Protein 1P3D (pdb70)

Foldseek 3Di:
DPDDPVFAEEEEEACLALLLQVQVQVVVVPHAYEYEHCDDDPSQVVSVVSHYHYYHDADCCRCPPGQEYEYEPLDDCVGNVNVNCVVVVRHYYYSLCCQVLVQAAEEEEAEDDCLLFLLLLCLCVLLVQFAWEAGSFAQPVVRGRTDHGPHRHYRYYADCQQLSSLSHQHQYEYLEDDDHCNCVPDPVVLVSVLSNLQSYDLAHEYEAPPHPSVCCVVSNNHHYAYEECDPPHQFHWPDWAAEQAKIWIWTQHNVRDIATAIANGFFRSSVSSLSSSVVVCVVVVRDRVSSRVCRNPRQTTPQDQAWPDWDQAPQAIETEGGHADQALVSLQRSLVRNCSNQPPAFEEEDAHEALVRLVVCVVSCLVSQLPGPAYEEWHNHSPHDHDPCSIPVNSQVSNVVVVSYRYYYDHPLVCVLVVCSVVDHHSYYYYQYHNPCSVVSSVVSSVVD/DPPFAEEEEEACLALLLQVQVQVVVVPHAYFYEHCDDDPSQVVSVVSHHHYYHDADCCRCPPGQAYEYEPLDDCVGHVNVNCVVVVRHYYYSLCCQVLVQAAEEEEAEDPCLLFLLLLCLCVLLVQFAWEAGSFAQPVVRHNTDHGPHRHYRYYADPQQLSLLSHQHQYEYLEDDDHCNCVPDPVVLVSVLSSLVSYDQAHEYEAPPHPSVVCVVSNNHHYAHEECDPPHQFHWADWAAEQAWIW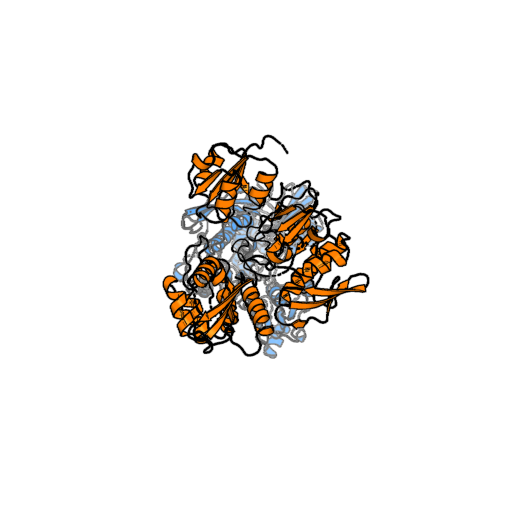IWTQHNVRDIATAIANGFFRSSVSSLSSSVNVCVVVPRDNVSSRVCRNPRQTTPQDQHWPAWDQFPQAIETEGGHADQALVSLQRSVVRCPSNQPPAFEEEDAHEALVRLVVCVVSNLVSQLPGQEYEEWHPHSSHDHDPCSIDVNSQVSNVVVVGYRYYYDHPLVCVLVVCSVPDHHSYYYYQYHNPCSVVSVVVSSVVD

Solvent-accessible surface area: 38392 Å² total

Sequence (895 aa):
IIPERRVQQIHFIGIGGAGSGIAEILLNEGYQISGSDIADGVVTQRLAQAGAKIYIGHAEEHIEGASVVVVSSAIKDDNPELVTSKQKRIPVIQRAQLAEIRFRHGIAVAGTHGKTTTTAISIYTQAKLDPTFVNGGLVKSAGKNAHLGASRYLIAEADESDASFLHLQPVSVVTNEPDHDTYEGDFEKKATYVKFLHNLPFYGLAVCADDPVLELVPKVGRQVITYGFSEQADYRIEDYEQTGFQGHYTVICPNNERINVLLNVPGKHNALNATAALAVAKEEGIANEAILEALADFQGAGRRFDQLGEFIRPNGKVRLVDDYGHHPTEVGVTIKAAREGWGDKRIVIFQPHRYSRTRDLFDDFVQVLSQVDALILDVYAAGEAPIVGADSKSLCRSIRNLGKVDPILVSDTSQLGDVLDQIIQDGDLILAQGAGSVSKISRGLAESWERRVQQIHFIGIGGAGSGIAEILLNEGYQISGSDIADGVVTQRLAQAGAKIYIGHAEEHIEGASVVVVSSAIKDDNPELVTSKQKRIPVIQRAQLAEIRFRHGIAVAGTHGKTTTTAISIYTQAKLDPTFVNGGLVKSAGKNAHLGASRYLIAEADESDASFLHLQPVSVVTNEPDHDTYEGDFEKKATYVKFLHNLPFYGLAVCADDPVLELVPKVGRQVITYGFSEQADYRIEDYEQTGFQGHYTVICPNNERINVLLNVPGKHNALNATAALAVAKEEGIANEAILEALADFQGAGRRFDQLGEFIRPNGKVRLVDDYGHHPTEVGVTIKAAREGWGDKRIVIFQPHRYSRTRDLFDDFVQVLSQVDALILDVYAAGEAPIVGADSKSLCRSIRNLGKVDPILVSDTSQLGDVLDQIIQDGDLILAQGAGSVSKISRGLAESW

CATH classification: 3.40.50.720 (+2 more: 3.40.1190.10, 3.90.190.20)

Nearest PDB structures (foldseek):
  1p3d-assembly1_A  TM=1.001E+00  e=5.667E-88  Haemophilus influenzae
  2f00-assembly1_A  TM=9.667E-01  e=1.133E-63  Escherichia coli
  6cau-assembly1_A  TM=9.542E-01  e=6.069E-37  Acinetobacter baumannii
  8egn-assembly1_B  TM=7.827E-01  e=3.770E-36  Pseudomonas aeruginosa PAO1
  8ewa-assembly1_A  TM=7.867E-01  e=3.526E-34  Pseudomonas aeruginosa

B-factor: mean 14.5, std 9.5, range [4.37, 68.98]

Secondary structure (DSSP, 8-state):
--------EEEEETTTS---HHHHHHHHHT-EEEEEES--SHHHHHHHHTT-EEEES--GGGGTT-SEEEE-TTS-TT-HHHHHHHHTT--EEETT-------SEEEEEESSS-HHHHH----TTTTT---EEEEEEEETTTTEEEE--SSSEEEEE---TTSGGGG----EEE-------TTTT-TT--HHHHHHHTTS-TT-EE--TT-S----HHHH-SEE--EESSTT-SEEEEEEEEETTEEEEEEE-TT--EEEEEESS-SHHHHHHHHHHHHHHHHTT--HHHHHHHHHT---BTTSSEEEEEEEETTEEEEEEEE---SHHHHHHHHHHHHHHH-SS-B--B--B-HHHHHHTHHHHHHHHTTSSS-----B-TTPPP-TT-SHHHHHHHHHHHTS------S-GGGHHHHHHHH--TTPEEEEE-SSTHHHHHHHHHHH-/-----EEEEETTTS---HHHHHHHHTT-EEEEEES--SHHHHHHHHTT-EEEES--GGGGTT-SEEEE-TTS-TT-HHHHHHHHTT--EEETT-------SEEEEEESSSSHHHHH----TTTTT---EEEEEEEETTTTEEEE--SSSEEEEE---TTSGGGG----EEE-------TTTT-TT--HHHHHHHTTS-TT-EE--TT-S----HHHH-SEE--EESSTT-SEEEEEEEEETTEEEEEEE-TT--EEEEEESS-SHHHHHHHHHHHHHHHHTT--HHHHHHHHHT---BTTSSEEEEEEEETTEEEEEEEE---SHHHHHHHHHHHHHHSTTS-B--B--B-HHHHHHTHHHHHHHHTTSSS-----B-TTPPP-TT-SHHHHHHHHHTTTS------SSGGGHHHHHHHH--TT-EEEEE-SSTHHHHHHHHHHH-

Structure (mmCIF, N/CA/C/O backbone):
data_1P3D
#
_entry.id   1P3D
#
_cell.length_a   74.920
_cell.length_b   87.328
_cell.length_c   86.113
_cell.angle_alpha   90.00
_cell.angle_beta   104.86
_cell.angle_gamma   90.00
#
_symmetry.space_group_name_H-M   'P 1 21 1'
#
loop_
_entity.id
_entity.type
_entity.pdbx_description
1 polymer 'UDP-N-acetylmuramate--alanine ligase'
2 non-polymer 'MANGANESE (II) ION'
3 non-polymer "URIDINE-5'-DIPHOSPHATE-N-ACETYLMURAMOYL-L-ALANINE"
4 non-polymer 'PHOSPHOAMINOPHOSPHONIC ACID-ADENYLATE ESTER'
5 water water
#
loop_
_atom_site.group_PDB
_atom_site.id
_atom_site.type_symbol
_atom_site.label_atom_id
_atom_site.label_alt_id
_atom_site.label_comp_id
_atom_site.label_asym_id
_atom_site.label_entity_id
_atom_site.label_seq_id
_atom_site.pdbx_PDB_ins_code
_atom_site.Cartn_x
_atom_site.Cartn_y
_atom_site.Cartn_z
_atom_site.occupancy
_atom_site.B_iso_or_equiv
_atom_site.auth_seq_id
_atom_site.auth_comp_id
_atom_site.auth_asym_id
_atom_site.auth_atom_id
_atom_site.pdbx_PDB_model_num
ATOM 1 N N . ILE A 1 11 ? 8.558 16.257 65.379 1.00 30.95 11 ILE A N 1
ATOM 2 C CA . ILE A 1 11 ? 8.967 15.028 64.632 1.00 30.96 11 ILE A CA 1
ATOM 3 C C . ILE A 1 11 ? 8.189 13.785 65.071 1.00 30.67 11 ILE A C 1
ATOM 4 O O . ILE A 1 11 ? 7.426 13.818 66.041 1.00 30.88 11 ILE A O 1
ATOM 9 N N . ILE A 1 12 ? 8.388 12.699 64.327 1.00 30.13 12 ILE A N 1
ATOM 10 C CA . ILE A 1 12 ? 7.925 11.366 64.708 1.00 29.43 12 ILE A CA 1
ATOM 11 C C . ILE A 1 12 ? 8.821 10.879 65.844 1.00 28.55 12 ILE A C 1
ATOM 12 O O . ILE A 1 12 ? 10.046 11.001 65.749 1.00 28.97 12 ILE A O 1
ATOM 17 N N . PRO A 1 13 ? 8.236 10.334 66.914 1.00 27.55 13 PRO A N 1
ATOM 18 C CA . PRO A 1 13 ? 9.033 9.799 68.026 1.00 26.32 13 PRO A CA 1
ATOM 19 C C . PRO A 1 13 ? 10.077 8.785 67.553 1.00 24.97 13 PRO A C 1
ATOM 20 O O . PRO A 1 13 ? 9.883 8.102 66.541 1.00 24.53 13 PRO A O 1
ATOM 24 N N . GLU A 1 14 ? 11.185 8.719 68.284 1.00 23.39 14 GLU A N 1
ATOM 25 C CA . GLU A 1 14 ? 12.233 7.740 68.035 1.00 21.89 14 GLU A CA 1
ATOM 26 C C . GLU A 1 14 ? 11.644 6.329 68.099 1.00 20.37 14 GLU A C 1
ATOM 27 O O . GLU A 1 14 ? 10.726 6.071 68.890 1.00 20.24 14 GLU A O 1
ATOM 41 N N . ARG A 1 16 ? 11.125 2.979 69.459 1.00 13.44 16 ARG A N 1
ATOM 42 C CA . ARG A 1 16 ? 11.177 2.691 70.891 1.00 12.47 16 ARG A CA 1
ATOM 43 C C . ARG A 1 16 ? 12.439 1.950 71.329 1.00 12.03 16 ARG A C 1
ATOM 44 O O . ARG A 1 16 ? 12.767 0.891 70.792 1.00 11.37 16 ARG A O 1
ATOM 57 N N . ARG A 1 17 ? 13.142 2.534 72.300 1.00 11.49 17 ARG A N 1
ATOM 58 C CA . ARG A 1 17 ? 14.349 1.946 72.897 1.00 11.85 17 ARG A CA 1
ATOM 59 C C . ARG A 1 17 ? 15.498 1.713 71.913 1.00 11.63 17 ARG A C 1
ATOM 60 O O . ARG A 1 17 ? 16.452 1.003 72.230 1.00 11.52 17 ARG A O 1
ATOM 68 N N . VAL A 1 18 ? 15.407 2.310 70.728 1.00 11.29 18 VAL A N 1
ATOM 69 C CA . VAL A 1 18 ? 16.470 2.175 69.740 1.00 11.36 18 VAL A CA 1
ATOM 70 C C . VAL A 1 18 ? 17.473 3.308 69.931 1.00 11.59 18 VAL A C 1
ATOM 71 O O . VAL A 1 18 ? 17.224 4.454 69.550 1.00 11.47 18 VAL A O 1
ATOM 75 N N . GLN A 1 19 ? 18.593 2.966 70.557 1.00 11.84 19 GLN A N 1
ATOM 76 C CA . GLN A 1 19 ? 19.647 3.925 70.862 1.00 12.23 19 GLN A CA 1
ATOM 77 C C . GLN A 1 19 ? 20.735 3.835 69.809 1.00 11.89 19 GLN A C 1
ATOM 78 O O . GLN A 1 19 ? 21.140 4.846 69.234 1.00 12.16 19 GLN A O 1
ATOM 84 N N . GLN A 1 20 ? 21.186 2.611 69.550 1.00 11.07 20 GLN A N 1
ATOM 85 C CA . GLN A 1 20 ? 22.273 2.363 68.617 1.00 10.16 20 GLN A CA 1
ATOM 86 C C . GLN A 1 20 ? 21.861 1.333 67.590 1.00 9.74 20 GLN A C 1
ATOM 87 O O . GLN A 1 20 ? 21.323 0.277 67.934 1.00 9.28 20 GLN A O 1
ATOM 93 N N . ILE A 1 21 ? 22.115 1.657 66.325 1.00 9.15 21 ILE A N 1
ATOM 94 C CA . ILE A 1 21 ? 21.820 0.756 65.224 1.00 8.85 21 ILE A CA 1
ATOM 95 C C . ILE A 1 21 ? 23.138 0.321 64.618 1.00 9.01 21 ILE A C 1
ATOM 96 O O . ILE A 1 21 ? 23.941 1.156 64.192 1.00 8.87 21 ILE A O 1
ATOM 101 N N . HIS A 1 22 ? 23.358 -0.990 64.609 1.00 8.71 22 HIS A N 1
ATOM 102 C CA . HIS A 1 22 ? 24.586 -1.555 64.081 1.00 8.86 22 HIS A CA 1
ATOM 103 C C . HIS A 1 22 ? 24.333 -2.197 62.733 1.00 8.96 22 HIS A C 1
ATOM 104 O O . HIS A 1 22 ? 23.374 -2.964 62.574 1.00 9.30 22 HIS A O 1
ATOM 111 N N . PHE A 1 23 ? 25.196 -1.874 61.772 1.00 8.38 23 PHE A N 1
ATOM 112 C CA . PHE A 1 23 ? 25.068 -2.361 60.404 1.00 8.50 23 PHE A CA 1
ATOM 113 C C . PHE A 1 23 ? 26.202 -3.326 60.087 1.00 8.40 23 PHE A C 1
ATOM 114 O O . PHE A 1 23 ? 27.372 -2.955 60.160 1.00 8.74 23 PHE A O 1
ATOM 122 N N . ILE A 1 24 ? 25.863 -4.568 59.755 1.00 8.28 24 ILE A N 1
ATOM 123 C CA . ILE A 1 24 ? 26.871 -5.505 59.255 1.00 7.77 24 ILE A CA 1
ATOM 124 C C . ILE A 1 24 ? 26.893 -5.427 57.729 1.00 8.17 24 ILE A C 1
ATOM 125 O O . ILE A 1 24 ? 25.971 -5.898 57.061 1.00 8.09 24 ILE A O 1
ATOM 130 N N . GLY A 1 25 ? 27.950 -4.815 57.193 1.00 8.30 25 GLY A N 1
ATOM 131 C CA . GLY A 1 25 ? 28.054 -4.532 55.772 1.00 8.62 25 GLY A CA 1
ATOM 132 C C . GLY A 1 25 ? 27.656 -3.102 55.458 1.00 8.70 25 GLY A C 1
ATOM 133 O O . GLY A 1 25 ? 27.027 -2.835 54.432 1.00 9.12 25 GLY A O 1
ATOM 134 N N . ILE A 1 26 ? 28.048 -2.182 56.337 1.00 8.64 26 ILE A N 1
ATOM 135 C CA . ILE A 1 26 ? 27.586 -0.793 56.299 1.00 8.53 26 ILE A CA 1
ATOM 136 C C . ILE A 1 26 ? 28.017 -0.005 55.054 1.00 8.58 26 ILE A C 1
ATOM 137 O O . ILE A 1 26 ? 27.382 0.984 54.702 1.00 9.02 26 ILE A O 1
ATOM 142 N N . GLY A 1 27 ? 29.079 -0.447 54.383 1.00 8.65 27 GLY A N 1
ATOM 143 C CA . GLY A 1 27 ? 29.523 0.206 53.164 1.00 8.72 27 GLY A CA 1
ATOM 144 C C . GLY A 1 27 ? 28.673 -0.111 51.944 1.00 8.73 27 GLY A C 1
ATOM 145 O O . GLY A 1 27 ? 28.898 0.448 50.871 1.00 8.92 27 GLY A O 1
ATOM 146 N N . GLY A 1 28 ? 27.708 -1.013 52.104 1.00 8.97 28 GLY A N 1
ATOM 147 C CA . GLY A 1 28 ? 26.818 -1.408 51.020 1.00 9.26 28 GLY A CA 1
ATOM 148 C C . GLY A 1 28 ? 26.054 -0.255 50.388 1.00 9.49 28 GLY A C 1
ATOM 149 O O . GLY A 1 28 ? 25.773 0.752 51.047 1.00 9.38 28 GLY A O 1
ATOM 150 N N . ALA A 1 29 ? 25.705 -0.415 49.112 1.00 9.39 29 ALA A N 1
ATOM 151 C CA . ALA A 1 29 ? 24.996 0.621 48.352 1.00 9.42 29 ALA A CA 1
ATOM 152 C C . ALA A 1 29 ? 23.648 1.001 48.961 1.00 9.79 29 ALA A C 1
ATOM 153 O O . ALA A 1 29 ? 23.263 2.173 48.942 1.00 10.18 29 ALA A O 1
ATOM 155 N N . GLY A 1 30 ? 22.936 0.012 49.501 1.00 9.55 30 GLY A N 1
ATOM 156 C CA . GLY A 1 30 ? 21.672 0.253 50.182 1.00 9.82 30 GLY A CA 1
ATOM 157 C C . GLY A 1 30 ? 21.850 0.497 51.667 1.00 9.85 30 GLY A C 1
ATOM 158 O O . GLY A 1 30 ? 21.180 1.351 52.254 1.00 10.09 30 GLY A O 1
ATOM 167 N N . SER A 1 32 ? 24.462 1.800 53.348 1.00 9.53 32 SER A N 1
ATOM 168 C CA . SER A 1 32 ? 25.043 3.103 53.672 1.00 9.71 32 SER A CA 1
ATOM 169 C C . SER A 1 32 ? 24.006 4.222 53.738 1.00 9.86 32 SER A C 1
ATOM 170 O O . SER A 1 32 ? 24.062 5.084 54.624 1.00 10.02 32 SER A O 1
ATOM 173 N N . GLY A 1 33 ? 23.063 4.201 52.800 1.00 9.81 33 GLY A N 1
ATOM 174 C CA . GLY A 1 33 ? 22.026 5.212 52.734 1.00 9.71 33 GLY A CA 1
ATOM 175 C C . GLY A 1 33 ? 21.083 5.128 53.913 1.00 9.66 33 GLY A C 1
ATOM 176 O O . GLY A 1 33 ? 20.702 6.148 54.483 1.00 9.99 33 GLY A O 1
ATOM 177 N N . ILE A 1 34 ? 20.717 3.903 54.279 1.00 9.43 34 ILE A N 1
ATOM 178 C CA . ILE A 1 34 ? 19.872 3.682 55.440 1.00 9.33 34 ILE A CA 1
ATOM 179 C C . ILE A 1 34 ? 20.593 4.222 56.679 1.00 9.11 34 ILE A C 1
ATOM 180 O O . ILE A 1 34 ? 20.008 4.962 57.472 1.00 9.13 34 ILE A O 1
ATOM 185 N N . ALA A 1 35 ? 21.868 3.871 56.812 1.00 9.03 35 ALA A N 1
ATOM 186 C CA . ALA A 1 35 ? 22.696 4.346 57.915 1.00 9.09 35 ALA A CA 1
ATOM 187 C C . ALA A 1 35 ? 22.763 5.865 57.974 1.00 9.48 35 ALA A C 1
ATOM 188 O O . ALA A 1 35 ? 22.652 6.446 59.057 1.00 9.53 35 ALA A O 1
ATOM 190 N N . GLU A 1 36 ? 22.926 6.504 56.814 1.00 9.78 36 GLU A N 1
ATOM 191 C CA . GLU A 1 36 ? 23.000 7.962 56.754 1.00 10.17 36 GLU A CA 1
ATOM 192 C C . GLU A 1 36 ? 21.688 8.653 57.135 1.00 9.37 36 GLU A C 1
ATOM 193 O O . GLU A 1 36 ? 21.720 9.664 57.830 1.00 9.55 36 GLU A O 1
ATOM 199 N N . ILE A 1 37 ? 20.555 8.124 56.673 1.00 9.00 37 ILE A N 1
ATOM 200 C CA . ILE A 1 37 ? 19.243 8.638 57.078 1.00 8.75 37 ILE A CA 1
ATOM 201 C C . ILE A 1 37 ? 19.122 8.614 58.602 1.00 8.30 37 ILE A C 1
ATOM 202 O O . ILE A 1 37 ? 18.794 9.626 59.226 1.00 7.90 37 ILE A O 1
ATOM 207 N N . LEU A 1 38 ? 19.401 7.454 59.190 1.00 8.28 38 LEU A N 1
ATOM 208 C CA . LEU A 1 38 ? 19.236 7.259 60.629 1.00 8.11 38 LEU A CA 1
ATOM 209 C C . LEU A 1 38 ? 20.245 8.069 61.437 1.00 7.75 38 LEU A C 1
ATOM 210 O O . LEU A 1 38 ? 19.913 8.589 62.500 1.00 7.37 38 LEU A O 1
ATOM 215 N N . LEU A 1 39 ? 21.466 8.195 60.923 1.00 7.52 39 LEU A N 1
ATOM 216 C CA . LEU A 1 39 ? 22.460 9.066 61.540 1.00 7.79 39 LEU A CA 1
ATOM 217 C C . LEU A 1 39 ? 21.918 10.492 61.622 1.00 7.84 39 LEU A C 1
ATOM 218 O O . LEU A 1 39 ? 22.027 11.157 62.653 1.00 7.82 39 LEU A O 1
ATOM 226 N N . ASN A 1 40 ? 21.317 10.947 60.531 1.00 8.03 40 ASN A N 1
ATOM 227 C CA . ASN A 1 40 ? 20.814 12.312 60.464 1.00 8.20 40 ASN A CA 1
ATOM 228 C C . ASN A 1 40 ? 19.477 12.529 61.181 1.00 8.14 40 ASN A C 1
ATOM 229 O O . ASN A 1 40 ? 19.060 13.666 61.395 1.00 7.94 40 ASN A O 1
ATOM 234 N N . GLU A 1 41 ? 18.824 11.436 61.565 1.00 8.07 41 GLU A N 1
ATOM 235 C CA . GLU A 1 41 ? 17.635 11.517 62.410 1.00 9.02 41 GLU A CA 1
ATOM 236 C C . GLU A 1 41 ? 18.010 11.546 63.890 1.00 9.11 41 GLU A C 1
ATOM 237 O O . GLU A 1 41 ? 17.166 11.818 64.748 1.00 9.61 41 GLU A O 1
ATOM 243 N N . GLY A 1 42 ? 19.278 11.274 64.185 1.00 9.32 42 GLY A N 1
ATOM 244 C CA . GLY A 1 42 ? 19.801 11.440 65.530 1.00 9.19 42 GLY A CA 1
ATOM 245 C C . GLY A 1 42 ? 20.189 10.154 66.234 1.00 9.21 42 GLY A C 1
ATOM 246 O O . GLY A 1 42 ? 20.575 10.193 67.401 1.00 9.23 42 GLY A O 1
ATOM 247 N N . TYR A 1 43 ? 20.086 9.021 65.539 1.00 9.14 43 TYR A N 1
ATOM 248 C CA . TYR A 1 43 ? 20.471 7.739 66.125 1.00 9.11 43 TYR A CA 1
ATOM 249 C C . TYR A 1 43 ? 21.982 7.578 66.165 1.00 9.40 43 TYR A C 1
ATOM 250 O O . TYR A 1 43 ? 22.689 8.092 65.296 1.00 9.45 43 TYR A O 1
ATOM 259 N N . GLN A 1 44 ? 22.469 6.862 67.176 1.00 9.21 44 GLN A N 1
ATOM 260 C CA . GLN A 1 44 ? 23.862 6.431 67.193 1.00 9.64 44 GLN A CA 1
ATOM 261 C C . GLN A 1 44 ? 24.006 5.310 66.181 1.00 9.20 44 GLN A C 1
ATOM 262 O O . GLN A 1 44 ? 23.210 4.367 66.165 1.00 9.24 44 GLN A O 1
ATOM 268 N N . ILE A 1 45 ? 25.009 5.435 65.320 1.00 8.94 45 ILE A N 1
ATOM 269 C CA . ILE A 1 45 ? 25.244 4.460 64.264 1.00 8.71 45 ILE A CA 1
ATOM 270 C C . ILE A 1 45 ? 26.598 3.795 64.455 1.00 8.70 45 ILE A C 1
ATOM 271 O O . ILE A 1 45 ? 27.609 4.465 64.666 1.00 9.03 45 ILE A O 1
ATOM 276 N N . SER A 1 46 ? 26.601 2.470 64.390 1.00 8.73 46 SER A N 1
ATOM 277 C CA . SER A 1 46 ? 27.837 1.711 64.311 1.00 8.66 46 SER A CA 1
ATOM 278 C C . SER A 1 46 ? 27.732 0.759 63.131 1.00 8.56 46 SER A C 1
ATOM 279 O O . SER A 1 46 ? 26.647 0.495 62.620 1.00 8.18 46 SER A O 1
ATOM 282 N N . GLY A 1 47 ? 28.865 0.245 62.685 1.00 8.59 47 GLY A N 1
ATOM 283 C CA . GLY A 1 47 ? 28.824 -0.690 61.591 1.00 8.89 47 GLY A CA 1
ATOM 284 C C . GLY A 1 47 ? 30.160 -1.315 61.322 1.00 8.96 47 GLY A C 1
ATOM 285 O O . GLY A 1 47 ? 31.198 -0.801 61.738 1.00 9.58 47 GLY A O 1
ATOM 286 N N . SER A 1 48 ? 30.120 -2.444 60.632 1.00 9.00 48 SER A N 1
ATOM 287 C CA . SER A 1 48 ? 31.331 -3.090 60.172 1.00 9.03 48 SER A CA 1
ATOM 288 C C . SER A 1 48 ? 31.259 -3.316 58.676 1.00 8.86 48 SER A C 1
ATOM 289 O O . SER A 1 48 ? 30.182 -3.415 58.091 1.00 8.76 48 SER A O 1
ATOM 292 N N . ASP A 1 49 ? 32.428 -3.382 58.060 1.00 9.04 49 ASP A N 1
ATOM 293 C CA . ASP A 1 49 ? 32.538 -3.734 56.661 1.00 9.01 49 ASP A CA 1
ATOM 294 C C . ASP A 1 49 ? 33.909 -4.325 56.436 1.00 9.15 49 ASP A C 1
ATOM 295 O O . ASP A 1 49 ? 34.870 -3.935 57.105 1.00 9.22 49 ASP A O 1
ATOM 300 N N . ILE A 1 50 ? 34.001 -5.274 55.511 1.00 9.24 50 ILE A N 1
ATOM 301 C CA . ILE A 1 50 ? 35.287 -5.903 55.210 1.00 9.65 50 ILE A CA 1
ATOM 302 C C . ILE A 1 50 ? 36.217 -4.971 54.436 1.00 9.80 50 ILE A C 1
ATOM 303 O O . ILE A 1 50 ? 37.425 -5.212 54.358 1.00 9.51 50 ILE A O 1
ATOM 308 N N . ALA A 1 51 ? 35.647 -3.907 53.878 1.00 9.85 51 ALA A N 1
ATOM 309 C CA . ALA A 1 51 ? 36.412 -2.950 53.087 1.00 10.34 51 ALA A CA 1
ATOM 310 C C . ALA A 1 51 ? 36.205 -1.520 53.574 1.00 10.44 51 ALA A C 1
ATOM 311 O O . ALA A 1 51 ? 35.088 -1.126 53.928 1.00 10.49 51 ALA A O 1
ATOM 313 N N . ASP A 1 52 ? 37.292 -0.751 53.588 1.00 10.55 52 ASP A N 1
ATOM 314 C CA . ASP A 1 52 ? 37.218 0.679 53.857 1.00 10.71 52 ASP A CA 1
ATOM 315 C C . ASP A 1 52 ? 37.317 1.447 52.547 1.00 10.95 52 ASP A C 1
ATOM 316 O O . ASP A 1 52 ? 38.250 1.243 51.776 1.00 11.15 52 ASP A O 1
ATOM 321 N N . GLY A 1 53 ? 36.344 2.317 52.291 1.00 11.25 53 GLY A N 1
ATOM 322 C CA . GLY A 1 53 ? 36.380 3.150 51.101 1.00 11.48 53 GLY A CA 1
ATOM 323 C C . GLY A 1 53 ? 35.712 4.490 51.318 1.00 11.51 53 GLY A C 1
ATOM 324 O O . GLY A 1 53 ? 35.498 4.907 52.457 1.00 11.53 53 GLY A O 1
ATOM 325 N N . VAL A 1 54 ? 35.372 5.152 50.216 1.00 11.64 54 VAL A N 1
ATOM 326 C CA . VAL A 1 54 ? 34.735 6.472 50.244 1.00 11.81 54 VAL A CA 1
ATOM 327 C C . VAL A 1 54 ? 33.439 6.466 51.080 1.00 11.74 54 VAL A C 1
ATOM 328 O O . VAL A 1 54 ? 33.168 7.406 51.830 1.00 11.61 54 VAL A O 1
ATOM 335 N N . VAL A 1 55 ? 32.673 5.383 50.974 1.00 11.80 55 VAL A N 1
ATOM 336 C CA . VAL A 1 55 ? 31.393 5.263 51.659 1.00 11.92 55 VAL A CA 1
ATOM 337 C C . VAL A 1 55 ? 31.568 5.163 53.183 1.00 11.75 55 VAL A C 1
ATOM 338 O O . VAL A 1 55 ? 30.958 5.929 53.928 1.00 11.83 55 VAL A O 1
ATOM 342 N N . THR A 1 56 ? 32.417 4.244 53.638 1.00 11.65 56 THR A N 1
ATOM 343 C CA . THR A 1 56 ? 32.654 4.078 55.074 1.00 11.53 56 THR A CA 1
ATOM 344 C C . THR A 1 56 ? 33.359 5.288 55.684 1.00 11.71 56 THR A C 1
ATOM 345 O O . THR A 1 56 ? 33.075 5.664 56.819 1.00 11.61 56 THR A O 1
ATOM 349 N N . GLN A 1 57 ? 34.268 5.894 54.923 1.00 11.92 57 GLN A N 1
ATOM 350 C CA . GLN A 1 57 ? 34.979 7.094 55.365 1.00 12.32 57 GLN A CA 1
ATOM 351 C C . GLN A 1 57 ? 34.024 8.277 55.553 1.00 12.71 57 GLN A C 1
ATOM 352 O O . GLN A 1 57 ? 34.129 9.018 56.532 1.00 12.73 57 GLN A O 1
ATOM 358 N N . ARG A 1 58 ? 33.092 8.435 54.614 1.00 13.19 58 ARG A N 1
ATOM 359 C CA . ARG A 1 58 ? 32.057 9.464 54.696 1.00 13.86 58 ARG A CA 1
ATOM 360 C C . ARG A 1 58 ? 31.172 9.271 55.931 1.00 13.82 58 ARG A C 1
ATOM 361 O O . ARG A 1 58 ? 30.865 10.232 56.640 1.00 13.72 58 ARG A O 1
ATOM 369 N N . LEU A 1 59 ? 30.774 8.027 56.188 1.00 13.85 59 LEU A N 1
ATOM 370 C CA . LEU A 1 59 ? 29.947 7.714 57.352 1.00 13.99 59 LEU A CA 1
ATOM 371 C C . LEU A 1 59 ? 30.699 7.972 58.659 1.00 13.87 59 LEU A C 1
ATOM 372 O O . LEU A 1 59 ? 30.146 8.555 59.591 1.00 13.65 59 LEU A O 1
ATOM 377 N N . ALA A 1 60 ? 31.963 7.557 58.707 1.00 13.74 60 ALA A N 1
ATOM 378 C CA . ALA A 1 60 ? 32.805 7.763 59.885 1.00 13.98 60 ALA A CA 1
ATOM 379 C C . ALA A 1 60 ? 33.007 9.248 60.194 1.00 14.12 60 ALA A C 1
ATOM 380 O O . ALA A 1 60 ? 32.940 9.657 61.355 1.00 13.98 60 ALA A O 1
ATOM 382 N N . GLN A 1 61 ? 33.236 10.045 59.148 1.00 14.38 61 GLN A N 1
ATOM 383 C CA . GLN A 1 61 ? 33.415 11.492 59.284 1.00 14.78 61 GLN A CA 1
ATOM 384 C C . GLN A 1 61 ? 32.153 12.178 59.807 1.00 14.67 61 GLN A C 1
ATOM 385 O O . GLN A 1 61 ? 32.232 13.202 60.490 1.00 14.81 61 GLN A O 1
ATOM 391 N N . ALA A 1 62 ? 30.999 11.600 59.481 1.00 14.63 62 ALA A N 1
ATOM 392 C CA . ALA A 1 62 ? 29.705 12.118 59.915 1.00 14.46 62 ALA A CA 1
ATOM 393 C C . ALA A 1 62 ? 29.326 11.665 61.330 1.00 14.41 62 ALA A C 1
ATOM 394 O O . ALA A 1 62 ? 28.314 12.110 61.878 1.00 14.31 62 ALA A O 1
ATOM 396 N N . GLY A 1 63 ? 30.133 10.783 61.918 1.00 14.26 63 GLY A N 1
ATOM 397 C CA . GLY A 1 63 ? 29.934 10.377 63.299 1.00 14.14 63 GLY A CA 1
ATOM 398 C C . GLY A 1 63 ? 29.539 8.927 63.528 1.00 13.89 63 GLY A C 1
ATOM 399 O O . GLY A 1 63 ? 29.346 8.516 64.675 1.00 14.01 63 GLY A O 1
ATOM 400 N N . ALA A 1 64 ? 29.422 8.147 62.458 1.00 13.59 64 ALA A N 1
ATOM 401 C CA . ALA A 1 64 ? 29.203 6.711 62.605 1.00 13.51 64 ALA A CA 1
ATOM 402 C C . ALA A 1 64 ? 30.474 6.044 63.113 1.00 13.62 64 ALA A C 1
ATOM 403 O O . ALA A 1 64 ? 31.583 6.417 62.717 1.00 13.24 64 ALA A O 1
ATOM 405 N N . LYS A 1 65 ? 30.310 5.075 64.008 1.00 13.61 65 LYS A N 1
ATOM 406 C CA . LYS A 1 65 ? 31.440 4.296 64.499 1.00 13.73 65 LYS A CA 1
ATOM 407 C C . LYS A 1 65 ? 31.657 3.098 63.579 1.00 13.38 65 LYS A C 1
ATOM 408 O O . LYS A 1 65 ? 30.880 2.140 63.590 1.00 13.38 65 LYS A O 1
ATOM 414 N N . ILE A 1 66 ? 32.711 3.172 62.773 1.00 12.87 66 ILE A N 1
ATOM 415 C CA . ILE A 1 66 ? 32.946 2.195 61.714 1.00 12.76 66 ILE A CA 1
ATOM 416 C C . ILE A 1 66 ? 34.132 1.290 62.024 1.00 12.47 66 ILE A C 1
ATOM 417 O O . ILE A 1 66 ? 35.232 1.768 62.327 1.00 12.01 66 ILE A O 1
ATOM 422 N N . TYR A 1 67 ? 33.899 -0.016 61.930 1.00 12.14 67 TYR A N 1
ATOM 423 C CA . TYR A 1 67 ? 34.951 -1.011 62.119 1.00 12.22 67 TYR A CA 1
ATOM 424 C C . TYR A 1 67 ? 35.216 -1.749 60.817 1.00 11.73 67 TYR A C 1
ATOM 425 O O . TYR A 1 67 ? 34.281 -2.135 60.121 1.00 11.74 67 TYR A O 1
ATOM 434 N N . ILE A 1 68 ? 36.490 -1.928 60.480 1.00 11.40 68 ILE A N 1
ATOM 435 C CA . ILE A 1 68 ? 36.863 -2.649 59.264 1.00 11.04 68 ILE A CA 1
ATOM 436 C C . ILE A 1 68 ? 37.279 -4.080 59.605 1.00 10.91 68 ILE A C 1
ATOM 437 O O . ILE A 1 68 ? 38.156 -4.303 60.437 1.00 10.83 68 ILE A O 1
ATOM 442 N N . GLY A 1 69 ? 36.629 -5.041 58.957 1.00 10.77 69 GLY A N 1
ATOM 443 C CA . GLY A 1 69 ? 36.733 -6.436 59.339 1.00 10.94 69 GLY A CA 1
ATOM 444 C C . GLY A 1 69 ? 35.653 -6.755 60.354 1.00 10.90 69 GLY A C 1
ATOM 445 O O . GLY A 1 69 ? 35.116 -5.852 61.001 1.00 11.18 69 GLY A O 1
ATOM 446 N N . HIS A 1 70 ? 35.333 -8.036 60.500 1.00 10.89 70 HIS A N 1
ATOM 447 C CA . HIS A 1 70 ? 34.269 -8.453 61.406 1.00 10.86 70 HIS A CA 1
ATOM 448 C C . HIS A 1 70 ? 34.795 -9.093 62.684 1.00 11.09 70 HIS A C 1
ATOM 449 O O . HIS A 1 70 ? 35.717 -9.910 62.650 1.00 10.81 70 HIS A O 1
ATOM 456 N N . ALA A 1 71 ? 34.196 -8.700 63.806 1.00 11.33 71 ALA A N 1
ATOM 457 C CA . ALA A 1 71 ? 34.528 -9.247 65.119 1.00 11.69 71 ALA A CA 1
ATOM 458 C C . ALA A 1 71 ? 33.331 -9.076 66.043 1.00 12.03 71 ALA A C 1
ATOM 459 O O . ALA A 1 71 ? 32.633 -8.064 65.978 1.00 11.78 71 ALA A O 1
ATOM 461 N N . GLU A 1 72 ? 33.103 -10.059 66.909 1.00 12.49 72 GLU A N 1
ATOM 462 C CA . GLU A 1 72 ? 31.913 -10.065 67.762 1.00 13.10 72 GLU A CA 1
ATOM 463 C C . GLU A 1 72 ? 31.816 -8.854 68.696 1.00 13.14 72 GLU A C 1
ATOM 464 O O . GLU A 1 72 ? 30.718 -8.432 69.045 1.00 13.13 72 GLU A O 1
ATOM 470 N N . GLU A 1 73 ? 32.962 -8.288 69.075 1.00 13.39 73 GLU A N 1
ATOM 471 C CA . GLU A 1 73 ? 32.994 -7.099 69.931 1.00 13.61 73 GLU A CA 1
ATOM 472 C C . GLU A 1 73 ? 32.382 -5.860 69.265 1.00 13.58 73 GLU A C 1
ATOM 473 O O . GLU A 1 73 ? 31.966 -4.929 69.955 1.00 13.52 73 GLU A O 1
ATOM 479 N N . HIS A 1 74 ? 32.329 -5.859 67.932 1.00 13.47 74 HIS A N 1
ATOM 480 C CA . HIS A 1 74 ? 31.830 -4.712 67.164 1.00 13.70 74 HIS A CA 1
ATOM 481 C C . HIS A 1 74 ? 30.349 -4.398 67.376 1.00 13.59 74 HIS A C 1
ATOM 482 O O . HIS A 1 74 ? 29.913 -3.285 67.086 1.00 13.79 74 HIS A O 1
ATOM 489 N N . ILE A 1 75 ? 29.583 -5.366 67.879 1.00 13.62 75 ILE A N 1
ATOM 490 C CA . ILE A 1 75 ? 28.150 -5.159 68.115 1.00 13.73 75 ILE A CA 1
ATOM 491 C C . ILE A 1 75 ? 27.833 -4.530 69.474 1.00 13.80 75 ILE A C 1
ATOM 492 O O . ILE A 1 75 ? 26.673 -4.236 69.758 1.00 13.91 75 ILE A O 1
ATOM 497 N N . GLU A 1 76 ? 28.858 -4.336 70.304 1.00 13.71 76 GLU A N 1
ATOM 498 C CA . GLU A 1 76 ? 28.699 -3.706 71.615 1.00 13.81 76 GLU A CA 1
ATOM 499 C C . GLU A 1 76 ? 27.828 -2.452 71.545 1.00 13.02 76 GLU A C 1
ATOM 500 O O . GLU A 1 76 ? 28.109 -1.530 70.771 1.00 13.01 76 GLU A O 1
ATOM 506 N N . GLY A 1 77 ? 26.780 -2.433 72.363 1.00 12.42 77 GLY A N 1
ATOM 507 C CA . GLY A 1 77 ? 25.900 -1.283 72.475 1.00 11.63 77 GLY A CA 1
ATOM 508 C C . GLY A 1 77 ? 24.691 -1.306 71.556 1.00 10.79 77 GLY A C 1
ATOM 509 O O . GLY A 1 77 ? 23.749 -0.541 71.770 1.00 10.81 77 GLY A O 1
ATOM 510 N N . ALA A 1 78 ? 24.705 -2.177 70.549 1.00 10.18 78 ALA A N 1
ATOM 511 C CA . ALA A 1 78 ? 23.629 -2.223 69.550 1.00 9.54 78 ALA A CA 1
ATOM 512 C C . ALA A 1 78 ? 22.264 -2.533 70.156 1.00 9.26 78 ALA A C 1
ATOM 513 O O . ALA A 1 78 ? 22.129 -3.446 70.975 1.00 9.32 78 ALA A O 1
ATOM 515 N N . SER A 1 79 ? 21.266 -1.748 69.755 1.00 8.61 79 SER A N 1
ATOM 516 C CA . SER A 1 79 ? 19.873 -1.978 70.137 1.00 8.22 79 SER A CA 1
ATOM 517 C C . SER A 1 79 ? 19.235 -2.894 69.099 1.00 8.18 79 SER A C 1
ATOM 518 O O . SER A 1 79 ? 18.307 -3.652 69.396 1.00 8.07 79 SER A O 1
ATOM 521 N N . VAL A 1 80 ? 19.757 -2.806 67.881 1.00 7.49 80 VAL A N 1
ATOM 522 C CA . VAL A 1 80 ? 19.283 -3.584 66.741 1.00 7.74 80 VAL A CA 1
ATOM 523 C C . VAL A 1 80 ? 20.443 -3.741 65.762 1.00 7.80 80 VAL A C 1
ATOM 524 O O . VAL A 1 80 ? 21.298 -2.853 65.637 1.00 7.89 80 VAL A O 1
ATOM 528 N N . VAL A 1 81 ? 20.470 -4.880 65.085 1.00 7.67 81 VAL A N 1
ATOM 529 C CA . VAL A 1 81 ? 21.498 -5.159 64.097 1.00 8.07 81 VAL A CA 1
ATOM 530 C C . VAL A 1 81 ? 20.844 -5.317 62.733 1.00 8.27 81 VAL A C 1
ATOM 531 O O . VAL A 1 81 ? 19.944 -6.141 62.562 1.00 8.95 81 VAL A O 1
ATOM 535 N N . VAL A 1 82 ? 21.287 -4.495 61.786 1.00 8.13 82 VAL A N 1
ATOM 536 C CA . VAL A 1 82 ? 20.791 -4.509 60.411 1.00 7.94 82 VAL A CA 1
ATOM 537 C C . VAL A 1 82 ? 21.835 -5.206 59.533 1.00 7.99 82 VAL A C 1
ATOM 538 O O . VAL A 1 82 ? 23.015 -4.891 59.601 1.00 7.82 82 VAL A O 1
ATOM 542 N N . VAL A 1 83 ? 21.387 -6.151 58.712 1.00 8.02 83 VAL A N 1
ATOM 543 C CA . VAL A 1 83 ? 22.303 -7.060 58.025 1.00 8.04 83 VAL A CA 1
ATOM 544 C C . VAL A 1 83 ? 22.101 -7.019 56.513 1.00 8.06 83 VAL A C 1
ATOM 545 O O . VAL A 1 83 ? 20.984 -7.129 56.025 1.00 8.10 83 VAL A O 1
ATOM 552 N N . SER A 1 84 ? 23.201 -6.836 55.783 1.00 8.18 84 SER A N 1
ATOM 553 C CA . SER A 1 84 ? 23.176 -6.930 54.331 1.00 8.31 84 SER A CA 1
ATOM 554 C C . SER A 1 84 ? 23.054 -8.398 53.947 1.00 8.42 84 SER A C 1
ATOM 555 O O . SER A 1 84 ? 23.591 -9.268 54.634 1.00 8.18 84 SER A O 1
ATOM 558 N N . SER A 1 85 ? 22.367 -8.676 52.841 1.00 8.19 85 SER A N 1
ATOM 559 C CA . SER A 1 85 ? 22.261 -10.052 52.359 1.00 8.19 85 SER A CA 1
ATOM 560 C C . SER A 1 85 ? 23.596 -10.599 51.847 1.00 8.23 85 SER A C 1
ATOM 561 O O . SER A 1 85 ? 23.703 -11.784 51.530 1.00 8.43 85 SER A O 1
ATOM 564 N N . ALA A 1 86 ? 24.608 -9.732 51.782 1.00 8.26 86 ALA A N 1
ATOM 565 C CA . ALA A 1 86 ? 25.971 -10.136 51.427 1.00 8.54 86 ALA A CA 1
ATOM 566 C C . ALA A 1 86 ? 26.677 -10.870 52.576 1.00 8.84 86 ALA A C 1
ATOM 567 O O . ALA A 1 86 ? 27.656 -11.590 52.362 1.00 8.51 86 ALA A O 1
ATOM 569 N N . ILE A 1 87 ? 26.169 -10.683 53.789 1.00 9.36 87 ILE A N 1
ATOM 570 C CA . ILE A 1 87 ? 26.775 -11.244 54.996 1.00 9.78 87 ILE A CA 1
ATOM 571 C C . ILE A 1 87 ? 26.502 -12.747 55.098 1.00 10.42 87 ILE A C 1
ATOM 572 O O . ILE A 1 87 ? 25.367 -13.196 54.920 1.00 10.53 87 ILE A O 1
ATOM 577 N N . LYS A 1 88 ? 27.555 -13.512 55.374 1.00 11.11 88 LYS A N 1
ATOM 578 C CA . LYS A 1 88 ? 27.443 -14.959 55.556 1.00 12.08 88 LYS A CA 1
ATOM 579 C C . LYS A 1 88 ? 26.790 -15.295 56.893 1.00 12.32 88 LYS A C 1
ATOM 580 O O . LYS A 1 88 ? 26.917 -14.539 57.856 1.00 12.26 88 LYS A O 1
ATOM 586 N N . ASP A 1 89 ? 26.116 -16.444 56.947 1.00 13.14 89 ASP A N 1
ATOM 587 C CA . ASP A 1 89 ? 25.430 -16.909 58.158 1.00 13.79 89 ASP A CA 1
ATOM 588 C C . ASP A 1 89 ? 26.353 -17.064 59.369 1.00 13.61 89 ASP A C 1
ATOM 589 O O . ASP A 1 89 ? 25.902 -16.952 60.509 1.00 13.92 89 ASP A O 1
ATOM 594 N N . ASP A 1 90 ? 27.634 -17.328 59.118 1.00 13.32 90 ASP A N 1
ATOM 595 C CA . ASP A 1 90 ? 28.600 -17.551 60.199 1.00 12.96 90 ASP A CA 1
ATOM 596 C C . ASP A 1 90 ? 29.410 -16.307 60.583 1.00 12.42 90 ASP A C 1
ATOM 597 O O . ASP A 1 90 ? 30.378 -16.394 61.339 1.00 12.50 90 ASP A O 1
ATOM 602 N N . ASN A 1 91 ? 29.011 -15.153 60.051 1.00 11.97 91 ASN A N 1
ATOM 603 C CA . ASN A 1 91 ? 29.582 -13.874 60.459 1.00 11.42 91 ASN A CA 1
ATOM 604 C C . ASN A 1 91 ? 29.536 -13.749 61.985 1.00 10.98 91 ASN A C 1
ATOM 605 O O . ASN A 1 91 ? 28.474 -13.935 62.586 1.00 10.80 91 ASN A O 1
ATOM 610 N N . PRO A 1 92 ? 30.674 -13.447 62.611 1.00 10.59 92 PRO A N 1
ATOM 611 C CA . PRO A 1 92 ? 30.759 -13.435 64.080 1.00 10.32 92 PRO A CA 1
ATOM 612 C C . PRO A 1 92 ? 29.821 -12.420 64.728 1.00 10.02 92 PRO A C 1
ATOM 613 O O . PRO A 1 92 ? 29.264 -12.700 65.788 1.00 9.76 92 PRO A O 1
ATOM 617 N N . GLU A 1 93 ? 29.631 -11.273 64.081 1.00 9.54 93 GLU A N 1
ATOM 618 C CA . GLU A 1 93 ? 28.723 -10.247 64.577 1.00 9.37 93 GLU A CA 1
ATOM 619 C C . GLU A 1 93 ? 27.277 -10.718 64.510 1.00 9.27 93 GLU A C 1
ATOM 620 O O . GLU A 1 93 ? 26.498 -10.488 65.439 1.00 9.45 93 GLU A O 1
ATOM 626 N N . LEU A 1 94 ? 26.936 -11.390 63.414 1.00 9.28 94 LEU A N 1
ATOM 627 C CA . LEU A 1 94 ? 25.601 -11.942 63.210 1.00 9.42 94 LEU A CA 1
ATOM 628 C C . LEU A 1 94 ? 25.294 -13.034 64.233 1.00 9.52 94 LEU A C 1
ATOM 629 O O . LEU A 1 94 ? 24.243 -13.017 64.877 1.00 9.31 94 LEU A O 1
ATOM 634 N N . VAL A 1 95 ? 26.225 -13.971 64.386 1.00 9.66 95 VAL A N 1
ATOM 635 C CA . VAL A 1 95 ? 26.058 -15.089 65.315 1.00 9.94 95 VAL A CA 1
ATOM 636 C C . VAL A 1 95 ? 25.925 -14.599 66.760 1.00 10.03 95 VAL A C 1
ATOM 637 O O . VAL A 1 95 ? 25.014 -15.024 67.480 1.00 10.12 95 VAL A O 1
ATOM 641 N N . THR A 1 96 ? 26.813 -13.689 67.166 1.00 9.90 96 THR A N 1
ATOM 642 C CA . THR A 1 96 ? 26.788 -13.129 68.522 1.00 10.18 96 THR A CA 1
ATOM 643 C C . THR A 1 96 ? 25.514 -12.331 68.810 1.00 10.35 96 THR A C 1
ATOM 644 O O . THR A 1 96 ? 24.958 -12.422 69.904 1.00 10.04 96 THR A O 1
ATOM 648 N N . SER A 1 97 ? 25.055 -11.560 67.825 1.00 10.82 97 SER A N 1
ATOM 649 C CA . SER A 1 97 ? 23.812 -10.802 67.964 1.00 11.45 97 SER A CA 1
ATOM 650 C C . SER A 1 97 ? 22.625 -11.713 68.267 1.00 11.83 97 SER A C 1
ATOM 651 O O . SER A 1 97 ? 21.803 -11.401 69.128 1.00 11.96 97 SER A O 1
ATOM 654 N N . LYS A 1 98 ? 22.551 -12.839 67.557 1.00 12.41 98 LYS A N 1
ATOM 655 C CA . LYS A 1 98 ? 21.471 -13.805 67.742 1.00 13.01 98 LYS A CA 1
ATOM 656 C C . LYS A 1 98 ? 21.573 -14.496 69.101 1.00 13.24 98 LYS A C 1
ATOM 657 O O . LYS A 1 98 ? 20.558 -14.737 69.754 1.00 13.06 98 LYS A O 1
ATOM 663 N N . GLN A 1 99 ? 22.804 -14.796 69.518 1.00 13.56 99 GLN A N 1
ATOM 664 C CA . GLN A 1 99 ? 23.079 -15.390 70.828 1.00 14.10 99 GLN A CA 1
ATOM 665 C C . GLN A 1 99 ? 22.654 -14.456 71.966 1.00 13.93 99 GLN A C 1
ATOM 666 O O . GLN A 1 99 ? 22.131 -14.908 72.987 1.00 14.18 99 GLN A O 1
ATOM 672 N N . LYS A 1 100 ? 22.880 -13.158 71.778 1.00 13.86 100 LYS A N 1
ATOM 673 C CA . LYS A 1 100 ? 22.564 -12.152 72.793 1.00 13.72 100 LYS A CA 1
ATOM 674 C C . LYS A 1 100 ? 21.124 -11.638 72.691 1.00 13.68 100 LYS A C 1
ATOM 675 O O . LYS A 1 100 ? 20.713 -10.769 73.467 1.00 13.64 100 LYS A O 1
ATOM 681 N N . ARG A 1 101 ? 20.371 -12.192 71.738 1.00 13.44 101 ARG A N 1
ATOM 682 C CA . ARG A 1 101 ? 18.957 -11.862 71.511 1.00 13.50 101 ARG A CA 1
ATOM 683 C C . ARG A 1 101 ? 18.738 -10.385 71.187 1.00 12.90 101 ARG A C 1
ATOM 684 O O . ARG A 1 101 ? 17.711 -9.803 71.541 1.00 12.92 101 ARG A O 1
ATOM 692 N N . ILE A 1 102 ? 19.724 -9.778 70.531 1.00 12.21 102 ILE A N 1
ATOM 693 C CA . ILE A 1 102 ? 19.562 -8.441 69.979 1.00 11.78 102 ILE A CA 1
ATOM 694 C C . ILE A 1 102 ? 18.779 -8.622 68.682 1.00 11.30 102 ILE A C 1
ATOM 695 O O . ILE A 1 102 ? 19.122 -9.498 67.885 1.00 11.49 102 ILE A O 1
ATOM 700 N N . PRO A 1 103 ? 17.729 -7.826 68.469 1.00 10.84 103 PRO A N 1
ATOM 701 C CA . PRO A 1 103 ? 16.966 -7.913 67.221 1.00 10.43 103 PRO A CA 1
ATOM 702 C C . PRO A 1 103 ? 17.898 -7.822 66.010 1.00 9.87 103 PRO A C 1
ATOM 703 O O . PRO A 1 103 ? 18.713 -6.896 65.914 1.00 9.33 103 PRO A O 1
ATOM 707 N N . VAL A 1 104 ? 17.793 -8.809 65.121 1.00 9.36 104 VAL A N 1
ATOM 708 C CA . VAL A 1 104 ? 18.574 -8.852 63.895 1.00 9.14 104 VAL A CA 1
ATOM 709 C C . VAL A 1 104 ? 17.613 -8.810 62.717 1.00 8.97 104 VAL A C 1
ATOM 710 O O . VAL A 1 104 ? 16.724 -9.658 62.600 1.00 9.05 104 VAL A O 1
ATOM 714 N N . ILE A 1 105 ? 17.774 -7.803 61.862 1.00 8.49 105 ILE A N 1
ATOM 715 C CA . ILE A 1 105 ? 16.831 -7.598 60.764 1.00 8.08 105 ILE A CA 1
ATOM 716 C C . ILE A 1 105 ? 17.539 -7.374 59.440 1.00 8.20 105 ILE A C 1
ATOM 717 O O . ILE A 1 105 ? 18.674 -6.896 59.399 1.00 8.67 105 ILE A O 1
ATOM 722 N N . GLN A 1 106 ? 16.858 -7.716 58.352 1.00 8.20 106 GLN A N 1
ATOM 723 C CA . GLN A 1 106 ? 17.381 -7.431 57.024 1.00 7.92 106 GLN A CA 1
ATOM 724 C C . GLN A 1 106 ? 17.455 -5.938 56.776 1.00 8.04 106 GLN A C 1
ATOM 725 O O . GLN A 1 106 ? 16.653 -5.161 57.298 1.00 8.25 106 GLN A O 1
ATOM 731 N N . ARG A 1 107 ? 18.432 -5.555 55.964 1.00 7.72 107 ARG A N 1
ATOM 732 C CA . ARG A 1 107 ? 18.514 -4.225 55.389 1.00 7.93 107 ARG A CA 1
ATOM 733 C C . ARG A 1 107 ? 17.130 -3.691 55.013 1.00 7.96 107 ARG A C 1
ATOM 734 O O . ARG A 1 107 ? 16.732 -2.612 55.466 1.00 8.57 107 ARG A O 1
ATOM 742 N N . ALA A 1 108 ? 16.387 -4.454 54.209 1.00 7.90 108 ALA A N 1
ATOM 743 C CA . ALA A 1 108 ? 15.094 -3.972 53.718 1.00 7.72 108 ALA A CA 1
ATOM 744 C C . ALA A 1 108 ? 14.059 -3.789 54.823 1.00 7.63 108 ALA A C 1
ATOM 745 O O . ALA A 1 108 ? 13.148 -2.978 54.677 1.00 7.30 108 ALA A O 1
ATOM 747 N N . GLN A 1 109 ? 14.186 -4.532 55.921 1.00 7.83 109 GLN A N 1
ATOM 748 C CA . GLN A 1 109 ? 13.272 -4.305 57.046 1.00 8.33 109 GLN A CA 1
ATOM 749 C C . GLN A 1 109 ? 13.524 -2.942 57.677 1.00 8.40 109 GLN A C 1
ATOM 750 O O . GLN A 1 109 ? 12.580 -2.246 58.045 1.00 8.66 109 GLN A O 1
ATOM 764 N N . LEU A 1 111 ? 14.816 -0.429 56.017 1.00 8.13 111 LEU A N 1
ATOM 765 C CA . LEU A 1 111 ? 14.272 0.458 54.987 1.00 7.89 111 LEU A CA 1
ATOM 766 C C . LEU A 1 111 ? 12.758 0.602 55.158 1.00 7.80 111 LEU A C 1
ATOM 767 O O . LEU A 1 111 ? 12.213 1.699 55.034 1.00 7.59 111 LEU A O 1
ATOM 772 N N . ALA A 1 112 ? 12.093 -0.511 55.453 1.00 7.51 112 ALA A N 1
ATOM 773 C CA . ALA A 1 112 ? 10.650 -0.508 55.677 1.00 7.89 112 ALA A CA 1
ATOM 774 C C . ALA A 1 112 ? 10.274 0.394 56.849 1.00 8.02 112 ALA A C 1
ATOM 775 O O . ALA A 1 112 ? 9.260 1.086 56.800 1.00 7.89 112 ALA A O 1
ATOM 777 N N . GLU A 1 113 ? 11.103 0.398 57.890 1.00 8.28 113 GLU A N 1
ATOM 778 C CA . GLU A 1 113 ? 10.851 1.261 59.041 1.00 8.46 113 GLU A CA 1
ATOM 779 C C . GLU A 1 113 ? 11.017 2.734 58.693 1.00 8.67 113 GLU A C 1
ATOM 780 O O . GLU A 1 113 ? 10.274 3.577 59.195 1.00 8.78 113 GLU A O 1
ATOM 786 N N . ILE A 1 114 ? 11.973 3.047 57.822 1.00 8.43 114 ILE A N 1
ATOM 787 C CA . ILE A 1 114 ? 12.091 4.410 57.309 1.00 8.66 114 ILE A CA 1
ATOM 788 C C . ILE A 1 114 ? 10.827 4.772 56.521 1.00 8.61 114 ILE A C 1
ATOM 789 O O . ILE A 1 114 ? 10.322 5.893 56.604 1.00 9.28 114 ILE A O 1
ATOM 802 N N . ARG A 1 116 ? 7.789 3.416 57.007 1.00 8.52 116 ARG A N 1
ATOM 803 C CA . ARG A 1 116 ? 6.533 3.147 57.721 1.00 9.24 116 ARG A CA 1
ATOM 804 C C . ARG A 1 116 ? 5.606 4.357 57.843 1.00 9.40 116 ARG A C 1
ATOM 805 O O . ARG A 1 116 ? 4.412 4.267 57.522 1.00 9.65 116 ARG A O 1
ATOM 813 N N . PHE A 1 117 ? 6.153 5.475 58.314 1.00 9.11 117 PHE A N 1
ATOM 814 C CA . PHE A 1 117 ? 5.343 6.670 58.550 1.00 9.07 117 PHE A CA 1
ATOM 815 C C . PHE A 1 117 ? 5.543 7.728 57.479 1.00 9.08 117 PHE A C 1
ATOM 816 O O . PHE A 1 117 ? 5.206 8.904 57.667 1.00 9.58 117 PHE A O 1
ATOM 824 N N . ARG A 1 118 ? 6.066 7.286 56.346 1.00 8.31 118 ARG A N 1
ATOM 825 C CA . ARG A 1 118 ? 6.285 8.161 55.214 1.00 8.10 118 ARG A CA 1
ATOM 826 C C . ARG A 1 118 ? 5.416 7.758 54.028 1.00 8.43 118 ARG A C 1
ATOM 827 O O . ARG A 1 118 ? 4.824 6.674 54.008 1.00 8.03 118 ARG A O 1
ATOM 835 N N . HIS A 1 119 ? 5.330 8.658 53.055 1.00 8.31 119 HIS A N 1
ATOM 836 C CA . HIS A 1 119 ? 4.673 8.381 51.790 1.00 8.89 119 HIS A CA 1
ATOM 837 C C . HIS A 1 119 ? 5.709 7.732 50.878 1.00 9.03 119 HIS A C 1
ATOM 838 O O . HIS A 1 119 ? 6.507 8.419 50.226 1.00 9.21 119 HIS A O 1
ATOM 845 N N . GLY A 1 120 ? 5.695 6.402 50.857 1.00 8.93 120 GLY A N 1
ATOM 846 C CA . GLY A 1 120 ? 6.706 5.623 50.163 1.00 8.76 120 GLY A CA 1
ATOM 847 C C . GLY A 1 120 ? 6.432 5.452 48.684 1.00 9.28 120 GLY A C 1
ATOM 848 O O . GLY A 1 120 ? 5.340 5.063 48.285 1.00 9.20 120 GLY A O 1
ATOM 849 N N . ILE A 1 121 ? 7.434 5.770 47.872 1.00 9.28 121 ILE A N 1
ATOM 850 C CA . ILE A 1 121 ? 7.406 5.442 46.455 1.00 9.87 121 ILE A CA 1
ATOM 851 C C . ILE A 1 121 ? 8.535 4.452 46.246 1.00 9.83 121 ILE A C 1
ATOM 852 O O . ILE A 1 121 ? 9.706 4.814 46.317 1.00 10.18 121 ILE A O 1
ATOM 857 N N . ALA A 1 122 ? 8.166 3.193 46.042 1.00 10.07 122 ALA A N 1
ATOM 858 C CA . ALA A 1 122 ? 9.132 2.104 45.970 1.00 9.99 122 ALA A CA 1
ATOM 859 C C . ALA A 1 122 ? 9.361 1.736 44.514 1.00 10.49 122 ALA A C 1
ATOM 860 O O . ALA A 1 122 ? 8.406 1.607 43.748 1.00 11.33 122 ALA A O 1
ATOM 862 N N . VAL A 1 123 ? 10.628 1.583 44.133 1.00 10.22 123 VAL A N 1
ATOM 863 C CA . VAL A 1 123 ? 10.979 1.275 42.748 1.00 10.00 123 VAL A CA 1
ATOM 864 C C . VAL A 1 123 ? 11.571 -0.127 42.643 1.00 10.14 123 VAL A C 1
ATOM 865 O O . VAL A 1 123 ? 12.666 -0.399 43.154 1.00 9.96 123 VAL A O 1
ATOM 869 N N . ALA A 1 124 ? 10.821 -1.008 41.987 1.00 9.26 124 ALA A N 1
ATOM 870 C CA . ALA A 1 124 ? 11.196 -2.406 41.820 1.00 9.21 124 ALA A CA 1
ATOM 871 C C . ALA A 1 124 ? 11.298 -2.731 40.336 1.00 8.86 124 ALA A C 1
ATOM 872 O O . ALA A 1 124 ? 11.004 -1.887 39.488 1.00 8.76 124 ALA A O 1
ATOM 874 N N . GLY A 1 125 ? 11.714 -3.955 40.036 1.00 8.45 125 GLY A N 1
ATOM 875 C CA . GLY A 1 125 ? 11.930 -4.375 38.664 1.00 8.44 125 GLY A CA 1
ATOM 876 C C . GLY A 1 125 ? 13.301 -4.996 38.506 1.00 8.20 125 GLY A C 1
ATOM 877 O O . GLY A 1 125 ? 14.143 -4.921 39.401 1.00 7.86 125 GLY A O 1
ATOM 878 N N . THR A 1 126 ? 13.538 -5.618 37.359 1.00 8.14 126 THR A N 1
ATOM 879 C CA . THR A 1 126 ? 14.815 -6.282 37.149 1.00 8.20 126 THR A CA 1
ATOM 880 C C . THR A 1 126 ? 15.916 -5.276 36.826 1.00 8.50 126 THR A C 1
ATOM 881 O O . THR A 1 126 ? 17.008 -5.352 37.393 1.00 9.07 126 THR A O 1
ATOM 885 N N . HIS A 1 127 ? 15.622 -4.346 35.917 1.00 8.27 127 HIS A N 1
ATOM 886 C CA . HIS A 1 127 ? 16.603 -3.359 35.467 1.00 8.79 127 HIS A CA 1
ATOM 887 C C . HIS A 1 127 ? 16.064 -1.956 35.619 1.00 9.03 127 HIS A C 1
ATOM 888 O O . HIS A 1 127 ? 14.860 -1.729 35.463 1.00 9.77 127 HIS A O 1
ATOM 895 N N . GLY A 1 128 ? 16.964 -1.009 35.883 1.00 9.10 128 GLY A N 1
ATOM 896 C CA . GLY A 1 128 ? 16.609 0.403 35.930 1.00 8.89 128 GLY A CA 1
ATOM 897 C C . GLY A 1 128 ? 16.080 0.960 37.244 1.00 9.10 128 GLY A C 1
ATOM 898 O O . GLY A 1 128 ? 15.641 2.108 37.279 1.00 8.99 128 GLY A O 1
ATOM 899 N N . LYS A 1 129 ? 16.107 0.177 38.321 1.00 8.78 129 LYS A N 1
ATOM 900 C CA . LYS A 1 129 ? 15.603 0.664 39.610 1.00 8.77 129 LYS A CA 1
ATOM 901 C C . LYS A 1 129 ? 16.391 1.858 40.121 1.00 9.01 129 LYS A C 1
ATOM 902 O O . LYS A 1 129 ? 15.808 2.876 40.496 1.00 9.52 129 LYS A O 1
ATOM 908 N N . THR A 1 130 ? 17.714 1.719 40.159 1.00 8.91 130 THR A N 1
ATOM 909 C CA . THR A 1 130 ? 18.581 2.776 40.675 1.00 9.09 130 THR A CA 1
ATOM 910 C C . THR A 1 130 ? 18.422 4.048 39.844 1.00 9.36 130 THR A C 1
ATOM 911 O O . THR A 1 130 ? 18.320 5.152 40.386 1.00 9.35 130 THR A O 1
ATOM 915 N N . THR A 1 131 ? 18.375 3.874 38.527 1.00 8.80 131 THR A N 1
ATOM 916 C CA . THR A 1 131 ? 18.200 4.998 37.614 1.00 9.05 131 THR A CA 1
ATOM 917 C C . THR A 1 131 ? 16.867 5.705 37.845 1.00 9.11 131 THR A C 1
ATOM 918 O O . THR A 1 131 ? 16.824 6.927 37.999 1.00 8.87 131 THR A O 1
ATOM 922 N N . THR A 1 132 ? 15.790 4.924 37.850 1.00 9.11 132 THR A N 1
ATOM 923 C CA . THR A 1 132 ? 14.441 5.448 38.031 1.00 9.51 132 THR A CA 1
ATOM 924 C C . THR A 1 132 ? 14.289 6.115 39.392 1.00 9.49 132 THR A C 1
ATOM 925 O O . THR A 1 132 ? 13.665 7.162 39.494 1.00 9.57 132 THR A O 1
ATOM 929 N N . THR A 1 133 ? 14.860 5.500 40.430 1.00 9.25 133 THR A N 1
ATOM 930 C CA . THR A 1 133 ? 14.815 6.081 41.775 1.00 9.50 133 THR A CA 1
ATOM 931 C C . THR A 1 133 ? 15.491 7.451 41.793 1.00 9.22 133 THR A C 1
ATOM 932 O O . THR A 1 133 ? 14.952 8.412 42.357 1.00 9.51 133 THR A O 1
ATOM 936 N N . ALA A 1 134 ? 16.664 7.535 41.173 1.00 9.21 134 ALA A N 1
ATOM 937 C CA . ALA A 1 134 ? 17.382 8.806 41.064 1.00 9.16 134 ALA A CA 1
ATOM 938 C C . ALA A 1 134 ? 16.532 9.855 40.352 1.00 9.03 134 ALA A C 1
ATOM 939 O O . ALA A 1 134 ? 16.479 11.010 40.771 1.00 9.03 134 ALA A O 1
ATOM 949 N N . ILE A 1 136 ? 13.126 9.986 39.955 1.00 8.96 136 ILE A N 1
ATOM 950 C CA . ILE A 1 136 ? 11.988 10.392 40.778 1.00 9.44 136 ILE A CA 1
ATOM 951 C C . ILE A 1 136 ? 12.462 11.299 41.918 1.00 9.54 136 ILE A C 1
ATOM 952 O O . ILE A 1 136 ? 11.828 12.314 42.219 1.00 9.49 136 ILE A O 1
ATOM 957 N N . SER A 1 137 ? 13.589 10.939 42.533 1.00 9.58 137 SER A N 1
ATOM 958 C CA . SER A 1 137 ? 14.167 11.747 43.605 1.00 9.80 137 SER A CA 1
ATOM 959 C C . SER A 1 137 ? 14.440 13.173 43.140 1.00 10.00 137 SER A C 1
ATOM 960 O O . SER A 1 137 ? 14.092 14.134 43.824 1.00 9.62 137 SER A O 1
ATOM 971 N N . ILE A 1 139 ? 13.077 14.734 40.488 1.00 9.91 139 ILE A N 1
ATOM 972 C CA . ILE A 1 139 ? 11.821 15.410 40.145 1.00 9.63 139 ILE A CA 1
ATOM 973 C C . ILE A 1 139 ? 11.159 15.973 41.402 1.00 9.73 139 ILE A C 1
ATOM 974 O O . ILE A 1 139 ? 10.720 17.122 41.422 1.00 9.74 139 ILE A O 1
ATOM 979 N N . TYR A 1 140 ? 11.095 15.156 42.449 1.00 9.89 140 TYR A N 1
ATOM 980 C CA . TYR A 1 140 ? 10.463 15.572 43.701 1.00 9.93 140 TYR A CA 1
ATOM 981 C C . TYR A 1 140 ? 11.243 16.703 44.369 1.00 10.00 140 TYR A C 1
ATOM 982 O O . TYR A 1 140 ? 10.648 17.616 44.955 1.00 10.09 140 TYR A O 1
ATOM 991 N N . THR A 1 141 ? 12.568 16.656 44.246 1.00 10.24 141 THR A N 1
ATOM 992 C CA . THR A 1 141 ? 13.431 17.740 44.707 1.00 10.52 141 THR A CA 1
ATOM 993 C C . THR A 1 141 ? 13.140 19.020 43.924 1.00 10.58 141 THR A C 1
ATOM 994 O O . THR A 1 141 ? 12.973 20.097 44.513 1.00 9.98 141 THR A O 1
ATOM 998 N N . GLN A 1 142 ? 13.063 18.889 42.600 1.00 10.46 142 GLN A N 1
ATOM 999 C CA . GLN A 1 142 ? 12.765 20.018 41.723 1.00 10.77 142 GLN A CA 1
ATOM 1000 C C . GLN A 1 142 ? 11.393 20.621 42.017 1.00 10.69 142 GLN A C 1
ATOM 1001 O O . GLN A 1 142 ? 11.220 21.838 41.945 1.00 10.77 142 GLN A O 1
ATOM 1007 N N . ALA A 1 143 ? 10.436 19.761 42.359 1.00 10.76 143 ALA A N 1
ATOM 1008 C CA . ALA A 1 143 ? 9.072 20.175 42.694 1.00 10.83 143 ALA A CA 1
ATOM 1009 C C . ALA A 1 143 ? 8.988 20.869 44.057 1.00 11.00 143 ALA A C 1
ATOM 1010 O O . ALA A 1 143 ? 7.902 21.273 44.487 1.00 11.22 143 ALA A O 1
ATOM 1012 N N . LYS A 1 144 ? 10.141 21.011 44.716 1.00 10.92 144 LYS A N 1
ATOM 1013 C CA . LYS A 1 144 ? 10.259 21.622 46.044 1.00 11.40 144 LYS A CA 1
ATOM 1014 C C . LYS A 1 144 ? 9.517 20.831 47.127 1.00 11.47 144 LYS A C 1
ATOM 1015 O O . LYS A 1 144 ? 8.998 21.404 48.092 1.00 11.49 144 LYS A O 1
ATOM 1021 N N . LEU A 1 145 ? 9.493 19.511 46.970 1.00 11.43 145 LEU A N 1
ATOM 1022 C CA . LEU A 1 145 ? 8.773 18.633 47.889 1.00 11.60 145 LEU A CA 1
ATOM 1023 C C . LEU A 1 145 ? 9.682 18.057 48.972 1.00 11.49 145 LEU A C 1
ATOM 1024 O O . LEU A 1 145 ? 9.215 17.360 49.882 1.00 11.75 145 LEU A O 1
ATOM 1029 N N . ASP A 1 146 ? 10.976 18.360 48.866 1.00 10.77 146 ASP A N 1
ATOM 1030 C CA . ASP A 1 146 ? 11.963 17.999 49.880 1.00 10.44 146 ASP A CA 1
ATOM 1031 C C . ASP A 1 146 ? 11.890 16.513 50.292 1.00 9.86 146 ASP A C 1
ATOM 1032 O O . ASP A 1 146 ? 11.715 16.196 51.481 1.00 9.92 146 ASP A O 1
ATOM 1037 N N . PRO A 1 147 ? 12.036 15.601 49.333 1.00 9.71 147 PRO A N 1
ATOM 1038 C CA . PRO A 1 147 ? 11.866 14.181 49.636 1.00 9.10 147 PRO A CA 1
ATOM 1039 C C . PRO A 1 147 ? 13.056 13.616 50.391 1.00 9.17 147 PRO A C 1
ATOM 1040 O O . PRO A 1 147 ? 14.176 14.119 50.283 1.00 8.80 147 PRO A O 1
ATOM 1044 N N . THR A 1 148 ? 12.792 12.579 51.172 1.00 8.70 148 THR A N 1
ATOM 1045 C CA . THR A 1 148 ? 13.839 11.682 51.608 1.00 8.70 148 THR A CA 1
ATOM 1046 C C . THR A 1 148 ? 13.982 10.668 50.490 1.00 8.76 148 THR A C 1
ATOM 1047 O O . THR A 1 148 ? 12.984 10.254 49.900 1.00 8.75 148 THR A O 1
ATOM 1051 N N . PHE A 1 149 ? 15.215 10.296 50.166 1.00 8.78 149 PHE A N 1
ATOM 1052 C CA . PHE A 1 149 ? 15.416 9.172 49.258 1.00 9.19 149 PHE A CA 1
ATOM 1053 C C . PHE A 1 149 ? 16.514 8.234 49.728 1.00 9.30 149 PHE A C 1
ATOM 1054 O O . PHE A 1 149 ? 17.473 8.662 50.372 1.00 8.86 149 PHE A O 1
ATOM 1062 N N . VAL A 1 150 ? 16.337 6.949 49.430 1.00 9.24 150 VAL A N 1
ATOM 1063 C CA . VAL A 1 150 ? 17.358 5.939 49.672 1.00 9.80 150 VAL A CA 1
ATOM 1064 C C . VAL A 1 150 ? 17.507 5.161 48.380 1.00 9.83 150 VAL A C 1
ATOM 1065 O O . VAL A 1 150 ? 16.701 4.280 48.073 1.00 9.38 150 VAL A O 1
ATOM 1069 N N . ASN A 1 151 ? 18.529 5.533 47.613 1.00 9.73 151 ASN A N 1
ATOM 1070 C CA . ASN A 1 151 ? 18.837 4.888 46.347 1.00 9.90 151 ASN A CA 1
ATOM 1071 C C . ASN A 1 151 ? 19.949 3.856 46.521 1.00 10.36 151 ASN A C 1
ATOM 1072 O O . ASN A 1 151 ? 20.807 3.995 47.398 1.00 10.61 151 ASN A O 1
ATOM 1077 N N . GLY A 1 152 ? 19.927 2.821 45.688 1.00 10.78 152 GLY A N 1
ATOM 1078 C CA . GLY A 1 152 ? 20.956 1.788 45.700 1.00 10.78 152 GLY A CA 1
ATOM 1079 C C . GLY A 1 152 ? 22.148 2.125 44.822 1.00 10.87 152 GLY A C 1
ATOM 1080 O O . GLY A 1 152 ? 22.806 1.243 44.260 1.00 10.92 152 GLY A O 1
ATOM 1081 N N . GLY A 1 153 ? 22.425 3.416 44.706 1.00 10.79 153 GLY A N 1
ATOM 1082 C CA . GLY A 1 153 ? 23.528 3.903 43.902 1.00 11.28 153 GLY A CA 1
ATOM 1083 C C . GLY A 1 153 ? 23.639 5.402 44.055 1.00 11.06 153 GLY A C 1
ATOM 1084 O O . GLY A 1 153 ? 22.730 6.057 44.586 1.00 11.15 153 GLY A O 1
ATOM 1085 N N . LEU A 1 154 ? 24.759 5.941 43.589 1.00 11.38 154 LEU A N 1
ATOM 1086 C CA . LEU A 1 154 ? 25.049 7.359 43.718 1.00 11.49 154 LEU A CA 1
ATOM 1087 C C . LEU A 1 154 ? 24.141 8.199 42.828 1.00 11.65 154 LEU A C 1
ATOM 1088 O O . LEU A 1 154 ? 24.056 7.970 41.619 1.00 11.73 154 LEU A O 1
ATOM 1093 N N . VAL A 1 155 ? 23.447 9.150 43.444 1.00 11.29 155 VAL A N 1
ATOM 1094 C CA . VAL A 1 155 ? 22.685 10.153 42.711 1.00 11.09 155 VAL A CA 1
ATOM 1095 C C . VAL A 1 155 ? 23.648 11.310 42.472 1.00 11.06 155 VAL A C 1
ATOM 1096 O O . VAL A 1 155 ? 24.057 11.982 43.419 1.00 10.72 155 VAL A O 1
ATOM 1100 N N . LYS A 1 156 ? 24.033 11.523 41.215 1.00 11.26 156 LYS A N 1
ATOM 1101 C CA . LYS A 1 156 ? 25.124 12.448 40.897 1.00 11.72 156 LYS A CA 1
ATOM 1102 C C . LYS A 1 156 ? 24.868 13.903 41.325 1.00 11.88 156 LYS A C 1
ATOM 1103 O O . LYS A 1 156 ? 25.796 14.602 41.756 1.00 12.08 156 LYS A O 1
ATOM 1109 N N . SER A 1 157 ? 23.612 14.339 41.243 1.00 12.11 157 SER A N 1
ATOM 1110 C CA . SER A 1 157 ? 23.221 15.688 41.664 1.00 12.19 157 SER A CA 1
ATOM 1111 C C . SER A 1 157 ? 23.169 15.832 43.188 1.00 12.22 157 SER A C 1
ATOM 1112 O O . SER A 1 157 ? 22.976 16.936 43.718 1.00 12.58 157 SER A O 1
ATOM 1115 N N . ALA A 1 158 ? 23.347 14.716 43.891 1.00 11.71 158 ALA A N 1
ATOM 1116 C CA . ALA A 1 158 ? 23.406 14.730 45.346 1.00 11.66 158 ALA A CA 1
ATOM 1117 C C . ALA A 1 158 ? 24.796 14.404 45.884 1.00 11.65 158 ALA A C 1
ATOM 1118 O O . ALA A 1 158 ? 25.123 14.771 47.015 1.00 11.87 158 ALA A O 1
ATOM 1120 N N . GLY A 1 159 ? 25.603 13.715 45.077 1.00 11.16 159 GLY A N 1
ATOM 1121 C CA . GLY A 1 159 ? 26.922 13.270 45.498 1.00 11.15 159 GLY A CA 1
ATOM 1122 C C . GLY A 1 159 ? 26.862 12.187 46.562 1.00 10.95 159 GLY A C 1
ATOM 1123 O O . GLY A 1 159 ? 27.821 11.984 47.314 1.00 11.13 159 GLY A O 1
ATOM 1124 N N . LYS A 1 160 ? 25.725 11.500 46.622 1.00 10.76 160 LYS A N 1
ATOM 1125 C CA . LYS A 1 160 ? 25.460 10.478 47.635 1.00 10.54 160 LYS A CA 1
ATOM 1126 C C . LYS A 1 160 ? 24.265 9.619 47.223 1.00 10.43 160 LYS A C 1
ATOM 1127 O O . LYS A 1 160 ? 23.561 9.938 46.259 1.00 10.20 160 LYS A O 1
ATOM 1133 N N . ASN A 1 161 ? 24.039 8.534 47.960 1.00 9.99 161 ASN A N 1
ATOM 1134 C CA . ASN A 1 161 ? 22.975 7.583 47.636 1.00 9.99 161 ASN A CA 1
ATOM 1135 C C . ASN A 1 161 ? 21.643 7.914 48.288 1.00 9.93 161 ASN A C 1
ATOM 1136 O O . ASN A 1 161 ? 20.598 7.443 47.841 1.00 10.58 161 ASN A O 1
ATOM 1141 N N . ALA A 1 162 ? 21.690 8.681 49.373 1.00 9.68 162 ALA A N 1
ATOM 1142 C CA . ALA A 1 162 ? 20.503 8.915 50.186 1.00 9.57 162 ALA A CA 1
ATOM 1143 C C . ALA A 1 162 ? 20.506 10.308 50.778 1.00 9.54 162 ALA A C 1
ATOM 1144 O O . ALA A 1 162 ? 21.565 10.894 50.993 1.00 9.58 162 ALA A O 1
ATOM 1146 N N . HIS A 1 163 ? 19.311 10.823 51.056 1.00 9.41 163 HIS A N 1
ATOM 1147 C CA . HIS A 1 163 ? 19.162 12.151 51.628 1.00 9.00 163 HIS A CA 1
ATOM 1148 C C . HIS A 1 163 ? 17.929 12.208 52.503 1.00 8.91 163 HIS A C 1
ATOM 1149 O O . HIS A 1 163 ? 16.865 11.731 52.114 1.00 8.56 163 HIS A O 1
ATOM 1156 N N . LEU A 1 164 ? 18.086 12.791 53.688 1.00 8.34 164 LEU A N 1
ATOM 1157 C CA . LEU A 1 164 ? 16.969 12.990 54.598 1.00 8.23 164 LEU A CA 1
ATOM 1158 C C . LEU A 1 164 ? 16.311 14.338 54.333 1.00 8.45 164 LEU A C 1
ATOM 1159 O O . LEU A 1 164 ? 16.921 15.390 54.534 1.00 8.32 164 LEU A O 1
ATOM 1164 N N . GLY A 1 165 ? 15.070 14.293 53.858 1.00 8.91 165 GLY A N 1
ATOM 1165 C CA . GLY A 1 165 ? 14.268 15.490 53.680 1.00 9.57 165 GLY A CA 1
ATOM 1166 C C . GLY A 1 165 ? 13.347 15.693 54.870 1.00 10.38 165 GLY A C 1
ATOM 1167 O O . GLY A 1 165 ? 13.177 14.786 55.696 1.00 10.76 165 GLY A O 1
ATOM 1168 N N . ALA A 1 166 ? 12.746 16.877 54.959 1.00 10.48 166 ALA A N 1
ATOM 1169 C CA . ALA A 1 166 ? 11.838 17.195 56.063 1.00 11.18 166 ALA A CA 1
ATOM 1170 C C . ALA A 1 166 ? 10.366 16.921 55.740 1.00 11.36 166 ALA A C 1
ATOM 1171 O O . ALA A 1 166 ? 9.491 17.075 56.601 1.00 11.91 166 ALA A O 1
ATOM 1173 N N . SER A 1 167 ? 10.097 16.500 54.509 1.00 11.90 167 SER A N 1
ATOM 1174 C CA . SER A 1 167 ? 8.746 16.144 54.100 1.00 11.87 167 SER A CA 1
ATOM 1175 C C . SER A 1 167 ? 8.446 14.724 54.533 1.00 12.33 167 SER A C 1
ATOM 1176 O O . SER A 1 167 ? 9.268 14.077 55.183 1.00 12.61 167 SER A O 1
ATOM 1179 N N . ARG A 1 168 ? 7.276 14.233 54.139 1.00 12.67 168 ARG A N 1
ATOM 1180 C CA . ARG A 1 168 ? 6.896 12.861 54.434 1.00 13.16 168 ARG A CA 1
ATOM 1181 C C . ARG A 1 168 ? 7.185 11.911 53.276 1.00 12.70 168 ARG A C 1
ATOM 1182 O O . ARG A 1 168 ? 6.954 10.712 53.392 1.00 12.98 168 ARG A O 1
ATOM 1190 N N . TYR A 1 169 ? 7.701 12.437 52.166 1.00 12.24 169 TYR A N 1
ATOM 1191 C CA . TYR A 1 169 ? 7.982 11.606 50.994 1.00 11.66 169 TYR A CA 1
ATOM 1192 C C . TYR A 1 169 ? 9.221 10.754 51.188 1.00 11.20 169 TYR A C 1
ATOM 1193 O O . TYR A 1 169 ? 10.223 11.223 51.722 1.00 10.95 169 TYR A O 1
ATOM 1202 N N . LEU A 1 170 ? 9.145 9.503 50.744 1.00 10.64 170 LEU A N 1
ATOM 1203 C CA . LEU A 1 170 ? 10.322 8.654 50.658 1.00 10.39 170 LEU A CA 1
ATOM 1204 C C . LEU A 1 170 ? 10.338 7.982 49.306 1.00 10.22 170 LEU A C 1
ATOM 1205 O O . LEU A 1 170 ? 9.378 7.304 48.933 1.00 10.42 170 LEU A O 1
ATOM 1210 N N . ILE A 1 171 ? 11.433 8.175 48.583 1.00 9.80 171 ILE A N 1
ATOM 1211 C CA . ILE A 1 171 ? 11.653 7.473 47.323 1.00 9.69 171 ILE A CA 1
ATOM 1212 C C . ILE A 1 171 ? 12.734 6.456 47.597 1.00 9.82 171 ILE A C 1
ATOM 1213 O O . ILE A 1 171 ? 13.808 6.806 48.081 1.00 10.00 171 ILE A O 1
ATOM 1220 N N . ALA A 1 172 ? 12.454 5.194 47.307 1.00 9.82 172 ALA A N 1
ATOM 1221 C CA . ALA A 1 172 ? 13.392 4.141 47.663 1.00 10.08 172 ALA A CA 1
ATOM 1222 C C . ALA A 1 172 ? 13.445 3.016 46.646 1.00 10.19 172 ALA A C 1
ATOM 1223 O O . ALA A 1 172 ? 12.421 2.540 46.156 1.00 10.60 172 ALA A O 1
ATOM 1225 N N . GLU A 1 173 ? 14.657 2.577 46.356 1.00 9.51 173 GLU A N 1
ATOM 1226 C CA . GLU A 1 173 ? 14.846 1.414 45.514 1.00 9.65 173 GLU A CA 1
ATOM 1227 C C . GLU A 1 173 ? 14.512 0.151 46.316 1.00 9.76 173 GLU A C 1
ATOM 1228 O O . GLU A 1 173 ? 14.919 0.026 47.478 1.00 10.33 173 GLU A O 1
ATOM 1234 N N . ALA A 1 174 ? 13.790 -0.776 45.679 1.00 10.19 174 ALA A N 1
ATOM 1235 C CA . ALA A 1 174 ? 13.301 -1.999 46.319 1.00 10.10 174 ALA A CA 1
ATOM 1236 C C . ALA A 1 174 ? 13.883 -3.246 45.650 1.00 10.23 174 ALA A C 1
ATOM 1237 O O . ALA A 1 174 ? 13.472 -3.627 44.548 1.00 10.45 174 ALA A O 1
ATOM 1239 N N . ASP A 1 175 ? 14.828 -3.880 46.336 1.00 10.28 175 ASP A N 1
ATOM 1240 C CA . ASP A 1 175 ? 15.550 -5.041 45.821 1.00 10.74 175 ASP A CA 1
ATOM 1241 C C . ASP A 1 175 ? 14.717 -6.316 45.913 1.00 10.60 175 ASP A C 1
ATOM 1242 O O . ASP A 1 175 ? 14.187 -6.648 46.973 1.00 10.69 175 ASP A O 1
ATOM 1247 N N . GLU A 1 176 ? 14.621 -7.033 44.793 1.00 10.15 176 GLU A N 1
ATOM 1248 C CA . GLU A 1 176 ? 13.918 -8.316 44.734 1.00 10.00 176 GLU A CA 1
ATOM 1249 C C . GLU A 1 176 ? 14.884 -9.511 44.806 1.00 9.98 176 GLU A C 1
ATOM 1250 O O . GLU A 1 176 ? 14.446 -10.666 44.908 1.00 10.18 176 GLU A O 1
ATOM 1256 N N . SER A 1 177 ? 16.189 -9.231 44.772 1.00 10.11 177 SER A N 1
ATOM 1257 C CA . SER A 1 177 ? 17.221 -10.274 44.645 1.00 10.16 177 SER A CA 1
ATOM 1258 C C . SER A 1 177 ? 17.149 -11.339 45.736 1.00 10.20 177 SER A C 1
ATOM 1259 O O . SER A 1 177 ? 17.472 -12.506 45.491 1.00 10.37 177 SER A O 1
ATOM 1262 N N . ASP A 1 178 ? 16.742 -10.920 46.930 1.00 9.79 178 ASP A N 1
ATOM 1263 C CA . ASP A 1 178 ? 16.571 -11.813 48.074 1.00 9.99 178 ASP A CA 1
ATOM 1264 C C . ASP A 1 178 ? 15.113 -11.818 48.537 1.00 9.88 178 ASP A C 1
ATOM 1265 O O . ASP A 1 178 ? 14.794 -12.309 49.625 1.00 9.77 178 ASP A O 1
ATOM 1270 N N . ALA A 1 179 ? 14.244 -11.263 47.694 1.00 9.78 179 ALA A N 1
ATOM 1271 C CA . ALA A 1 179 ? 12.819 -11.095 47.984 1.00 10.02 179 ALA A CA 1
ATOM 1272 C C . ALA A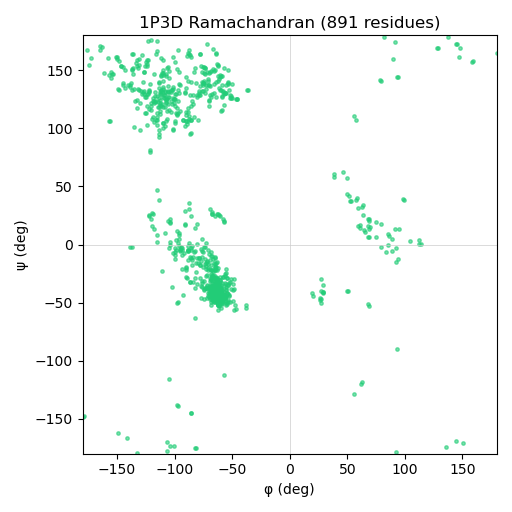 1 179 ? 12.555 -10.208 49.204 1.00 9.96 179 ALA A C 1
ATOM 1273 O O . ALA A 1 179 ? 11.440 -10.194 49.734 1.00 9.97 179 ALA A O 1
ATOM 1275 N N . SER A 1 180 ? 13.563 -9.446 49.631 1.00 9.71 180 SER A N 1
ATOM 1276 C CA . SER A 1 180 ? 13.431 -8.675 50.865 1.00 9.38 180 SER A CA 1
ATOM 1277 C C . SER A 1 180 ? 12.530 -7.458 50.716 1.00 9.42 180 SER A C 1
ATOM 1278 O O . SER A 1 180 ? 12.114 -6.881 51.716 1.00 9.63 180 SER A O 1
ATOM 1281 N N . PHE A 1 181 ? 12.196 -7.092 49.479 1.00 9.29 181 PHE A N 1
ATOM 1282 C CA . PHE A 1 181 ? 11.304 -5.953 49.264 1.00 9.44 181 PHE A CA 1
ATOM 1283 C C . PHE A 1 181 ? 9.885 -6.170 49.800 1.00 9.39 181 PHE A C 1
ATOM 1284 O O . PHE A 1 181 ? 9.112 -5.214 49.909 1.00 9.79 181 PHE A O 1
ATOM 1292 N N . LEU A 1 182 ? 9.574 -7.415 50.169 1.00 9.55 182 LEU A N 1
ATOM 1293 C CA . LEU A 1 182 ? 8.292 -7.754 50.793 1.00 9.38 182 LEU A CA 1
ATOM 1294 C C . LEU A 1 182 ? 8.078 -7.070 52.145 1.00 9.35 182 LEU A C 1
ATOM 1295 O O . LEU A 1 182 ? 6.956 -7.024 52.639 1.00 9.43 182 LEU A O 1
ATOM 1300 N N . HIS A 1 183 ? 9.148 -6.533 52.735 1.00 9.27 183 HIS A N 1
ATOM 1301 C CA . HIS A 1 183 ? 9.023 -5.777 53.983 1.00 9.40 183 HIS A CA 1
ATOM 1302 C C . HIS A 1 183 ? 8.363 -4.425 53.757 1.00 9.20 183 HIS A C 1
ATOM 1303 O O . HIS A 1 183 ? 7.751 -3.868 54.676 1.00 9.28 183 HIS A O 1
ATOM 1310 N N . LEU A 1 184 ? 8.502 -3.901 52.542 1.00 9.37 184 LEU A N 1
ATOM 1311 C CA . LEU A 1 184 ? 8.131 -2.521 52.247 1.00 9.90 184 LEU A CA 1
ATOM 1312 C C . LEU A 1 184 ? 6.625 -2.321 52.146 1.00 9.90 184 LEU A C 1
ATOM 1313 O O . LEU A 1 184 ? 5.920 -3.149 51.569 1.00 10.04 184 LEU A O 1
ATOM 1318 N N . GLN A 1 185 ? 6.149 -1.211 52.706 1.00 10.09 185 GLN A N 1
ATOM 1319 C CA . GLN A 1 185 ? 4.736 -0.839 52.629 1.00 11.06 185 GLN A CA 1
ATOM 1320 C C . GLN A 1 185 ? 4.594 0.538 51.966 1.00 10.40 185 GLN A C 1
ATOM 1321 O O . GLN A 1 185 ? 4.421 1.556 52.648 1.00 10.18 185 GLN A O 1
ATOM 1327 N N . PRO A 1 186 ? 4.675 0.576 50.638 1.00 10.52 186 PRO A N 1
ATOM 1328 C CA . PRO A 1 186 ? 4.652 1.852 49.917 1.00 10.27 186 PRO A CA 1
ATOM 1329 C C . PRO A 1 186 ? 3.244 2.354 49.625 1.00 9.83 186 PRO A C 1
ATOM 1330 O O . PRO A 1 186 ? 2.277 1.604 49.750 1.00 9.58 186 PRO A O 1
ATOM 1342 N N . VAL A 1 188 ? 3.038 4.024 46.556 1.00 9.24 188 VAL A N 1
ATOM 1343 C CA . VAL A 1 188 ? 3.169 3.884 45.107 1.00 9.60 188 VAL A CA 1
ATOM 1344 C C . VAL A 1 188 ? 4.329 2.932 44.849 1.00 9.82 188 VAL A C 1
ATOM 1345 O O . VAL A 1 188 ? 5.389 3.069 45.456 1.00 9.93 188 VAL A O 1
ATOM 1349 N N . SER A 1 189 ? 4.121 1.957 43.971 1.00 9.76 189 SER A N 1
ATOM 1350 C CA . SER A 1 189 ? 5.178 1.018 43.618 1.00 10.20 189 SER A CA 1
ATOM 1351 C C . SER A 1 189 ? 5.392 1.011 42.115 1.00 9.88 189 SER A C 1
ATOM 1352 O O . SER A 1 189 ? 4.449 0.834 41.345 1.00 10.43 189 SER A O 1
ATOM 1355 N N . VAL A 1 190 ? 6.635 1.219 41.701 1.00 9.82 190 VAL A N 1
ATOM 1356 C CA . VAL A 1 190 ? 7.001 1.125 40.294 1.00 9.70 190 VAL A CA 1
ATOM 1357 C C . VAL A 1 190 ? 7.545 -0.273 40.055 1.00 9.34 190 VAL A C 1
ATOM 1358 O O . VAL A 1 190 ? 8.284 -0.793 40.881 1.00 9.65 190 VAL A O 1
ATOM 1362 N N . VAL A 1 191 ? 7.162 -0.887 38.938 1.00 9.50 191 VAL A N 1
ATOM 1363 C CA . VAL A 1 191 ? 7.847 -2.094 38.472 1.00 9.11 191 VAL A CA 1
ATOM 1364 C C . VAL A 1 191 ? 8.289 -1.822 37.048 1.00 9.15 191 VAL A C 1
ATOM 1365 O O . VAL A 1 191 ? 7.455 -1.668 36.147 1.00 9.10 191 VAL A O 1
ATOM 1369 N N . THR A 1 192 ? 9.601 -1.753 36.851 1.00 9.20 192 THR A N 1
ATOM 1370 C CA . THR A 1 192 ? 10.149 -1.311 35.569 1.00 9.38 192 THR A CA 1
ATOM 1371 C C . THR A 1 192 ? 10.085 -2.383 34.502 1.00 9.11 192 THR A C 1
ATOM 1372 O O . THR A 1 192 ? 9.905 -2.082 33.332 1.00 8.92 192 THR A O 1
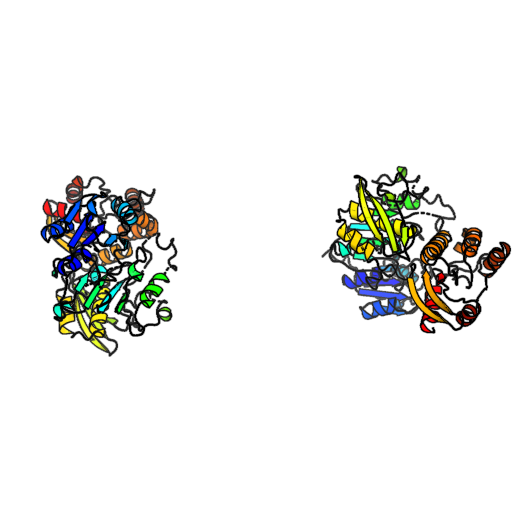ATOM 1376 N N . ASN A 1 193 ? 10.272 -3.634 34.913 1.00 9.37 193 ASN A N 1
ATOM 1377 C CA . ASN A 1 193 ? 10.335 -4.755 33.988 1.00 8.79 193 ASN A CA 1
ATOM 1378 C C . ASN A 1 193 ? 10.534 -6.010 34.809 1.00 8.91 193 ASN A C 1
ATOM 1379 O O . ASN A 1 193 ? 10.820 -5.930 35.998 1.00 8.87 193 ASN A O 1
ATOM 1392 N N . GLU A 1 195 ? 12.560 -9.769 34.213 1.00 8.95 195 GLU A N 1
ATOM 1393 C CA . GLU A 1 195 ? 13.281 -10.803 33.482 1.00 9.44 195 GLU A CA 1
ATOM 1394 C C . GLU A 1 195 ? 14.029 -11.654 34.502 1.00 9.21 195 GLU A C 1
ATOM 1395 O O . GLU A 1 195 ? 14.284 -11.188 35.613 1.00 9.24 195 GLU A O 1
ATOM 1401 N N . PRO A 1 196 ? 14.364 -12.896 34.149 1.00 9.38 196 PRO A N 1
ATOM 1402 C CA . PRO A 1 196 ? 15.151 -13.750 35.045 1.00 9.13 196 PRO A CA 1
ATOM 1403 C C . PRO A 1 196 ? 16.519 -13.174 35.420 1.00 9.12 196 PRO A C 1
ATOM 1404 O O . PRO A 1 196 ? 17.395 -12.959 34.575 1.00 9.06 196 PRO A O 1
ATOM 1408 N N . ASP A 1 197 ? 16.659 -12.904 36.712 1.00 8.98 197 ASP A N 1
ATOM 1409 C CA . ASP A 1 197 ? 17.940 -12.666 37.355 1.00 9.19 197 ASP A CA 1
ATOM 1410 C C . ASP A 1 197 ? 17.789 -13.140 38.795 1.00 9.21 197 ASP A C 1
ATOM 1411 O O . ASP A 1 197 ? 16.665 -13.295 39.269 1.00 9.58 197 ASP A O 1
ATOM 1416 N N . HIS A 1 198 ? 18.904 -13.389 39.482 1.00 9.16 198 HIS A N 1
ATOM 1417 C CA . HIS A 1 198 ? 18.874 -13.813 40.886 1.00 9.57 198 HIS A CA 1
ATOM 1418 C C . HIS A 1 198 ? 18.063 -15.096 41.063 1.00 10.02 198 HIS A C 1
ATOM 1419 O O . HIS A 1 198 ? 17.424 -15.299 42.099 1.00 10.17 198 HIS A O 1
ATOM 1434 N N . ASP A 1 200 ? 18.473 -18.216 41.649 1.00 12.31 200 ASP A N 1
ATOM 1435 C CA . ASP A 1 200 ? 18.732 -19.082 42.801 1.00 12.86 200 ASP A CA 1
ATOM 1436 C C . ASP A 1 200 ? 17.768 -18.818 43.968 1.00 12.69 200 ASP A C 1
ATOM 1437 O O . ASP A 1 200 ? 17.312 -19.756 44.626 1.00 12.48 200 ASP A O 1
ATOM 1442 N N . THR A 1 201 ? 17.469 -17.542 44.213 1.00 12.77 201 THR A N 1
ATOM 1443 C CA . THR A 1 201 ? 16.512 -17.125 45.241 1.00 12.83 201 THR A CA 1
ATOM 1444 C C . THR A 1 201 ? 15.125 -17.703 44.961 1.00 12.87 201 THR A C 1
ATOM 1445 O O . THR A 1 201 ? 14.360 -17.996 45.882 1.00 13.03 201 THR A O 1
ATOM 1449 N N . TYR A 1 202 ? 14.810 -17.854 43.679 1.00 12.65 202 TYR A N 1
ATOM 1450 C CA . TYR A 1 202 ? 13.481 -18.275 43.261 1.00 12.46 202 TYR A CA 1
ATOM 1451 C C . TYR A 1 202 ? 13.474 -19.720 42.785 1.00 12.55 202 TYR A C 1
ATOM 1452 O O . TYR A 1 202 ? 12.560 -20.145 42.076 1.00 12.56 202 TYR A O 1
ATOM 1461 N N . GLU A 1 203 ? 14.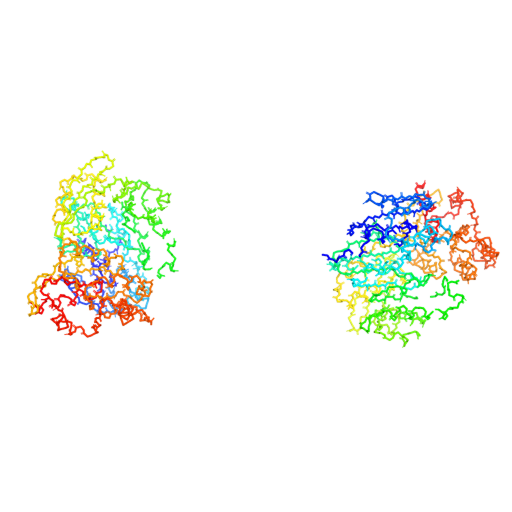498 -20.463 43.211 1.00 12.59 203 GLU A N 1
ATOM 1462 C CA . GLU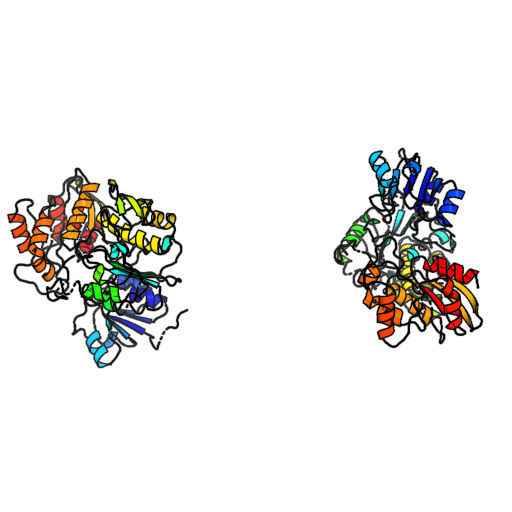 A 1 203 ? 14.670 -21.879 42.889 1.00 12.88 203 GLU A CA 1
ATOM 1463 C C . GLU A 1 203 ? 14.604 -22.131 41.383 1.00 12.41 203 GLU A C 1
ATOM 1464 O O . GLU A 1 203 ? 14.046 -23.135 40.935 1.00 11.99 203 GLU A O 1
ATOM 1470 N N . GLY A 1 204 ? 15.166 -21.198 40.614 1.00 12.02 204 GLY A N 1
ATOM 1471 C CA . GLY A 1 204 ? 15.177 -21.276 39.162 1.00 11.67 204 GLY A CA 1
ATOM 1472 C C . GLY A 1 204 ? 13.805 -21.209 38.509 1.00 11.51 204 GLY A C 1
ATOM 1473 O O . GLY A 1 204 ? 13.673 -21.480 37.316 1.00 11.80 204 GLY A O 1
ATOM 1474 N N . ASP A 1 205 ? 12.790 -20.840 39.286 1.00 11.16 205 ASP A N 1
ATOM 1475 C CA . ASP A 1 205 ? 11.406 -20.828 38.822 1.00 10.94 205 ASP A CA 1
ATOM 1476 C C . ASP A 1 205 ? 10.909 -19.397 38.627 1.00 10.46 205 ASP A C 1
ATOM 1477 O O . ASP A 1 205 ? 10.643 -18.690 39.599 1.00 10.41 205 ASP A O 1
ATOM 1482 N N . PHE A 1 206 ? 10.775 -18.981 37.370 1.00 10.10 206 PHE A N 1
ATOM 1483 C CA . PHE A 1 206 ? 10.340 -17.616 37.054 1.00 9.94 206 PHE A CA 1
ATOM 1484 C C . PHE A 1 206 ? 8.918 -17.329 37.532 1.00 10.12 206 PHE A C 1
ATOM 1485 O O . PHE A 1 206 ? 8.580 -16.180 37.817 1.00 10.08 206 PHE A O 1
ATOM 1493 N N . GLU A 1 207 ? 8.095 -18.374 37.615 1.00 10.17 207 GLU A N 1
ATOM 1494 C CA . GLU A 1 207 ? 6.741 -18.247 38.153 1.00 10.57 207 GLU A CA 1
ATOM 1495 C C . GLU A 1 207 ? 6.755 -17.841 39.627 1.00 10.10 207 GLU A C 1
ATOM 1496 O O . GLU A 1 207 ? 5.868 -17.114 40.083 1.00 10.33 207 GLU A O 1
ATOM 1502 N N . LYS A 1 208 ? 7.758 -18.313 40.367 1.00 9.77 208 LYS A N 1
ATOM 1503 C CA . LYS A 1 208 ? 7.927 -17.914 41.766 1.00 9.34 208 LYS A CA 1
ATOM 1504 C C . LYS A 1 208 ? 8.349 -16.455 41.879 1.00 9.32 208 LYS A C 1
ATOM 1505 O O . LYS A 1 208 ? 7.923 -15.759 42.800 1.00 8.91 208 LYS A O 1
ATOM 1519 N N . LYS A 1 210 ? 7.448 -14.176 39.648 1.00 8.78 210 LYS A N 1
ATOM 1520 C CA . LYS A 1 210 ? 6.210 -13.467 39.310 1.00 8.80 210 LYS A CA 1
ATOM 1521 C C . LYS A 1 210 ? 5.303 -13.375 40.534 1.00 8.48 210 LYS A C 1
ATOM 1522 O O . LYS A 1 210 ? 4.805 -12.296 40.875 1.00 8.57 210 LYS A O 1
ATOM 1528 N N . ALA A 1 211 ? 5.125 -14.507 41.209 1.00 8.02 211 ALA A N 1
ATOM 1529 C CA . ALA A 1 211 ? 4.284 -14.584 42.400 1.00 8.30 211 ALA A CA 1
ATOM 1530 C C . ALA A 1 211 ? 4.778 -13.634 43.485 1.00 8.23 211 ALA A C 1
ATOM 1531 O O . ALA A 1 211 ? 3.979 -12.999 44.178 1.00 8.50 211 ALA A O 1
ATOM 1533 N N . THR A 1 212 ? 6.098 -13.537 43.619 1.00 8.30 212 THR A N 1
ATOM 1534 C CA . THR A 1 212 ? 6.722 -12.675 44.621 1.00 8.72 212 THR A CA 1
ATOM 1535 C C . THR A 1 212 ? 6.489 -11.203 44.321 1.00 8.79 212 THR A C 1
ATOM 1536 O O . THR A 1 212 ? 6.201 -10.430 45.232 1.00 9.26 212 THR A O 1
ATOM 1540 N N . TYR A 1 213 ? 6.587 -10.817 43.049 1.00 9.30 213 TYR A N 1
ATOM 1541 C CA . TYR A 1 213 ? 6.285 -9.441 42.660 1.00 9.18 213 TYR A CA 1
ATOM 1542 C C . TYR A 1 213 ? 4.812 -9.100 42.898 1.00 9.34 213 TYR A C 1
ATOM 1543 O O . TYR A 1 213 ? 4.486 -7.976 43.278 1.00 9.23 213 TYR A O 1
ATOM 1552 N N . VAL A 1 214 ? 3.921 -10.064 42.658 1.00 9.34 214 VAL A N 1
ATOM 1553 C CA . VAL A 1 214 ? 2.497 -9.847 42.921 1.00 9.61 214 VAL A CA 1
ATOM 1554 C C . VAL A 1 214 ? 2.284 -9.615 44.419 1.00 9.56 214 VAL A C 1
ATOM 1555 O O . VAL A 1 214 ? 1.590 -8.672 44.817 1.00 9.61 214 VAL A O 1
ATOM 1559 N N . LYS A 1 215 ? 2.903 -10.466 45.241 1.00 9.54 215 LYS A N 1
ATOM 1560 C CA . LYS A 1 215 ? 2.867 -10.314 46.697 1.00 10.04 215 LYS A CA 1
ATOM 1561 C C . LYS A 1 215 ? 3.377 -8.934 47.110 1.00 9.43 215 LYS A C 1
ATOM 1562 O O . LYS A 1 215 ? 2.788 -8.274 47.974 1.00 9.47 215 LYS A O 1
ATOM 1568 N N . PHE A 1 216 ? 4.464 -8.499 46.479 1.00 9.02 216 PHE A N 1
ATOM 1569 C CA . PHE A 1 216 ? 5.019 -7.173 46.740 1.00 8.80 216 PHE A CA 1
ATOM 1570 C C . PHE A 1 216 ? 3.993 -6.078 46.437 1.00 8.70 216 PHE A C 1
ATOM 1571 O O . PHE A 1 216 ? 3.772 -5.172 47.239 1.00 8.76 216 PHE A O 1
ATOM 1579 N N . LEU A 1 217 ? 3.370 -6.159 45.269 1.00 8.26 217 LEU A N 1
ATOM 1580 C CA . LEU A 1 217 ? 2.355 -5.181 44.899 1.00 7.78 217 LEU A CA 1
ATOM 1581 C C . LEU A 1 217 ? 1.139 -5.222 45.827 1.00 7.53 217 LEU A C 1
ATOM 1582 O O . LEU A 1 217 ? 0.506 -4.193 46.070 1.00 7.70 217 LEU A O 1
ATOM 1587 N N . HIS A 1 218 ? 0.829 -6.399 46.361 1.00 7.08 218 HIS A N 1
ATOM 1588 C CA . HIS A 1 218 ? -0.263 -6.523 47.325 1.00 7.16 218 HIS A CA 1
ATOM 1589 C C . HIS A 1 218 ? 0.015 -5.838 48.659 1.00 7.32 218 HIS A C 1
ATOM 1590 O O . HIS A 1 218 ? -0.898 -5.685 49.473 1.00 7.47 218 HIS A O 1
ATOM 1597 N N . ASN A 1 219 ? 1.259 -5.399 48.864 1.00 7.18 219 ASN A N 1
ATOM 1598 C CA . ASN A 1 219 ? 1.591 -4.565 50.026 1.00 7.67 219 ASN A CA 1
ATOM 1599 C C . ASN A 1 219 ? 1.022 -3.150 49.918 1.00 7.61 219 ASN A C 1
ATOM 1600 O O . ASN A 1 219 ? 0.876 -2.469 50.930 1.00 7.56 219 ASN A O 1
ATOM 1605 N N . LEU A 1 220 ? 0.720 -2.711 48.694 1.00 7.62 220 LEU A N 1
ATOM 1606 C CA . LEU A 1 220 ? 0.068 -1.419 48.491 1.00 7.29 220 LEU A CA 1
ATOM 1607 C C . LEU A 1 220 ? -1.265 -1.389 49.231 1.00 6.92 220 LEU A C 1
ATOM 1608 O O . LEU A 1 220 ? -1.960 -2.410 49.307 1.00 6.86 220 LEU A O 1
ATOM 1613 N N . PRO A 1 221 ? -1.646 -0.229 49.770 1.00 6.55 221 PRO A N 1
ATOM 1614 C CA . PRO A 1 221 ? -2.983 -0.086 50.353 1.00 6.53 221 PRO A CA 1
ATOM 1615 C C . PRO A 1 221 ? -4.021 -0.245 49.243 1.00 6.58 221 PRO A C 1
ATOM 1616 O O . PRO A 1 221 ? -3.654 -0.153 48.063 1.00 7.04 221 PRO A O 1
ATOM 1620 N N . PHE A 1 222 ? -5.282 -0.477 49.598 1.00 6.18 222 PHE A N 1
ATOM 1621 C CA . PHE A 1 222 ? -6.315 -0.688 48.584 1.00 6.56 222 PHE A CA 1
ATOM 1622 C C . PHE A 1 222 ? -6.379 0.459 47.575 1.00 6.81 222 PHE A C 1
ATOM 1623 O O . PHE A 1 222 ? -6.747 0.251 46.417 1.00 7.03 222 PHE A O 1
ATOM 1631 N N . TYR A 1 223 ? -5.997 1.653 48.024 1.00 6.88 223 TYR A N 1
ATOM 1632 C CA . TYR A 1 223 ? -6.077 2.871 47.218 1.00 7.47 223 TYR A CA 1
ATOM 1633 C C . TYR A 1 223 ? -4.725 3.229 46.596 1.00 8.07 223 TYR A C 1
ATOM 1634 O O . TYR A 1 223 ? -4.596 4.275 45.954 1.00 8.70 223 TYR A O 1
ATOM 1643 N N . GLY A 1 224 ? -3.726 2.370 46.803 1.00 8.19 224 GLY A N 1
ATOM 1644 C CA . GLY A 1 224 ? -2.380 2.600 46.311 1.00 8.43 224 GLY A CA 1
ATOM 1645 C C . GLY A 1 224 ? -2.241 2.438 44.808 1.00 8.61 224 GLY A C 1
ATOM 1646 O O . GLY A 1 224 ? -3.168 1.999 44.118 1.00 8.89 224 GLY A O 1
ATOM 1647 N N . LEU A 1 225 ? -1.065 2.787 44.298 1.00 8.52 225 LEU A N 1
ATOM 1648 C CA . LEU A 1 225 ? -0.855 2.844 42.861 1.00 8.68 225 LEU A CA 1
ATOM 1649 C C . LEU A 1 225 ? 0.351 2.026 42.449 1.00 8.65 225 LEU A C 1
ATOM 1650 O O . LEU A 1 225 ? 1.432 2.170 43.023 1.00 8.60 225 LEU A O 1
ATOM 1655 N N . ALA A 1 226 ? 0.148 1.168 41.454 1.00 8.63 226 ALA A N 1
ATOM 1656 C CA . ALA A 1 226 ? 1.248 0.464 40.810 1.00 8.95 226 ALA A CA 1
ATOM 1657 C C . ALA A 1 226 ? 1.506 1.102 39.454 1.00 9.15 226 ALA A C 1
ATOM 1658 O O . ALA A 1 226 ? 0.587 1.263 38.653 1.00 9.67 226 ALA A O 1
ATOM 1660 N N . VAL A 1 227 ? 2.761 1.474 39.219 1.00 9.45 227 VAL A N 1
ATOM 1661 C CA . VAL A 1 227 ? 3.196 2.031 37.945 1.00 9.46 227 VAL A CA 1
ATOM 1662 C C . VAL A 1 227 ? 4.084 0.993 37.259 1.00 9.82 227 VAL A C 1
ATOM 1663 O O . VAL A 1 227 ? 5.158 0.654 37.753 1.00 10.23 227 VAL A O 1
ATOM 1675 N N . CYS A 1 229 ? 5.631 -0.942 33.520 1.00 9.92 229 CYS A N 1
ATOM 1676 C CA . CYS A 1 229 ? 5.988 -0.745 32.121 1.00 9.66 229 CYS A CA 1
ATOM 1677 C C . CYS A 1 229 ? 5.073 -1.519 31.168 1.00 9.55 229 CYS A C 1
ATOM 1678 O O . CYS A 1 229 ? 5.022 -2.752 31.206 1.00 9.70 229 CYS A O 1
ATOM 1681 N N . ALA A 1 230 ? 4.363 -0.782 30.316 1.00 9.20 230 ALA A N 1
ATOM 1682 C CA . ALA A 1 230 ? 3.431 -1.358 29.335 1.00 9.36 230 ALA A CA 1
ATOM 1683 C C . ALA A 1 230 ? 4.112 -2.237 28.288 1.00 9.23 230 ALA A C 1
ATOM 1684 O O . ALA A 1 230 ? 3.456 -3.062 27.636 1.00 9.26 230 ALA A O 1
ATOM 1686 N N . ASP A 1 231 ? 5.422 -2.056 28.131 1.00 9.35 231 ASP A N 1
ATOM 1687 C CA . ASP A 1 231 ? 6.186 -2.730 27.084 1.00 9.77 231 ASP A CA 1
ATOM 1688 C C . ASP A 1 231 ? 6.710 -4.086 27.538 1.00 10.01 231 ASP A C 1
ATOM 1689 O O . ASP A 1 231 ? 7.305 -4.830 26.751 1.00 10.12 231 ASP A O 1
ATOM 1694 N N . ASP A 1 232 ? 6.493 -4.392 28.808 1.00 9.93 232 ASP A N 1
ATOM 1695 C CA . ASP A 1 232 ? 6.904 -5.668 29.368 1.00 10.15 232 ASP A CA 1
ATOM 1696 C C . ASP A 1 232 ? 5.715 -6.631 29.402 1.00 10.09 232 ASP A C 1
ATOM 1697 O O . ASP A 1 232 ? 4.766 -6.417 30.164 1.00 9.93 232 ASP A O 1
ATOM 1702 N N . PRO A 1 233 ? 5.760 -7.689 28.586 1.00 10.19 233 PRO A N 1
ATOM 1703 C CA . PRO A 1 233 ? 4.620 -8.608 28.468 1.00 10.15 233 PRO A CA 1
ATOM 1704 C C . PRO A 1 233 ? 4.338 -9.368 29.760 1.00 9.97 233 PRO A C 1
ATOM 1705 O O . PRO A 1 233 ? 3.178 -9.672 30.036 1.00 10.02 233 PRO A O 1
ATOM 1709 N N . VAL A 1 234 ? 5.378 -9.642 30.546 1.00 9.66 234 VAL A N 1
ATOM 1710 C CA . VAL A 1 234 ? 5.204 -10.299 31.837 1.00 9.19 234 VAL A CA 1
ATOM 1711 C C . VAL A 1 234 ? 4.418 -9.388 32.775 1.00 9.12 234 VAL A C 1
ATOM 1712 O O . VAL A 1 234 ? 3.463 -9.831 33.407 1.00 9.00 234 VAL A O 1
ATOM 1716 N N . LEU A 1 235 ? 4.805 -8.115 32.847 1.00 9.22 235 LEU A N 1
ATOM 1717 C CA . LEU A 1 235 ? 4.077 -7.165 33.686 1.00 9.54 235 LEU A CA 1
ATOM 1718 C C . LEU A 1 235 ? 2.623 -7.038 33.238 1.00 9.67 235 LEU A C 1
ATOM 1719 O O . LEU A 1 235 ? 1.709 -7.035 34.067 1.00 9.65 235 LEU A O 1
ATOM 1732 N N . GLU A 1 237 ? 0.806 -9.242 31.576 1.00 11.09 237 GLU A N 1
ATOM 1733 C CA . GLU A 1 237 ? 0.116 -10.487 31.917 1.00 11.86 237 GLU A CA 1
ATOM 1734 C C . GLU A 1 237 ? -0.326 -10.490 33.383 1.00 11.66 237 GLU A C 1
ATOM 1735 O O . GLU A 1 237 ? -1.384 -11.025 33.724 1.00 11.51 237 GLU A O 1
ATOM 1741 N N . LEU A 1 238 ? 0.488 -9.879 34.236 1.00 11.65 238 LEU A N 1
ATOM 1742 C CA . LEU A 1 238 ? 0.245 -9.857 35.675 1.00 11.77 238 LEU A CA 1
ATOM 1743 C C . LEU A 1 238 ? -0.784 -8.829 36.141 1.00 11.54 238 LEU A C 1
ATOM 1744 O O . LEU A 1 238 ? -1.269 -8.918 37.269 1.00 11.34 238 LEU A O 1
ATOM 1749 N N . VAL A 1 239 ? -1.119 -7.861 35.287 1.00 11.25 239 VAL A N 1
ATOM 1750 C CA . VAL A 1 239 ? -2.023 -6.772 35.690 1.00 11.22 239 VAL A CA 1
ATOM 1751 C C . VAL A 1 239 ? -3.329 -7.247 36.385 1.00 11.33 239 VAL A C 1
ATOM 1752 O O . VAL A 1 239 ? -3.653 -6.735 37.458 1.00 11.40 239 VAL A O 1
ATOM 1756 N N . PRO A 1 240 ? -4.054 -8.223 35.823 1.00 11.42 240 PRO A N 1
ATOM 1757 C CA . PRO A 1 240 ? -5.268 -8.739 36.480 1.00 11.56 240 PRO A CA 1
ATOM 1758 C C . PRO A 1 240 ? -5.049 -9.241 37.909 1.00 11.48 240 PRO A C 1
ATOM 1759 O O . PRO A 1 240 ? -6.002 -9.249 38.687 1.00 11.67 240 PRO A O 1
ATOM 1763 N N . LYS A 1 241 ? -3.825 -9.645 38.242 1.00 11.33 241 LYS A N 1
ATOM 1764 C CA . LYS A 1 241 ? -3.516 -10.180 39.571 1.00 11.26 241 LYS A CA 1
ATOM 1765 C C . LYS A 1 241 ? -3.209 -9.106 40.614 1.00 10.94 241 LYS A C 1
ATOM 1766 O O . LYS A 1 241 ? -3.167 -9.398 41.810 1.00 11.18 241 LYS A O 1
ATOM 1772 N N . VAL A 1 242 ? -2.992 -7.871 40.169 1.00 10.37 242 VAL A N 1
ATOM 1773 C CA . VAL A 1 242 ? -2.503 -6.818 41.064 1.00 10.14 242 VAL A CA 1
ATOM 1774 C C . VAL A 1 242 ? -3.560 -6.364 42.075 1.00 9.99 242 VAL A C 1
ATOM 1775 O O . VAL A 1 242 ? -3.260 -6.200 43.256 1.00 10.47 242 VAL A O 1
ATOM 1779 N N . GLY A 1 243 ? -4.787 -6.160 41.610 1.00 9.82 243 GLY A N 1
ATOM 1780 C CA . GLY A 1 243 ? -5.887 -5.797 42.492 1.00 9.33 243 GLY A CA 1
ATOM 1781 C C . GLY A 1 243 ? -5.744 -4.414 43.103 1.00 9.12 243 GLY A C 1
ATOM 1782 O O . GLY A 1 243 ? -6.322 -4.124 44.158 1.00 8.94 243 GLY A O 1
ATOM 1783 N N . ARG A 1 244 ? -4.949 -3.575 42.444 1.00 8.89 244 ARG A N 1
ATOM 1784 C CA . ARG A 1 244 ? -4.790 -2.169 42.789 1.00 8.97 244 ARG A CA 1
ATOM 1785 C C . ARG A 1 244 ? -4.812 -1.407 41.481 1.00 9.05 244 ARG A C 1
ATOM 1786 O O . ARG A 1 244 ? -4.624 -2.006 40.416 1.00 9.23 244 ARG A O 1
ATOM 1794 N N . GLN A 1 245 ? -5.018 -0.095 41.544 1.00 8.63 245 GLN A N 1
ATOM 1795 C CA . GLN A 1 245 ? -4.930 0.704 40.328 1.00 8.96 245 GLN A CA 1
ATOM 1796 C C . GLN A 1 245 ? -3.557 0.513 39.698 1.00 8.69 245 GLN A C 1
ATOM 1797 O O . GLN A 1 245 ? -2.531 0.616 40.378 1.00 9.15 245 GLN A O 1
ATOM 1803 N N . VAL A 1 246 ? -3.558 0.213 38.401 1.00 8.59 246 VAL A N 1
ATOM 1804 C CA . VAL A 1 246 ? -2.329 0.088 37.630 1.00 8.29 246 VAL A CA 1
ATOM 1805 C C . VAL A 1 246 ? -2.282 1.214 36.613 1.00 8.50 246 VAL A C 1
ATOM 1806 O O . VAL A 1 246 ? -3.232 1.418 35.852 1.00 8.34 246 VAL A O 1
ATOM 1810 N N . ILE A 1 247 ? -1.183 1.962 36.628 1.00 8.35 247 ILE A N 1
ATOM 1811 C CA . ILE A 1 247 ? -0.897 2.938 35.585 1.00 8.72 247 ILE A CA 1
ATOM 1812 C C . ILE A 1 247 ? 0.312 2.433 34.811 1.00 8.48 247 ILE A C 1
ATOM 1813 O O . ILE A 1 247 ? 1.304 2.023 35.409 1.00 9.05 247 ILE A O 1
ATOM 1818 N N . THR A 1 248 ? 0.223 2.438 33.485 1.00 8.27 248 THR A N 1
ATOM 1819 C CA . THR A 1 248 ? 1.310 1.917 32.666 1.00 8.37 248 THR A CA 1
ATOM 1820 C C . THR A 1 248 ? 2.016 3.009 31.865 1.00 8.38 248 THR A C 1
ATOM 1821 O O . THR A 1 248 ? 1.477 4.092 31.650 1.00 7.96 248 THR A O 1
ATOM 1825 N N . TYR A 1 249 ? 3.234 2.700 31.431 1.00 8.26 249 TYR A N 1
ATOM 1826 C CA . TYR A 1 249 ? 4.039 3.635 30.671 1.00 8.30 249 TYR A CA 1
ATOM 1827 C C . TYR A 1 249 ? 4.862 2.873 29.646 1.00 8.07 249 TYR A C 1
ATOM 1828 O O . TYR A 1 249 ? 5.188 1.700 29.841 1.00 8.00 249 TYR A O 1
ATOM 1837 N N . GLY A 1 250 ? 5.190 3.540 28.549 1.00 7.90 250 GLY A N 1
ATOM 1838 C CA . GLY A 1 250 ? 6.065 2.944 27.562 1.00 7.99 250 GLY A CA 1
ATOM 1839 C C . GLY A 1 250 ? 5.710 3.326 26.150 1.00 7.96 250 GLY A C 1
ATOM 1840 O O . GLY A 1 250 ? 4.895 4.221 25.918 1.00 7.93 250 GLY A O 1
ATOM 1841 N N . PHE A 1 251 ? 6.337 2.638 25.204 1.00 8.23 251 PHE A N 1
ATOM 1842 C CA . PHE A 1 251 ? 6.102 2.890 23.786 1.00 8.80 251 PHE A CA 1
ATOM 1843 C C . PHE A 1 251 ? 4.800 2.264 23.293 1.00 9.26 251 PHE A C 1
ATOM 1844 O O . PHE A 1 251 ? 4.280 2.644 22.242 1.00 8.57 251 PHE A O 1
ATOM 1852 N N . SER A 1 252 ? 4.277 1.309 24.060 1.00 9.88 252 SER A N 1
ATOM 1853 C CA . SER A 1 252 ? 3.067 0.582 23.685 1.00 10.80 252 SER A CA 1
ATOM 1854 C C . SER A 1 252 ? 1.911 1.520 23.377 1.00 11.30 252 SER A C 1
ATOM 1855 O O . SER A 1 252 ? 1.700 2.510 24.077 1.00 11.16 252 SER A O 1
ATOM 1858 N N . GLU A 1 253 ? 1.163 1.189 22.326 1.00 11.70 253 GLU A N 1
ATOM 1859 C CA . GLU A 1 253 ? -0.060 1.906 21.983 1.00 12.73 253 GLU A CA 1
ATOM 1860 C C . GLU A 1 253 ? -1.078 1.932 23.124 1.00 12.84 253 GLU A C 1
ATOM 1861 O O . GLU A 1 253 ? -1.912 2.837 23.189 1.00 13.14 253 GLU A O 1
ATOM 1867 N N . GLN A 1 254 ? -1.000 0.941 24.011 1.00 12.92 254 GLN A N 1
ATOM 1868 C CA . GLN A 1 254 ? -1.922 0.797 25.139 1.00 13.32 254 GLN A CA 1
ATOM 1869 C C . GLN A 1 254 ? -1.478 1.539 26.406 1.00 12.50 254 GLN A C 1
ATOM 1870 O O . GLN A 1 254 ? -2.216 1.570 27.398 1.00 12.74 254 GLN A O 1
ATOM 1876 N N . ALA A 1 255 ? -0.284 2.127 26.384 1.00 11.53 255 ALA A N 1
ATOM 1877 C CA . ALA A 1 255 ? 0.282 2.746 27.588 1.00 10.84 255 ALA A CA 1
ATOM 1878 C C . ALA A 1 255 ? -0.522 3.960 28.044 1.00 10.56 255 ALA A C 1
ATOM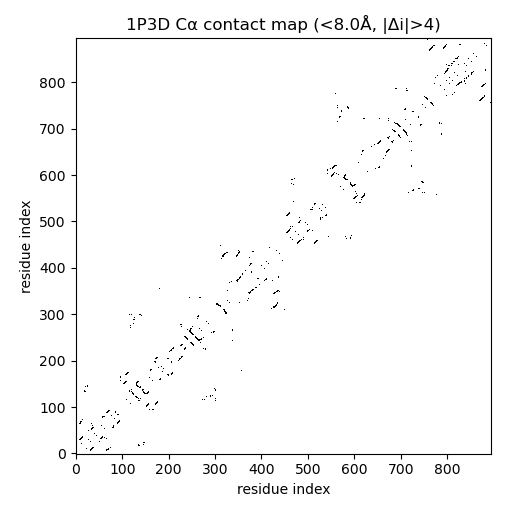 1879 O O . ALA A 1 255 ? -0.945 4.774 27.219 1.00 9.94 255 ALA A O 1
ATOM 1881 N N . ASP A 1 256 ? -0.732 4.070 29.356 1.00 10.05 256 ASP A N 1
ATOM 1882 C CA . ASP A 1 256 ? -1.389 5.244 29.936 1.00 10.24 256 ASP A CA 1
ATOM 1883 C C . ASP A 1 256 ? -0.535 6.488 29.744 1.00 10.03 256 ASP A C 1
ATOM 1884 O O . ASP A 1 256 ? -1.049 7.571 29.446 1.00 10.19 256 ASP A O 1
ATOM 1889 N N . TYR A 1 257 ? 0.770 6.323 29.931 1.00 9.70 257 TYR A N 1
ATOM 1890 C CA . TYR A 1 257 ? 1.735 7.366 29.618 1.00 9.43 257 TYR A CA 1
ATOM 1891 C C . TYR A 1 257 ? 2.574 6.848 28.466 1.00 9.39 257 TYR A C 1
ATOM 1892 O O . TYR A 1 257 ? 3.492 6.049 28.662 1.00 9.33 257 TYR A O 1
ATOM 1901 N N . ARG A 1 258 ? 2.215 7.277 27.260 1.00 9.38 258 ARG A N 1
ATOM 1902 C CA . ARG A 1 258 ? 2.761 6.707 26.033 1.00 9.52 258 ARG A CA 1
ATOM 1903 C C . ARG A 1 258 ? 3.887 7.553 25.451 1.00 9.39 258 ARG A C 1
ATOM 1904 O O . ARG A 1 258 ? 3.735 8.764 25.273 1.00 9.69 258 ARG A O 1
ATOM 1912 N N . ILE A 1 259 ? 5.009 6.902 25.152 1.00 9.17 259 ILE A N 1
ATOM 1913 C CA . ILE A 1 259 ? 6.165 7.564 24.550 1.00 9.19 259 ILE A CA 1
ATOM 1914 C C . ILE A 1 259 ? 6.076 7.491 23.035 1.00 9.23 259 ILE A C 1
ATOM 1915 O O . ILE A 1 259 ? 5.845 6.421 22.472 1.00 8.90 259 ILE A O 1
ATOM 1920 N N . GLU A 1 260 ? 6.268 8.634 22.383 1.00 9.15 260 GLU A N 1
ATOM 1921 C CA . GLU A 1 260 ? 6.273 8.705 20.926 1.00 9.78 260 GLU A CA 1
ATOM 1922 C C . GLU A 1 260 ? 7.456 9.524 20.441 1.00 9.55 260 GLU A C 1
ATOM 1923 O O . GLU A 1 260 ? 7.996 10.347 21.184 1.00 9.17 260 GLU A O 1
ATOM 1929 N N . ASP A 1 261 ? 7.853 9.274 19.196 1.00 9.44 261 ASP A N 1
ATOM 1930 C CA . ASP A 1 261 ? 8.833 10.095 18.484 1.00 9.75 261 ASP A CA 1
ATOM 1931 C C . ASP A 1 261 ? 10.177 10.178 19.204 1.00 9.64 261 ASP A C 1
ATOM 1932 O O . ASP A 1 261 ? 10.796 11.249 19.253 1.00 9.60 261 ASP A O 1
ATOM 1937 N N . TYR A 1 262 ? 10.628 9.055 19.763 1.00 9.68 262 TYR A N 1
ATOM 1938 C CA . TYR A 1 262 ? 11.920 9.042 20.437 1.00 9.74 262 TYR A CA 1
ATOM 1939 C C . TYR A 1 262 ? 13.056 9.236 19.441 1.00 9.95 262 TYR A C 1
ATOM 1940 O O . TYR A 1 262 ? 13.126 8.549 18.421 1.00 9.82 262 TYR A O 1
ATOM 1949 N N . GLU A 1 263 ? 13.935 10.181 19.757 1.00 10.30 263 GLU A N 1
ATOM 1950 C CA . GLU A 1 263 ? 15.158 10.410 18.998 1.00 11.13 263 GLU A CA 1
ATOM 1951 C C . GLU A 1 263 ? 16.299 10.625 19.985 1.00 11.06 263 GLU A C 1
ATOM 1952 O O . GLU A 1 263 ? 16.153 11.370 20.958 1.00 11.61 263 GLU A O 1
ATOM 1958 N N . GLN A 1 264 ? 17.421 9.950 19.758 1.00 11.05 264 GLN A N 1
ATOM 1959 C CA . GLN A 1 264 ? 18.626 10.209 20.539 1.00 11.21 264 GLN A CA 1
ATOM 1960 C C . GLN A 1 264 ? 19.570 11.094 19.737 1.00 11.58 264 GLN A C 1
ATOM 1961 O O . GLN A 1 264 ? 19.909 10.776 18.598 1.00 11.40 264 GLN A O 1
ATOM 1967 N N . THR A 1 265 ? 19.973 12.212 20.333 1.00 12.01 265 THR A N 1
ATOM 1968 C CA . THR A 1 265 ? 20.977 13.082 19.728 1.00 12.55 265 THR A CA 1
ATOM 1969 C C . THR A 1 265 ? 22.157 13.179 20.678 1.00 12.86 265 THR A C 1
ATOM 1970 O O . THR A 1 265 ? 22.033 13.693 21.795 1.00 12.71 265 THR A O 1
ATOM 1977 N N . GLY A 1 266 ? 23.301 12.674 20.227 1.00 13.51 266 GLY A N 1
ATOM 1978 C CA . GLY A 1 266 ? 24.449 12.508 21.098 1.00 14.21 266 GLY A CA 1
ATOM 1979 C C . GLY A 1 266 ? 24.064 11.522 22.175 1.00 14.65 266 GLY A C 1
ATOM 1980 O O . GLY A 1 266 ? 23.716 10.376 21.877 1.00 15.09 266 GLY A O 1
ATOM 1981 N N . PHE A 1 267 ? 24.081 11.974 23.424 1.00 14.60 267 PHE A N 1
ATOM 1982 C CA . PHE A 1 267 ? 23.668 11.131 24.534 1.00 14.70 267 PHE A CA 1
ATOM 1983 C C . PHE A 1 267 ? 22.475 11.724 25.288 1.00 14.29 267 PHE A C 1
ATOM 1984 O O . PHE A 1 267 ? 22.268 11.465 26.473 1.00 14.39 267 PHE A O 1
ATOM 1992 N N . GLN A 1 268 ? 21.685 12.514 24.565 1.00 13.84 268 GLN A N 1
ATOM 1993 C CA . GLN A 1 268 ? 20.418 13.028 25.070 1.00 13.49 268 GLN A CA 1
ATOM 1994 C C . GLN A 1 268 ? 19.273 12.380 24.313 1.00 13.03 268 GLN A C 1
ATOM 1995 O O . GLN A 1 268 ? 19.410 12.062 23.133 1.00 13.26 268 GLN A O 1
ATOM 2001 N N . GLY A 1 269 ? 18.144 12.189 24.989 1.00 12.59 269 GLY A N 1
ATOM 2002 C CA . GLY A 1 269 ? 16.944 11.700 24.335 1.00 11.88 269 GLY A CA 1
ATOM 2003 C C . GLY A 1 269 ? 15.894 12.785 24.185 1.00 11.61 269 GLY A C 1
ATOM 2004 O O . GLY A 1 269 ? 15.767 13.665 25.041 1.00 11.22 269 GLY A O 1
ATOM 2005 N N . HIS A 1 270 ? 15.152 12.725 23.083 1.00 11.54 270 HIS A N 1
ATOM 2006 C CA . HIS A 1 270 ? 14.036 13.630 22.830 1.00 11.41 270 HIS A CA 1
ATOM 2007 C C . HIS A 1 270 ? 12.817 12.783 22.528 1.00 10.93 270 HIS A C 1
ATOM 2008 O O . HIS A 1 270 ? 12.891 11.861 21.717 1.00 10.79 270 HIS A O 1
ATOM 2015 N N . TYR A 1 271 ? 11.697 13.094 23.173 1.00 10.29 271 TYR A N 1
ATOM 2016 C CA . TYR A 1 271 ? 10.453 12.368 22.920 1.00 9.89 271 TYR A CA 1
ATOM 2017 C C . TYR A 1 271 ? 9.241 13.097 23.474 1.00 9.75 271 TYR A C 1
ATOM 2018 O O . TYR A 1 271 ? 9.366 14.052 24.245 1.00 10.05 271 TYR A O 1
ATOM 2027 N N . THR A 1 272 ? 8.068 12.636 23.064 1.00 9.58 272 THR A N 1
ATOM 2028 C CA . THR A 1 272 ? 6.815 13.144 23.587 1.00 9.80 272 THR A CA 1
ATOM 2029 C C . THR A 1 272 ? 6.183 12.063 24.446 1.00 9.90 272 THR A C 1
ATOM 2030 O O . THR A 1 272 ? 6.249 10.884 24.110 1.00 9.98 272 THR A O 1
ATOM 2034 N N . VAL A 1 273 ? 5.595 12.468 25.565 1.00 9.91 273 VAL A N 1
ATOM 2035 C CA . VAL A 1 273 ? 4.791 11.559 26.366 1.00 10.01 273 VAL A CA 1
ATOM 2036 C C . VAL A 1 273 ? 3.339 12.003 26.279 1.00 10.12 273 VAL A C 1
ATOM 2037 O O . VAL A 1 273 ? 3.034 13.178 26.472 1.00 9.64 273 VAL A O 1
ATOM 2041 N N . ILE A 1 274 ? 2.456 11.059 25.969 1.00 10.49 274 ILE A N 1
ATOM 2042 C CA . ILE A 1 274 ? 1.024 11.325 25.931 1.00 11.38 274 ILE A CA 1
ATOM 2043 C C . ILE A 1 274 ? 0.387 10.777 27.198 1.00 11.68 274 ILE A C 1
ATOM 2044 O O . ILE A 1 274 ? 0.465 9.579 27.468 1.00 11.47 274 ILE A O 1
ATOM 2049 N N . CYS A 1 275 ? -0.251 11.664 27.954 1.00 12.37 275 CYS A N 1
ATOM 2050 C CA . CYS A 1 275 ? -0.837 11.330 29.252 1.00 13.22 275 CYS A CA 1
ATOM 2051 C C . CYS A 1 275 ? -2.265 10.803 29.115 1.00 13.88 275 CYS A C 1
ATOM 2052 O O . CYS A 1 275 ? -2.879 10.978 28.066 1.00 13.95 275 CYS A O 1
ATOM 2055 N N . PRO A 1 276 ? -2.792 10.156 30.160 1.00 14.63 276 PRO A N 1
ATOM 2056 C CA . PRO A 1 276 ? -4.142 9.564 30.117 1.00 15.40 276 PRO A CA 1
ATOM 2057 C C . PRO A 1 276 ? -5.260 10.512 29.665 1.00 16.08 276 PRO A C 1
ATOM 2058 O O . PRO A 1 276 ? -6.215 10.055 29.028 1.00 16.45 276 PRO A O 1
ATOM 2062 N N . ASN A 1 277 ? -5.134 11.799 29.981 1.00 16.55 277 ASN A N 1
ATOM 2063 C CA . ASN A 1 277 ? -6.108 12.811 29.573 1.00 16.91 277 ASN A CA 1
ATOM 2064 C C . ASN A 1 277 ? -5.754 13.459 28.230 1.00 16.80 277 ASN A C 1
ATOM 2065 O O . ASN A 1 277 ? -6.261 14.532 27.888 1.00 16.77 277 ASN A O 1
ATOM 2070 N N . ASN A 1 278 ? -4.876 12.789 27.484 1.00 16.61 278 ASN A N 1
ATOM 2071 C CA . ASN A 1 278 ? -4.374 13.244 26.182 1.00 16.50 278 ASN A CA 1
ATOM 2072 C C . ASN A 1 278 ? -3.449 14.462 26.223 1.00 15.97 278 ASN A C 1
ATOM 2073 O O . ASN A 1 278 ? -3.188 15.089 25.191 1.00 16.10 278 ASN A O 1
ATOM 2078 N N . GLU A 1 279 ? -2.951 14.788 27.414 1.00 15.33 279 GLU A N 1
ATOM 2079 C CA . GLU A 1 279 ? -1.971 15.856 27.567 1.00 14.81 279 GLU A CA 1
ATOM 2080 C C . GLU A 1 279 ? -0.653 15.423 26.937 1.00 14.54 279 GLU A C 1
ATOM 2081 O O . GLU A 1 279 ? -0.147 14.336 27.231 1.00 14.30 279 GLU A O 1
ATOM 2087 N N . ARG A 1 280 ? -0.114 16.273 26.066 1.00 14.10 280 ARG A N 1
ATOM 2088 C CA . ARG A 1 280 ? 1.134 15.977 25.367 1.00 13.84 280 ARG A CA 1
ATOM 2089 C C . ARG A 1 280 ? 2.289 16.750 25.993 1.00 13.41 280 ARG A C 1
ATOM 2090 O O . ARG A 1 280 ? 2.243 17.981 26.097 1.00 13.49 280 ARG A O 1
ATOM 2098 N N . ILE A 1 281 ? 3.315 16.018 26.420 1.00 12.54 281 ILE A N 1
ATOM 2099 C CA . ILE A 1 281 ? 4.482 16.613 27.070 1.00 11.95 281 ILE A CA 1
ATOM 2100 C C . ILE A 1 281 ? 5.751 16.300 26.282 1.00 11.78 281 ILE A C 1
ATOM 2101 O O . ILE A 1 281 ? 6.120 15.134 26.119 1.00 11.66 281 ILE A O 1
ATOM 2106 N N . ASN A 1 282 ? 6.417 17.349 25.808 1.00 11.35 282 ASN A N 1
ATOM 2107 C CA . ASN A 1 282 ? 7.676 17.198 25.092 1.00 11.12 282 ASN A CA 1
ATOM 2108 C C . ASN A 1 282 ? 8.841 17.146 26.061 1.00 10.89 282 ASN A C 1
ATOM 2109 O O . ASN A 1 282 ? 9.065 18.081 26.824 1.00 10.96 282 ASN A O 1
ATOM 2114 N N . VAL A 1 283 ? 9.567 16.033 26.038 1.00 10.53 283 VAL A N 1
ATOM 2115 C CA . VAL A 1 283 ? 10.594 15.761 27.039 1.00 10.25 283 VAL A CA 1
ATOM 2116 C C . VAL A 1 283 ? 11.992 15.834 26.431 1.00 10.28 283 VAL A C 1
ATOM 2117 O O . VAL A 1 283 ? 12.239 15.303 25.344 1.00 10.35 283 VAL A O 1
ATOM 2121 N N . LEU A 1 284 ? 12.888 16.529 27.128 1.00 10.05 284 LEU A N 1
ATOM 2122 C CA . LEU A 1 284 ? 14.311 16.441 26.852 1.00 10.00 284 LEU A CA 1
ATOM 2123 C C . LEU A 1 284 ? 14.947 15.678 28.006 1.00 9.81 284 LEU A C 1
ATOM 2124 O O . LEU A 1 284 ? 14.880 16.105 29.160 1.00 9.85 284 LEU A O 1
ATOM 2129 N N . LEU A 1 285 ? 15.544 14.537 27.691 1.00 9.53 285 LEU A N 1
ATOM 2130 C CA . LEU A 1 285 ? 16.185 13.713 28.708 1.00 9.66 285 LEU A CA 1
ATOM 2131 C C . LEU A 1 285 ? 17.701 13.741 28.547 1.00 9.66 285 LEU A C 1
ATOM 2132 O O . LEU A 1 285 ? 18.226 13.467 27.469 1.00 10.07 285 LEU A O 1
ATOM 2137 N N . ASN A 1 286 ? 18.396 14.076 29.630 1.00 9.94 286 ASN A N 1
ATOM 2138 C CA . ASN A 1 286 ? 19.838 14.316 29.586 1.00 10.31 286 ASN A CA 1
ATOM 2139 C C . ASN A 1 286 ? 20.683 13.042 29.655 1.00 10.34 286 ASN A C 1
ATOM 2140 O O . ASN A 1 286 ? 21.894 13.093 29.894 1.00 10.55 286 ASN A O 1
ATOM 2145 N N . VAL A 1 287 ? 20.033 11.901 29.454 1.00 10.05 287 VAL A N 1
ATOM 2146 C CA . VAL A 1 287 ? 20.719 10.612 29.395 1.00 9.98 287 VAL A CA 1
ATOM 2147 C C . VAL A 1 287 ? 20.229 9.837 28.165 1.00 9.78 287 VAL A C 1
ATOM 2148 O O . VAL A 1 287 ? 19.101 10.047 27.715 1.00 9.81 287 VAL A O 1
ATOM 2152 N N . PRO A 1 288 ? 21.074 8.970 27.608 1.00 9.67 288 PRO A N 1
ATOM 2153 C CA . PRO A 1 288 ? 20.776 8.325 26.322 1.00 9.56 288 PRO A CA 1
ATOM 2154 C C . PRO A 1 288 ? 19.940 7.055 26.420 1.00 9.31 288 PRO A C 1
ATOM 2155 O O . PRO A 1 288 ? 19.849 6.440 27.478 1.00 9.23 288 PRO A O 1
ATOM 2159 N N . GLY A 1 289 ? 19.337 6.674 25.298 1.00 9.39 289 GLY A N 1
ATOM 2160 C CA . GLY A 1 289 ? 18.738 5.362 25.166 1.00 9.45 289 GLY A CA 1
ATOM 2161 C C . GLY A 1 289 ? 17.263 5.305 25.480 1.00 9.49 289 GLY A C 1
ATOM 2162 O O . GLY A 1 289 ? 16.771 5.999 26.378 1.00 9.42 289 GLY A O 1
ATOM 2163 N N . LYS A 1 290 ? 16.562 4.456 24.731 1.00 9.45 290 LYS A N 1
ATOM 2164 C CA . LYS A 1 290 ? 15.137 4.237 24.936 1.00 9.89 290 LYS A CA 1
ATOM 2165 C C . LYS A 1 290 ? 14.867 3.656 26.318 1.00 9.93 290 LYS A C 1
ATOM 2166 O O . LYS A 1 290 ? 13.822 3.927 26.913 1.00 10.02 290 LYS A O 1
ATOM 2172 N N . HIS A 1 291 ? 15.810 2.860 26.826 1.00 9.80 291 HIS A N 1
ATOM 2173 C CA . HIS A 1 291 ? 15.669 2.294 28.164 1.00 10.13 291 HIS A CA 1
ATOM 2174 C C . HIS A 1 291 ? 15.606 3.390 29.218 1.00 10.00 291 HIS A C 1
ATOM 2175 O O . HIS A 1 291 ? 14.859 3.279 30.187 1.00 9.97 291 HIS A O 1
ATOM 2182 N N . ASN A 1 292 ? 16.356 4.468 29.005 1.00 9.78 292 ASN A N 1
ATOM 2183 C CA . ASN A 1 292 ? 16.295 5.596 29.929 1.00 9.84 292 ASN A CA 1
ATOM 2184 C C . ASN A 1 292 ? 15.045 6.454 29.752 1.00 9.83 292 ASN A C 1
ATOM 2185 O O . ASN A 1 292 ? 14.548 7.023 30.724 1.00 9.90 292 ASN A O 1
ATOM 2190 N N . ALA A 1 293 ? 14.540 6.534 28.519 1.00 9.55 293 ALA A N 1
ATOM 2191 C CA . ALA A 1 293 ? 13.236 7.152 28.257 1.00 9.39 293 ALA A CA 1
ATOM 2192 C C . ALA A 1 293 ? 12.131 6.402 28.998 1.00 9.09 293 ALA A C 1
ATOM 2193 O O . ALA A 1 293 ? 11.218 7.012 29.547 1.00 9.02 293 ALA A O 1
ATOM 2195 N N . LEU A 1 294 ? 12.221 5.077 29.011 1.00 8.80 294 LEU A N 1
ATOM 2196 C CA . LEU A 1 294 ? 11.306 4.266 29.798 1.00 8.75 294 LEU A CA 1
ATOM 2197 C C . LEU A 1 294 ? 11.409 4.619 31.279 1.00 8.66 294 LEU A C 1
ATOM 2198 O O . LEU A 1 294 ? 10.408 4.950 31.913 1.00 8.95 294 LEU A O 1
ATOM 2203 N N . ASN A 1 295 ? 12.621 4.553 31.823 1.00 8.76 295 ASN A N 1
ATOM 2204 C CA . ASN A 1 295 ? 12.847 4.886 33.227 1.00 8.89 295 ASN A CA 1
ATOM 2205 C C . ASN A 1 295 ? 12.310 6.273 33.560 1.00 8.58 295 ASN A C 1
ATOM 2206 O O . ASN A 1 295 ? 11.681 6.471 34.602 1.00 9.26 295 ASN A O 1
ATOM 2211 N N . ALA A 1 296 ? 12.554 7.224 32.663 1.00 8.97 296 ALA A N 1
ATOM 2212 C CA . ALA A 1 296 ? 12.127 8.599 32.883 1.00 8.53 296 ALA A CA 1
ATOM 2213 C C . ALA A 1 296 ? 10.627 8.766 32.744 1.00 8.60 296 ALA A C 1
ATOM 2214 O O . ALA A 1 296 ? 10.064 9.739 33.236 1.00 8.68 296 ALA A O 1
ATOM 2216 N N . THR A 1 297 ? 9.982 7.832 32.054 1.00 8.67 297 THR A N 1
ATOM 2217 C CA . THR A 1 297 ? 8.534 7.887 31.905 1.00 8.82 297 THR A CA 1
ATOM 2218 C C . THR A 1 297 ? 7.822 7.198 33.075 1.00 9.30 297 THR A C 1
ATOM 2219 O O . THR A 1 297 ? 6.743 7.631 33.482 1.00 9.56 297 THR A O 1
ATOM 2223 N N . ALA A 1 298 ? 8.433 6.152 33.638 1.00 9.29 298 ALA A N 1
ATOM 2224 C CA . ALA A 1 298 ? 8.023 5.689 34.963 1.00 9.46 298 ALA A CA 1
ATOM 2225 C C . ALA A 1 298 ? 8.034 6.886 35.916 1.00 9.64 298 ALA A C 1
ATOM 2226 O O . ALA A 1 298 ? 7.057 7.143 36.634 1.00 9.65 298 ALA A O 1
ATOM 2228 N N . ALA A 1 299 ? 9.142 7.621 35.895 1.00 8.96 299 ALA A N 1
ATOM 2229 C CA . ALA A 1 299 ? 9.351 8.759 36.794 1.00 8.89 299 ALA A CA 1
ATOM 2230 C C . ALA A 1 299 ? 8.323 9.863 36.558 1.00 8.86 299 ALA A C 1
ATOM 2231 O O . ALA A 1 299 ? 7.721 10.381 37.504 1.00 8.77 299 ALA A O 1
ATOM 2233 N N . LEU A 1 300 ? 8.123 10.209 35.291 1.00 9.04 300 LEU A N 1
ATOM 2234 C CA . LEU A 1 300 ? 7.138 11.209 34.903 1.00 9.03 300 LEU A CA 1
ATOM 2235 C C . LEU A 1 300 ? 5.719 10.791 35.306 1.00 9.18 300 LEU A C 1
ATOM 2236 O O . LEU A 1 300 ? 4.943 11.624 35.774 1.00 9.45 300 LEU A O 1
ATOM 2241 N N . ALA A 1 301 ? 5.394 9.512 35.116 1.00 9.31 301 ALA A N 1
ATOM 2242 C CA . ALA A 1 301 ? 4.069 8.969 35.429 1.00 9.57 301 ALA A CA 1
ATOM 2243 C C . ALA A 1 301 ? 3.766 9.078 36.919 1.00 9.57 301 ALA A C 1
ATOM 2244 O O . ALA A 1 301 ? 2.695 9.550 37.303 1.00 10.13 301 ALA A O 1
ATOM 2246 N N . VAL A 1 302 ? 4.717 8.648 37.749 1.00 9.77 302 VAL A N 1
ATOM 2247 C CA . VAL A 1 302 ? 4.594 8.781 39.201 1.00 9.51 302 VAL A CA 1
ATOM 2248 C C . VAL A 1 302 ? 4.346 10.246 39.568 1.00 9.63 302 VAL A C 1
ATOM 2249 O O . VAL A 1 302 ? 3.406 10.564 40.312 1.00 9.25 302 VAL A O 1
ATOM 2253 N N . ALA A 1 303 ? 5.186 11.129 39.036 1.00 9.51 303 ALA A N 1
ATOM 2254 C CA . ALA A 1 303 ? 5.111 12.559 39.342 1.00 10.19 303 ALA A CA 1
ATOM 2255 C C . ALA A 1 303 ? 3.785 13.189 38.908 1.00 10.41 303 ALA A C 1
ATOM 2256 O O . ALA A 1 303 ? 3.180 13.959 39.659 1.00 10.54 303 ALA A O 1
ATOM 2258 N N . LYS A 1 304 ? 3.338 12.862 37.697 1.00 10.92 304 LYS A N 1
ATOM 2259 C CA . LYS A 1 304 ? 2.057 13.346 37.191 1.00 11.34 304 LYS A CA 1
ATOM 2260 C C . LYS A 1 304 ? 0.883 12.835 38.027 1.00 11.89 304 LYS A C 1
ATOM 2261 O O . LYS A 1 304 ? -0.056 13.586 38.307 1.00 11.89 304 LYS A O 1
ATOM 2267 N N . GLU A 1 305 ? 0.945 11.567 38.426 1.00 12.42 305 GLU A N 1
ATOM 2268 C CA . GLU A 1 305 ? -0.112 10.962 39.238 1.00 13.42 305 GLU A CA 1
ATOM 2269 C C . GLU A 1 305 ? -0.142 11.557 40.651 1.00 14.06 305 GLU A C 1
ATOM 2270 O O . GLU A 1 305 ? -1.166 11.496 41.337 1.00 14.76 305 GLU A O 1
ATOM 2276 N N . GLU A 1 306 ? 0.986 12.130 41.067 1.00 14.39 306 GLU A N 1
ATOM 2277 C CA . GLU A 1 306 ? 1.125 12.797 42.360 1.00 15.10 306 GLU A CA 1
ATOM 2278 C C . GLU A 1 306 ? 0.662 14.251 42.258 1.00 14.65 306 GLU A C 1
ATOM 2279 O O . GLU A 1 306 ? 0.486 14.932 43.270 1.00 15.08 306 GLU A O 1
ATOM 2285 N N . GLY A 1 307 ? 0.466 14.720 41.031 1.00 14.16 307 GLY A N 1
ATOM 2286 C CA . GLY A 1 307 ? 0.000 16.074 40.796 1.00 13.61 307 GLY A CA 1
ATOM 2287 C C . GLY A 1 307 ? 1.115 17.088 40.620 1.00 13.19 307 GLY A C 1
ATOM 2288 O O . GLY A 1 307 ? 0.861 18.290 40.655 1.00 13.16 307 GLY A O 1
ATOM 2289 N N . ILE A 1 308 ? 2.346 16.611 40.423 1.00 12.79 308 ILE A N 1
ATOM 2290 C CA . ILE A 1 308 ? 3.489 17.501 40.192 1.00 12.43 308 ILE A CA 1
ATOM 2291 C C . ILE A 1 308 ? 3.370 18.192 38.825 1.00 12.40 308 ILE A C 1
ATOM 2292 O O . ILE A 1 308 ? 3.017 17.552 37.829 1.00 12.55 308 ILE A O 1
ATOM 2297 N N . ALA A 1 309 ? 3.654 19.493 38.796 1.00 11.90 309 ALA A N 1
ATOM 2298 C CA . ALA A 1 309 ? 3.578 20.298 37.574 1.00 11.82 309 ALA A CA 1
ATOM 2299 C C . ALA A 1 309 ? 4.631 19.877 36.549 1.00 11.63 309 ALA A C 1
ATOM 2300 O O . ALA A 1 309 ? 5.702 19.391 36.914 1.00 11.26 309 ALA A O 1
ATOM 2302 N N . ASN A 1 310 ? 4.315 20.078 35.269 1.00 11.54 310 ASN A N 1
ATOM 2303 C CA . ASN A 1 310 ? 5.186 19.671 34.162 1.00 11.50 310 ASN A CA 1
ATOM 2304 C C . ASN A 1 310 ? 6.582 20.267 34.207 1.00 11.61 310 ASN A C 1
ATOM 2305 O O . ASN A 1 310 ? 7.559 19.589 33.904 1.00 11.17 310 ASN A O 1
ATOM 2310 N N . GLU A 1 311 ? 6.669 21.543 34.569 1.00 12.10 311 GLU A N 1
ATOM 2311 C CA . GLU A 1 311 ? 7.943 22.262 34.535 1.00 12.68 311 GLU A CA 1
ATOM 2312 C C . GLU A 1 311 ? 8.988 21.620 35.447 1.00 12.36 311 GLU A C 1
ATOM 2313 O O . GLU A 1 311 ? 10.141 21.468 35.051 1.00 12.75 311 GLU A O 1
ATOM 2319 N N . ALA A 1 312 ? 8.572 21.215 36.646 1.00 11.91 312 ALA A N 1
ATOM 2320 C CA . ALA A 1 312 ? 9.459 20.534 37.588 1.00 11.15 312 ALA A CA 1
ATOM 2321 C C . ALA A 1 312 ? 9.949 19.205 37.018 1.00 10.89 312 ALA A C 1
ATOM 2322 O O . ALA A 1 312 ? 11.142 18.889 37.087 1.00 10.62 312 ALA A O 1
ATOM 2324 N N . ILE A 1 313 ? 9.023 18.435 36.448 1.00 10.18 313 ILE A N 1
ATOM 2325 C CA . ILE A 1 313 ? 9.360 17.160 35.821 1.00 9.91 313 ILE A CA 1
ATOM 2326 C C . ILE A 1 313 ? 10.378 17.381 34.708 1.00 9.87 313 ILE A C 1
ATOM 2327 O O . ILE A 1 313 ? 11.418 16.717 34.658 1.00 10.04 313 ILE A O 1
ATOM 2332 N N . LEU A 1 314 ? 10.067 18.327 33.829 1.00 9.69 314 LEU A N 1
ATOM 2333 C CA . LEU A 1 314 ? 10.883 18.592 32.649 1.00 9.70 314 LEU A CA 1
ATOM 2334 C C . LEU A 1 314 ? 12.253 19.160 32.995 1.00 9.78 314 LEU A C 1
ATOM 2335 O O . LEU A 1 314 ? 13.248 18.781 32.381 1.00 9.67 314 LEU A O 1
ATOM 2340 N N . GLU A 1 315 ? 12.302 20.070 33.971 1.00 9.85 315 GLU A N 1
ATOM 2341 C CA . GLU A 1 315 ? 13.569 20.648 34.418 1.00 10.19 315 GLU A CA 1
ATOM 2342 C C . GLU A 1 315 ? 14.489 19.563 34.967 1.00 10.07 315 GLU A C 1
ATOM 2343 O O . GLU A 1 315 ? 15.670 19.514 34.629 1.00 10.28 315 GLU A O 1
ATOM 2349 N N . ALA A 1 316 ? 13.935 18.684 35.797 1.00 10.07 316 ALA A N 1
ATOM 2350 C CA . ALA A 1 316 ? 14.713 17.607 36.400 1.00 10.10 316 ALA A CA 1
ATOM 2351 C C . ALA A 1 316 ? 15.212 16.619 35.348 1.00 10.30 316 ALA A C 1
ATOM 2352 O O . ALA A 1 316 ? 16.342 16.147 35.421 1.00 10.35 316 ALA A O 1
ATOM 2354 N N . LEU A 1 317 ? 14.377 16.318 34.358 1.00 10.21 317 LEU A N 1
ATOM 2355 C CA . LEU A 1 317 ? 14.776 15.382 33.312 1.00 10.17 317 LEU A CA 1
ATOM 2356 C C . LEU A 1 317 ? 15.794 15.988 32.343 1.00 10.37 317 LEU A C 1
ATOM 2357 O O . LEU A 1 317 ? 16.709 15.297 31.893 1.00 10.15 317 LEU A O 1
ATOM 2362 N N . ALA A 1 318 ? 15.638 17.277 32.035 1.00 10.32 318 ALA A N 1
ATOM 2363 C CA . ALA A 1 318 ? 16.547 17.975 31.120 1.00 11.05 318 ALA A CA 1
ATOM 2364 C C . ALA A 1 318 ? 17.950 18.160 31.695 1.00 11.52 318 ALA A C 1
ATOM 2365 O O . ALA A 1 318 ? 18.931 18.225 30.952 1.00 11.46 318 ALA A O 1
ATOM 2367 N N . ASP A 1 319 ? 18.037 18.257 33.015 1.00 12.17 319 ASP A N 1
ATOM 2368 C CA . ASP A 1 319 ? 19.317 18.468 33.675 1.00 12.98 319 ASP A CA 1
ATOM 2369 C C . ASP A 1 319 ? 19.782 17.220 34.419 1.00 12.70 319 ASP A C 1
ATOM 2370 O O . ASP A 1 319 ? 20.759 17.273 35.163 1.00 12.59 319 ASP A O 1
ATOM 2375 N N . PHE A 1 320 ? 19.093 16.099 34.200 1.00 12.47 320 PHE A N 1
ATOM 2376 C CA . PHE A 1 320 ? 19.400 14.865 34.923 1.00 12.48 320 PHE A CA 1
ATOM 2377 C C . PHE A 1 320 ? 20.852 14.453 34.716 1.00 12.80 320 PHE A C 1
ATOM 2378 O O . PHE A 1 320 ? 21.299 14.235 33.591 1.00 12.68 320 PHE A O 1
ATOM 2386 N N . GLN A 1 321 ? 21.584 14.366 35.821 1.00 13.42 321 GLN A N 1
ATOM 2387 C CA . GLN A 1 321 ? 23.022 14.129 35.778 1.00 14.10 321 GLN A CA 1
ATOM 2388 C C . GLN A 1 321 ? 23.348 12.644 35.855 1.00 14.22 321 GLN A C 1
ATOM 2389 O O . GLN A 1 321 ? 24.502 12.239 35.690 1.00 14.74 321 GLN A O 1
ATOM 2395 N N . GLY A 1 322 ? 22.323 11.835 36.095 1.00 14.13 322 GLY A N 1
ATOM 2396 C CA . GLY A 1 322 ? 22.483 10.398 36.098 1.00 13.90 322 GLY A CA 1
ATOM 2397 C C . GLY A 1 322 ? 22.794 9.821 37.463 1.00 13.65 322 GLY A C 1
ATOM 2398 O O . GLY A 1 322 ? 22.844 10.531 38.476 1.00 13.98 322 GLY A O 1
ATOM 2399 N N . ALA A 1 323 ? 22.966 8.507 37.481 1.00 13.50 323 ALA A N 1
ATOM 2400 C CA . ALA A 1 323 ? 23.464 7.807 38.651 1.00 12.98 323 ALA A CA 1
ATOM 2401 C C . ALA A 1 323 ? 24.901 7.400 38.356 1.00 12.68 323 ALA A C 1
ATOM 2402 O O . ALA A 1 323 ? 25.277 7.236 37.188 1.00 12.65 323 ALA A O 1
ATOM 2404 N N . GLY A 1 324 ? 25.718 7.277 39.399 1.00 12.24 324 GLY A N 1
ATOM 2405 C CA . GLY A 1 324 ? 27.108 6.884 39.225 1.00 11.52 324 GLY A CA 1
ATOM 2406 C C . GLY A 1 324 ? 27.181 5.513 38.580 1.00 11.31 324 GLY A C 1
ATOM 2407 O O . GLY A 1 324 ? 26.327 4.666 38.837 1.00 11.36 324 GLY A O 1
ATOM 2408 N N . ARG A 1 325 ? 28.180 5.305 37.727 1.00 10.58 325 ARG A N 1
ATOM 2409 C CA . ARG A 1 325 ? 28.410 4.012 37.075 1.00 10.43 325 ARG A CA 1
ATOM 2410 C C . ARG A 1 325 ? 27.327 3.612 36.070 1.00 10.05 325 ARG A C 1
ATOM 2411 O O . ARG A 1 325 ? 27.348 2.495 35.578 1.00 10.17 325 ARG A O 1
ATOM 2419 N N . ARG A 1 326 ? 26.372 4.494 35.785 1.00 9.52 326 ARG A N 1
ATOM 2420 C CA . ARG A 1 326 ? 25.302 4.149 34.849 1.00 9.47 326 ARG A CA 1
ATOM 2421 C C . ARG A 1 326 ? 25.386 5.045 33.615 1.00 9.17 326 ARG A C 1
ATOM 2422 O O . ARG A 1 326 ? 25.010 6.221 33.654 1.00 8.92 326 ARG A O 1
ATOM 2430 N N . PHE A 1 327 ? 25.906 4.469 32.529 1.00 9.33 327 PHE A N 1
ATOM 2431 C CA . PHE A 1 327 ? 26.388 5.223 31.361 1.00 9.25 327 PHE A CA 1
ATOM 2432 C C . PHE A 1 327 ? 27.092 6.513 31.803 1.00 9.20 327 PHE A C 1
ATOM 2433 O O . PHE A 1 327 ? 26.719 7.626 31.418 1.00 8.84 327 PHE A O 1
ATOM 2441 N N . ASP A 1 328 ? 28.120 6.318 32.624 1.00 9.44 328 ASP A N 1
ATOM 2442 C CA . ASP A 1 328 ? 28.804 7.381 33.351 1.00 9.64 328 ASP A CA 1
ATOM 2443 C C . ASP A 1 328 ? 30.084 7.753 32.614 1.00 10.02 328 ASP A C 1
ATOM 2444 O O . ASP A 1 328 ? 31.051 6.992 32.631 1.00 9.97 328 ASP A O 1
ATOM 2449 N N . GLN A 1 329 ? 30.082 8.915 31.960 1.00 10.71 329 GLN A N 1
ATOM 2450 C CA . GLN A 1 329 ? 31.235 9.363 31.179 1.00 11.70 329 GLN A CA 1
ATOM 2451 C C . GLN A 1 329 ? 32.390 9.741 32.101 1.00 12.02 329 GLN A C 1
ATOM 2452 O O . GLN A 1 329 ? 32.264 10.646 32.932 1.00 12.06 329 GLN A O 1
ATOM 2458 N N . LEU A 1 330 ? 33.511 9.039 31.952 1.00 12.29 330 LEU A N 1
ATOM 2459 C CA . LEU A 1 330 ? 34.684 9.281 32.789 1.00 12.69 330 LEU A CA 1
ATOM 2460 C C . LEU A 1 330 ? 35.627 10.317 32.183 1.00 12.90 330 LEU A C 1
ATOM 2461 O O . LEU A 1 330 ? 36.453 10.898 32.892 1.00 13.22 330 LEU A O 1
ATOM 2466 N N . GLY A 1 331 ? 35.491 10.547 30.878 1.00 13.07 331 GLY A N 1
ATOM 2467 C CA . GLY A 1 331 ? 36.253 11.572 30.185 1.00 13.08 331 GLY A CA 1
ATOM 2468 C C . GLY A 1 331 ? 36.823 11.137 28.848 1.00 13.26 331 GLY A C 1
ATOM 2469 O O . GLY A 1 331 ? 36.538 10.039 28.359 1.00 12.95 331 GLY A O 1
ATOM 2470 N N . GLU A 1 332 ? 37.628 12.020 28.258 1.00 13.53 332 GLU A N 1
ATOM 2471 C CA . GLU A 1 332 ? 38.336 11.749 27.011 1.00 13.93 332 GLU A CA 1
ATOM 2472 C C . GLU A 1 332 ? 39.837 11.710 27.273 1.00 13.80 332 GLU A C 1
ATOM 2473 O O . GLU A 1 332 ? 40.361 12.526 28.036 1.00 13.83 332 GLU A O 1
ATOM 2479 N N . PHE A 1 333 ? 40.524 10.763 26.636 1.00 13.69 333 PHE A N 1
ATOM 2480 C CA . PHE A 1 333 ? 41.956 10.564 26.855 1.00 13.58 333 PHE A CA 1
ATOM 2481 C C . PHE A 1 333 ? 42.709 10.367 25.547 1.00 13.55 333 PHE A C 1
ATOM 2482 O O . PHE A 1 333 ? 42.278 9.599 24.685 1.00 13.49 333 PHE A O 1
ATOM 2490 N N . ILE A 1 334 ? 43.833 11.068 25.411 1.00 13.53 334 ILE A N 1
ATOM 2491 C CA . ILE A 1 334 ? 44.697 10.924 24.243 1.00 13.58 334 ILE A CA 1
ATOM 2492 C C . ILE A 1 334 ? 45.690 9.788 24.480 1.00 13.58 334 ILE A C 1
ATOM 2493 O O . ILE A 1 334 ? 46.618 9.912 25.283 1.00 13.67 334 ILE A O 1
ATOM 2498 N N . ARG A 1 335 ? 45.470 8.675 23.787 1.00 13.54 335 ARG A N 1
ATOM 2499 C CA . ARG A 1 335 ? 46.360 7.522 23.860 1.00 13.59 335 ARG A CA 1
ATOM 2500 C C . ARG A 1 335 ? 47.291 7.512 22.649 1.00 13.67 335 ARG A C 1
ATOM 2501 O O . ARG A 1 335 ? 46.967 8.122 21.627 1.00 13.63 335 ARG A O 1
ATOM 2509 N N . PRO A 1 336 ? 48.442 6.839 22.761 1.00 13.80 336 PRO A N 1
ATOM 2510 C CA . PRO A 1 336 ? 49.399 6.731 21.649 1.00 13.87 336 PRO A CA 1
ATOM 2511 C C . PRO A 1 336 ? 48.776 6.328 20.307 1.00 13.96 336 PRO A C 1
ATOM 2512 O O . PRO A 1 336 ? 49.295 6.722 19.260 1.00 13.90 336 PRO A O 1
ATOM 2516 N N . ASN A 1 337 ? 47.685 5.564 20.343 1.00 14.05 337 ASN A N 1
ATOM 2517 C CA . ASN A 1 337 ? 47.015 5.106 19.125 1.00 14.20 337 ASN A CA 1
ATOM 2518 C C . ASN A 1 337 ? 45.718 5.857 18.780 1.00 14.24 337 ASN A C 1
ATOM 2519 O O . ASN A 1 337 ? 45.029 5.514 17.774 1.00 14.37 337 ASN A O 1
ATOM 2524 N N . GLY A 1 338 ? 45.392 6.875 19.615 1.00 14.15 338 GLY A N 1
ATOM 2525 C CA . GLY A 1 338 ? 44.260 7.745 19.332 1.00 13.92 338 GLY A CA 1
ATOM 2526 C C . GLY A 1 338 ? 43.542 8.290 20.551 1.00 13.81 338 GLY A C 1
ATOM 2527 O O . GLY A 1 338 ? 43.783 7.846 21.675 1.00 13.72 338 GLY A O 1
ATOM 2528 N N . LYS A 1 339 ? 42.661 9.263 20.323 1.00 13.75 339 LYS A N 1
ATOM 2529 C CA . LYS A 1 339 ? 41.819 9.818 21.381 1.00 13.74 339 LYS A CA 1
ATOM 2530 C C . LYS A 1 339 ? 40.621 8.906 21.627 1.00 13.64 339 LYS A C 1
ATOM 2531 O O . LYS A 1 339 ? 39.908 8.539 20.690 1.00 13.63 339 LYS A O 1
ATOM 2537 N N . VAL A 1 340 ? 40.408 8.541 22.889 1.00 13.44 340 VAL A N 1
ATOM 2538 C CA . VAL A 1 340 ? 39.319 7.637 23.258 1.00 13.32 340 VAL A CA 1
ATOM 2539 C C . VAL A 1 340 ? 38.385 8.243 24.301 1.00 13.28 340 VAL A C 1
ATOM 2540 O O . VAL A 1 340 ? 38.760 9.167 25.025 1.00 13.14 340 VAL A O 1
ATOM 2544 N N . ARG A 1 341 ? 37.167 7.712 24.361 1.00 13.31 341 ARG A N 1
ATOM 2545 C CA . ARG A 1 341 ? 36.210 8.071 25.398 1.00 13.48 341 ARG A CA 1
ATOM 2546 C C . ARG A 1 341 ? 35.977 6.874 26.304 1.00 13.06 341 ARG A C 1
ATOM 2547 O O . ARG A 1 341 ? 35.708 5.771 25.827 1.00 12.99 341 ARG A O 1
ATOM 2555 N N . LEU A 1 342 ? 36.095 7.094 27.610 1.00 12.68 342 LEU A N 1
ATOM 2556 C CA . LEU A 1 342 ? 35.868 6.034 28.582 1.00 12.24 342 LEU A CA 1
ATOM 2557 C C . LEU A 1 342 ? 34.537 6.232 29.296 1.00 11.99 342 LEU A C 1
ATOM 2558 O O . LEU A 1 342 ? 34.302 7.269 29.921 1.00 11.72 342 LEU A O 1
ATOM 2563 N N . VAL A 1 343 ? 33.669 5.229 29.173 1.00 11.74 343 VAL A N 1
ATOM 2564 C CA . VAL A 1 343 ? 32.358 5.235 29.815 1.00 11.57 343 VAL A CA 1
ATOM 2565 C C . VAL A 1 343 ? 32.228 4.007 30.711 1.00 11.49 343 VAL A C 1
ATOM 2566 O O . VAL A 1 343 ? 32.522 2.882 30.301 1.00 11.45 343 VAL A O 1
ATOM 2570 N N . ASP A 1 344 ? 31.792 4.239 31.941 1.00 11.34 344 ASP A N 1
ATOM 2571 C CA . ASP A 1 344 ? 31.546 3.170 32.886 1.00 11.61 344 ASP A CA 1
ATOM 2572 C C . ASP A 1 344 ? 30.056 2.834 32.876 1.00 11.07 344 ASP A C 1
ATOM 2573 O O . ASP A 1 344 ? 29.209 3.733 32.896 1.00 11.08 344 ASP A O 1
ATOM 2578 N N . ASP A 1 345 ? 29.733 1.545 32.811 1.00 10.52 345 ASP A N 1
ATOM 2579 C CA . ASP A 1 345 ? 28.340 1.117 32.917 1.00 10.07 345 ASP A CA 1
ATOM 2580 C C . ASP A 1 345 ? 28.143 -0.122 33.770 1.00 9.91 345 ASP A C 1
ATOM 2581 O O . ASP A 1 345 ? 28.869 -1.109 33.642 1.00 9.71 345 ASP A O 1
ATOM 2586 N N . TYR A 1 346 ? 27.117 -0.047 34.616 1.00 9.65 346 TYR A N 1
ATOM 2587 C CA . TYR A 1 346 ? 26.804 -1.063 35.616 1.00 9.76 346 TYR A CA 1
ATOM 2588 C C . TYR A 1 346 ? 26.119 -2.304 35.052 1.00 9.96 346 TYR A C 1
ATOM 2589 O O . TYR A 1 346 ? 26.034 -3.324 35.739 1.00 10.22 346 TYR A O 1
ATOM 2598 N N . GLY A 1 347 ? 25.634 -2.218 33.814 1.00 9.84 347 GLY A N 1
ATOM 2599 C CA . GLY A 1 347 ? 24.937 -3.319 33.172 1.00 9.92 347 GLY A CA 1
ATOM 2600 C C . GLY A 1 347 ? 25.656 -4.641 33.348 1.00 9.95 347 GLY A C 1
ATOM 2601 O O . GLY A 1 347 ? 26.843 -4.755 33.031 1.00 9.98 347 GLY A O 1
ATOM 2602 N N . HIS A 1 348 ? 24.932 -5.628 33.873 1.00 9.99 348 HIS A N 1
ATOM 2603 C CA . HIS A 1 348 ? 25.512 -6.912 34.261 1.00 10.34 348 HIS A CA 1
ATOM 2604 C C . HIS A 1 348 ? 24.615 -8.082 33.863 1.00 10.53 348 HIS A C 1
ATOM 2605 O O . HIS A 1 348 ? 24.954 -9.242 34.089 1.00 11.56 348 HIS A O 1
ATOM 2612 N N . HIS A 1 349 ? 23.465 -7.761 33.279 1.00 10.21 349 HIS A N 1
ATOM 2613 C CA . HIS A 1 349 ? 22.533 -8.740 32.737 1.00 9.67 349 HIS A CA 1
ATOM 2614 C C . HIS A 1 349 ? 22.576 -8.541 31.218 1.00 9.17 349 HIS A C 1
ATOM 2615 O O . HIS A 1 349 ? 22.747 -7.406 30.770 1.00 9.07 349 HIS A O 1
ATOM 2622 N N . PRO A 1 350 ? 22.453 -9.606 30.418 1.00 9.07 350 PRO A N 1
ATOM 2623 C CA . PRO A 1 350 ? 22.562 -9.460 28.957 1.00 8.85 350 PRO A CA 1
ATOM 2624 C C . PRO A 1 350 ? 21.691 -8.334 28.379 1.00 8.84 350 PRO A C 1
ATOM 2625 O O . PRO A 1 350 ? 22.132 -7.615 27.474 1.00 8.88 350 PRO A O 1
ATOM 2629 N N . THR A 1 351 ? 20.479 -8.182 28.905 1.00 8.18 351 THR A N 1
ATOM 2630 C CA . THR A 1 351 ? 19.569 -7.125 28.467 1.00 7.67 351 THR A CA 1
ATOM 2631 C C . THR A 1 351 ? 20.169 -5.733 28.672 1.00 7.37 351 THR A C 1
ATOM 2632 O O . THR A 1 351 ? 20.051 -4.864 27.802 1.00 6.79 351 THR A O 1
ATOM 2636 N N . GLU A 1 352 ? 20.808 -5.541 29.825 1.00 7.08 352 GLU A N 1
ATOM 2637 C CA . GLU A 1 352 ? 21.400 -4.259 30.193 1.00 6.96 352 GLU A CA 1
ATOM 2638 C C . GLU A 1 352 ? 22.614 -3.945 29.335 1.00 6.95 352 GLU A C 1
ATOM 2639 O O . GLU A 1 352 ? 22.782 -2.823 28.851 1.00 7.03 352 GLU A O 1
ATOM 2645 N N . VAL A 1 353 ? 23.463 -4.947 29.152 1.00 6.68 353 VAL A N 1
ATOM 2646 C CA . VAL A 1 353 ? 24.613 -4.809 28.265 1.00 6.74 353 VAL A CA 1
ATOM 2647 C C . VAL A 1 353 ? 24.109 -4.442 26.866 1.00 6.84 353 VAL A C 1
ATOM 2648 O O . VAL A 1 353 ? 24.660 -3.552 26.216 1.00 6.97 353 VAL A O 1
ATOM 2652 N N . GLY A 1 354 ? 23.037 -5.103 26.433 1.00 6.78 354 GLY A N 1
ATOM 2653 C CA . GLY A 1 354 ? 22.445 -4.875 25.124 1.00 6.93 354 GLY A CA 1
ATOM 2654 C C . GLY A 1 354 ? 21.979 -3.450 24.885 1.00 7.12 354 GLY A C 1
ATOM 2655 O O . GLY A 1 354 ? 22.330 -2.847 23.863 1.00 7.04 354 GLY A O 1
ATOM 2656 N N . VAL A 1 355 ? 21.193 -2.913 25.818 1.00 6.87 355 VAL A N 1
ATOM 2657 C CA . VAL A 1 355 ? 20.636 -1.570 25.648 1.00 6.89 355 VAL A CA 1
ATOM 2658 C C . VAL A 1 355 ? 21.727 -0.506 25.741 1.00 6.96 355 VAL A C 1
ATOM 2659 O O . VAL A 1 355 ? 21.644 0.528 25.085 1.00 6.46 355 VAL A O 1
ATOM 2663 N N . THR A 1 356 ? 22.751 -0.787 26.547 1.00 7.24 356 THR A N 1
ATOM 2664 C CA . THR A 1 356 ? 23.897 0.104 26.706 1.00 7.59 356 THR A CA 1
ATOM 2665 C C . THR A 1 356 ? 24.717 0.195 25.422 1.00 7.73 356 THR A C 1
ATOM 2666 O O . THR A 1 356 ? 25.050 1.298 24.982 1.00 7.48 356 THR A O 1
ATOM 2670 N N . ILE A 1 357 ? 25.024 -0.959 24.827 1.00 7.87 357 ILE A N 1
ATOM 2671 C CA . ILE A 1 357 ? 25.680 -1.002 23.518 1.00 8.17 357 ILE A CA 1
ATOM 2672 C C . ILE A 1 357 ? 24.885 -0.179 22.502 1.00 8.47 357 ILE A C 1
ATOM 2673 O O . ILE A 1 357 ? 25.451 0.655 21.798 1.00 8.38 357 ILE A O 1
ATOM 2678 N N . LYS A 1 358 ? 23.570 -0.396 22.460 1.00 8.70 358 LYS A N 1
ATOM 2679 C CA . LYS A 1 358 ? 22.695 0.294 21.510 1.00 9.23 358 LYS A CA 1
ATOM 2680 C C . LYS A 1 358 ? 22.652 1.808 21.722 1.00 8.98 358 LYS A C 1
ATOM 2681 O O . LYS A 1 358 ? 22.647 2.568 20.753 1.00 8.79 358 LYS A O 1
ATOM 2687 N N . ALA A 1 359 ? 22.626 2.238 22.984 1.00 8.89 359 ALA A N 1
ATOM 2688 C CA . ALA A 1 359 ? 22.638 3.662 23.315 1.00 9.14 359 ALA A CA 1
ATOM 2689 C C . ALA A 1 359 ? 23.967 4.299 22.913 1.00 9.32 359 ALA A C 1
ATOM 2690 O O . ALA A 1 359 ? 23.997 5.420 22.400 1.00 9.19 359 ALA A O 1
ATOM 2692 N N . ALA A 1 360 ? 25.057 3.572 23.145 1.00 9.89 360 ALA A N 1
ATOM 2693 C CA . ALA A 1 360 ? 26.389 4.008 22.733 1.00 10.64 360 ALA A CA 1
ATOM 2694 C C . ALA A 1 360 ? 26.478 4.156 21.215 1.00 11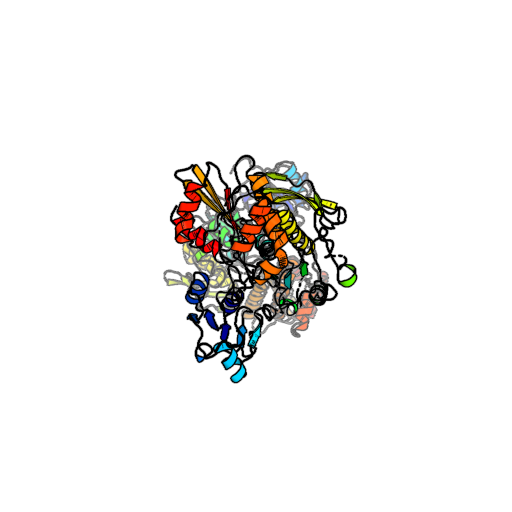.31 360 ALA A C 1
ATOM 2695 O O . ALA A 1 360 ? 27.043 5.130 20.717 1.00 11.24 360 ALA A O 1
ATOM 2697 N N . ARG A 1 361 ? 25.900 3.192 20.496 1.00 12.02 361 ARG A N 1
ATOM 2698 C CA . ARG A 1 361 ? 25.868 3.189 19.032 1.00 12.83 361 ARG A CA 1
ATOM 2699 C C . ARG A 1 361 ? 25.092 4.367 18.457 1.00 13.66 361 ARG A C 1
ATOM 2700 O O . ARG A 1 361 ? 25.474 4.919 17.424 1.00 13.45 361 ARG A O 1
ATOM 2708 N N . GLU A 1 362 ? 24.000 4.737 19.123 1.00 14.65 362 GLU A N 1
ATOM 2709 C CA . GLU A 1 362 ? 23.134 5.815 18.656 1.00 15.88 362 GLU A CA 1
ATOM 2710 C C . GLU A 1 362 ? 23.695 7.199 18.977 1.00 16.33 362 GLU A C 1
ATOM 2711 O O . GLU A 1 362 ? 23.204 8.209 18.470 1.00 16.52 362 GLU A O 1
ATOM 2717 N N . GLY A 1 363 ? 24.727 7.234 19.815 1.00 16.97 363 GLY A N 1
ATOM 2718 C CA . GLY A 1 363 ? 25.411 8.469 20.152 1.00 17.86 363 GLY A CA 1
ATOM 2719 C C . GLY A 1 363 ? 26.727 8.638 19.417 1.00 18.47 363 GLY A C 1
ATOM 2720 O O . GLY A 1 363 ? 27.092 9.751 19.030 1.00 18.48 363 GLY A O 1
ATOM 2721 N N . TRP A 1 364 ? 27.435 7.528 19.224 1.00 19.05 364 TRP A N 1
ATOM 2722 C CA . TRP A 1 364 ? 28.758 7.544 18.612 1.00 19.66 364 TRP A CA 1
ATOM 2723 C C . TRP A 1 364 ? 28.686 7.584 17.085 1.00 19.61 364 TRP A C 1
ATOM 2724 O O . TRP A 1 364 ? 29.135 8.551 16.468 1.00 19.80 364 TRP A O 1
ATOM 2735 N N . GLY A 1 365 ? 28.118 6.537 16.488 1.00 19.55 365 GLY A N 1
ATOM 2736 C CA . GLY A 1 365 ? 27.906 6.487 15.052 1.00 19.50 365 GLY A CA 1
ATOM 2737 C C . GLY A 1 365 ? 29.018 5.814 14.269 1.00 19.37 365 GLY A C 1
ATOM 2738 O O . GLY A 1 365 ? 28.991 4.601 14.052 1.00 19.46 365 GLY A O 1
ATOM 2739 N N . ASP A 1 366 ? 29.999 6.605 13.846 1.00 19.25 366 ASP A N 1
ATOM 2740 C CA . ASP A 1 366 ? 31.061 6.117 12.968 1.00 19.13 366 ASP A CA 1
ATOM 2741 C C . ASP A 1 366 ? 32.167 5.358 13.702 1.00 18.77 366 ASP A C 1
ATOM 2742 O O . ASP A 1 366 ? 32.744 4.412 13.158 1.00 18.97 366 ASP A O 1
ATOM 2747 N N . LYS A 1 367 ? 32.455 5.773 14.931 1.00 18.26 367 LYS A N 1
ATOM 2748 C CA . LYS A 1 367 ? 33.567 5.212 15.693 1.00 17.63 367 LYS A CA 1
ATOM 2749 C C . LYS A 1 367 ? 33.177 3.984 16.526 1.00 16.97 367 LYS A C 1
ATOM 2750 O O . LYS A 1 367 ? 31.997 3.745 16.791 1.00 16.92 367 LYS A O 1
ATOM 2756 N N . ARG A 1 368 ? 34.192 3.220 16.930 1.00 16.22 368 ARG A N 1
ATOM 2757 C CA . ARG A 1 368 ? 34.013 1.880 17.479 1.00 15.33 368 ARG A CA 1
ATOM 2758 C C . ARG A 1 368 ? 33.521 1.830 18.918 1.00 14.74 368 ARG A C 1
ATOM 2759 O O . ARG A 1 368 ? 33.761 2.748 19.708 1.00 14.51 368 ARG A O 1
ATOM 2767 N N . ILE A 1 369 ? 32.843 0.734 19.247 1.00 13.87 369 ILE A N 1
ATOM 2768 C CA . ILE A 1 369 ? 32.542 0.401 20.632 1.00 13.31 369 ILE A CA 1
ATOM 2769 C C . ILE A 1 369 ? 33.490 -0.709 21.073 1.00 12.64 369 ILE A C 1
ATOM 2770 O O . ILE A 1 369 ? 33.454 -1.829 20.547 1.00 12.53 369 ILE A O 1
ATOM 2775 N N . VAL A 1 370 ? 34.361 -0.364 22.015 1.00 11.81 370 VAL A N 1
ATOM 2776 C CA . VAL A 1 370 ? 35.296 -1.305 22.612 1.00 11.20 370 VAL A CA 1
ATOM 2777 C C . VAL A 1 370 ? 34.779 -1.577 24.011 1.00 10.98 370 VAL A C 1
ATOM 2778 O O . VAL A 1 370 ? 34.459 -0.648 24.744 1.00 10.83 370 VAL A O 1
ATOM 2790 N N . ILE A 1 372 ? 35.244 -3.526 27.800 1.00 9.57 372 ILE A N 1
ATOM 2791 C CA . ILE A 1 372 ? 35.925 -4.297 28.828 1.00 9.39 372 ILE A CA 1
ATOM 2792 C C . ILE A 1 372 ? 34.804 -4.882 29.677 1.00 9.13 372 ILE A C 1
ATOM 2793 O O . ILE A 1 372 ? 34.144 -4.153 30.421 1.00 9.00 372 ILE A O 1
ATOM 2798 N N . PHE A 1 373 ? 34.553 -6.181 29.539 1.00 8.84 373 PHE A N 1
ATOM 2799 C CA . PHE A 1 373 ? 33.461 -6.795 30.292 1.00 8.78 373 PHE A CA 1
ATOM 2800 C C . PHE A 1 373 ? 33.939 -7.694 31.413 1.00 8.52 373 PHE A C 1
ATOM 2801 O O . PHE A 1 373 ? 34.768 -8.582 31.211 1.00 8.75 373 PHE A O 1
ATOM 2809 N N . GLN A 1 374 ? 33.397 -7.444 32.599 1.00 8.49 374 GLN A N 1
ATOM 2810 C CA . GLN A 1 374 ? 33.628 -8.289 33.751 1.00 8.23 374 GLN A CA 1
ATOM 2811 C C . GLN A 1 374 ? 32.298 -8.913 34.151 1.00 8.10 374 GLN A C 1
ATOM 2812 O O . GLN A 1 374 ? 31.405 -8.209 34.629 1.00 7.93 374 GLN A O 1
ATOM 2818 N N . PRO A 1 375 ? 32.159 -10.223 33.942 1.00 8.17 375 PRO A N 1
ATOM 2819 C CA . PRO A 1 375 ? 30.954 -10.943 34.363 1.00 8.38 375 PRO A CA 1
ATOM 2820 C C . PRO A 1 375 ? 30.810 -10.868 35.874 1.00 8.52 375 PRO A C 1
ATOM 2821 O O . PRO A 1 375 ? 31.809 -10.932 36.594 1.00 8.64 375 PRO A O 1
ATOM 2825 N N . HIS A 1 376 ? 29.579 -10.703 36.338 1.00 8.55 376 HIS A N 1
ATOM 2826 C CA . HIS A 1 376 ? 29.309 -10.646 37.762 1.00 9.02 376 HIS A CA 1
ATOM 2827 C C . HIS A 1 376 ? 28.562 -11.913 38.161 1.00 8.78 376 HIS A C 1
ATOM 2828 O O . HIS A 1 376 ? 27.466 -12.168 37.660 1.00 9.10 376 HIS A O 1
ATOM 2835 N N . ARG A 1 377 ? 29.184 -12.695 39.049 1.00 8.43 377 ARG A N 1
ATOM 2836 C CA . ARG A 1 377 ? 28.667 -13.979 39.554 1.00 8.21 377 ARG A CA 1
ATOM 2837 C C . ARG A 1 377 ? 28.851 -15.146 38.593 1.00 7.74 377 ARG A C 1
ATOM 2838 O O . ARG A 1 377 ? 28.669 -15.006 37.381 1.00 7.69 377 ARG A O 1
ATOM 2846 N N . TYR A 1 378 ? 29.179 -16.304 39.156 1.00 7.41 378 TYR A N 1
ATOM 2847 C CA . TYR A 1 378 ? 29.192 -17.554 38.400 1.00 7.29 378 TYR A CA 1
ATOM 2848 C C . TYR A 1 378 ? 27.770 -18.037 38.134 1.00 7.26 378 TYR A C 1
ATOM 2849 O O . TYR A 1 378 ? 27.470 -18.535 37.051 1.00 7.35 378 TYR A O 1
ATOM 2858 N N . SER A 1 379 ? 26.890 -17.862 39.119 1.00 7.50 379 SER A N 1
ATOM 2859 C CA . SER A 1 379 ? 25.503 -18.292 38.988 1.00 7.55 379 SER A CA 1
ATOM 2860 C C . SER A 1 379 ? 24.818 -17.589 37.817 1.00 7.59 379 SER A C 1
ATOM 2861 O O . SER A 1 379 ? 24.131 -18.230 37.016 1.00 7.23 379 SER A O 1
ATOM 2864 N N . ARG A 1 380 ? 25.025 -16.278 37.717 1.00 7.70 380 ARG A N 1
ATOM 2865 C CA . ARG A 1 380 ? 24.447 -15.485 36.636 1.00 8.11 380 ARG A CA 1
ATOM 2866 C C . ARG A 1 380 ? 25.027 -15.885 35.283 1.00 8.05 380 ARG A C 1
ATOM 2867 O O . ARG A 1 380 ? 24.296 -16.022 34.300 1.00 8.57 380 ARG A O 1
ATOM 2875 N N . THR A 1 381 ? 26.343 -16.075 35.243 1.00 8.02 381 THR A N 1
ATOM 2876 C CA . THR A 1 381 ? 27.025 -16.510 34.028 1.00 8.30 381 THR A CA 1
ATOM 2877 C C . THR A 1 381 ? 26.481 -17.862 33.561 1.00 8.31 381 THR A C 1
ATOM 2878 O O . THR A 1 381 ? 26.209 -18.041 32.377 1.00 8.30 381 THR A O 1
ATOM 2882 N N . ARG A 1 382 ? 26.297 -18.793 34.496 1.00 8.68 382 ARG A N 1
ATOM 2883 C CA . ARG A 1 382 ? 25.707 -20.102 34.190 1.00 9.11 382 ARG A CA 1
ATOM 2884 C C . ARG A 1 382 ? 24.274 -19.968 33.653 1.00 9.33 382 ARG A C 1
ATOM 2885 O O . ARG A 1 382 ? 23.945 -20.509 32.594 1.00 9.38 382 ARG A O 1
ATOM 2893 N N . ASP A 1 383 ? 23.441 -19.227 34.380 1.00 9.53 383 ASP A N 1
ATOM 2894 C CA . ASP A 1 383 ? 22.022 -19.095 34.049 1.00 10.03 383 ASP A CA 1
ATOM 2895 C C . ASP A 1 383 ? 21.752 -18.425 32.701 1.00 10.22 383 ASP A C 1
ATOM 2896 O O . ASP A 1 383 ? 20.782 -18.766 32.019 1.00 10.52 383 ASP A O 1
ATOM 2901 N N . LEU A 1 384 ? 22.602 -17.471 32.328 1.00 10.10 384 LEU A N 1
ATOM 2902 C CA . LEU A 1 384 ? 22.363 -16.652 31.141 1.00 10.32 384 LEU A CA 1
ATOM 2903 C C . LEU A 1 384 ? 23.510 -16.732 30.131 1.00 10.13 384 LEU A C 1
ATOM 2904 O O . LEU A 1 384 ? 23.698 -15.822 29.318 1.00 10.00 384 LEU A O 1
ATOM 2909 N N . PHE A 1 385 ? 24.257 -17.835 30.187 1.00 9.78 385 PHE A N 1
ATOM 2910 C CA . PHE A 1 385 ? 25.456 -18.032 29.379 1.00 9.92 385 PHE A CA 1
ATOM 2911 C C . PHE A 1 385 ? 25.271 -17.678 27.900 1.00 9.94 385 PHE A C 1
ATOM 2912 O O . PHE A 1 385 ? 26.008 -16.848 27.364 1.00 9.81 385 PHE A O 1
ATOM 2920 N N . ASP A 1 386 ? 24.285 -18.299 27.258 1.00 10.02 386 ASP A N 1
ATOM 2921 C CA . ASP A 1 386 ? 24.082 -18.142 25.815 1.00 10.57 386 ASP A CA 1
ATOM 2922 C C . ASP A 1 386 ? 23.747 -16.696 25.447 1.00 10.37 386 ASP A C 1
ATOM 2923 O O . ASP A 1 386 ? 24.187 -16.194 24.407 1.00 10.10 386 ASP A O 1
ATOM 2928 N N . ASP A 1 387 ? 22.969 -16.042 26.309 1.00 10.31 387 ASP A N 1
ATOM 2929 C CA . ASP A 1 387 ? 22.575 -14.651 26.108 1.00 10.26 387 ASP A CA 1
ATOM 2930 C C . ASP A 1 387 ? 23.770 -13.706 26.221 1.00 10.09 387 ASP A C 1
ATOM 2931 O O . ASP A 1 387 ? 23.863 -12.736 25.470 1.00 9.93 387 ASP A O 1
ATOM 2936 N N . PHE A 1 388 ? 24.680 -13.993 27.156 1.00 10.15 388 PHE A N 1
ATOM 2937 C CA . PHE A 1 388 ? 25.915 -13.221 27.298 1.00 10.12 388 PHE A CA 1
ATOM 2938 C C . PHE A 1 388 ? 26.762 -13.356 26.037 1.00 10.06 388 PHE A C 1
ATOM 2939 O O . PHE A 1 388 ? 27.276 -12.370 25.517 1.00 9.87 388 PHE A O 1
ATOM 2947 N N . VAL A 1 389 ? 26.893 -14.587 25.553 1.00 10.14 389 VAL A N 1
ATOM 2948 C CA . VAL A 1 389 ? 27.662 -14.873 24.345 1.00 10.32 389 VAL A CA 1
ATOM 2949 C C . VAL A 1 389 ? 27.131 -14.041 23.171 1.00 10.44 389 VAL A C 1
ATOM 2950 O O . VAL A 1 389 ? 27.906 -13.418 22.439 1.00 10.53 389 VAL A O 1
ATOM 2954 N N . GLN A 1 390 ? 25.809 -14.014 23.023 1.00 10.69 390 GLN A N 1
ATOM 2955 C CA . GLN A 1 390 ? 25.171 -13.285 21.929 1.00 11.12 390 GLN A CA 1
ATOM 2956 C C . GLN A 1 390 ? 25.376 -11.778 22.060 1.00 10.77 390 GLN A C 1
ATOM 2957 O O . GLN A 1 390 ? 25.771 -11.115 21.103 1.00 10.58 390 GLN A O 1
ATOM 2963 N N . VAL A 1 391 ? 25.123 -11.244 23.250 1.00 10.69 391 VAL A N 1
ATOM 2964 C CA . VAL A 1 391 ? 25.216 -9.803 23.458 1.00 10.53 391 VAL A CA 1
ATOM 2965 C C . VAL A 1 391 ? 26.658 -9.267 23.385 1.00 10.50 391 VAL A C 1
ATOM 2966 O O . VAL A 1 391 ? 26.902 -8.218 22.781 1.00 10.25 391 VAL A O 1
ATOM 2970 N N . LEU A 1 392 ? 27.606 -9.997 23.969 1.00 10.39 392 LEU A N 1
ATOM 2971 C CA . LEU A 1 392 ? 29.007 -9.568 23.969 1.00 10.94 392 LEU A CA 1
ATOM 2972 C C . LEU A 1 392 ? 29.636 -9.623 22.579 1.00 11.24 392 LEU A C 1
ATOM 2973 O O . LEU A 1 392 ? 30.672 -8.999 22.338 1.00 11.34 392 LEU A O 1
ATOM 2978 N N . SER A 1 393 ? 28.999 -10.361 21.669 1.00 11.76 393 SER A N 1
ATOM 2979 C CA . SER A 1 393 ? 29.451 -10.451 20.283 1.00 12.66 393 SER A CA 1
ATOM 2980 C C . SER A 1 393 ? 29.016 -9.247 19.443 1.00 13.02 393 SER A C 1
ATOM 2981 O O . SER A 1 393 ? 29.325 -9.173 18.253 1.00 13.08 393 SER A O 1
ATOM 2984 N N . GLN A 1 394 ? 28.307 -8.307 20.069 1.00 13.51 394 GLN A N 1
ATOM 2985 C CA . GLN A 1 394 ? 27.766 -7.144 19.359 1.00 13.94 394 GLN A CA 1
ATOM 2986 C C . GLN A 1 394 ? 28.666 -5.906 19.446 1.00 13.62 394 GLN A C 1
ATOM 2987 O O . GLN A 1 394 ? 28.381 -4.885 18.806 1.00 14.10 394 GLN A O 1
ATOM 2993 N N . VAL A 1 395 ? 29.748 -5.998 20.231 1.00 12.82 395 VAL A N 1
ATOM 2994 C CA . VAL A 1 395 ? 30.744 -4.927 20.273 1.00 12.13 395 VAL A CA 1
ATOM 2995 C C . VAL A 1 395 ? 31.822 -5.131 19.206 1.00 11.61 395 VAL A C 1
ATOM 2996 O O . VAL A 1 395 ? 31.950 -6.219 18.638 1.00 11.93 395 VAL A O 1
ATOM 3000 N N . ASP A 1 396 ? 32.590 -4.079 18.940 1.00 11.41 396 ASP A N 1
ATOM 3001 C CA . ASP A 1 396 ? 33.631 -4.122 17.911 1.00 10.99 396 ASP A CA 1
ATOM 3002 C C . ASP A 1 396 ? 34.925 -4.754 18.416 1.00 10.66 396 ASP A C 1
ATOM 3003 O O . ASP A 1 396 ? 35.609 -5.469 17.679 1.00 10.29 396 ASP A O 1
ATOM 3008 N N . ALA A 1 397 ? 35.257 -4.474 19.674 1.00 10.32 397 ALA A N 1
ATOM 3009 C CA . ALA A 1 397 ? 36.422 -5.056 20.325 1.00 10.01 397 ALA A CA 1
ATOM 3010 C C . ALA A 1 397 ? 36.032 -5.438 21.737 1.00 10.05 397 ALA A C 1
ATOM 3011 O O . ALA A 1 397 ? 35.309 -4.694 22.409 1.00 9.52 397 ALA A O 1
ATOM 3013 N N . LEU A 1 398 ? 36.499 -6.598 22.186 1.00 9.92 398 LEU A N 1
ATOM 3014 C CA . LEU A 1 398 ? 36.113 -7.094 23.499 1.00 9.89 398 LEU A CA 1
ATOM 3015 C C . LEU A 1 398 ? 37.291 -7.580 24.333 1.00 10.14 398 LEU A C 1
ATOM 3016 O O . LEU A 1 398 ? 37.999 -8.523 23.959 1.00 10.08 398 LEU A O 1
ATOM 3021 N N . ILE A 1 399 ? 37.500 -6.902 25.454 1.00 10.35 399 ILE A N 1
ATOM 3022 C CA . ILE A 1 399 ? 38.391 -7.388 26.492 1.00 10.58 399 ILE A CA 1
ATOM 3023 C C . ILE A 1 399 ? 37.517 -8.013 27.571 1.00 10.73 399 ILE A C 1
ATOM 3024 O O . ILE A 1 399 ? 36.571 -7.395 28.060 1.00 10.47 399 ILE A O 1
ATOM 3037 N N . LEU A 1 401 ? 37.333 -9.687 31.310 1.00 10.22 401 LEU A N 1
ATOM 3038 C CA . LEU A 1 401 ? 37.970 -9.849 32.607 1.00 9.85 401 LEU A CA 1
ATOM 3039 C C . LEU A 1 401 ? 37.426 -11.119 33.239 1.00 9.85 401 LEU A C 1
ATOM 3040 O O . LEU A 1 401 ? 36.363 -11.608 32.840 1.00 9.66 401 LEU A O 1
ATOM 3045 N N . ASP A 1 402 ? 38.146 -11.651 34.221 1.00 9.60 402 ASP A N 1
ATOM 3046 C CA . ASP A 1 402 ? 37.690 -12.828 34.950 1.00 9.87 402 ASP A CA 1
ATOM 3047 C C . ASP A 1 402 ? 36.388 -12.529 35.679 1.00 9.88 402 ASP A C 1
ATOM 3048 O O . ASP A 1 402 ? 36.100 -11.370 35.999 1.00 9.91 402 ASP A O 1
ATOM 3053 N N . VAL A 1 403 ? 35.606 -13.574 35.935 1.00 9.82 403 VAL A N 1
ATOM 3054 C CA . VAL A 1 403 ? 34.350 -13.435 36.674 1.00 9.76 403 VAL A CA 1
ATOM 3055 C C . VAL A 1 403 ? 34.577 -12.770 38.031 1.00 9.95 403 VAL A C 1
ATOM 3056 O O . VAL A 1 403 ? 35.479 -13.157 38.781 1.00 9.73 403 VAL A O 1
ATOM 3060 N N . TYR A 1 404 ? 33.770 -11.752 38.322 1.00 9.98 404 TYR A N 1
ATOM 3061 C CA . TYR A 1 404 ? 33.697 -11.194 39.660 1.00 10.24 404 TYR A CA 1
ATOM 3062 C C . TYR A 1 404 ? 32.808 -12.125 40.482 1.00 10.17 404 TYR A C 1
ATOM 3063 O O . TYR A 1 404 ? 31.593 -12.166 40.289 1.00 10.37 404 TYR A O 1
ATOM 3072 N N . ALA A 1 405 ? 33.431 -12.881 41.381 1.00 9.95 405 ALA A N 1
ATOM 3073 C CA . ALA A 1 405 ? 32.754 -13.953 42.110 1.00 9.70 405 ALA A CA 1
ATOM 3074 C C . ALA A 1 405 ? 31.593 -13.488 42.993 1.00 9.62 405 ALA A C 1
ATOM 3075 O O . ALA A 1 405 ? 30.591 -14.197 43.127 1.00 9.15 405 ALA A O 1
ATOM 3077 N N . ALA A 1 406 ? 31.734 -12.295 43.576 1.00 9.53 406 ALA A N 1
ATOM 3078 C CA . ALA A 1 406 ? 30.753 -11.736 44.502 1.00 9.78 406 ALA A CA 1
ATOM 3079 C C . ALA A 1 406 ? 30.401 -12.728 45.616 1.00 9.66 406 ALA A C 1
ATOM 3080 O O . ALA A 1 406 ? 29.236 -12.885 45.982 1.00 10.16 406 ALA A O 1
ATOM 3082 N N . GLY A 1 407 ? 31.422 -13.399 46.137 1.00 9.47 407 GLY A N 1
ATOM 3083 C CA . GLY A 1 407 ? 31.250 -14.366 47.207 1.00 9.40 407 GLY A CA 1
ATOM 3084 C C . GLY A 1 407 ? 30.960 -15.792 46.769 1.00 9.15 407 GLY A C 1
ATOM 3085 O O . GLY A 1 407 ? 30.913 -16.691 47.607 1.00 9.26 407 GLY A O 1
ATOM 3086 N N . GLU A 1 408 ? 30.777 -16.005 45.467 1.00 8.84 408 GLU A N 1
ATOM 3087 C CA . GLU A 1 408 ? 30.395 -17.317 44.942 1.00 8.33 408 GLU A CA 1
ATOM 3088 C C . GLU A 1 408 ? 31.592 -18.197 44.628 1.00 8.18 408 GLU A C 1
ATOM 3089 O O . GLU A 1 408 ? 32.608 -17.723 44.120 1.00 8.27 408 GLU A O 1
ATOM 3095 N N . ALA A 1 409 ? 31.460 -19.484 44.933 1.00 7.89 409 ALA A N 1
ATOM 3096 C CA . ALA A 1 409 ? 32.439 -20.481 44.516 1.00 7.69 409 ALA A CA 1
ATOM 3097 C C . ALA A 1 409 ? 32.320 -20.671 43.005 1.00 7.55 409 ALA A C 1
ATOM 3098 O O . ALA A 1 409 ? 31.209 -20.622 42.469 1.00 7.66 409 ALA A O 1
ATOM 3100 N N . PRO A 1 410 ? 33.447 -20.864 42.314 1.00 7.24 410 PRO A N 1
ATOM 3101 C CA . PRO A 1 410 ? 33.427 -21.084 40.864 1.00 7.07 410 PRO A CA 1
ATOM 3102 C C . PRO A 1 410 ? 32.493 -22.219 40.462 1.00 6.79 410 PRO A C 1
ATOM 3103 O O . PRO A 1 410 ? 32.411 -23.238 41.153 1.00 6.59 410 PRO A O 1
ATOM 3107 N N . ILE A 1 411 ? 31.770 -22.015 39.367 1.00 6.70 411 ILE A N 1
ATOM 3108 C CA . ILE A 1 411 ? 30.977 -23.078 38.765 1.00 6.51 411 ILE A CA 1
ATOM 3109 C C . ILE A 1 411 ? 31.663 -23.483 37.474 1.00 6.37 411 ILE A C 1
ATOM 3110 O O . ILE A 1 411 ? 32.038 -22.633 36.666 1.00 6.29 411 ILE A O 1
ATOM 3115 N N . VAL A 1 412 ? 31.828 -24.789 37.300 1.00 6.26 412 VAL A N 1
ATOM 3116 C CA . VAL A 1 412 ? 32.431 -25.354 36.103 1.00 6.47 412 VAL A CA 1
ATOM 3117 C C . VAL A 1 412 ? 31.682 -24.903 34.844 1.00 6.81 412 VAL A C 1
ATOM 3118 O O . VAL A 1 412 ? 30.454 -24.987 34.782 1.00 6.55 412 VAL A O 1
ATOM 3122 N N . GLY A 1 413 ? 32.431 -24.412 33.856 1.00 7.32 413 GLY A N 1
ATOM 3123 C CA . GLY A 1 413 ? 31.871 -23.994 32.580 1.00 7.87 413 GLY A CA 1
ATOM 3124 C C . GLY A 1 413 ? 31.213 -22.624 32.582 1.00 8.57 413 GLY A C 1
ATOM 3125 O O . GLY A 1 413 ? 30.743 -22.157 31.542 1.00 8.70 413 GLY A O 1
ATOM 3126 N N . ALA A 1 414 ? 31.177 -21.978 33.744 1.00 8.89 414 ALA A N 1
ATOM 3127 C CA . ALA A 1 414 ? 30.546 -20.666 33.880 1.00 9.70 414 ALA A CA 1
ATOM 3128 C C . ALA A 1 414 ? 31.565 -19.569 34.198 1.00 10.17 414 ALA A C 1
ATOM 3129 O O . ALA A 1 414 ? 31.292 -18.659 34.982 1.00 10.21 414 ALA A O 1
ATOM 3131 N N . ASP A 1 415 ? 32.740 -19.662 33.581 1.00 11.19 415 ASP A N 1
ATOM 3132 C CA . ASP A 1 415 ? 33.793 -18.664 33.770 1.00 11.86 415 ASP A CA 1
ATOM 3133 C C . ASP A 1 415 ? 34.106 -17.903 32.480 1.00 11.96 415 ASP A C 1
ATOM 3134 O O . ASP A 1 415 ? 33.569 -18.218 31.416 1.00 12.13 415 ASP A O 1
ATOM 3139 N N . SER A 1 416 ? 34.983 -16.906 32.589 1.00 12.24 416 SER A N 1
ATOM 3140 C CA . SER A 1 416 ? 35.310 -16.018 31.475 1.00 12.31 416 SER A CA 1
ATOM 3141 C C . SER A 1 416 ? 36.012 -16.719 30.317 1.00 12.46 416 SER A C 1
ATOM 3142 O O . SER A 1 416 ? 35.817 -16.349 29.159 1.00 12.41 416 SER A O 1
ATOM 3145 N N . LYS A 1 417 ? 36.829 -17.723 30.635 1.00 12.66 417 LYS A N 1
ATOM 3146 C CA . LYS A 1 417 ? 37.472 -18.547 29.618 1.00 12.81 417 LYS A CA 1
ATOM 3147 C C . LYS A 1 417 ? 36.418 -19.255 28.774 1.00 12.73 417 LYS A C 1
ATOM 3148 O O . LYS A 1 417 ? 36.523 -19.291 27.548 1.00 12.53 417 LYS A O 1
ATOM 3154 N N . SER A 1 418 ? 35.396 -19.794 29.437 1.00 12.56 418 SER A N 1
ATOM 3155 C CA . SER A 1 418 ? 34.301 -20.477 28.754 1.00 12.75 418 SER A CA 1
ATOM 3156 C C . SER A 1 418 ? 33.491 -19.522 27.881 1.00 12.70 418 SER A C 1
ATOM 3157 O O . SER A 1 418 ? 33.135 -19.867 26.756 1.00 12.51 418 SER A O 1
ATOM 3160 N N . LEU A 1 419 ? 33.216 -18.323 28.398 1.00 12.86 419 LEU A N 1
ATOM 3161 C CA . LEU A 1 419 ? 32.541 -17.282 27.622 1.00 13.02 419 LEU A CA 1
ATOM 3162 C C . LEU A 1 419 ? 33.344 -16.908 26.379 1.00 13.25 419 LEU A C 1
ATOM 3163 O O . LEU A 1 419 ? 32.798 -16.853 25.276 1.00 13.23 419 LEU A O 1
ATOM 3168 N N . CYS A 1 420 ? 34.642 -16.673 26.563 1.00 13.60 420 CYS A N 1
ATOM 3169 C CA . CYS A 1 420 ? 35.541 -16.336 25.461 1.00 14.14 420 CYS A CA 1
ATOM 3170 C C . CYS A 1 420 ? 35.523 -17.386 24.353 1.00 14.20 420 CYS A C 1
ATOM 3171 O O . CYS A 1 420 ? 35.438 -17.040 23.176 1.00 14.20 420 CYS A O 1
ATOM 3174 N N . ARG A 1 421 ? 35.584 -18.660 24.741 1.00 14.55 421 ARG A N 1
ATOM 3175 C CA . ARG A 1 421 ? 35.549 -19.779 23.795 1.00 14.94 421 ARG A CA 1
ATOM 3176 C C . ARG A 1 421 ? 34.269 -19.767 22.965 1.00 14.72 421 ARG A C 1
ATOM 3177 O O . ARG A 1 421 ? 34.312 -19.928 21.744 1.00 14.65 421 ARG A O 1
ATOM 3185 N N . SER A 1 422 ? 33.139 -19.564 23.638 1.00 14.45 422 SER A N 1
ATOM 3186 C CA . SER A 1 422 ? 31.829 -19.559 22.992 1.00 14.34 422 SER A CA 1
ATOM 3187 C C . SER A 1 422 ? 31.601 -18.318 22.125 1.00 14.33 422 SER A C 1
ATOM 3188 O O . SER A 1 422 ? 30.940 -18.398 21.085 1.00 14.11 422 SER A O 1
ATOM 3191 N N . ILE A 1 423 ? 32.145 -17.177 22.556 1.00 14.34 423 ILE A N 1
ATOM 3192 C CA . ILE A 1 423 ? 32.081 -15.950 21.759 1.00 14.52 423 ILE A CA 1
ATOM 3193 C C . ILE A 1 423 ? 32.931 -16.106 20.497 1.00 14.86 423 ILE A C 1
ATOM 3194 O O . ILE A 1 423 ? 32.500 -15.747 19.397 1.00 14.83 423 ILE A O 1
ATOM 3199 N N . ARG A 1 424 ? 34.131 -16.656 20.674 1.00 15.24 424 ARG A N 1
ATOM 3200 C CA . ARG A 1 424 ? 35.049 -16.939 19.571 1.00 15.89 424 ARG A CA 1
ATOM 3201 C C . ARG A 1 424 ? 34.411 -17.858 18.533 1.00 16.00 424 ARG A C 1
ATOM 3202 O O . ARG A 1 424 ? 34.651 -17.704 17.334 1.00 16.17 424 ARG A O 1
ATOM 3210 N N . ASN A 1 425 ? 33.592 -18.800 19.001 1.00 16.36 425 ASN A N 1
ATOM 3211 C CA . ASN A 1 425 ? 32.905 -19.750 18.120 1.00 16.75 425 ASN A CA 1
ATOM 3212 C C . ASN A 1 425 ? 31.858 -19.096 17.220 1.00 16.72 425 ASN A C 1
ATOM 3213 O O . ASN A 1 425 ? 31.575 -19.596 16.134 1.00 16.74 425 ASN A O 1
ATOM 3218 N N . LEU A 1 426 ? 31.289 -17.982 17.679 1.00 16.64 426 LEU A N 1
ATOM 3219 C CA . LEU A 1 426 ? 30.309 -17.231 16.896 1.00 16.67 426 LEU A CA 1
ATOM 3220 C C . LEU A 1 426 ? 30.953 -16.480 15.731 1.00 16.66 426 LEU A C 1
ATOM 3221 O O . LEU A 1 426 ? 30.294 -16.207 14.726 1.00 16.72 426 LEU A O 1
ATOM 3226 N N . GLY A 1 427 ? 32.232 -16.137 15.882 1.00 16.68 427 GLY A N 1
ATOM 3227 C CA . GLY A 1 427 ? 33.026 -15.579 14.798 1.00 16.70 427 GLY A CA 1
ATOM 3228 C C . GLY A 1 427 ? 32.744 -14.132 14.431 1.00 16.69 427 GLY A C 1
ATOM 3229 O O . GLY A 1 427 ? 33.101 -13.694 13.332 1.00 16.78 427 GLY A O 1
ATOM 3230 N N . LYS A 1 428 ? 32.112 -13.394 15.343 1.00 16.52 428 LYS A N 1
ATOM 3231 C CA . LYS A 1 428 ? 31.809 -11.979 15.133 1.00 16.54 428 LYS A CA 1
ATOM 3232 C C . LYS A 1 428 ? 32.919 -11.100 15.705 1.00 16.50 428 LYS A C 1
ATOM 3233 O O . LYS A 1 428 ? 33.341 -10.126 15.076 1.00 16.68 428 LYS A O 1
ATOM 3239 N N . VAL A 1 429 ? 33.378 -11.454 16.908 1.00 16.22 429 VAL A N 1
ATOM 3240 C CA . VAL A 1 429 ? 34.492 -10.775 17.557 1.00 16.24 429 VAL A CA 1
ATOM 3241 C C . VAL A 1 429 ? 35.416 -11.833 18.178 1.00 15.91 429 VAL A C 1
ATOM 3242 O O . VAL A 1 429 ? 34.960 -12.956 18.551 1.00 16.55 429 VAL A O 1
ATOM 3246 N N . ASP A 1 430 ? 36.718 -11.474 18.260 1.00 15.36 430 ASP A N 1
ATOM 3247 C CA . ASP A 1 430 ? 37.701 -12.307 18.942 1.00 14.86 430 ASP A CA 1
ATOM 3248 C C . ASP A 1 430 ? 38.117 -11.634 20.253 1.00 14.46 430 ASP A C 1
ATOM 3249 O O . ASP A 1 430 ? 38.910 -10.688 20.241 1.00 14.46 430 ASP A O 1
ATOM 3254 N N . PRO A 1 431 ? 37.579 -12.115 21.376 1.00 13.95 431 PRO A N 1
ATOM 3255 C CA . PRO A 1 431 ? 37.836 -11.490 22.679 1.00 13.63 431 PRO A CA 1
ATOM 3256 C C . PRO A 1 431 ? 39.233 -11.781 23.219 1.00 13.36 431 PRO A C 1
ATOM 3257 O O . PRO A 1 431 ? 39.799 -12.847 22.953 1.00 13.36 431 PRO A O 1
ATOM 3261 N N . ILE A 1 432 ? 39.782 -10.816 23.953 1.00 12.97 432 ILE A N 1
ATOM 3262 C CA . ILE A 1 432 ? 41.049 -10.990 24.653 1.00 12.67 432 ILE A CA 1
ATOM 3263 C C . ILE A 1 432 ? 40.743 -11.101 26.142 1.00 12.53 432 ILE A C 1
ATOM 3264 O O . ILE A 1 432 ? 40.139 -10.196 26.722 1.00 12.24 432 ILE A O 1
ATOM 3269 N N . LEU A 1 433 ? 41.141 -12.214 26.751 1.00 12.33 433 LEU A N 1
ATOM 3270 C CA . LEU A 1 433 ? 40.978 -12.379 28.192 1.00 12.27 433 LEU A CA 1
ATOM 3271 C C . LEU A 1 433 ? 42.164 -11.752 28.910 1.00 12.12 433 LEU A C 1
ATOM 3272 O O . LEU A 1 433 ? 43.315 -12.091 28.635 1.00 11.68 433 LEU A O 1
ATOM 3277 N N . VAL A 1 434 ? 41.868 -10.821 29.812 1.00 11.86 434 VAL A N 1
ATOM 3278 C CA . VAL A 1 434 ? 42.892 -10.174 30.625 1.00 12.02 434 VAL A CA 1
ATOM 3279 C C . VAL A 1 434 ? 42.686 -10.579 32.084 1.00 12.09 434 VAL A C 1
ATOM 3280 O O . VAL A 1 434 ? 41.906 -9.961 32.815 1.00 12.17 434 VAL A O 1
ATOM 3284 N N . SER A 1 435 ? 43.373 -11.644 32.488 1.00 12.29 435 SER A N 1
ATOM 3285 C CA . SER A 1 435 ? 43.290 -12.146 33.855 1.00 12.46 435 SER A CA 1
ATOM 3286 C C . SER A 1 435 ? 44.134 -11.304 34.808 1.00 12.71 435 SER A C 1
ATOM 3287 O O . SER A 1 435 ? 43.824 -11.205 35.995 1.00 12.83 435 SER A O 1
ATOM 3290 N N . ASP A 1 436 ? 45.199 -10.703 34.279 1.00 12.92 436 ASP A N 1
ATOM 3291 C CA . ASP A 1 436 ? 46.028 -9.774 35.040 1.00 13.28 436 ASP A CA 1
ATOM 3292 C C . ASP A 1 436 ? 45.693 -8.331 34.667 1.00 13.39 436 ASP A C 1
ATOM 3293 O O . ASP A 1 436 ? 46.172 -7.813 33.656 1.00 13.35 436 ASP A O 1
ATOM 3298 N N . THR A 1 437 ? 44.883 -7.688 35.506 1.00 13.55 437 THR A N 1
ATOM 3299 C CA . THR A 1 437 ? 44.365 -6.341 35.239 1.00 13.77 437 THR A CA 1
ATOM 3300 C C . THR A 1 437 ? 45.427 -5.240 35.240 1.00 13.82 437 THR A C 1
ATOM 3301 O O . THR A 1 437 ? 45.156 -4.118 34.810 1.00 14.03 437 THR A O 1
ATOM 3305 N N . SER A 1 438 ? 46.626 -5.558 35.723 1.00 13.73 438 SER A N 1
ATOM 3306 C CA . SER A 1 438 ? 47.754 -4.629 35.659 1.00 13.78 438 SER A CA 1
ATOM 3307 C C . SER A 1 438 ? 48.270 -4.498 34.224 1.00 13.75 438 SER A C 1
ATOM 3308 O O . SER A 1 438 ? 49.031 -3.582 33.906 1.00 13.91 438 SER A O 1
ATOM 3311 N N . GLN A 1 439 ? 47.841 -5.421 33.366 1.00 13.71 439 GLN A N 1
ATOM 3312 C CA . GLN A 1 439 ? 48.210 -5.421 31.955 1.00 13.67 439 GLN A CA 1
ATOM 3313 C C . GLN A 1 439 ? 47.119 -4.805 31.075 1.00 13.50 439 GLN A C 1
ATOM 3314 O O . GLN A 1 439 ? 47.313 -4.644 29.868 1.00 13.41 439 GLN A O 1
ATOM 3320 N N . LEU A 1 440 ? 45.983 -4.455 31.683 1.00 13.39 440 LEU A N 1
ATOM 3321 C CA . LEU A 1 440 ? 44.822 -3.944 30.946 1.00 13.29 440 LEU A CA 1
ATOM 3322 C C . LEU A 1 440 ? 45.115 -2.687 30.125 1.00 13.33 440 LEU A C 1
ATOM 3323 O O . LEU A 1 440 ? 44.662 -2.569 28.986 1.00 13.23 440 LEU A O 1
ATOM 3328 N N . GLY A 1 441 ? 45.863 -1.754 30.713 1.00 13.36 441 GLY A N 1
ATOM 3329 C CA . GLY A 1 441 ? 46.233 -0.523 30.039 1.00 13.54 441 GLY A CA 1
ATOM 3330 C C . GLY A 1 441 ? 47.034 -0.768 28.775 1.00 13.73 441 GLY A C 1
ATOM 3331 O O . GLY A 1 441 ? 46.743 -0.185 27.728 1.00 13.71 441 GLY A O 1
ATOM 3332 N N . ASP A 1 442 ? 48.038 -1.637 28.881 1.00 13.89 442 ASP A N 1
ATOM 3333 C CA . ASP A 1 442 ? 48.890 -2.001 27.753 1.00 14.18 442 ASP A CA 1
ATOM 3334 C C . ASP A 1 442 ? 48.113 -2.754 26.674 1.00 14.24 442 ASP A C 1
ATOM 3335 O O . ASP A 1 442 ? 48.310 -2.511 25.482 1.00 14.24 442 ASP A O 1
ATOM 3340 N N . VAL A 1 443 ? 47.235 -3.661 27.102 1.00 14.41 443 VAL A N 1
ATOM 3341 C CA . VAL A 1 443 ? 46.400 -4.440 26.185 1.00 14.58 443 VAL A CA 1
ATOM 3342 C C . VAL A 1 443 ? 45.444 -3.524 25.414 1.00 14.75 443 VAL A C 1
ATOM 3343 O O . VAL A 1 443 ? 45.288 -3.667 24.199 1.00 14.70 443 VAL A O 1
ATOM 3347 N N . LEU A 1 444 ? 44.826 -2.581 26.125 1.00 15.07 444 LEU A N 1
ATOM 3348 C CA . LEU A 1 444 ? 43.937 -1.598 25.508 1.00 15.41 444 LEU A CA 1
ATOM 3349 C C . LEU A 1 444 ? 44.668 -0.738 24.481 1.00 15.65 444 LEU A C 1
ATOM 3350 O O . LEU A 1 444 ? 44.202 -0.586 23.351 1.00 15.81 444 LEU A O 1
ATOM 3355 N N . ASP A 1 445 ? 45.819 -0.196 24.879 1.00 15.78 445 ASP A N 1
ATOM 3356 C CA . ASP A 1 445 ? 46.620 0.683 24.026 1.00 15.95 445 ASP A CA 1
ATOM 3357 C C . ASP A 1 445 ? 47.032 0.034 22.705 1.00 15.93 445 ASP A C 1
ATOM 3358 O O . ASP A 1 445 ? 47.231 0.726 21.705 1.00 16.00 445 ASP A O 1
ATOM 3363 N N . GLN A 1 446 ? 47.155 -1.292 22.712 1.00 15.92 446 GLN A N 1
ATOM 3364 C CA . GLN A 1 446 ? 47.491 -2.054 21.510 1.00 15.88 446 GLN A CA 1
ATOM 3365 C C . GLN A 1 446 ? 46.288 -2.197 20.570 1.00 15.77 446 GLN A C 1
ATOM 3366 O O . GLN A 1 446 ? 46.451 -2.214 19.348 1.00 15.72 446 GLN A O 1
ATOM 3372 N N . ILE A 1 447 ? 45.085 -2.286 21.146 1.00 15.72 447 ILE A N 1
ATOM 3373 C CA . ILE A 1 447 ? 43.860 -2.529 20.364 1.00 15.71 447 ILE A CA 1
ATOM 3374 C C . ILE A 1 447 ? 42.963 -1.283 20.163 1.00 15.57 447 ILE A C 1
ATOM 3375 O O . ILE A 1 447 ? 41.858 -1.352 19.490 1.00 15.81 447 ILE A O 1
ATOM 3380 N N . ILE A 1 448 ? 43.442 -0.154 20.745 1.00 15.22 448 ILE A N 1
ATOM 3381 C CA . ILE A 1 448 ? 42.747 1.127 20.630 1.00 14.84 448 ILE A CA 1
ATOM 3382 C C . ILE A 1 448 ? 42.919 1.751 19.240 1.00 14.78 448 ILE A C 1
ATOM 3383 O O . ILE A 1 448 ? 44.001 1.703 18.653 1.00 14.66 448 ILE A O 1
ATOM 3388 N N . GLN A 1 449 ? 41.830 2.314 18.721 1.00 14.59 449 GLN A N 1
ATOM 3389 C CA . GLN A 1 449 ? 41.857 3.107 17.497 1.00 14.49 449 GLN A CA 1
ATOM 3390 C C . GLN A 1 449 ? 41.301 4.497 17.797 1.00 14.27 449 GLN A C 1
ATOM 3391 O O . GLN A 1 449 ? 40.581 4.682 18.784 1.00 14.15 449 GLN A O 1
ATOM 3397 N N . ASP A 1 450 ? 41.642 5.468 16.953 1.00 14.00 450 ASP A N 1
ATOM 3398 C CA . ASP A 1 450 ? 41.210 6.854 17.139 1.00 13.82 450 ASP A CA 1
ATOM 3399 C C . ASP A 1 450 ? 39.686 6.984 17.155 1.00 13.65 450 ASP A C 1
ATOM 3400 O O . ASP A 1 450 ? 38.999 6.490 16.257 1.00 13.68 450 ASP A O 1
ATOM 3405 N N . GLY A 1 451 ? 39.171 7.635 18.195 1.00 13.42 451 GLY A N 1
ATOM 3406 C CA . GLY A 1 451 ? 37.750 7.906 18.319 1.00 13.05 451 GLY A CA 1
ATOM 3407 C C . GLY A 1 451 ? 36.941 6.828 19.017 1.00 12.84 451 GLY A C 1
ATOM 3408 O O . GLY A 1 451 ? 35.719 6.941 19.096 1.00 12.84 451 GLY A O 1
ATOM 3409 N N . ASP A 1 452 ? 37.614 5.796 19.524 1.00 12.62 452 ASP A N 1
ATOM 3410 C CA . ASP A 1 452 ? 36.957 4.676 20.203 1.00 12.47 452 ASP A CA 1
ATOM 3411 C C . ASP A 1 452 ? 36.142 5.112 21.420 1.00 12.37 452 ASP A C 1
ATOM 3412 O O . ASP A 1 452 ? 36.583 5.953 22.205 1.00 12.31 452 ASP A O 1
ATOM 3417 N N . LEU A 1 453 ? 34.952 4.537 21.564 1.00 12.25 453 LEU A N 1
ATOM 3418 C CA . LEU A 1 453 ? 34.223 4.604 22.825 1.00 12.14 453 LEU A CA 1
ATOM 3419 C C . LEU A 1 453 ? 34.494 3.309 23.575 1.00 12.06 453 LEU A C 1
ATOM 3420 O O . LEU A 1 453 ? 34.151 2.221 23.098 1.00 12.13 453 LEU A O 1
ATOM 3425 N N . ILE A 1 454 ? 35.125 3.431 24.739 1.00 11.77 454 ILE A N 1
ATOM 3426 C CA . ILE A 1 454 ? 35.433 2.272 25.563 1.00 11.44 454 ILE A CA 1
ATOM 3427 C C . ILE A 1 454 ? 34.400 2.143 26.671 1.00 11.35 454 ILE A C 1
ATOM 3428 O O . ILE A 1 454 ? 34.237 3.045 27.491 1.00 11.02 454 ILE A O 1
ATOM 3433 N N . LEU A 1 455 ? 33.698 1.017 26.673 1.00 11.31 455 LEU A N 1
ATOM 3434 C CA . LEU A 1 455 ? 32.736 0.724 27.721 1.00 11.17 455 LEU A CA 1
ATOM 3435 C C . LEU A 1 455 ? 33.359 -0.198 28.755 1.00 11.01 455 LEU A C 1
ATOM 3436 O O . LEU A 1 455 ? 33.693 -1.345 28.454 1.00 11.07 455 LEU A O 1
ATOM 3441 N N . ALA A 1 456 ? 33.548 0.331 29.961 1.00 10.70 456 ALA A N 1
ATOM 3442 C CA . ALA A 1 456 ? 33.924 -0.472 31.117 1.00 10.56 456 ALA A CA 1
ATOM 3443 C C . ALA A 1 456 ? 32.633 -1.014 31.707 1.00 10.29 456 ALA A C 1
ATOM 3444 O O . ALA A 1 456 ? 31.863 -0.275 32.322 1.00 10.79 456 ALA A O 1
ATOM 3446 N N . GLN A 1 457 ? 32.406 -2.309 31.515 1.00 10.08 457 GLN A N 1
ATOM 3447 C CA . GLN A 1 457 ? 31.077 -2.891 31.670 1.00 9.64 457 GLN A CA 1
ATOM 3448 C C . GLN A 1 457 ? 31.007 -3.957 32.759 1.00 9.70 457 GLN A C 1
ATOM 3449 O O . GLN A 1 457 ? 31.731 -4.955 32.716 1.00 9.54 457 GLN A O 1
ATOM 3455 N N . GLY A 1 458 ? 30.109 -3.749 33.720 1.00 9.44 458 GLY A N 1
ATOM 3456 C CA . GLY A 1 458 ? 29.858 -4.742 34.743 1.00 9.25 458 GLY A CA 1
ATOM 3457 C C . GLY A 1 458 ? 29.532 -4.145 36.093 1.00 9.18 458 GLY A C 1
ATOM 3458 O O . GLY A 1 458 ? 29.654 -2.932 36.301 1.00 8.52 458 GLY A O 1
ATOM 3459 N N . ALA A 1 459 ? 29.137 -5.017 37.016 1.00 9.21 459 ALA A N 1
ATOM 3460 C CA . ALA A 1 459 ? 28.648 -4.603 38.323 1.00 9.52 459 ALA A CA 1
ATOM 3461 C C . ALA A 1 459 ? 29.686 -4.750 39.442 1.00 9.73 459 ALA A C 1
ATOM 3462 O O . ALA A 1 459 ? 29.454 -4.305 40.565 1.00 9.78 459 ALA A O 1
ATOM 3464 N N . GLY A 1 460 ? 30.825 -5.366 39.130 1.00 9.98 460 GLY A N 1
ATOM 3465 C CA . GLY A 1 460 ? 31.841 -5.649 40.128 1.00 10.40 460 GLY A CA 1
ATOM 3466 C C . GLY A 1 460 ? 32.946 -4.613 40.172 1.00 10.73 460 GLY A C 1
ATOM 3467 O O . GLY A 1 460 ? 32.691 -3.411 40.058 1.00 10.89 460 GLY A O 1
ATOM 3468 N N . SER A 1 461 ? 34.180 -5.090 40.322 1.00 10.75 461 SER A N 1
ATOM 3469 C CA . SER A 1 461 ? 35.344 -4.222 40.510 1.00 11.10 461 SER A CA 1
ATOM 3470 C C . SER A 1 461 ? 35.793 -3.520 39.231 1.00 11.31 461 SER A C 1
ATOM 3471 O O . SER A 1 461 ? 36.736 -2.724 39.255 1.00 11.28 461 SER A O 1
ATOM 3474 N N . VAL A 1 462 ? 35.117 -3.816 38.122 1.00 11.61 462 VAL A N 1
ATOM 3475 C CA . VAL A 1 462 ? 35.421 -3.203 36.830 1.00 11.97 462 VAL A CA 1
ATOM 3476 C C . VAL A 1 462 ? 35.426 -1.665 36.885 1.00 12.32 462 VAL A C 1
ATOM 3477 O O . VAL A 1 462 ? 36.228 -1.024 36.207 1.00 12.25 462 VAL A O 1
ATOM 3481 N N . SER A 1 463 ? 34.554 -1.080 37.704 1.00 12.78 463 SER A N 1
ATOM 3482 C CA . SER A 1 463 ? 34.514 0.376 37.843 1.00 13.18 463 SER A CA 1
ATOM 3483 C C . SER A 1 463 ? 35.753 0.925 38.553 1.00 13.63 463 SER A C 1
ATOM 3484 O O . SER A 1 463 ? 36.276 1.978 38.172 1.00 14.00 463 SER A O 1
ATOM 3489 N N . LYS A 1 464 ? 36.215 0.210 39.578 1.00 13.95 464 LYS A N 1
ATOM 3490 C CA . LYS A 1 464 ? 37.458 0.551 40.271 1.00 14.58 464 LYS A CA 1
ATOM 3491 C C . LYS A 1 464 ? 38.636 0.458 39.308 1.00 14.51 464 LYS A C 1
ATOM 3492 O O . LYS A 1 464 ? 39.525 1.315 39.314 1.00 14.32 464 LYS A O 1
ATOM 3498 N N . ILE A 1 465 ? 38.629 -0.595 38.491 1.00 14.43 465 ILE A N 1
ATOM 3499 C CA . ILE A 1 465 ? 39.694 -0.852 37.523 1.00 14.49 465 ILE A CA 1
ATOM 3500 C C . ILE A 1 465 ? 39.730 0.245 36.455 1.00 14.67 465 ILE A C 1
ATOM 3501 O O . ILE A 1 465 ? 40.801 0.763 36.133 1.00 14.37 465 ILE A O 1
ATOM 3506 N N . SER A 1 466 ? 38.557 0.608 35.935 1.00 14.92 466 SER A N 1
ATOM 3507 C CA . SER A 1 466 ? 38.438 1.680 34.944 1.00 15.50 466 SER A CA 1
ATOM 3508 C C . SER A 1 466 ? 38.835 3.048 35.502 1.00 15.82 466 SER A C 1
ATOM 3509 O O . SER A 1 466 ? 39.402 3.873 34.781 1.00 15.89 466 SER A O 1
ATOM 3512 N N . ARG A 1 467 ? 38.533 3.280 36.781 1.00 16.14 467 ARG A N 1
ATOM 3513 C CA . ARG A 1 467 ? 38.960 4.493 37.482 1.00 16.60 467 ARG A CA 1
ATOM 3514 C C . ARG A 1 467 ? 40.487 4.594 37.531 1.00 16.56 467 ARG A C 1
ATOM 3515 O O . ARG A 1 467 ? 41.058 5.634 37.185 1.00 16.54 467 ARG A O 1
ATOM 3523 N N . GLY A 1 468 ? 41.136 3.509 37.952 1.00 16.61 468 GLY A N 1
ATOM 3524 C CA . GLY A 1 468 ? 42.587 3.449 38.029 1.00 16.78 468 GLY A CA 1
ATOM 3525 C C . GLY A 1 468 ? 43.244 3.600 36.669 1.00 17.04 468 GLY A C 1
ATOM 3526 O O . GLY A 1 468 ? 44.354 4.121 36.556 1.00 16.88 468 GLY A O 1
ATOM 3527 N N . LEU A 1 469 ? 42.543 3.139 35.639 1.00 17.15 469 LEU A N 1
ATOM 3528 C CA . LEU A 1 469 ? 42.975 3.277 34.255 1.00 17.51 469 LEU A CA 1
ATOM 3529 C C . LEU A 1 469 ? 42.863 4.728 33.786 1.00 17.70 469 LEU A C 1
ATOM 3530 O O . LEU A 1 469 ? 43.751 5.234 33.098 1.00 17.80 469 LEU A O 1
ATOM 3535 N N . ALA A 1 470 ? 41.770 5.385 34.172 1.00 18.11 470 ALA A N 1
ATOM 3536 C CA . ALA A 1 470 ? 41.491 6.767 33.787 1.00 18.45 470 ALA A CA 1
ATOM 3537 C C . ALA A 1 470 ? 42.434 7.756 34.463 1.00 18.80 470 ALA A C 1
ATOM 3538 O O . ALA A 1 470 ? 42.883 8.719 33.834 1.00 18.84 470 ALA A O 1
ATOM 3540 N N . GLU A 1 471 ? 42.730 7.513 35.740 1.00 19.13 471 GLU A N 1
ATOM 3541 C CA . GLU A 1 471 ? 43.651 8.356 36.501 1.00 19.53 471 GLU A CA 1
ATOM 3542 C C . GLU A 1 471 ? 45.089 8.232 35.989 1.00 19.63 471 GLU A C 1
ATOM 3543 O O . GLU A 1 471 ? 45.829 9.219 35.959 1.00 19.71 471 GLU A O 1
ATOM 3549 N N . SER A 1 472 ? 45.471 7.023 35.578 1.00 19.76 472 SER A N 1
ATOM 3550 C CA . SER A 1 472 ? 46.797 6.780 35.007 1.00 19.86 472 SER A CA 1
ATOM 3551 C C . SER A 1 472 ? 46.950 7.436 33.633 1.00 19.87 472 SER A C 1
ATOM 3552 O O . SER A 1 472 ? 48.053 7.808 33.233 1.00 19.80 472 SER A O 1
ATOM 3555 N N . TRP A 1 473 ? 45.831 7.568 32.923 1.00 19.93 473 TRP A N 1
ATOM 3556 C CA . TRP A 1 473 ? 45.799 8.197 31.608 1.00 19.92 473 TRP A CA 1
ATOM 3557 C C . TRP A 1 473 ? 45.710 9.715 31.733 1.00 19.94 473 TRP A C 1
ATOM 3558 O O . TRP A 1 473 ? 45.968 10.444 30.774 1.00 19.96 473 TRP A O 1
ATOM 3569 N N . GLU B 1 14 ? -4.558 99.129 53.504 1.00 17.98 14 GLU B N 1
ATOM 3570 C CA . GLU B 1 14 ? -5.814 98.839 52.753 1.00 17.94 14 GLU B CA 1
ATOM 3571 C C . GLU B 1 14 ? -5.623 97.599 51.894 1.00 17.04 14 GLU B C 1
ATOM 3572 O O . GLU B 1 14 ? -4.598 97.455 51.233 1.00 17.48 14 GLU B O 1
ATOM 3586 N N . ARG B 1 16 ? -5.856 95.509 48.774 1.00 12.96 16 ARG B N 1
ATOM 3587 C CA . ARG B 1 16 ? -5.898 95.876 47.360 1.00 12.35 16 ARG B CA 1
ATOM 3588 C C . ARG B 1 16 ? -7.200 95.435 46.685 1.00 11.77 16 ARG B C 1
ATOM 3589 O O . ARG B 1 16 ? -7.564 94.260 46.727 1.00 11.14 16 ARG B O 1
ATOM 3597 N N . ARG B 1 17 ? -7.904 96.401 46.093 1.00 11.45 17 ARG B N 1
ATOM 3598 C CA . ARG B 1 17 ? -9.132 96.159 45.321 1.00 11.46 17 ARG B CA 1
ATOM 3599 C C . ARG B 1 17 ? -10.323 95.621 46.129 1.00 11.27 17 ARG B C 1
ATOM 3600 O O . ARG B 1 17 ? -11.336 95.205 45.556 1.00 11.01 17 ARG B O 1
ATOM 3608 N N . VAL B 1 18 ? -10.208 95.638 47.453 1.00 10.82 18 VAL B N 1
ATOM 3609 C CA . VAL B 1 18 ? -11.316 95.217 48.301 1.00 11.07 18 VAL B CA 1
ATOM 3610 C C . VAL B 1 18 ? -12.194 96.424 48.616 1.00 11.18 18 VAL B C 1
ATOM 3611 O O . VAL B 1 18 ? -11.810 97.300 49.395 1.00 11.26 18 VAL B O 1
ATOM 3615 N N . GLN B 1 19 ? -13.358 96.465 47.978 1.00 11.18 19 GLN B N 1
ATOM 3616 C CA . GLN B 1 19 ? -14.325 97.539 48.184 1.00 11.34 19 GLN B CA 1
ATOM 3617 C C . GLN B 1 19 ? -15.374 97.102 49.194 1.00 10.85 19 GLN B C 1
ATOM 3618 O O . GLN B 1 19 ? -15.661 97.820 50.155 1.00 11.09 19 GLN B O 1
ATOM 3624 N N . GLN B 1 20 ? -15.935 95.919 48.969 1.00 10.13 20 GLN B N 1
ATOM 3625 C CA . GLN B 1 20 ? -17.032 95.418 49.784 1.00 9.61 20 GLN B CA 1
ATOM 3626 C C . GLN B 1 20 ? -16.756 93.998 50.237 1.00 9.16 20 GLN B C 1
ATOM 3627 O O . GLN B 1 20 ? -16.346 93.145 49.451 1.00 8.67 20 GLN B O 1
ATOM 3633 N N . ILE B 1 21 ? -16.976 93.757 51.521 1.00 8.95 21 ILE B N 1
ATOM 3634 C CA . ILE B 1 21 ? -16.783 92.436 52.079 1.00 8.76 21 ILE B CA 1
ATOM 3635 C C . ILE B 1 21 ? -18.150 91.910 52.477 1.00 8.86 21 ILE B C 1
ATOM 3636 O O . ILE B 1 21 ? -18.875 92.564 53.232 1.00 8.60 21 ILE B O 1
ATOM 3641 N N . HIS B 1 22 ? -18.503 90.742 51.947 1.00 8.53 22 HIS B N 1
ATOM 3642 C CA . HIS B 1 22 ? -19.773 90.106 52.274 1.00 8.48 22 HIS B CA 1
ATOM 3643 C C . HIS B 1 22 ? -19.556 88.972 53.265 1.00 8.45 22 HIS B C 1
ATOM 3644 O O . HIS B 1 22 ? -18.667 88.144 53.071 1.00 8.83 22 HIS B O 1
ATOM 3651 N N . PHE B 1 23 ? -20.382 88.934 54.309 1.00 8.09 23 PHE B N 1
ATOM 3652 C CA . PHE B 1 23 ? -20.285 87.913 55.351 1.00 8.13 23 PHE B CA 1
ATOM 3653 C C . PHE B 1 23 ? -21.499 87.003 55.321 1.00 8.13 23 PHE B C 1
ATOM 3654 O O . PHE B 1 23 ? -22.627 87.466 55.498 1.00 8.09 23 PHE B O 1
ATOM 3662 N N . ILE B 1 24 ? -21.273 85.710 55.108 1.00 8.07 24 ILE B N 1
ATOM 3663 C CA . ILE B 1 24 ? -22.348 84.736 55.252 1.00 7.94 24 ILE B CA 1
ATOM 3664 C C . ILE B 1 24 ? -22.323 84.190 56.673 1.00 7.93 24 ILE B C 1
ATOM 3665 O O . ILE B 1 24 ? -21.437 83.410 57.036 1.00 7.88 24 ILE B O 1
ATOM 3670 N N . GLY B 1 25 ? -23.308 84.609 57.465 1.00 7.73 25 GLY B N 1
ATOM 3671 C CA . GLY B 1 25 ? -23.365 84.286 58.878 1.00 7.87 25 GLY B CA 1
ATOM 3672 C C . GLY B 1 25 ? -22.843 85.440 59.712 1.00 7.85 25 GLY B C 1
ATOM 3673 O O . GLY B 1 25 ? -22.180 85.230 60.724 1.00 8.20 25 GLY B O 1
ATOM 3674 N N . ILE B 1 26 ? -23.161 86.660 59.288 1.00 8.03 26 ILE B N 1
ATOM 3675 C CA . ILE B 1 26 ? -22.585 87.879 59.868 1.00 8.23 26 ILE B CA 1
ATOM 3676 C C . ILE B 1 26 ? -22.966 88.106 61.333 1.00 8.28 26 ILE B C 1
ATOM 3677 O O . ILE B 1 26 ? -22.272 88.830 62.051 1.00 8.53 26 ILE B O 1
ATOM 3682 N N . GLY B 1 27 ? -24.054 87.477 61.776 1.00 7.73 27 GLY B N 1
ATOM 3683 C CA . GLY B 1 27 ? -24.483 87.591 63.158 1.00 8.33 27 GLY B CA 1
ATOM 3684 C C . GLY B 1 27 ? -23.674 86.753 64.133 1.00 8.17 27 GLY B C 1
ATOM 3685 O O . GLY B 1 27 ? -23.901 86.825 65.341 1.00 8.11 27 GLY B O 1
ATOM 3686 N N . GLY B 1 28 ? -22.737 85.960 63.613 1.00 8.68 28 GLY B N 1
ATOM 3687 C CA . GLY B 1 28 ? -21.939 85.069 64.442 1.00 8.87 28 GLY B CA 1
ATOM 3688 C C . GLY B 1 28 ? -21.099 85.831 65.451 1.00 8.94 28 GLY B C 1
ATOM 3689 O O . GLY B 1 28 ? -20.759 86.989 65.228 1.00 8.57 28 GLY B O 1
ATOM 3690 N N . ALA B 1 29 ? -20.772 85.181 66.566 1.00 9.29 29 ALA B N 1
ATOM 3691 C CA . ALA B 1 29 ? -19.987 85.821 67.618 1.00 9.77 29 ALA B CA 1
ATOM 3692 C C . ALA B 1 29 ? -18.616 86.275 67.111 1.00 10.27 29 ALA B C 1
ATOM 3693 O O . ALA B 1 29 ? -18.130 87.343 67.501 1.00 10.94 29 ALA B O 1
ATOM 3695 N N . GLY B 1 30 ? -18.010 85.472 66.237 1.00 10.37 30 GLY B N 1
ATOM 3696 C CA . GLY B 1 30 ? -16.732 85.810 65.627 1.00 10.41 30 GLY B CA 1
ATOM 3697 C C . GLY B 1 30 ? -16.874 86.681 64.388 1.00 10.46 30 GLY B C 1
ATOM 3698 O O . GLY B 1 30 ? -16.146 87.658 64.212 1.00 10.77 30 GLY B O 1
ATOM 3707 N N . SER B 1 32 ? -19.332 88.764 63.463 1.00 9.75 32 SER B N 1
ATOM 3708 C CA . SER B 1 32 ? -19.807 90.127 63.699 1.00 10.00 32 SER B CA 1
ATOM 3709 C C . SER B 1 32 ? -18.686 91.102 64.069 1.00 9.82 32 SER B C 1
ATOM 3710 O O . SER B 1 32 ? -18.672 92.242 63.598 1.00 10.16 32 SER B O 1
ATOM 3713 N N . GLY B 1 33 ? -17.747 90.646 64.896 1.00 9.79 33 GLY B N 1
ATOM 3714 C CA . GLY B 1 33 ? -16.635 91.478 65.329 1.00 10.05 33 GLY B CA 1
ATOM 3715 C C . GLY B 1 33 ? -15.695 91.822 64.191 1.00 9.99 33 GLY B C 1
ATOM 3716 O O . GLY B 1 33 ? -15.208 92.949 64.090 1.00 10.49 33 GLY B O 1
ATOM 3717 N N . ILE B 1 34 ? -15.448 90.846 63.328 1.00 10.01 34 ILE B N 1
ATOM 3718 C CA . ILE B 1 34 ? -14.641 91.070 62.133 1.00 9.74 34 ILE B CA 1
ATOM 3719 C C . ILE B 1 34 ? -15.323 92.088 61.215 1.00 9.72 34 ILE B C 1
ATOM 3720 O O . ILE B 1 34 ? -14.681 93.033 60.729 1.00 9.10 34 ILE B O 1
ATOM 3725 N N . ALA B 1 35 ? -16.629 91.907 61.014 1.00 9.52 35 ALA B N 1
ATOM 3726 C CA . ALA B 1 35 ? -17.430 92.843 60.227 1.00 9.65 35 ALA B CA 1
ATOM 3727 C C . ALA B 1 35 ? -17.354 94.244 60.803 1.00 9.96 35 ALA B C 1
ATOM 3728 O O . ALA B 1 35 ? -17.220 95.217 60.060 1.00 9.52 35 ALA B O 1
ATOM 3730 N N . GLU B 1 36 ? -17.427 94.356 62.127 1.00 10.03 36 GLU B N 1
ATOM 3731 C CA . GLU B 1 36 ? -17.371 95.682 62.730 1.00 10.80 36 GLU B CA 1
ATOM 3732 C C . GLU B 1 36 ? -16.007 96.352 62.583 1.00 9.93 36 GLU B C 1
ATOM 3733 O O . GLU B 1 36 ? -15.948 97.553 62.302 1.00 9.79 36 GLU B O 1
ATOM 3739 N N . ILE B 1 37 ? -14.922 95.596 62.759 1.00 9.76 37 ILE B N 1
ATOM 3740 C CA . ILE B 1 37 ? -13.584 96.148 62.531 1.00 9.36 37 ILE B CA 1
ATOM 3741 C C . ILE B 1 37 ? -13.483 96.740 61.126 1.00 9.16 37 ILE B C 1
ATOM 3742 O O . ILE B 1 37 ? -13.061 97.887 60.954 1.00 9.10 37 ILE B O 1
ATOM 3747 N N . LEU B 1 38 ? -13.871 95.944 60.133 1.00 9.05 38 LEU B N 1
ATOM 3748 C CA . LEU B 1 38 ? -13.734 96.354 58.740 1.00 8.73 38 LEU B CA 1
ATOM 3749 C C . LEU B 1 38 ? -14.676 97.503 58.405 1.00 8.88 38 LEU B C 1
ATOM 3750 O O . LEU B 1 38 ? -14.307 98.405 57.650 1.00 8.35 38 LEU B O 1
ATOM 3755 N N . LEU B 1 39 ? -15.873 97.492 58.994 1.00 8.73 39 LEU B N 1
ATOM 3756 C CA . LEU B 1 39 ? -16.794 98.610 58.830 1.00 9.24 39 LEU B CA 1
ATOM 3757 C C . LEU B 1 39 ? -16.131 99.880 59.355 1.00 9.27 39 LEU B C 1
ATOM 3758 O O . LEU B 1 39 ? -16.142 100.923 58.693 1.00 9.18 39 LEU B O 1
ATOM 3763 N N . ASN B 1 40 ? -15.519 99.773 60.532 1.00 9.37 40 ASN B N 1
ATOM 3764 C CA . ASN B 1 40 ? -14.871 100.925 61.151 1.00 10.02 40 ASN B CA 1
ATOM 3765 C C . ASN B 1 40 ? -13.589 101.365 60.451 1.00 9.92 40 ASN B C 1
ATOM 3766 O O . ASN B 1 40 ? -13.165 102.510 60.599 1.00 9.92 40 ASN B O 1
ATOM 3771 N N . GLU B 1 41 ? -12.988 100.466 59.675 1.00 9.90 41 GLU B N 1
ATOM 3772 C CA . GLU B 1 41 ? -11.830 100.823 58.862 1.00 10.34 41 GLU B CA 1
ATOM 3773 C C . GLU B 1 41 ? -12.222 101.480 57.539 1.00 10.36 41 GLU B C 1
ATOM 3774 O O . GLU B 1 41 ? -11.355 101.917 56.787 1.00 10.52 41 GLU B O 1
ATOM 3780 N N . GLY B 1 42 ? -13.522 101.525 57.255 1.00 10.25 42 GLY B N 1
ATOM 3781 C CA . GLY B 1 42 ? -14.028 102.215 56.082 1.00 10.30 42 GLY B CA 1
ATOM 3782 C C . GLY B 1 42 ? -14.467 101.350 54.913 1.00 9.98 42 GLY B C 1
ATOM 3783 O O . GLY B 1 42 ? -14.840 101.889 53.872 1.00 9.98 42 GLY B O 1
ATOM 3784 N N . TYR B 1 43 ? -14.422 100.027 55.068 1.00 10.06 43 TYR B N 1
ATOM 3785 C CA . TYR B 1 43 ? -14.890 99.128 54.011 1.00 9.83 43 TYR B CA 1
ATOM 3786 C C . TYR B 1 43 ? -16.410 99.106 53.919 1.00 9.93 43 TYR B C 1
ATOM 3787 O O . TYR B 1 43 ? -17.103 99.356 54.905 1.00 9.90 43 TYR B O 1
ATOM 3796 N N . GLN B 1 44 ? -16.920 98.811 52.728 1.00 9.63 44 GLN B N 1
ATOM 3797 C CA . GLN B 1 44 ? -18.334 98.516 52.558 1.00 9.91 44 GLN B CA 1
ATOM 3798 C C . GLN B 1 44 ? -18.591 97.109 53.072 1.00 9.28 44 GLN B C 1
ATOM 3799 O O . GLN B 1 44 ? -17.850 96.184 52.749 1.00 9.33 44 GLN B O 1
ATOM 3805 N N . ILE B 1 45 ? -19.626 96.960 53.890 1.00 8.99 45 ILE B N 1
ATOM 3806 C CA . ILE B 1 45 ? -19.933 95.674 54.519 1.00 8.68 45 ILE B CA 1
ATOM 3807 C C . ILE B 1 45 ? -21.344 95.226 54.160 1.00 8.68 45 ILE B C 1
ATOM 3808 O O . ILE B 1 45 ? -22.302 96.000 54.248 1.00 8.74 45 ILE B O 1
ATOM 3813 N N . SER B 1 46 ? -21.450 93.970 53.745 1.00 8.40 46 SER B N 1
ATOM 3814 C CA . SER B 1 46 ? -22.740 93.328 53.552 1.00 8.23 46 SER B CA 1
ATOM 3815 C C . SER B 1 46 ? -22.701 91.980 54.244 1.00 8.27 46 SER B C 1
ATOM 3816 O O . SER B 1 46 ? -21.627 91.441 54.519 1.00 7.88 46 SER B O 1
ATOM 3821 N N . GLY B 1 47 ? -23.869 91.432 54.540 1.00 8.17 47 GLY B N 1
ATOM 3822 C CA . GLY B 1 47 ? -23.897 90.168 55.236 1.00 8.37 47 GLY B CA 1
ATOM 3823 C C . GLY B 1 47 ? -25.295 89.623 55.373 1.00 8.17 47 GLY B C 1
ATOM 3824 O O . GLY B 1 47 ? -26.273 90.365 55.367 1.00 8.36 47 GLY B O 1
ATOM 3825 N N . SER B 1 48 ? -25.368 88.307 55.495 1.00 8.12 48 SER B N 1
ATOM 3826 C CA . SER B 1 48 ? -26.626 87.623 55.684 1.00 7.93 48 SER B CA 1
ATOM 3827 C C . SER B 1 48 ? -26.530 86.792 56.939 1.00 8.12 48 SER B C 1
ATOM 3828 O O . SER B 1 48 ? -25.437 86.395 57.350 1.00 7.72 48 SER B O 1
ATOM 3831 N N . ASP B 1 49 ? -27.679 86.544 57.554 1.00 8.16 49 ASP B N 1
ATOM 3832 C CA . ASP B 1 49 ? -27.764 85.622 58.668 1.00 8.57 49 ASP B CA 1
ATOM 3833 C C . ASP B 1 49 ? -29.191 85.115 58.767 1.00 8.73 49 ASP B C 1
ATOM 3834 O O . ASP B 1 49 ? -30.127 85.853 58.483 1.00 8.89 49 ASP B O 1
ATOM 3839 N N . ILE B 1 50 ? -29.348 83.857 59.167 1.00 9.58 50 ILE B N 1
ATOM 3840 C CA . ILE B 1 50 ? -30.683 83.284 59.369 1.00 10.11 50 ILE B CA 1
ATOM 3841 C C . ILE B 1 50 ? -31.374 83.840 60.618 1.00 11.03 50 ILE B C 1
ATOM 3842 O O . ILE B 1 50 ? -32.584 83.673 60.799 1.00 11.24 50 ILE B O 1
ATOM 3847 N N . ALA B 1 51 ? -30.595 84.485 61.479 1.00 12.02 51 ALA B N 1
ATOM 3848 C CA . ALA B 1 51 ? -31.122 85.103 62.687 1.00 13.16 51 ALA B CA 1
ATOM 3849 C C . ALA B 1 51 ? -31.122 86.615 62.532 1.00 13.89 51 ALA B C 1
ATOM 3850 O O . ALA B 1 51 ? -30.247 87.186 61.878 1.00 14.28 51 ALA B O 1
ATOM 3852 N N . ASP B 1 52 ? -32.114 87.251 63.139 1.00 14.67 52 ASP B N 1
ATOM 3853 C CA . ASP B 1 52 ? -32.255 88.697 63.116 1.00 15.55 52 ASP B CA 1
ATOM 3854 C C . ASP B 1 52 ? -32.302 89.155 64.567 1.00 15.84 52 ASP B C 1
ATOM 3855 O O . ASP B 1 52 ? -33.318 88.994 65.243 1.00 16.01 52 ASP B O 1
ATOM 3860 N N . GLY B 1 53 ? -31.190 89.697 65.052 1.00 16.16 53 GLY B N 1
ATOM 3861 C CA . GLY B 1 53 ? -31.103 90.100 66.445 1.00 16.45 53 GLY B CA 1
ATOM 3862 C C . GLY B 1 53 ? -30.340 91.386 66.678 1.00 16.63 53 GLY B C 1
ATOM 3863 O O . GLY B 1 53 ? -30.051 92.132 65.741 1.00 16.41 53 GLY B O 1
ATOM 3864 N N . VAL B 1 54 ? -30.013 91.625 67.947 1.00 16.93 54 VAL B N 1
ATOM 3865 C CA . VAL B 1 54 ? -29.317 92.831 68.394 1.00 17.19 54 VAL B CA 1
ATOM 3866 C C . VAL B 1 54 ? -28.013 93.050 67.619 1.00 17.12 54 VAL B C 1
ATOM 3867 O O . VAL B 1 54 ? -27.703 94.173 67.219 1.00 17.26 54 VAL B O 1
ATOM 3871 N N . VAL B 1 55 ? -27.273 91.968 67.389 1.00 17.09 55 VAL B N 1
ATOM 3872 C CA . VAL B 1 55 ? -25.998 92.033 66.676 1.00 17.04 55 VAL B CA 1
ATOM 3873 C C . VAL B 1 55 ? -26.148 92.525 65.224 1.00 16.77 55 VAL B C 1
ATOM 3874 O O . VAL B 1 55 ? -25.520 93.515 64.836 1.00 16.67 55 VAL B O 1
ATOM 3878 N N . THR B 1 56 ? -26.982 91.842 64.439 1.00 16.73 56 THR B N 1
ATOM 3879 C CA . THR B 1 56 ? -27.202 92.203 63.031 1.00 16.86 56 THR B CA 1
ATOM 3880 C C . THR B 1 56 ? -27.860 93.573 62.877 1.00 17.02 56 THR B C 1
ATOM 3881 O O . THR B 1 56 ? -27.537 94.320 61.953 1.00 17.04 56 THR B O 1
ATOM 3885 N N . GLN B 1 57 ? -28.784 93.891 63.783 1.00 17.25 57 GLN B N 1
ATOM 3886 C CA . GLN B 1 57 ? -29.470 95.182 63.768 1.00 17.71 57 GLN B CA 1
ATOM 3887 C C . GLN B 1 57 ? -28.494 96.336 64.002 1.00 17.81 57 GLN B C 1
ATOM 3888 O O . GLN B 1 57 ? -28.558 97.357 63.314 1.00 17.60 57 GLN B O 1
ATOM 3894 N N . ARG B 1 58 ? -27.586 96.157 64.960 1.00 18.03 58 ARG B N 1
ATOM 3895 C CA . ARG B 1 58 ? -26.565 97.158 65.266 1.00 18.63 58 ARG B CA 1
ATOM 3896 C C . ARG B 1 58 ? -25.623 97.399 64.091 1.00 18.25 58 ARG B C 1
ATOM 3897 O O . ARG B 1 58 ? -25.201 98.532 63.852 1.00 18.13 58 ARG B O 1
ATOM 3905 N N . LEU B 1 59 ? -25.299 96.331 63.362 1.00 18.09 59 LEU B N 1
ATOM 3906 C CA . LEU B 1 59 ? -24.459 96.438 62.172 1.00 17.82 59 LEU B CA 1
ATOM 3907 C C . LEU B 1 59 ? -25.182 97.177 61.051 1.00 17.79 59 LEU B C 1
ATOM 3908 O O . LEU B 1 59 ? -24.586 98.014 60.374 1.00 17.71 59 LEU B O 1
ATOM 3913 N N . ALA B 1 60 ? -26.468 96.869 60.877 1.00 17.84 60 ALA B N 1
ATOM 3914 C CA . ALA B 1 60 ? -27.313 97.534 59.890 1.00 17.88 60 ALA B CA 1
ATOM 3915 C C . ALA B 1 60 ? -27.429 99.031 60.173 1.00 18.06 60 ALA B C 1
ATOM 3916 O O . ALA B 1 60 ? -27.321 99.851 59.257 1.00 18.03 60 ALA B O 1
ATOM 3918 N N . GLN B 1 61 ? -27.636 99.373 61.446 1.00 18.18 61 GLN B N 1
ATOM 3919 C CA . GLN B 1 61 ? -27.734 100.766 61.891 1.00 18.46 61 GLN B CA 1
ATOM 3920 C C . GLN B 1 61 ? -26.425 101.524 61.654 1.00 18.23 61 GLN B C 1
ATOM 3921 O O . GLN B 1 61 ? -26.432 102.739 61.442 1.00 18.20 61 GLN B O 1
ATOM 3927 N N . ALA B 1 62 ? -25.313 100.790 61.682 1.00 18.07 62 ALA B N 1
ATOM 3928 C CA . ALA B 1 62 ? -23.981 101.364 61.492 1.00 17.78 62 ALA B CA 1
ATOM 3929 C C . ALA B 1 62 ? -23.567 101.484 60.019 1.00 17.51 62 ALA B C 1
ATOM 3930 O O . ALA B 1 62 ? -22.493 102.009 59.713 1.00 17.50 62 ALA B O 1
ATOM 3932 N N . GLY B 1 63 ? -24.420 101.005 59.115 1.00 17.13 63 GLY B N 1
ATOM 3933 C CA . GLY B 1 63 ? -24.198 101.160 57.685 1.00 16.49 63 GLY B CA 1
ATOM 3934 C C . GLY B 1 63 ? -23.902 99.882 56.914 1.00 16.06 63 GLY B C 1
ATOM 3935 O O . GLY B 1 63 ? -23.684 99.930 55.702 1.00 16.23 63 GLY B O 1
ATOM 3936 N N . ALA B 1 64 ? -23.885 98.745 57.607 1.00 15.29 64 ALA B N 1
ATOM 3937 C CA . ALA B 1 64 ? -23.743 97.451 56.945 1.00 14.51 64 ALA B CA 1
ATOM 3938 C C . ALA B 1 64 ? -25.049 97.066 56.257 1.00 14.16 64 ALA B C 1
ATOM 3939 O O . ALA B 1 64 ? -26.137 97.333 56.781 1.00 13.81 64 ALA B O 1
ATOM 3941 N N . LYS B 1 65 ? -24.945 96.471 55.071 1.00 13.48 65 LYS B N 1
ATOM 3942 C CA . LYS B 1 65 ? -26.127 95.978 54.371 1.00 13.02 65 LYS B CA 1
ATOM 3943 C C . LYS B 1 65 ? -26.437 94.576 54.877 1.00 12.43 65 LYS B C 1
ATOM 3944 O O . LYS B 1 65 ? -25.722 93.621 54.571 1.00 11.83 65 LYS B O 1
ATOM 3950 N N . ILE B 1 66 ? -27.503 94.461 55.661 1.00 11.85 66 ILE B N 1
ATOM 3951 C CA . ILE B 1 66 ? -27.807 93.204 56.341 1.00 11.57 66 ILE B CA 1
ATOM 3952 C C . ILE B 1 66 ? -29.066 92.559 55.774 1.00 11.29 66 ILE B C 1
ATOM 3953 O O . ILE B 1 66 ? -30.087 93.224 55.584 1.00 11.13 66 ILE B O 1
ATOM 3958 N N . TYR B 1 67 ? -28.970 91.260 55.509 1.00 11.10 67 TYR B N 1
ATOM 3959 C CA . TYR B 1 67 ? -30.090 90.469 55.022 1.00 11.28 67 TYR B CA 1
ATOM 3960 C C . TYR B 1 67 ? -30.440 89.381 56.023 1.00 11.00 67 TYR B C 1
ATOM 3961 O O . TYR B 1 67 ? -29.562 88.844 56.701 1.00 11.09 67 TYR B O 1
ATOM 3970 N N . ILE B 1 68 ? -31.725 89.057 56.108 1.00 10.83 68 ILE B N 1
ATOM 3971 C CA . ILE B 1 68 ? -32.162 87.903 56.881 1.00 10.60 68 ILE B CA 1
ATOM 3972 C C . ILE B 1 68 ? -32.485 86.770 55.917 1.00 10.50 68 ILE B C 1
ATOM 3973 O O . ILE B 1 68 ? -33.162 86.972 54.910 1.00 10.67 68 ILE B O 1
ATOM 3978 N N . GLY B 1 69 ? -31.987 85.580 56.232 1.00 10.39 69 GLY B N 1
ATOM 3979 C CA . GLY B 1 69 ? -32.114 84.447 55.340 1.00 10.41 69 GLY B CA 1
ATOM 3980 C C . GLY B 1 69 ? -31.039 84.490 54.276 1.00 10.63 69 GLY B C 1
ATOM 3981 O O . GLY B 1 69 ? -30.216 85.415 54.239 1.00 10.44 69 GLY B O 1
ATOM 3982 N N . HIS B 1 70 ? -31.041 83.485 53.408 1.00 10.71 70 HIS B N 1
ATOM 3983 C CA . HIS B 1 70 ? -30.012 83.366 52.385 1.00 10.64 70 HIS B CA 1
ATOM 3984 C C . HIS B 1 70 ? -30.609 83.365 50.990 1.00 11.05 70 HIS B C 1
ATOM 3985 O O . HIS B 1 70 ? -31.636 82.730 50.747 1.00 10.95 70 HIS B O 1
ATOM 3992 N N . ALA B 1 71 ? -29.954 84.093 50.087 1.00 11.43 71 ALA B N 1
ATOM 3993 C CA . ALA B 1 71 ? -30.356 84.181 48.686 1.00 11.97 71 ALA B CA 1
ATOM 3994 C C . ALA B 1 71 ? -29.194 84.692 47.846 1.00 12.39 71 ALA B C 1
ATOM 3995 O O . ALA B 1 71 ? -28.396 85.507 48.313 1.00 12.14 71 ALA B O 1
ATOM 3997 N N . GLU B 1 72 ? -29.121 84.221 46.602 1.00 13.05 72 GLU B N 1
ATOM 3998 C CA . GLU B 1 72 ? -28.057 84.588 45.659 1.00 13.51 72 GLU B CA 1
ATOM 3999 C C . GLU B 1 72 ? -27.817 86.097 45.574 1.00 13.56 72 GLU B C 1
ATOM 4000 O O . GLU B 1 72 ? -26.674 86.545 45.476 1.00 13.51 72 GLU B O 1
ATOM 4006 N N . GLU B 1 73 ? -28.903 86.867 45.630 1.00 13.50 73 GLU B N 1
ATOM 4007 C CA . GLU B 1 73 ? -28.870 88.319 45.446 1.00 13.63 73 GLU B CA 1
ATOM 4008 C C . GLU B 1 73 ? -28.143 89.064 46.565 1.00 13.55 73 GLU B C 1
ATOM 4009 O O . GLU B 1 73 ? -27.680 90.188 46.364 1.00 13.65 73 GLU B O 1
ATOM 4015 N N . HIS B 1 74 ? -28.045 88.430 47.732 1.00 13.48 74 HIS B N 1
ATOM 4016 C CA . HIS B 1 74 ? -27.439 89.039 48.914 1.00 13.54 74 HIS B CA 1
ATOM 4017 C C . HIS B 1 74 ? -25.951 89.379 48.745 1.00 13.79 74 HIS B C 1
ATOM 4018 O O . HIS B 1 74 ? -25.427 90.233 49.465 1.00 13.98 74 HIS B O 1
ATOM 4025 N N . ILE B 1 75 ? -25.276 88.720 47.803 1.00 13.83 75 ILE B N 1
ATOM 4026 C CA . ILE B 1 75 ? -23.833 88.920 47.621 1.00 14.05 75 ILE B CA 1
ATOM 4027 C C . ILE B 1 75 ? -23.475 90.060 46.663 1.00 14.15 75 ILE B C 1
ATOM 4028 O O . ILE B 1 75 ? -22.293 90.340 46.452 1.00 14.25 75 ILE B O 1
ATOM 4033 N N . GLU B 1 76 ? -24.487 90.708 46.088 1.00 14.06 76 GLU B N 1
ATOM 4034 C CA . GLU B 1 76 ? -24.266 91.762 45.096 1.00 14.03 76 GLU B CA 1
ATOM 4035 C C . GLU B 1 76 ? -23.268 92.808 45.580 1.00 13.44 76 GLU B C 1
ATOM 4036 O O . GLU B 1 76 ? -23.420 93.370 46.667 1.00 13.65 76 GLU B O 1
ATOM 4042 N N . GLY B 1 77 ? -22.237 93.039 44.773 1.00 12.85 77 GLY B N 1
ATOM 4043 C CA . GLY B 1 77 ? -21.217 94.026 45.079 1.00 12.14 77 GLY B CA 1
ATOM 4044 C C . GLY B 1 77 ? -19.978 93.507 45.794 1.00 11.43 77 GLY B C 1
ATOM 4045 O O . GLY B 1 77 ? -18.979 94.221 45.879 1.00 11.28 77 GLY B O 1
ATOM 4046 N N . ALA B 1 78 ? -20.034 92.276 46.306 1.00 11.00 78 ALA B N 1
ATOM 4047 C CA . ALA B 1 78 ? -18.930 91.708 47.091 1.00 10.33 78 ALA B CA 1
ATOM 4048 C C . ALA B 1 78 ? -17.613 91.630 46.323 1.00 9.94 78 ALA B C 1
ATOM 4049 O O . ALA B 1 78 ? -17.584 91.174 45.179 1.00 9.88 78 ALA B O 1
ATOM 4051 N N . SER B 1 79 ? -16.534 92.082 46.963 1.00 9.42 79 SER B N 1
ATOM 4052 C CA . SER B 1 79 ? -15.176 91.935 46.430 1.00 9.03 79 SER B CA 1
ATOM 4053 C C . SER B 1 79 ? -14.583 90.628 46.933 1.00 8.65 79 SER B C 1
ATOM 4054 O O . SER B 1 79 ? -13.717 90.025 46.291 1.00 8.58 79 SER B O 1
ATOM 4057 N N . VAL B 1 80 ? -15.060 90.219 48.101 1.00 8.11 80 VAL B N 1
ATOM 4058 C CA . VAL B 1 80 ? -14.636 89.000 48.765 1.00 7.78 80 VAL B CA 1
ATOM 4059 C C . VAL B 1 80 ? -15.777 88.560 49.674 1.00 7.84 80 VAL B C 1
ATOM 4060 O O . VAL B 1 80 ? -16.535 89.393 50.188 1.00 7.62 80 VAL B O 1
ATOM 4064 N N . VAL B 1 81 ? -15.902 87.253 49.854 1.00 7.51 81 VAL B N 1
ATOM 4065 C CA . VAL B 1 81 ? -16.949 86.682 50.692 1.00 7.47 81 VAL B CA 1
ATOM 4066 C C . VAL B 1 81 ? -16.291 85.951 51.852 1.00 7.78 81 VAL B C 1
ATOM 4067 O O . VAL B 1 81 ? -15.384 85.146 51.644 1.00 7.75 81 VAL B O 1
ATOM 4071 N N . VAL B 1 82 ? -16.727 86.277 53.066 1.00 7.76 82 VAL B N 1
ATOM 4072 C CA . VAL B 1 82 ? -16.198 85.669 54.281 1.00 8.00 82 VAL B CA 1
ATOM 4073 C C . VAL B 1 82 ? -17.270 84.744 54.844 1.00 8.05 82 VAL B C 1
ATOM 4074 O O . VAL B 1 82 ? -18.421 85.148 54.990 1.00 8.42 82 VAL B O 1
ATOM 4078 N N . VAL B 1 83 ? -16.887 83.517 55.176 1.00 8.32 83 VAL B N 1
ATOM 4079 C CA . VAL B 1 83 ? -17.873 82.487 55.510 1.00 8.13 83 VAL B CA 1
ATOM 4080 C C . VAL B 1 83 ? -17.651 81.888 56.907 1.00 8.20 83 VAL B C 1
ATOM 4081 O O . VAL B 1 83 ? -16.541 81.499 57.252 1.00 8.81 83 VAL B O 1
ATOM 4088 N N . SER B 1 84 ? -18.718 81.841 57.704 1.00 7.83 84 SER B N 1
ATOM 4089 C CA . SER B 1 84 ? -18.694 81.145 58.990 1.00 8.25 84 SER B CA 1
ATOM 4090 C C . SER B 1 84 ? -18.675 79.640 58.738 1.00 8.01 84 SER B C 1
ATOM 4091 O O . SER B 1 84 ? -19.253 79.162 57.761 1.00 8.37 84 SER B O 1
ATOM 4094 N N . SER B 1 85 ? -18.031 78.884 59.619 1.00 8.26 85 SER B N 1
ATOM 4095 C CA . SER B 1 85 ? -18.042 77.433 59.475 1.00 8.07 85 SER B CA 1
ATOM 4096 C C . SER B 1 85 ? -19.414 76.825 59.766 1.00 8.15 85 SER B C 1
ATOM 4097 O O . SER B 1 85 ? -19.638 75.629 59.533 1.00 7.82 85 SER B O 1
ATOM 4100 N N . ALA B 1 86 ? -20.335 77.655 60.256 1.00 8.22 86 ALA B N 1
ATOM 4101 C CA . ALA B 1 86 ? -21.715 77.224 60.469 1.00 8.28 86 ALA B CA 1
ATOM 4102 C C . ALA B 1 86 ? -22.474 77.088 59.149 1.00 8.67 86 ALA B C 1
ATOM 4103 O O . ALA B 1 86 ? -23.526 76.453 59.095 1.00 8.39 86 ALA B O 1
ATOM 4105 N N . ILE B 1 87 ? -21.931 77.683 58.088 1.00 8.87 87 ILE B N 1
ATOM 4106 C CA . ILE B 1 87 ? -22.594 77.718 56.787 1.00 9.82 87 ILE B CA 1
ATOM 4107 C C . ILE B 1 87 ? -22.448 76.384 56.054 1.00 10.59 87 ILE B C 1
ATOM 4108 O O . ILE B 1 87 ? -21.371 75.785 56.034 1.00 10.81 87 ILE B O 1
ATOM 4113 N N . LYS B 1 88 ? -23.544 75.927 55.459 1.00 11.71 88 LYS B N 1
ATOM 4114 C CA . LYS B 1 88 ? -23.555 74.667 54.722 1.00 12.69 88 LYS B CA 1
ATOM 4115 C C . LYS B 1 88 ? -23.029 74.864 53.302 1.00 13.18 88 LYS B C 1
ATOM 4116 O O . LYS B 1 88 ? -23.144 75.955 52.736 1.00 12.96 88 LYS B O 1
ATOM 4122 N N . ASP B 1 89 ? -22.448 73.800 52.746 1.00 13.92 89 ASP B N 1
ATOM 4123 C CA . ASP B 1 89 ? -21.858 73.803 51.404 1.00 14.68 89 ASP B CA 1
ATOM 4124 C C . ASP B 1 89 ? -22.824 74.219 50.288 1.00 14.72 89 ASP B C 1
ATOM 4125 O O . ASP B 1 89 ? -22.392 74.731 49.253 1.00 15.06 89 ASP B O 1
ATOM 4130 N N . ASP B 1 90 ? -24.118 73.989 50.499 1.00 14.55 90 ASP B N 1
ATOM 4131 C CA . ASP B 1 90 ? -25.132 74.288 49.490 1.00 14.49 90 ASP B CA 1
ATOM 4132 C C . ASP B 1 90 ? -25.812 75.650 49.691 1.00 14.01 90 ASP B C 1
ATOM 4133 O O . ASP B 1 90 ? -26.790 75.970 49.010 1.00 14.14 90 ASP B O 1
ATOM 4138 N N . ASN B 1 91 ? -25.293 76.444 50.625 1.00 13.50 91 ASN B N 1
ATOM 4139 C CA . ASN B 1 91 ? -25.758 77.814 50.824 1.00 12.99 91 ASN B CA 1
ATOM 4140 C C . ASN B 1 91 ? -25.755 78.571 49.497 1.00 12.58 91 ASN B C 1
ATOM 4141 O O . ASN B 1 91 ? -24.731 78.600 48.812 1.00 12.31 91 ASN B O 1
ATOM 4146 N N . PRO B 1 92 ? -26.893 79.163 49.128 1.00 12.39 92 PRO B N 1
ATOM 4147 C CA . PRO B 1 92 ? -27.033 79.836 47.826 1.00 12.32 92 PRO B CA 1
ATOM 4148 C C . PRO B 1 92 ? -26.036 80.975 47.616 1.00 12.12 92 PRO B C 1
ATOM 4149 O O . PRO B 1 92 ? -25.601 81.194 46.488 1.00 12.18 92 PRO B O 1
ATOM 4153 N N . GLU B 1 93 ? -25.674 81.678 48.685 1.00 12.00 93 GLU B N 1
ATOM 4154 C CA . GLU B 1 93 ? -24.701 82.762 48.591 1.00 11.93 93 GLU B CA 1
ATOM 4155 C C . GLU B 1 93 ? -23.297 82.221 48.377 1.00 12.16 93 GLU B C 1
ATOM 4156 O O . GLU B 1 93 ? -22.502 82.812 47.647 1.00 12.00 93 GLU B O 1
ATOM 4162 N N . LEU B 1 94 ? -23.006 81.096 49.025 1.00 12.49 94 LEU B N 1
ATOM 4163 C CA . LEU B 1 94 ? -21.742 80.394 48.845 1.00 13.01 94 LEU B CA 1
ATOM 4164 C C . LEU B 1 94 ? -21.621 79.858 47.417 1.00 13.17 94 LEU B C 1
ATOM 4165 O O . LEU B 1 94 ? -20.586 80.027 46.771 1.00 13.40 94 LEU B O 1
ATOM 4170 N N . VAL B 1 95 ? -22.689 79.234 46.925 1.00 13.50 95 VAL B N 1
ATOM 4171 C CA . VAL B 1 95 ? -22.708 78.674 45.572 1.00 13.61 95 VAL B CA 1
ATOM 4172 C C . VAL B 1 95 ? -22.496 79.753 44.501 1.00 13.68 95 VAL B C 1
ATOM 4173 O O . VAL B 1 95 ? -21.639 79.599 43.623 1.00 13.64 95 VAL B O 1
ATOM 4177 N N . THR B 1 96 ? -23.261 80.841 44.584 1.00 13.61 96 THR B N 1
ATOM 4178 C CA . THR B 1 96 ? -23.177 81.912 43.588 1.00 13.85 96 THR B CA 1
ATOM 4179 C C . THR B 1 96 ? -21.848 82.677 43.615 1.00 13.76 96 THR B C 1
ATOM 4180 O O . THR B 1 96 ? -21.387 83.147 42.575 1.00 13.86 96 THR B O 1
ATOM 4184 N N . SER B 1 97 ? -21.237 82.797 44.793 1.00 13.68 97 SER B N 1
ATOM 4185 C CA . SER B 1 97 ? -19.933 83.449 44.917 1.00 13.72 97 SER B CA 1
ATOM 4186 C C . SER B 1 97 ? -18.857 82.653 44.182 1.00 14.01 97 SER B C 1
ATOM 4187 O O . SER B 1 97 ? -18.049 83.218 43.441 1.00 13.85 97 SER B O 1
ATOM 4190 N N . LYS B 1 98 ? -18.867 81.337 44.389 1.00 14.45 98 LYS B N 1
ATOM 4191 C CA . LYS B 1 98 ? -17.939 80.425 43.723 1.00 15.01 98 LYS B CA 1
ATOM 4192 C C . LYS B 1 98 ? -18.145 80.412 42.210 1.00 14.97 98 LYS B C 1
ATOM 4193 O O . LYS B 1 98 ? -17.181 80.295 41.450 1.00 15.12 98 LYS B O 1
ATOM 4199 N N . GLN B 1 99 ? -19.399 80.548 41.781 1.00 14.96 99 GLN B N 1
ATOM 4200 C CA . GLN B 1 99 ? -19.736 80.621 40.359 1.00 14.97 99 GLN B CA 1
ATOM 4201 C C . GLN B 1 99 ? -19.234 81.923 39.730 1.00 14.78 99 GLN B C 1
ATOM 4202 O O . GLN B 1 99 ? -18.788 81.936 38.579 1.00 14.64 99 GLN B O 1
ATOM 4208 N N . LYS B 1 100 ? -19.303 83.007 40.500 1.00 14.58 100 LYS B N 1
ATOM 4209 C CA . LYS B 1 100 ? -18.936 84.339 40.023 1.00 14.37 100 LYS B CA 1
ATOM 4210 C C . LYS B 1 100 ? -17.435 84.608 40.134 1.00 13.96 100 LYS B C 1
ATOM 4211 O O . LYS B 1 100 ? -16.964 85.681 39.752 1.00 13.85 100 LYS B O 1
ATOM 4217 N N . ARG B 1 101 ? -16.698 83.628 40.659 1.00 13.62 101 ARG B N 1
ATOM 4218 C CA . ARG B 1 101 ? -15.248 83.721 40.879 1.00 13.35 101 ARG B CA 1
ATOM 4219 C C . ARG B 1 101 ? -14.844 84.801 41.894 1.00 12.78 101 ARG B C 1
ATOM 4220 O O . ARG B 1 101 ? -13.726 85.319 41.852 1.00 12.91 101 ARG B O 1
ATOM 4228 N N . ILE B 1 102 ? -15.760 85.134 42.800 1.00 12.14 102 ILE B N 1
ATOM 4229 C CA . ILE B 1 102 ? -15.461 86.024 43.919 1.00 11.41 102 ILE B CA 1
ATOM 4230 C C . ILE B 1 102 ? -14.720 85.208 44.978 1.00 10.97 102 ILE B C 1
ATOM 4231 O O . ILE B 1 102 ? -15.193 84.132 45.358 1.00 10.82 102 ILE B O 1
ATOM 4236 N N . PRO B 1 103 ? -13.566 85.704 45.439 1.00 10.40 103 PRO B N 1
ATOM 4237 C CA . PRO B 1 103 ? -12.806 85.034 46.503 1.00 10.21 103 PRO B CA 1
ATOM 4238 C C . PRO B 1 103 ? -13.692 84.730 47.710 1.00 9.60 103 PRO B C 1
ATOM 4239 O O . PRO B 1 103 ? -14.395 85.615 48.204 1.00 9.54 103 PRO B O 1
ATOM 4243 N N . VAL B 1 104 ? -13.662 83.476 48.148 1.00 9.17 104 VAL B N 1
ATOM 4244 C CA . VAL B 1 104 ? -14.417 83.024 49.310 1.00 9.00 104 VAL B CA 1
ATOM 4245 C C . VAL B 1 104 ? -13.419 82.484 50.319 1.00 8.63 104 VAL B C 1
ATOM 4246 O O . VAL B 1 104 ? -12.647 81.570 50.011 1.00 8.21 104 VAL B O 1
ATOM 4250 N N . ILE B 1 105 ? -13.435 83.068 51.513 1.00 8.32 105 ILE B N 1
ATOM 4251 C CA . ILE B 1 105 ? -12.477 82.725 52.560 1.00 8.23 105 ILE B CA 1
ATOM 4252 C C . ILE B 1 105 ? -13.169 82.464 53.889 1.00 8.35 105 ILE B C 1
ATOM 4253 O O . ILE B 1 105 ? -14.263 82.970 54.150 1.00 8.38 105 ILE B O 1
ATOM 4258 N N . GLN B 1 106 ? -12.519 81.665 54.724 1.00 8.24 106 GLN B N 1
ATOM 4259 C CA . GLN B 1 106 ? -13.027 81.396 56.053 1.00 8.36 106 GLN B CA 1
ATOM 4260 C C . GLN B 1 106 ? -12.942 82.661 56.893 1.00 8.44 106 GLN B C 1
ATOM 4261 O O . GLN B 1 106 ? -12.061 83.501 56.689 1.00 8.23 106 GLN B O 1
ATOM 4267 N N . ARG B 1 107 ? -13.878 82.779 57.829 1.00 8.19 107 ARG B N 1
ATOM 4268 C CA . ARG B 1 107 ? -13.834 83.780 58.884 1.00 8.59 107 ARG B CA 1
ATOM 4269 C C . ARG B 1 107 ? -12.411 84.007 59.406 1.00 8.92 107 ARG B C 1
ATOM 4270 O O . ARG B 1 107 ? -11.941 85.147 59.467 1.00 9.67 107 ARG B O 1
ATOM 4278 N N . ALA B 1 108 ? -11.732 82.926 59.785 1.00 8.73 108 ALA B N 1
ATOM 4279 C CA . ALA B 1 108 ? -10.420 83.050 60.415 1.00 8.69 108 ALA B CA 1
ATOM 4280 C C . ALA B 1 108 ? -9.372 83.576 59.446 1.00 8.59 108 ALA B C 1
ATOM 4281 O O . ALA B 1 108 ? -8.388 84.167 59.876 1.00 8.58 108 ALA B O 1
ATOM 4283 N N . GLN B 1 109 ? -9.569 83.356 58.142 1.00 8.84 109 GLN B N 1
ATOM 4284 C CA . GLN B 1 109 ? -8.659 83.946 57.158 1.00 8.61 109 GLN B CA 1
ATOM 4285 C C . GLN B 1 109 ? -8.793 85.465 57.111 1.00 8.70 109 GLN B C 1
ATOM 4286 O O . GLN B 1 109 ? -7.788 86.169 56.977 1.00 8.73 109 GLN B O 1
ATOM 4300 N N . LEU B 1 111 ? -9.837 87.194 59.705 1.00 8.75 111 LEU B N 1
ATOM 4301 C CA . LEU B 1 111 ? -9.245 87.573 60.991 1.00 8.48 111 LEU B CA 1
ATOM 4302 C C . LEU B 1 111 ? -7.715 87.639 60.862 1.00 8.39 111 LEU B C 1
ATOM 4303 O O . LEU B 1 111 ? -7.074 88.537 61.412 1.00 8.11 111 LEU B O 1
ATOM 4308 N N . ALA B 1 112 ? -7.149 86.685 60.131 1.00 8.29 112 ALA B N 1
ATOM 4309 C CA . ALA B 1 112 ? -5.712 86.648 59.888 1.00 8.36 112 ALA B CA 1
ATOM 4310 C C . ALA B 1 112 ? -5.262 87.880 59.121 1.00 8.31 112 ALA B C 1
ATOM 4311 O O . ALA B 1 112 ? -4.155 88.379 59.334 1.00 8.39 112 ALA B O 1
ATOM 4313 N N . GLU B 1 113 ? -6.109 88.358 58.210 1.00 8.53 113 GLU B N 1
ATOM 4314 C CA . GLU B 1 113 ? -5.779 89.571 57.465 1.00 8.72 113 GLU B CA 1
ATOM 4315 C C . GLU B 1 113 ? -5.805 90.798 58.369 1.00 8.67 113 GLU B C 1
ATOM 4316 O O . GLU B 1 113 ? -4.965 91.688 58.222 1.00 9.22 113 GLU B O 1
ATOM 4322 N N . ILE B 1 114 ? -6.743 90.840 59.315 1.00 8.65 114 ILE B N 1
ATOM 4323 C CA . ILE B 1 114 ? -6.740 91.894 60.331 1.00 8.80 114 ILE B CA 1
ATOM 4324 C C . ILE B 1 114 ? -5.455 91.792 61.159 1.00 8.64 114 ILE B C 1
ATOM 4325 O O . ILE B 1 114 ? -4.856 92.806 61.519 1.00 8.71 114 ILE B O 1
ATOM 4338 N N . ARG B 1 116 ? -2.523 90.499 60.118 1.00 8.48 116 ARG B N 1
ATOM 4339 C CA . ARG B 1 116 ? -1.294 90.472 59.311 1.00 8.97 116 ARG B CA 1
ATOM 4340 C C . ARG B 1 116 ? -0.274 91.556 59.662 1.00 9.28 116 ARG B C 1
ATOM 4341 O O . ARG B 1 116 ? 0.902 91.263 59.898 1.00 9.60 116 ARG B O 1
ATOM 4349 N N . PHE B 1 117 ? -0.717 92.806 59.676 1.00 9.38 117 PHE B N 1
ATOM 4350 C CA . PHE B 1 117 ? 0.206 93.912 59.928 1.00 8.96 117 PHE B CA 1
ATOM 4351 C C . PHE B 1 117 ? 0.049 94.445 61.341 1.00 8.85 117 PHE B C 1
ATOM 4352 O O . PHE B 1 117 ? 0.432 95.575 61.643 1.00 9.03 117 PHE B O 1
ATOM 4360 N N . ARG B 1 118 ? -0.505 93.603 62.203 1.00 8.28 118 ARG B N 1
ATOM 4361 C CA . ARG B 1 118 ? -0.711 93.965 63.596 1.00 8.15 118 ARG B CA 1
ATOM 4362 C C . ARG B 1 118 ? 0.121 93.074 64.502 1.00 8.48 118 ARG B C 1
ATOM 4363 O O . ARG B 1 118 ? 0.626 92.035 64.072 1.00 8.25 118 ARG B O 1
ATOM 4371 N N . HIS B 1 119 ? 0.283 93.512 65.744 1.00 8.67 119 HIS B N 1
ATOM 4372 C CA . HIS B 1 119 ? 0.913 92.716 66.780 1.00 9.70 119 HIS B CA 1
ATOM 4373 C C . HIS B 1 119 ? -0.163 91.842 67.400 1.00 9.61 119 HIS B C 1
ATOM 4374 O O . HIS B 1 119 ? -0.908 92.287 68.281 1.00 9.31 119 HIS B O 1
ATOM 4381 N N . GLY B 1 120 ? -0.246 90.603 66.913 1.00 9.18 120 GLY B N 1
ATOM 4382 C CA . GLY B 1 120 ? -1.330 89.707 67.240 1.00 9.28 120 GLY B CA 1
ATOM 4383 C C . GLY B 1 120 ? -1.096 88.907 68.506 1.00 9.51 120 GLY B C 1
ATOM 4384 O O . GLY B 1 120 ? -0.048 88.287 68.695 1.00 9.24 120 GLY B O 1
ATOM 4385 N N . ILE B 1 121 ? -2.081 88.961 69.392 1.00 9.29 121 ILE B N 1
ATOM 4386 C CA . ILE B 1 121 ? -2.092 88.140 70.586 1.00 9.84 121 ILE B CA 1
ATOM 4387 C C . ILE B 1 121 ? -3.299 87.240 70.417 1.00 10.07 121 ILE B C 1
ATOM 4388 O O . ILE B 1 121 ? -4.438 87.700 70.483 1.00 10.43 121 ILE B O 1
ATOM 4393 N N . ALA B 1 122 ? -3.037 85.966 70.139 1.00 10.23 122 ALA B N 1
ATOM 4394 C CA . ALA B 1 122 ? -4.096 85.012 69.829 1.00 9.98 122 ALA B CA 1
ATOM 4395 C C . ALA B 1 122 ? -4.379 84.146 71.046 1.00 10.27 122 ALA B C 1
ATOM 4396 O O . ALA B 1 122 ? -3.453 83.676 71.703 1.00 11.36 122 ALA B O 1
ATOM 4398 N N . VAL B 1 123 ? -5.657 83.936 71.340 1.00 9.36 123 VAL B N 1
ATOM 4399 C CA . VAL B 1 123 ? -6.042 83.165 72.512 1.00 9.42 123 VAL B CA 1
ATOM 4400 C C . VAL B 1 123 ? -6.763 81.896 72.067 1.00 9.31 123 VAL B C 1
ATOM 4401 O O . VAL B 1 123 ? -7.860 81.953 71.500 1.00 9.48 123 VAL B O 1
ATOM 4405 N N . ALA B 1 124 ? -6.116 80.765 72.329 1.00 8.59 124 ALA B N 1
ATOM 4406 C CA . ALA B 1 124 ? -6.593 79.457 71.908 1.00 8.50 124 ALA B CA 1
ATOM 4407 C C . ALA B 1 124 ? -6.745 78.558 73.130 1.00 8.53 124 ALA B C 1
ATOM 4408 O O . ALA B 1 124 ? -6.372 78.942 74.238 1.00 8.92 124 ALA B O 1
ATOM 4410 N N . GLY B 1 125 ? -7.265 77.351 72.923 1.00 8.78 125 GLY B N 1
ATOM 4411 C CA . GLY B 1 125 ? -7.514 76.429 74.018 1.00 8.63 125 GLY B CA 1
ATOM 4412 C C . GLY B 1 125 ? -8.945 75.938 73.971 1.00 8.45 125 GLY B C 1
ATOM 4413 O O . GLY B 1 125 ? -9.764 76.458 73.215 1.00 8.31 125 GLY B O 1
ATOM 4414 N N . THR B 1 126 ? -9.256 74.921 74.765 1.00 7.98 126 THR B N 1
ATOM 4415 C CA . THR B 1 126 ? -10.611 74.395 74.768 1.00 8.09 126 THR B CA 1
ATOM 4416 C C . THR B 1 126 ? -11.612 75.299 75.483 1.00 8.25 126 THR B C 1
ATOM 4417 O O . THR B 1 126 ? -12.703 75.540 74.964 1.00 8.83 126 THR B O 1
ATOM 4421 N N . HIS B 1 127 ? -11.237 75.774 76.674 1.00 8.39 127 HIS B N 1
ATOM 4422 C CA . HIS B 1 127 ? -12.122 76.571 77.542 1.00 8.25 127 HIS B CA 1
ATOM 4423 C C . HIS B 1 127 ? -11.444 77.867 77.931 1.00 8.68 127 HIS B C 1
ATOM 4424 O O . HIS B 1 127 ? -10.229 77.905 78.103 1.00 8.71 127 HIS B O 1
ATOM 4431 N N . GLY B 1 128 ? -12.248 78.918 78.115 1.00 8.58 128 GLY B N 1
ATOM 4432 C CA . GLY B 1 128 ? -11.765 80.197 78.607 1.00 8.83 128 GLY B CA 1
ATOM 4433 C C . GLY B 1 128 ? -11.194 81.161 77.584 1.00 8.78 128 GLY B C 1
ATOM 4434 O O . GLY B 1 128 ? -10.631 82.172 77.984 1.00 9.18 128 GLY B O 1
ATOM 4435 N N . LYS B 1 129 ? -11.327 80.881 76.285 1.00 8.28 129 LYS B N 1
ATOM 4436 C CA . LYS B 1 129 ? -10.739 81.776 75.274 1.00 7.85 129 LYS B CA 1
ATOM 4437 C C . LYS B 1 129 ? -11.400 83.146 75.274 1.00 8.28 129 LYS B C 1
ATOM 4438 O O . LYS B 1 129 ? -10.723 84.170 75.313 1.00 8.47 129 LYS B O 1
ATOM 4444 N N . THR B 1 130 ? -12.728 83.151 75.238 1.00 8.30 130 THR B N 1
ATOM 4445 C CA . THR B 1 130 ? -13.481 84.410 75.221 1.00 8.76 130 THR B CA 1
ATOM 4446 C C . THR B 1 130 ? -13.222 85.218 76.489 1.00 8.87 130 THR B C 1
ATOM 4447 O O . THR B 1 130 ? -13.037 86.439 76.437 1.00 8.85 130 THR B O 1
ATOM 4451 N N . THR B 1 131 ? -13.199 84.535 77.627 1.00 8.95 131 THR B N 1
ATOM 4452 C CA . THR B 1 131 ? -12.905 85.191 78.889 1.00 9.52 131 THR B CA 1
ATOM 4453 C C . THR B 1 131 ? -11.509 85.804 78.895 1.00 9.60 131 THR B C 1
ATOM 4454 O O . THR B 1 131 ? -11.342 86.980 79.219 1.00 9.98 131 THR B O 1
ATOM 4458 N N . THR B 1 132 ? -10.515 84.997 78.545 1.00 9.55 132 THR B N 1
ATOM 4459 C CA . THR B 1 132 ? -9.125 85.442 78.549 1.00 9.11 132 THR B CA 1
ATOM 4460 C C . THR B 1 132 ? -8.901 86.568 77.562 1.00 8.90 132 THR B C 1
ATOM 4461 O O . THR B 1 132 ? -8.203 87.526 77.871 1.00 8.93 132 THR B O 1
ATOM 4465 N N . THR B 1 133 ? -9.496 86.447 76.378 1.00 8.73 133 THR B N 1
ATOM 4466 C CA . THR B 1 133 ? -9.423 87.505 75.373 1.00 8.90 133 THR B CA 1
ATOM 4467 C C . THR B 1 133 ? -10.005 88.800 75.928 1.00 9.02 133 THR B C 1
ATOM 4468 O O . THR B 1 133 ? -9.436 89.875 75.720 1.00 9.14 133 THR B O 1
ATOM 4472 N N . ALA B 1 134 ? -11.141 88.697 76.619 1.00 9.32 134 ALA B N 1
ATOM 4473 C CA . ALA B 1 134 ? -11.775 89.890 77.196 1.00 8.97 134 ALA B CA 1
ATOM 4474 C C . ALA B 1 134 ? -10.864 90.489 78.264 1.00 9.28 134 ALA B C 1
ATOM 4475 O O . ALA B 1 134 ? -10.723 91.703 78.348 1.00 8.91 134 ALA B O 1
ATOM 4485 N N . ILE B 1 136 ? -7.456 90.210 78.570 1.00 8.77 136 ILE B N 1
ATOM 4486 C CA . ILE B 1 136 ? -6.301 90.825 77.932 1.00 8.52 136 ILE B CA 1
ATOM 4487 C C . ILE B 1 136 ? -6.704 92.141 77.280 1.00 8.88 136 ILE B C 1
ATOM 4488 O O . ILE B 1 136 ? -6.003 93.141 77.418 1.00 8.73 136 ILE B O 1
ATOM 4493 N N . SER B 1 137 ? -7.838 92.133 76.582 1.00 8.99 137 SER B N 1
ATOM 4494 C CA . SER B 1 137 ? -8.325 93.341 75.919 1.00 9.63 137 SER B CA 1
ATOM 4495 C C . SER B 1 137 ? -8.513 94.484 76.918 1.00 9.43 137 SER B C 1
ATOM 4496 O O . SER B 1 137 ? -8.110 95.616 76.654 1.00 9.86 137 SER B O 1
ATOM 4507 N N . ILE B 1 139 ? -7.095 94.740 79.931 1.00 9.68 139 ILE B N 1
ATOM 4508 C CA . ILE B 1 139 ? -5.796 95.120 80.491 1.00 9.14 139 ILE B CA 1
ATOM 4509 C C . ILE B 1 139 ? -5.076 96.096 79.566 1.00 9.07 139 ILE B C 1
ATOM 4510 O O . ILE B 1 139 ? -4.609 97.152 80.010 1.00 8.83 139 ILE B O 1
ATOM 4515 N N . TYR B 1 140 ? -4.987 95.740 78.285 1.00 8.92 140 TYR B N 1
ATOM 4516 C CA . TYR B 1 140 ? -4.314 96.584 77.305 1.00 9.10 140 TYR B CA 1
ATOM 4517 C C . TYR B 1 140 ? -5.039 97.920 77.160 1.00 9.00 140 TYR B C 1
ATOM 4518 O O . TYR B 1 140 ? -4.410 98.955 76.944 1.00 8.56 140 TYR B O 1
ATOM 4527 N N . THR B 1 141 ? -6.363 97.889 77.300 1.00 9.16 141 THR B N 1
ATOM 4528 C CA . THR B 1 141 ? -7.163 99.116 77.233 1.00 8.78 141 THR B CA 1
ATOM 4529 C C . THR B 1 141 ? -6.859 100.021 78.412 1.00 8.99 141 THR B C 1
ATOM 4530 O O . THR B 1 141 ? -6.653 101.223 78.238 1.00 8.66 141 THR B O 1
ATOM 4534 N N . GLN B 1 142 ? -6.809 99.437 79.605 1.00 8.78 142 GLN B N 1
ATOM 4535 C CA . GLN B 1 142 ? -6.529 100.206 80.815 1.00 9.09 142 GLN B CA 1
ATOM 4536 C C . GLN B 1 142 ? -5.098 100.743 80.832 1.00 9.31 142 GLN B C 1
ATOM 4537 O O . GLN B 1 142 ? -4.830 101.792 81.426 1.00 9.41 142 GLN B O 1
ATOM 4543 N N . ALA B 1 143 ? -4.200 100.037 80.149 1.00 9.71 143 ALA B N 1
ATOM 4544 C CA . ALA B 1 143 ? -2.816 100.472 79.966 1.00 10.18 143 ALA B CA 1
ATOM 4545 C C . ALA B 1 143 ? -2.683 101.581 78.909 1.00 10.44 143 ALA B C 1
ATOM 4546 O O . ALA B 1 143 ? -1.567 102.002 78.576 1.00 10.94 143 ALA B O 1
ATOM 4548 N N . LYS B 1 144 ? -3.820 102.056 78.398 1.00 10.48 144 LYS B N 1
ATOM 4549 C CA . LYS B 1 144 ? -3.875 103.145 77.409 1.00 10.59 144 LYS B CA 1
ATOM 4550 C C . LYS B 1 144 ? -3.182 102.784 76.099 1.00 10.68 144 LYS B C 1
ATOM 4551 O O . LYS B 1 144 ? -2.627 103.649 75.410 1.00 10.86 144 LYS B O 1
ATOM 4557 N N . LEU B 1 145 ? -3.237 101.504 75.750 1.00 10.87 145 LEU B N 1
ATOM 4558 C CA . LEU B 1 145 ? -2.608 101.021 74.529 1.00 11.19 145 LEU B CA 1
ATOM 4559 C C . LEU B 1 145 ? -3.574 100.981 73.348 1.00 11.19 145 LEU B C 1
ATOM 4560 O O . LEU B 1 145 ? -3.151 100.753 72.214 1.00 12.05 145 LEU B O 1
ATOM 4565 N N . ASP B 1 146 ? -4.859 101.207 73.620 1.00 10.72 146 ASP B N 1
ATOM 4566 C CA . ASP B 1 146 ? -5.896 101.265 72.580 1.00 10.32 146 ASP B CA 1
ATOM 4567 C C . ASP B 1 146 ? -5.772 100.104 71.593 1.00 9.73 146 ASP B C 1
ATOM 4568 O O . ASP B 1 146 ? -5.551 100.307 70.398 1.00 8.76 146 ASP B O 1
ATOM 4573 N N . PRO B 1 147 ? -5.920 98.885 72.094 1.00 9.68 147 PRO B N 1
ATOM 4574 C CA . PRO B 1 147 ? -5.780 97.707 71.238 1.00 9.82 147 PRO B CA 1
ATOM 4575 C C . PRO B 1 147 ? -6.989 97.564 70.335 1.00 9.84 147 PRO B C 1
ATOM 4576 O O . PRO B 1 147 ? -8.087 98.009 70.680 1.00 9.80 147 PRO B O 1
ATOM 4580 N N . THR B 1 148 ? -6.783 96.958 69.176 1.00 9.62 148 THR B N 1
ATOM 4581 C CA . THR B 1 148 ? -7.892 96.367 68.464 1.00 9.28 148 THR B CA 1
ATOM 4582 C C . THR B 1 148 ? -8.130 95.013 69.110 1.00 9.23 148 THR B C 1
ATOM 4583 O O . THR B 1 148 ? -7.182 94.314 69.487 1.00 9.10 148 THR B O 1
ATOM 4587 N N . PHE B 1 149 ? -9.395 94.659 69.292 1.00 8.63 149 PHE B N 1
ATOM 4588 C CA . PHE B 1 149 ? -9.700 93.299 69.696 1.00 9.25 149 PHE B CA 1
ATOM 4589 C C . PHE B 1 149 ? -10.879 92.713 68.952 1.00 9.32 149 PHE B C 1
ATOM 4590 O O . PHE B 1 149 ? -11.769 93.431 68.509 1.00 9.63 149 PHE B O 1
ATOM 4598 N N . VAL B 1 150 ? -10.850 91.394 68.788 1.00 9.56 150 VAL B N 1
ATOM 4599 C CA . VAL B 1 150 ? -11.936 90.674 68.154 1.00 9.90 150 VAL B CA 1
ATOM 4600 C C . VAL B 1 150 ? -12.165 89.455 69.028 1.00 9.92 150 VAL B C 1
ATOM 4601 O O . VAL B 1 150 ? -11.419 88.489 68.966 1.00 10.99 150 VAL B O 1
ATOM 4605 N N . ASN B 1 151 ? -13.194 89.540 69.860 1.00 10.36 151 ASN B N 1
ATOM 4606 C CA . ASN B 1 151 ? -13.527 88.492 70.803 1.00 10.76 151 ASN B CA 1
ATOM 4607 C C . ASN B 1 151 ? -14.751 87.742 70.297 1.00 10.99 151 ASN B C 1
ATOM 4608 O O . ASN B 1 151 ? -15.595 88.319 69.607 1.00 11.39 151 ASN B O 1
ATOM 4613 N N . GLY B 1 152 ? -14.839 86.458 70.626 1.00 10.87 152 GLY B N 1
ATOM 4614 C CA . GLY B 1 152 ? -15.990 85.647 70.262 1.00 11.04 152 GLY B CA 1
ATOM 4615 C C . GLY B 1 152 ? -17.105 85.724 71.285 1.00 10.78 152 GLY B C 1
ATOM 4616 O O . GLY B 1 152 ? -17.799 84.749 71.549 1.00 10.89 152 GLY B O 1
ATOM 4617 N N . GLY B 1 153 ? -17.277 86.902 71.868 1.00 10.53 153 GLY B N 1
ATOM 4618 C CA . GLY B 1 153 ? -18.303 87.134 72.864 1.00 10.66 153 GLY B CA 1
ATOM 4619 C C . GLY B 1 153 ? -18.207 88.571 73.314 1.00 10.75 153 GLY B C 1
ATOM 4620 O O . GLY B 1 153 ? -17.202 89.241 73.057 1.00 10.82 153 GLY B O 1
ATOM 4621 N N . LEU B 1 154 ? -19.262 89.030 73.982 1.00 10.50 154 LEU B N 1
ATOM 4622 C CA . LEU B 1 154 ? -19.364 90.413 74.421 1.00 10.53 154 LEU B CA 1
ATOM 4623 C C . LEU B 1 154 ? -18.356 90.708 75.524 1.00 10.57 154 LEU B C 1
ATOM 4624 O O . LEU B 1 154 ? -18.288 89.982 76.518 1.00 10.37 154 LEU B O 1
ATOM 4629 N N . VAL B 1 155 ? -17.562 91.756 75.332 1.00 10.09 155 VAL B N 1
ATOM 4630 C CA . VAL B 1 155 ? -16.721 92.275 76.405 1.00 10.50 155 VAL B CA 1
ATOM 4631 C C . VAL B 1 155 ? -17.591 93.294 77.115 1.00 10.45 155 VAL B C 1
ATOM 4632 O O . VAL B 1 155 ? -17.824 94.383 76.598 1.00 11.02 155 VAL B O 1
ATOM 4636 N N . LYS B 1 156 ? -18.114 92.916 78.277 1.00 10.56 156 LYS B N 1
ATOM 4637 C CA . LYS B 1 156 ? -19.180 93.694 78.907 1.00 10.59 156 LYS B CA 1
ATOM 4638 C C . LYS B 1 156 ? -18.825 95.163 79.111 1.00 10.31 156 LYS B C 1
ATOM 4639 O O . LYS B 1 156 ? -19.655 96.039 78.862 1.00 10.38 156 LYS B O 1
ATOM 4645 N N . SER B 1 157 ? -17.593 95.431 79.533 1.00 10.30 157 SER B N 1
ATOM 4646 C CA . SER B 1 157 ? -17.166 96.817 79.774 1.00 10.50 157 SER B CA 1
ATOM 4647 C C . SER B 1 157 ? -17.089 97.648 78.492 1.00 10.72 157 SER B C 1
ATOM 4648 O O . SER B 1 157 ? -17.232 98.876 78.531 1.00 10.67 157 SER B O 1
ATOM 4651 N N . ALA B 1 158 ? -16.862 96.972 77.369 1.00 10.80 158 ALA B N 1
ATOM 4652 C CA . ALA B 1 158 ? -16.714 97.624 76.067 1.00 11.24 158 ALA B CA 1
ATOM 4653 C C . ALA B 1 158 ? -18.057 97.764 75.356 1.00 11.71 158 ALA B C 1
ATOM 4654 O O . ALA B 1 158 ? -18.204 98.605 74.456 1.00 11.98 158 ALA B O 1
ATOM 4656 N N . GLY B 1 159 ? -19.031 96.955 75.775 1.00 11.66 159 GLY B N 1
ATOM 4657 C CA . GLY B 1 159 ? -20.346 96.889 75.157 1.00 12.39 159 GLY B CA 1
ATOM 4658 C C . GLY B 1 159 ? -20.325 96.300 73.756 1.00 12.71 159 GLY B C 1
ATOM 4659 O O . GLY B 1 159 ? -21.290 96.446 73.005 1.00 13.20 159 GLY B O 1
ATOM 4660 N N . LYS B 1 160 ? -19.223 95.631 73.419 1.00 12.42 160 LYS B N 1
ATOM 4661 C CA . LYS B 1 160 ? -18.963 95.143 72.064 1.00 12.62 160 LYS B CA 1
ATOM 4662 C C . LYS B 1 160 ? -18.155 93.860 72.136 1.00 11.61 160 LYS B C 1
ATOM 4663 O O . LYS B 1 160 ? -17.469 93.618 73.130 1.00 11.81 160 LYS B O 1
ATOM 4669 N N . ASN B 1 161 ? -18.213 93.059 71.068 1.00 11.15 161 ASN B N 1
ATOM 4670 C CA . ASN B 1 161 ? -17.316 91.907 70.907 1.00 11.15 161 ASN B CA 1
ATOM 4671 C C . ASN B 1 161 ? -15.973 92.342 70.370 1.00 10.83 161 ASN B C 1
ATOM 4672 O O . ASN B 1 161 ? -14.980 91.642 70.531 1.00 10.81 161 ASN B O 1
ATOM 4677 N N . ALA B 1 162 ? -15.962 93.488 69.695 1.00 10.41 162 ALA B N 1
ATOM 4678 C CA . ALA B 1 162 ? -14.780 93.929 68.968 1.00 9.87 162 ALA B CA 1
ATOM 4679 C C . ALA B 1 162 ? -14.660 95.436 68.989 1.00 9.83 162 ALA B C 1
ATOM 4680 O O . ALA B 1 162 ? -15.657 96.158 69.082 1.00 9.89 162 ALA B O 1
ATOM 4682 N N . HIS B 1 163 ? -13.423 95.901 68.869 1.00 9.14 163 HIS B N 1
ATOM 4683 C CA . HIS B 1 163 ? -13.124 97.323 68.912 1.00 8.91 163 HIS B CA 1
ATOM 4684 C C . HIS B 1 163 ? -11.926 97.582 68.029 1.00 8.73 163 HIS B C 1
ATOM 4685 O O . HIS B 1 163 ? -10.939 96.849 68.094 1.00 8.77 163 HIS B O 1
ATOM 4692 N N . LEU B 1 164 ? -12.028 98.605 67.195 1.00 8.35 164 LEU B N 1
ATOM 4693 C CA . LEU B 1 164 ? -10.894 99.070 66.413 1.00 8.28 164 LEU B CA 1
ATOM 4694 C C . LEU B 1 164 ? -10.106 100.105 67.208 1.00 8.45 164 LEU B C 1
ATOM 4695 O O . LEU B 1 164 ? -10.627 101.178 67.553 1.00 8.64 164 LEU B O 1
ATOM 4700 N N . GLY B 1 165 ? -8.850 99.771 67.490 1.00 8.76 165 GLY B N 1
ATOM 4701 C CA . GLY B 1 165 ? -7.940 100.667 68.185 1.00 9.13 165 GLY B CA 1
ATOM 4702 C C . GLY B 1 165 ? -6.981 101.332 67.221 1.00 9.80 165 GLY B C 1
ATOM 4703 O O . GLY B 1 165 ? -6.797 100.866 66.094 1.00 9.19 165 GLY B O 1
ATOM 4704 N N . ALA B 1 166 ? -6.373 102.428 67.665 1.00 9.91 166 ALA B N 1
ATOM 4705 C CA . ALA B 1 166 ? -5.436 103.171 66.829 1.00 10.49 166 ALA B CA 1
ATOM 4706 C C . ALA B 1 166 ? -4.018 102.591 66.871 1.00 11.18 166 ALA B C 1
ATOM 4707 O O . ALA B 1 166 ? -3.163 102.958 66.063 1.00 12.28 166 ALA B O 1
ATOM 4709 N N . SER B 1 167 ? -3.780 101.671 67.798 1.00 11.22 167 SER B N 1
ATOM 4710 C CA . SER B 1 167 ? -2.472 101.058 67.951 1.00 11.32 167 SER B CA 1
ATOM 4711 C C . SER B 1 167 ? -2.288 99.930 66.942 1.00 11.40 167 SER B C 1
ATOM 4712 O O . SER B 1 167 ? -3.137 99.701 66.083 1.00 11.36 167 SER B O 1
ATOM 4715 N N . ARG B 1 168 ? -1.171 99.228 67.061 1.00 11.40 168 ARG B N 1
ATOM 4716 C CA . ARG B 1 168 ? -0.929 98.066 66.227 1.00 12.02 168 ARG B CA 1
ATOM 4717 C C . ARG B 1 168 ? -1.347 96.767 66.905 1.00 11.63 168 ARG B C 1
ATOM 4718 O O . ARG B 1 168 ? -1.248 95.708 66.298 1.00 11.89 168 ARG B O 1
ATOM 4726 N N . TYR B 1 169 ? -1.817 96.837 68.149 1.00 11.50 169 TYR B N 1
ATOM 4727 C CA . TYR B 1 169 ? -2.179 95.622 68.884 1.00 11.25 169 TYR B CA 1
ATOM 4728 C C . TYR B 1 169 ? -3.460 94.985 68.383 1.00 10.86 169 TYR B C 1
ATOM 4729 O O . TYR B 1 169 ? -4.438 95.675 68.105 1.00 10.39 169 TYR B O 1
ATOM 4738 N N . LEU B 1 170 ? -3.449 93.659 68.267 1.00 10.35 170 LEU B N 1
ATOM 4739 C CA . LEU B 1 170 ? -4.678 92.926 68.032 1.00 10.40 170 LEU B CA 1
ATOM 4740 C C . LEU B 1 170 ? -4.762 91.789 69.024 1.00 10.46 170 LEU B C 1
ATOM 4741 O O . LEU B 1 170 ? -3.878 90.930 69.080 1.00 10.67 170 LEU B O 1
ATOM 4746 N N . ILE B 1 171 ? -5.835 91.786 69.805 1.00 9.69 171 ILE B N 1
ATOM 4747 C CA . ILE B 1 171 ? -6.115 90.684 70.712 1.00 10.07 171 ILE B CA 1
ATOM 4748 C C . ILE B 1 171 ? -7.284 89.942 70.115 1.00 10.17 171 ILE B C 1
ATOM 4749 O O . ILE B 1 171 ? -8.323 90.528 69.879 1.00 11.22 171 ILE B O 1
ATOM 4756 N N . ALA B 1 172 ? -7.111 88.655 69.854 1.00 10.01 172 ALA B N 1
ATOM 4757 C CA . ALA B 1 172 ? -8.121 87.909 69.123 1.00 10.22 172 ALA B CA 1
ATOM 4758 C C . ALA B 1 172 ? -8.270 86.484 69.624 1.00 9.82 172 ALA B C 1
ATOM 4759 O O . ALA B 1 172 ? -7.290 85.780 69.853 1.00 9.77 172 ALA B O 1
ATOM 4761 N N . GLU B 1 173 ? -9.518 86.075 69.798 1.00 9.85 173 GLU B N 1
ATOM 4762 C CA . GLU B 1 173 ? -9.829 84.689 70.101 1.00 9.65 173 GLU B CA 1
ATOM 4763 C C . GLU B 1 173 ? -9.585 83.840 68.859 1.00 9.81 173 GLU B C 1
ATOM 4764 O O . GLU B 1 173 ? -9.960 84.240 67.752 1.00 9.66 173 GLU B O 1
ATOM 4770 N N . ALA B 1 174 ? -8.976 82.667 69.062 1.00 9.55 174 ALA B N 1
ATOM 4771 C CA . ALA B 1 174 ? -8.580 81.762 67.979 1.00 9.45 174 ALA B CA 1
ATOM 4772 C C . ALA B 1 174 ? -9.272 80.412 68.127 1.00 9.67 174 ALA B C 1
ATOM 4773 O O . ALA B 1 174 ? -8.931 79.627 69.019 1.00 9.86 174 ALA B O 1
ATOM 4775 N N . ASP B 1 175 ? -10.234 80.159 67.243 1.00 9.80 175 ASP B N 1
ATOM 4776 C CA . ASP B 1 175 ? -11.053 78.937 67.261 1.00 10.44 175 ASP B CA 1
ATOM 4777 C C . ASP B 1 175 ? -10.315 77.737 66.673 1.00 10.35 175 ASP B C 1
ATOM 4778 O O . ASP B 1 175 ? -9.774 77.816 65.575 1.00 10.40 175 ASP B O 1
ATOM 4783 N N . GLU B 1 176 ? -10.322 76.624 67.410 1.00 10.01 176 GLU B N 1
ATOM 4784 C CA . GLU B 1 176 ? -9.721 75.373 66.963 1.00 10.36 176 GLU B CA 1
ATOM 4785 C C . GLU B 1 176 ? -10.773 74.405 66.416 1.00 10.56 176 GLU B C 1
ATOM 4786 O O . GLU B 1 176 ? -10.423 73.373 65.843 1.00 10.68 176 GLU B O 1
ATOM 4792 N N . SER B 1 177 ? -12.053 74.738 66.598 1.00 10.90 177 SER B N 1
ATOM 4793 C CA . SER B 1 177 ? -13.147 73.791 66.325 1.00 11.22 177 SER B CA 1
ATOM 4794 C C . SER B 1 177 ? -13.114 73.238 64.908 1.00 11.39 177 SER B C 1
ATOM 4795 O O . SER B 1 177 ? -13.487 72.089 64.671 1.00 11.91 177 SER B O 1
ATOM 4798 N N . ASP B 1 178 ? -12.668 74.074 63.972 1.00 11.06 178 ASP B N 1
ATOM 4799 C CA . ASP B 1 178 ? -12.586 73.700 62.563 1.00 10.90 178 ASP B CA 1
ATOM 4800 C C . ASP B 1 178 ? -11.140 73.789 62.072 1.00 10.89 178 ASP B C 1
ATOM 4801 O O . ASP B 1 178 ? -10.892 73.800 60.863 1.00 11.20 178 ASP B O 1
ATOM 4806 N N . ALA B 1 179 ? -10.202 73.842 63.024 1.00 10.33 179 ALA B N 1
ATOM 4807 C CA . ALA B 1 179 ? -8.762 74.001 62.761 1.00 10.16 179 ALA B CA 1
ATOM 4808 C C . ALA B 1 179 ? -8.414 75.283 61.993 1.00 10.17 179 ALA B C 1
ATOM 4809 O O . ALA B 1 179 ? -7.302 75.436 61.493 1.00 10.13 179 ALA B O 1
ATOM 4811 N N . SER B 1 180 ? -9.350 76.228 61.940 1.00 9.60 180 SER B N 1
ATOM 4812 C CA . SER B 1 180 ? -9.154 77.413 61.109 1.00 9.37 180 SER B CA 1
ATOM 4813 C C . SER B 1 180 ? -8.180 78.424 61.718 1.00 9.34 180 SER B C 1
ATOM 4814 O O . SER B 1 180 ? -7.743 79.353 61.036 1.00 9.15 180 SER B O 1
ATOM 4817 N N . PHE B 1 181 ? -7.814 78.238 62.983 1.00 9.31 181 PHE B N 1
ATOM 4818 C CA . PHE B 1 181 ? -6.819 79.131 63.590 1.00 9.75 181 PHE B CA 1
ATOM 4819 C C . PHE B 1 181 ? -5.428 79.034 62.955 1.00 9.40 181 PHE B C 1
ATOM 4820 O O . PHE B 1 181 ? -4.566 79.864 63.229 1.00 9.92 181 PHE B O 1
ATOM 4828 N N . LEU B 1 182 ? -5.225 78.031 62.099 1.00 9.15 182 LEU B N 1
ATOM 4829 C CA . LEU B 1 182 ? -3.959 77.876 61.383 1.00 9.09 182 LEU B CA 1
ATOM 4830 C C . LEU B 1 182 ? -3.691 79.031 60.407 1.00 9.11 182 LEU B C 1
ATOM 4831 O O . LEU B 1 182 ? -2.559 79.230 59.967 1.00 9.37 182 LEU B O 1
ATOM 4836 N N . HIS B 1 183 ? -4.734 79.798 60.089 1.00 9.49 183 HIS B N 1
ATOM 4837 C CA . HIS B 1 183 ? -4.586 80.996 59.275 1.00 9.37 183 HIS B CA 1
ATOM 4838 C C . HIS B 1 183 ? -3.817 82.094 60.010 1.00 9.19 183 HIS B C 1
ATOM 4839 O O . HIS B 1 183 ? -3.143 82.904 59.381 1.00 8.64 183 HIS B O 1
ATOM 4846 N N . LEU B 1 184 ? -3.934 82.125 61.338 1.00 9.83 184 LEU B N 1
ATOM 4847 C CA . LEU B 1 184 ? -3.423 83.258 62.118 1.00 9.76 184 LEU B CA 1
ATOM 4848 C C . LEU B 1 184 ? -1.915 83.240 62.273 1.00 10.08 184 LEU B C 1
ATOM 4849 O O . LEU B 1 184 ? -1.316 82.189 62.498 1.00 10.06 184 LEU B O 1
ATOM 4854 N N . GLN B 1 185 ? -1.312 84.418 62.172 1.00 9.97 185 GLN B N 1
ATOM 4855 C CA . GLN B 1 185 ? 0.125 84.555 62.382 1.00 10.58 185 GLN B CA 1
ATOM 4856 C C . GLN B 1 185 ? 0.382 85.547 63.524 1.00 10.10 185 GLN B C 1
ATOM 4857 O O . GLN B 1 185 ? 0.638 86.725 63.293 1.00 10.34 185 GLN B O 1
ATOM 4863 N N . PRO B 1 186 ? 0.278 85.071 64.762 1.00 9.96 186 PRO B N 1
ATOM 4864 C CA . PRO B 1 186 ? 0.390 85.952 65.928 1.00 9.78 186 PRO B CA 1
ATOM 4865 C C . PRO B 1 186 ? 1.820 86.180 66.385 1.00 9.33 186 PRO B C 1
ATOM 4866 O O . PRO B 1 186 ? 2.745 85.480 65.950 1.00 9.34 186 PRO B O 1
ATOM 4878 N N . VAL B 1 188 ? 2.133 86.488 69.872 1.00 8.51 188 VAL B N 1
ATOM 4879 C CA . VAL B 1 188 ? 1.964 85.801 71.148 1.00 9.21 188 VAL B CA 1
ATOM 4880 C C . VAL B 1 188 ? 0.722 84.917 71.029 1.00 9.50 188 VAL B C 1
ATOM 4881 O O . VAL B 1 188 ? -0.329 85.370 70.554 1.00 9.58 188 VAL B O 1
ATOM 4885 N N . SER B 1 189 ? 0.839 83.667 71.461 1.00 9.52 189 SER B N 1
ATOM 4886 C CA . SER B 1 189 ? -0.298 82.760 71.448 1.00 9.56 189 SER B CA 1
ATOM 4887 C C . SER B 1 189 ? -0.522 82.160 72.820 1.00 9.48 189 SER B C 1
ATOM 4888 O O . SER B 1 189 ? 0.398 81.612 73.427 1.00 10.03 189 SER B O 1
ATOM 4891 N N . VAL B 1 190 ? -1.751 82.294 73.310 1.00 9.54 190 VAL B N 1
ATOM 4892 C CA . VAL B 1 190 ? -2.150 81.679 74.567 1.00 9.59 190 VAL B CA 1
ATOM 4893 C C . VAL B 1 190 ? -2.821 80.347 74.267 1.00 9.26 190 VAL B C 1
ATOM 4894 O O . VAL B 1 190 ? -3.596 80.236 73.320 1.00 9.63 190 VAL B O 1
ATOM 4898 N N . VAL B 1 191 ? -2.494 79.331 75.055 1.00 9.52 191 VAL B N 1
ATOM 4899 C CA . VAL B 1 191 ? -3.279 78.103 75.050 1.00 9.26 191 VAL B CA 1
ATOM 4900 C C . VAL B 1 191 ? -3.697 77.847 76.489 1.00 9.14 191 VAL B C 1
ATOM 4901 O O . VAL B 1 191 ? -2.865 77.573 77.362 1.00 9.84 191 VAL B O 1
ATOM 4905 N N . THR B 1 192 ? -4.994 77.950 76.734 1.00 8.89 192 THR B N 1
ATOM 4906 C CA . THR B 1 192 ? -5.519 77.889 78.092 1.00 8.78 192 THR B CA 1
ATOM 4907 C C . THR B 1 192 ? -5.547 76.474 78.639 1.00 8.44 192 THR B C 1
ATOM 4908 O O . THR B 1 192 ? -5.337 76.255 79.823 1.00 8.65 192 THR B O 1
ATOM 4912 N N . ASN B 1 193 ? -5.847 75.516 77.767 1.00 8.27 193 ASN B N 1
ATOM 4913 C CA . ASN B 1 193 ? -6.024 74.127 78.160 1.00 8.28 193 ASN B CA 1
ATOM 4914 C C . ASN B 1 193 ? -6.343 73.348 76.900 1.00 8.66 193 ASN B C 1
ATOM 4915 O O . ASN B 1 193 ? -6.575 73.942 75.838 1.00 8.35 193 ASN B O 1
ATOM 4928 N N . GLU B 1 195 ? -8.756 69.840 76.059 1.00 9.27 195 GLU B N 1
ATOM 4929 C CA . GLU B 1 195 ? -9.577 68.679 76.365 1.00 9.35 195 GLU B CA 1
ATOM 4930 C C . GLU B 1 195 ? -10.387 68.336 75.119 1.00 8.73 195 GLU B C 1
ATOM 4931 O O . GLU B 1 195 ? -10.579 69.203 74.268 1.00 8.50 195 GLU B O 1
ATOM 4937 N N . PRO B 1 196 ? -10.859 67.097 74.994 1.00 8.61 196 PRO B N 1
ATOM 4938 C CA . PRO B 1 196 ? -11.723 66.728 73.865 1.00 8.72 196 PRO B CA 1
ATOM 4939 C C . PRO B 1 196 ? -13.021 67.534 73.778 1.00 9.16 196 PRO B C 1
ATOM 4940 O O . PRO B 1 196 ? -13.878 67.479 74.674 1.00 9.05 196 PRO B O 1
ATOM 4944 N N . ASP B 1 197 ? -13.115 68.303 72.697 1.00 8.90 197 ASP B N 1
ATOM 4945 C CA . ASP B 1 197 ? -14.346 68.936 72.234 1.00 9.00 197 ASP B CA 1
ATOM 4946 C C . ASP B 1 197 ? -14.219 69.049 70.713 1.00 9.04 197 ASP B C 1
ATOM 4947 O O . ASP B 1 197 ? -13.112 68.947 70.191 1.00 9.19 197 ASP B O 1
ATOM 4952 N N . HIS B 1 198 ? -15.338 69.204 70.002 1.00 9.00 198 HIS B N 1
ATOM 4953 C CA . HIS B 1 198 ? -15.331 69.320 68.532 1.00 9.05 198 HIS B CA 1
ATOM 4954 C C . HIS B 1 198 ? -14.637 68.140 67.868 1.00 9.74 198 HIS B C 1
ATOM 4955 O O . HIS B 1 198 ? -13.939 68.293 66.855 1.00 9.84 198 HIS B O 1
ATOM 4970 N N . ASP B 1 200 ? -15.449 65.664 66.085 1.00 12.12 200 ASP B N 1
ATOM 4971 C CA . ASP B 1 200 ? -15.796 65.307 64.700 1.00 13.09 200 ASP B CA 1
ATOM 4972 C C . ASP B 1 200 ? -14.763 65.869 63.710 1.00 12.90 200 ASP B C 1
ATOM 4973 O O . ASP B 1 200 ? -14.391 65.203 62.742 1.00 12.60 200 ASP B O 1
ATOM 4978 N N . THR B 1 201 ? -14.310 67.097 63.964 1.00 12.75 201 THR B N 1
ATOM 4979 C CA . THR B 1 201 ? -13.278 67.747 63.151 1.00 12.80 201 THR B CA 1
ATOM 4980 C C . THR B 1 201 ? -11.978 66.956 63.136 1.00 12.97 201 THR B C 1
ATOM 4981 O O . THR B 1 201 ? -11.264 66.916 62.130 1.00 12.96 201 THR B O 1
ATOM 4985 N N . TYR B 1 202 ? -11.685 66.332 64.268 1.00 12.65 202 TYR B N 1
ATOM 4986 C CA . TYR B 1 202 ? -10.430 65.626 64.456 1.00 12.73 202 TYR B CA 1
ATOM 4987 C C . TYR B 1 202 ? -10.630 64.122 64.351 1.00 12.90 202 TYR B C 1
ATOM 4988 O O . TYR B 1 202 ? -9.789 63.339 64.794 1.00 12.78 202 TYR B O 1
ATOM 4997 N N . GLU B 1 203 ? -11.753 63.740 63.741 1.00 13.22 203 GLU B N 1
ATOM 4998 C CA . GLU B 1 203 ? -12.094 62.341 63.479 1.00 13.75 203 GLU B CA 1
ATOM 4999 C C . GLU B 1 203 ? -11.993 61.496 64.748 1.00 13.50 203 GLU B C 1
ATOM 5000 O O . GLU B 1 203 ? -11.558 60.345 64.708 1.00 13.08 203 GLU B O 1
ATOM 5006 N N . GLY B 1 204 ? -12.385 62.094 65.875 1.00 13.27 204 GLY B N 1
ATOM 5007 C CA . GLY B 1 204 ? -12.371 61.420 67.163 1.00 13.39 204 GLY B CA 1
ATOM 5008 C C . GLY B 1 204 ? -10.980 61.124 67.699 1.00 13.25 204 GLY B C 1
ATOM 5009 O O . GLY B 1 204 ? -10.834 60.361 68.652 1.00 13.16 204 GLY B O 1
ATOM 5010 N N . ASP B 1 205 ? -9.966 61.745 67.099 1.00 12.95 205 ASP B N 1
ATOM 5011 C CA . ASP B 1 205 ? -8.571 61.481 67.438 1.00 12.85 205 ASP B CA 1
ATOM 5012 C C . ASP B 1 205 ? -7.952 62.666 68.156 1.00 12.31 205 ASP B C 1
ATOM 5013 O O . ASP B 1 205 ? -7.627 63.678 67.528 1.00 12.29 205 ASP B O 1
ATOM 5018 N N . PHE B 1 206 ? -7.781 62.533 69.471 1.00 11.70 206 PHE B N 1
ATOM 5019 C CA . PHE B 1 206 ? -7.232 63.617 70.289 1.00 11.12 206 PHE B CA 1
ATOM 5020 C C . PHE B 1 206 ? -5.790 63.935 69.905 1.00 10.82 206 PHE B C 1
ATOM 5021 O O . PHE B 1 206 ? -5.348 65.071 70.019 1.00 10.86 206 PHE B O 1
ATOM 5029 N N . GLU B 1 207 ? -5.071 62.927 69.421 1.00 10.73 207 GLU B N 1
ATOM 5030 C CA . GLU B 1 207 ? -3.723 63.144 68.918 1.00 10.76 207 GLU B CA 1
ATOM 5031 C C . GLU B 1 207 ? -3.708 64.093 67.723 1.00 10.30 207 GLU B C 1
ATOM 5032 O O . GLU B 1 207 ? -2.770 64.871 67.567 1.00 10.37 207 GLU B O 1
ATOM 5038 N N . LYS B 1 208 ? -4.746 64.031 66.888 1.00 10.06 208 LYS B N 1
ATOM 5039 C CA . LYS B 1 208 ? -4.872 64.961 65.761 1.00 10.06 208 LYS B CA 1
ATOM 5040 C C . LYS B 1 208 ? -5.109 66.383 66.244 1.00 9.87 208 LYS B C 1
ATOM 5041 O O . LYS B 1 208 ? -4.583 67.335 65.662 1.00 10.12 208 LYS B O 1
ATOM 5055 N N . LYS B 1 210 ? -4.022 67.502 69.177 1.00 8.83 210 LYS B N 1
ATOM 5056 C CA . LYS B 1 210 ? -2.727 67.888 69.736 1.00 8.74 210 LYS B CA 1
ATOM 5057 C C . LYS B 1 210 ? -1.785 68.380 68.635 1.00 8.38 210 LYS B C 1
ATOM 5058 O O . LYS B 1 210 ? -1.161 69.432 68.763 1.00 8.82 210 LYS B O 1
ATOM 5064 N N . ALA B 1 211 ? -1.711 67.623 67.545 1.00 8.40 211 ALA B N 1
ATOM 5065 C CA . ALA B 1 211 ? -0.823 67.952 66.425 1.00 7.90 211 ALA B CA 1
ATOM 5066 C C . ALA B 1 211 ? -1.213 69.276 65.770 1.00 7.82 211 ALA B C 1
ATOM 5067 O O . ALA B 1 211 ? -0.353 70.039 65.324 1.00 7.59 211 ALA B O 1
ATOM 5069 N N . THR B 1 212 ? -2.515 69.542 65.736 1.00 7.77 212 THR B N 1
ATOM 5070 C CA . THR B 1 212 ? -3.051 70.768 65.157 1.00 7.81 212 THR B CA 1
ATOM 5071 C C . THR B 1 212 ? -2.681 71.985 66.001 1.00 7.68 212 THR B C 1
ATOM 5072 O O . THR B 1 212 ? -2.286 73.031 65.468 1.00 7.83 212 THR B O 1
ATOM 5076 N N . TYR B 1 213 ? -2.773 71.839 67.318 1.00 7.92 213 TYR B N 1
ATOM 5077 C CA . TYR B 1 213 ? -2.358 72.911 68.219 1.00 7.91 213 TYR B CA 1
ATOM 5078 C C . TYR B 1 213 ? -0.862 73.191 68.097 1.00 8.38 213 TYR B C 1
ATOM 5079 O O . TYR B 1 213 ? -0.442 74.356 68.133 1.00 8.65 213 TYR B O 1
ATOM 5088 N N . VAL B 1 214 ? -0.065 72.133 67.961 1.00 8.41 214 VAL B N 1
ATOM 5089 C CA . VAL B 1 214 ? 1.370 72.291 67.737 1.00 8.84 214 VAL B CA 1
ATOM 5090 C C . VAL B 1 214 ? 1.616 73.078 66.442 1.00 8.98 214 VAL B C 1
ATOM 5091 O O . VAL B 1 214 ? 2.405 74.017 66.433 1.00 9.21 214 VAL B O 1
ATOM 5095 N N . LYS B 1 215 ? 0.918 72.710 65.369 1.00 9.43 215 LYS B N 1
ATOM 5096 C CA . LYS B 1 215 ? 1.032 73.412 64.084 1.00 10.00 215 LYS B CA 1
ATOM 5097 C C . LYS B 1 215 ? 0.647 74.884 64.247 1.00 9.71 215 LYS B C 1
ATOM 5098 O O . LYS B 1 215 ? 1.312 75.781 63.715 1.00 9.76 215 LYS B O 1
ATOM 5104 N N . PHE B 1 216 ? -0.422 75.127 64.999 1.00 9.19 216 PHE B N 1
ATOM 5105 C CA . PHE B 1 216 ? -0.848 76.484 65.304 1.00 9.14 216 PHE B CA 1
ATOM 5106 C C . PHE B 1 216 ? 0.278 77.262 65.993 1.00 8.97 216 PHE B C 1
ATOM 5107 O O . PHE B 1 216 ? 0.616 78.367 65.577 1.00 8.84 216 PHE B O 1
ATOM 5115 N N . LEU B 1 217 ? 0.886 76.673 67.020 1.00 8.74 217 LEU B N 1
ATOM 5116 C CA . LEU B 1 217 ? 1.966 77.360 67.729 1.00 8.43 217 LEU B CA 1
ATOM 5117 C C . LEU B 1 217 ? 3.187 77.587 66.841 1.00 8.41 217 LEU B C 1
ATOM 5118 O O . LEU B 1 217 ? 3.919 78.560 67.021 1.00 8.28 217 LEU B O 1
ATOM 5123 N N . HIS B 1 218 ? 3.392 76.705 65.869 1.00 8.32 218 HIS B N 1
ATOM 5124 C CA . HIS B 1 218 ? 4.485 76.884 64.914 1.00 8.53 218 HIS B CA 1
ATOM 5125 C C . HIS B 1 218 ? 4.291 78.064 63.965 1.00 8.48 218 HIS B C 1
ATOM 5126 O O . HIS B 1 218 ? 5.218 78.436 63.244 1.00 9.07 218 HIS B O 1
ATOM 5133 N N . ASN B 1 219 ? 3.095 78.650 63.967 1.00 8.29 219 ASN B N 1
ATOM 5134 C CA . ASN B 1 219 ? 2.862 79.885 63.222 1.00 8.49 219 ASN B CA 1
ATOM 5135 C C . ASN B 1 219 ? 3.530 81.082 63.883 1.00 8.51 219 ASN B C 1
ATOM 5136 O O . ASN B 1 219 ? 3.735 82.110 63.243 1.00 9.17 219 ASN B O 1
ATOM 5141 N N . LEU B 1 220 ? 3.874 80.945 65.163 1.00 7.79 220 LEU B N 1
ATOM 5142 C CA . LEU B 1 220 ? 4.618 81.995 65.852 1.00 7.65 220 LEU B CA 1
ATOM 5143 C C . LEU B 1 220 ? 5.954 82.226 65.148 1.00 7.53 220 LEU B C 1
ATOM 5144 O O . LEU B 1 220 ? 6.569 81.274 64.643 1.00 7.63 220 LEU B O 1
ATOM 5149 N N . PRO B 1 221 ? 6.426 83.472 65.113 1.00 7.71 221 PRO B N 1
ATOM 5150 C CA . PRO B 1 221 ? 7.775 83.733 64.604 1.00 7.93 221 PRO B CA 1
ATOM 5151 C C . PRO B 1 221 ? 8.782 83.047 65.526 1.00 7.56 221 PRO B C 1
ATOM 5152 O O . PRO B 1 221 ? 8.404 82.662 66.638 1.00 7.97 221 PRO B O 1
ATOM 5156 N N . PHE B 1 222 ? 10.027 82.899 65.086 1.00 7.01 222 PHE B N 1
ATOM 5157 C CA . PHE B 1 222 ? 11.041 82.240 65.907 1.00 7.26 222 PHE B CA 1
ATOM 5158 C C . PHE B 1 222 ? 11.180 82.869 67.292 1.00 7.25 222 PHE B C 1
ATOM 5159 O O . PHE B 1 222 ? 11.511 82.179 68.255 1.00 7.66 222 PHE B O 1
ATOM 5167 N N . TYR B 1 223 ? 10.893 84.169 67.379 1.00 7.41 223 TYR B N 1
ATOM 5168 C CA . TYR B 1 223 ? 11.038 84.928 68.624 1.00 7.43 223 TYR B CA 1
ATOM 5169 C C . TYR B 1 223 ? 9.710 85.049 69.361 1.00 7.65 223 TYR B C 1
ATOM 5170 O O . TYR B 1 223 ? 9.641 85.697 70.405 1.00 7.72 223 TYR B O 1
ATOM 5179 N N . GLY B 1 224 ? 8.660 84.447 68.802 1.00 7.74 224 GLY B N 1
ATOM 5180 C CA . GLY B 1 224 ? 7.319 84.545 69.358 1.00 8.14 224 GLY B CA 1
ATOM 5181 C C . GLY B 1 224 ? 7.175 83.853 70.702 1.00 8.14 224 GLY B C 1
ATOM 5182 O O . GLY B 1 224 ? 8.064 83.116 71.148 1.00 8.34 224 GLY B O 1
ATOM 5183 N N . LEU B 1 225 ? 6.055 84.113 71.363 1.00 7.65 225 LEU B N 1
ATOM 5184 C CA . LEU B 1 225 ? 5.832 83.579 72.701 1.00 8.09 225 LEU B CA 1
ATOM 5185 C C . LEU B 1 225 ? 4.569 82.739 72.760 1.00 8.11 225 LEU B C 1
ATOM 5186 O O . LEU B 1 225 ? 3.521 83.151 72.268 1.00 8.02 225 LEU B O 1
ATOM 5191 N N . ALA B 1 226 ? 4.686 81.563 73.369 1.00 7.98 226 ALA B N 1
ATOM 5192 C CA . ALA B 1 226 ? 3.532 80.736 73.691 1.00 8.28 226 ALA B CA 1
ATOM 5193 C C . ALA B 1 226 ? 3.314 80.785 75.192 1.00 8.62 226 ALA B C 1
ATOM 5194 O O . ALA B 1 226 ? 4.224 80.497 75.967 1.00 8.93 226 ALA B O 1
ATOM 5196 N N . VAL B 1 227 ? 2.107 81.166 75.593 1.00 8.74 227 VAL B N 1
ATOM 5197 C CA . VAL B 1 227 ? 1.736 81.248 76.998 1.00 9.04 227 VAL B CA 1
ATOM 5198 C C . VAL B 1 227 ? 0.740 80.124 77.255 1.00 9.54 227 VAL B C 1
ATOM 5199 O O . VAL B 1 227 ? -0.358 80.120 76.707 1.00 9.89 227 VAL B O 1
ATOM 5211 N N . CYS B 1 229 ? -1.011 76.982 79.933 1.00 9.94 229 CYS B N 1
ATOM 5212 C CA . CYS B 1 229 ? -1.359 76.633 81.304 1.00 10.03 229 CYS B CA 1
ATOM 5213 C C . CYS B 1 229 ? -0.517 75.478 81.833 1.00 9.85 229 CYS B C 1
ATOM 5214 O O . CYS B 1 229 ? -0.573 74.365 81.313 1.00 10.36 229 CYS B O 1
ATOM 5217 N N . ALA B 1 230 ? 0.239 75.761 82.890 1.00 9.43 230 ALA B N 1
ATOM 5218 C CA . ALA B 1 230 ? 1.090 74.779 83.559 1.00 9.47 230 ALA B CA 1
ATOM 5219 C C . ALA B 1 230 ? 0.298 73.644 84.215 1.00 9.51 230 ALA B C 1
ATOM 5220 O O . ALA B 1 230 ? 0.849 72.578 84.505 1.00 9.41 230 ALA B O 1
ATOM 5222 N N . ASP B 1 231 ? -0.988 73.881 84.454 1.00 9.83 231 ASP B N 1
ATOM 5223 C CA . ASP B 1 231 ? -1.822 72.908 85.162 1.00 10.31 231 ASP B CA 1
ATOM 5224 C C . ASP B 1 231 ? -2.463 71.891 84.232 1.00 10.54 231 ASP B C 1
ATOM 5225 O O . ASP B 1 231 ? -3.119 70.952 84.690 1.00 10.74 231 ASP B O 1
ATOM 5230 N N . ASP B 1 232 ? -2.260 72.077 82.930 1.00 10.39 232 ASP B N 1
ATOM 5231 C CA . ASP B 1 232 ? -2.777 71.153 81.937 1.00 10.27 232 ASP B CA 1
ATOM 5232 C C . ASP B 1 232 ? -1.684 70.166 81.520 1.00 10.17 232 ASP B C 1
ATOM 5233 O O . ASP B 1 232 ? -0.710 70.557 80.869 1.00 9.89 232 ASP B O 1
ATOM 5238 N N . PRO B 1 233 ? -1.840 68.892 81.885 1.00 10.30 233 PRO B N 1
ATOM 5239 C CA . PRO B 1 233 ? -0.804 67.893 81.604 1.00 10.21 233 PRO B CA 1
ATOM 5240 C C . PRO B 1 233 ? -0.584 67.662 80.103 1.00 10.35 233 PRO B C 1
ATOM 5241 O O . PRO B 1 233 ? 0.536 67.316 79.706 1.00 9.94 233 PRO B O 1
ATOM 5245 N N . VAL B 1 234 ? -1.625 67.860 79.295 1.00 10.12 234 VAL B N 1
ATOM 5246 C CA . VAL B 1 234 ? -1.513 67.718 77.844 1.00 10.26 234 VAL B CA 1
ATOM 5247 C C . VAL B 1 234 ? -0.638 68.844 77.298 1.00 10.02 234 VAL B C 1
ATOM 5248 O O . VAL B 1 234 ? 0.259 68.606 76.499 1.00 10.10 234 VAL B O 1
ATOM 5252 N N . LEU B 1 235 ? -0.892 70.068 77.748 1.00 9.40 235 LEU B N 1
ATOM 5253 C CA . LEU B 1 235 ? -0.077 71.200 77.321 1.00 9.67 235 LEU B CA 1
ATOM 5254 C C . LEU B 1 235 ? 1.375 71.021 77.739 1.00 10.00 235 LEU B C 1
ATOM 5255 O O . LEU B 1 235 ? 2.284 71.288 76.957 1.00 10.21 235 LEU B O 1
ATOM 5268 N N . GLU B 1 237 ? 2.992 68.259 78.314 1.00 11.77 237 GLU B N 1
ATOM 5269 C CA . GLU B 1 237 ? 3.577 67.178 77.518 1.00 12.64 237 GLU B CA 1
ATOM 5270 C C . GLU B 1 237 ? 3.993 67.667 76.124 1.00 12.43 237 GLU B C 1
ATOM 5271 O O . GLU B 1 237 ? 4.960 67.167 75.540 1.00 12.21 237 GLU B O 1
ATOM 5277 N N . LEU B 1 238 ? 3.275 68.668 75.619 1.00 12.36 238 LEU B N 1
ATOM 5278 C CA . LEU B 1 238 ? 3.528 69.227 74.294 1.00 12.45 238 LEU B CA 1
ATOM 5279 C C . LEU B 1 238 ? 4.667 70.245 74.245 1.00 12.29 238 LEU B C 1
ATOM 5280 O O . LEU B 1 238 ? 5.158 70.566 73.164 1.00 12.15 238 LEU B O 1
ATOM 5285 N N . VAL B 1 239 ? 5.081 70.753 75.403 1.00 12.28 239 VAL B N 1
ATOM 5286 C CA . VAL B 1 239 ? 6.100 71.809 75.458 1.00 12.64 239 VAL B CA 1
ATOM 5287 C C . VAL B 1 239 ? 7.340 71.523 74.572 1.00 12.68 239 VAL B C 1
ATOM 5288 O O . VAL B 1 239 ? 7.690 72.372 73.750 1.00 12.54 239 VAL B O 1
ATOM 5292 N N . PRO B 1 240 ? 7.979 70.349 74.698 1.00 12.98 240 PRO B N 1
ATOM 5293 C CA . PRO B 1 240 ? 9.150 70.024 73.863 1.00 13.09 240 PRO B CA 1
ATOM 5294 C C . PRO B 1 240 ? 8.913 70.114 72.344 1.00 13.23 240 PRO B C 1
ATOM 5295 O O . PRO B 1 240 ? 9.883 70.240 71.591 1.00 13.81 240 PRO B O 1
ATOM 5299 N N . LYS B 1 241 ? 7.655 70.047 71.911 1.00 13.16 241 LYS B N 1
ATOM 5300 C CA . LYS B 1 241 ? 7.301 70.102 70.490 1.00 12.91 241 LYS B CA 1
ATOM 5301 C C . LYS B 1 241 ? 7.090 71.523 69.962 1.00 12.58 241 LYS B C 1
ATOM 5302 O O . LYS B 1 241 ? 7.027 71.736 68.745 1.00 12.78 241 LYS B O 1
ATOM 5308 N N . VAL B 1 242 ? 6.981 72.491 70.870 1.00 11.80 242 VAL B N 1
ATOM 5309 C CA . VAL B 1 242 ? 6.604 73.852 70.494 1.00 11.42 242 VAL B CA 1
ATOM 5310 C C . VAL B 1 242 ? 7.702 74.556 69.694 1.00 11.28 242 VAL B C 1
ATOM 5311 O O . VAL B 1 242 ? 7.419 75.175 68.668 1.00 11.41 242 VAL B O 1
ATOM 5315 N N . GLY B 1 243 ? 8.943 74.467 70.164 1.00 10.68 243 GLY B N 1
ATOM 5316 C CA . GLY B 1 243 ? 10.067 75.066 69.459 1.00 10.50 243 GLY B CA 1
ATOM 5317 C C . GLY B 1 243 ? 10.062 76.586 69.458 1.00 10.22 243 GLY B C 1
ATOM 5318 O O . GLY B 1 243 ? 10.695 77.216 68.610 1.00 9.86 243 GLY B O 1
ATOM 5319 N N . ARG B 1 244 ? 9.329 77.162 70.406 1.00 9.97 244 ARG B N 1
ATOM 5320 C CA . ARG B 1 244 ? 9.289 78.601 70.637 1.00 10.14 244 ARG B CA 1
ATOM 5321 C C . ARG B 1 244 ? 9.366 78.782 72.137 1.00 10.37 244 ARG B C 1
ATOM 5322 O O . ARG B 1 244 ? 9.122 77.829 72.885 1.00 10.28 244 ARG B O 1
ATOM 5330 N N . GLN B 1 245 ? 9.674 79.997 72.587 1.00 10.16 245 GLN B N 1
ATOM 5331 C CA . GLN B 1 245 ? 9.655 80.252 74.020 1.00 10.63 245 GLN B CA 1
ATOM 5332 C C . GLN B 1 245 ? 8.273 79.944 74.575 1.00 10.16 245 GLN B C 1
ATOM 5333 O O . GLN B 1 245 ? 7.255 80.375 74.017 1.00 10.66 245 GLN B O 1
ATOM 5339 N N . VAL B 1 246 ? 8.255 79.179 75.660 1.00 10.11 246 VAL B N 1
ATOM 5340 C CA . VAL B 1 246 ? 7.024 78.898 76.378 1.00 10.00 246 VAL B CA 1
ATOM 5341 C C . VAL B 1 246 ? 7.100 79.510 77.769 1.00 9.77 246 VAL B C 1
ATOM 5342 O O . VAL B 1 246 ? 8.076 79.311 78.493 1.00 9.73 246 VAL B O 1
ATOM 5346 N N . ILE B 1 247 ? 6.077 80.287 78.109 1.00 9.81 247 ILE B N 1
ATOM 5347 C CA . ILE B 1 247 ? 5.873 80.780 79.461 1.00 9.96 247 ILE B CA 1
ATOM 5348 C C . ILE B 1 247 ? 4.604 80.102 79.964 1.00 9.79 247 ILE B C 1
ATOM 5349 O O . ILE B 1 247 ? 3.585 80.086 79.265 1.00 9.74 247 ILE B O 1
ATOM 5354 N N . THR B 1 248 ? 4.673 79.531 81.163 1.00 9.69 248 THR B N 1
ATOM 5355 C CA . THR B 1 248 ? 3.535 78.823 81.724 1.00 9.59 248 THR B CA 1
ATOM 5356 C C . THR B 1 248 ? 2.938 79.575 82.901 1.00 9.75 248 THR B C 1
ATOM 5357 O O . THR B 1 248 ? 3.601 80.408 83.535 1.00 9.57 248 THR B O 1
ATOM 5361 N N . TYR B 1 249 ? 1.685 79.261 83.195 1.00 9.48 249 TYR B N 1
ATOM 5362 C CA . TYR B 1 249 ? 0.981 79.883 84.305 1.00 9.77 249 TYR B CA 1
ATOM 5363 C C . TYR B 1 249 ? 0.082 78.853 84.962 1.00 9.69 249 TYR B C 1
ATOM 5364 O O . TYR B 1 249 ? -0.414 77.933 84.309 1.00 9.77 249 TYR B O 1
ATOM 5373 N N . GLY B 1 250 ? -0.142 79.020 86.255 1.00 9.70 250 GLY B N 1
ATOM 5374 C CA . GLY B 1 250 ? -1.083 78.173 86.961 1.00 9.78 250 GLY B CA 1
ATOM 5375 C C . GLY B 1 250 ? -0.711 77.994 88.410 1.00 9.53 250 GLY B C 1
ATOM 5376 O O . GLY B 1 250 ? 0.180 78.670 88.920 1.00 9.49 250 GLY B O 1
ATOM 5377 N N . PHE B 1 251 ? -1.408 77.078 89.075 1.00 9.56 251 PHE B N 1
ATOM 5378 C CA . PHE B 1 251 ? -1.123 76.740 90.466 1.00 9.96 251 PHE B CA 1
ATOM 5379 C C . PHE B 1 251 ? 0.085 75.820 90.613 1.00 10.29 251 PHE B C 1
ATOM 5380 O O . PHE B 1 251 ? 0.644 75.700 91.701 1.00 10.02 251 PHE B O 1
ATOM 5388 N N . SER B 1 252 ? 0.478 75.171 89.520 1.00 10.81 252 SER B N 1
ATOM 5389 C CA . SER B 1 252 ? 1.634 74.279 89.516 1.00 11.54 252 SER B CA 1
ATOM 5390 C C . SER B 1 252 ? 2.861 74.949 90.127 1.00 11.80 252 SER B C 1
ATOM 5391 O O . SER B 1 252 ? 3.139 76.124 89.862 1.00 11.55 252 SER B O 1
ATOM 5394 N N . GLU B 1 253 ? 3.594 74.197 90.941 1.00 12.21 253 GLU B N 1
ATOM 5395 C CA . GLU B 1 253 ? 4.837 74.696 91.526 1.00 13.14 253 GLU B CA 1
ATOM 5396 C C . GLU B 1 253 ? 5.877 75.016 90.447 1.00 13.11 253 GLU B C 1
ATOM 5397 O O . GLU B 1 253 ? 6.816 75.774 90.694 1.00 13.48 253 GLU B O 1
ATOM 5403 N N . GLN B 1 254 ? 5.694 74.440 89.260 1.00 13.05 254 GLN B N 1
ATOM 5404 C CA . GLN B 1 254 ? 6.599 74.641 88.128 1.00 13.29 254 GLN B CA 1
ATOM 5405 C C . GLN B 1 254 ? 6.239 75.852 87.259 1.00 12.63 254 GLN B C 1
ATOM 5406 O O . GLN B 1 254 ? 6.978 76.189 86.334 1.00 12.35 254 GLN B O 1
ATOM 5412 N N . ALA B 1 255 ? 5.109 76.496 87.545 1.00 11.80 255 ALA B N 1
ATOM 5413 C CA . ALA B 1 255 ? 4.615 77.589 86.699 1.00 11.34 255 ALA B CA 1
ATOM 5414 C C . ALA B 1 255 ? 5.556 78.789 86.700 1.00 11.09 255 ALA B C 1
ATOM 5415 O O . ALA B 1 255 ? 6.099 79.155 87.742 1.00 10.79 255 ALA B O 1
ATOM 5417 N N . ASP B 1 256 ? 5.743 79.395 85.529 1.00 10.70 256 ASP B N 1
ATOM 5418 C CA . ASP B 1 256 ? 6.524 80.626 85.421 1.00 10.81 256 ASP B CA 1
ATOM 5419 C C . ASP B 1 256 ? 5.799 81.754 86.133 1.00 10.64 256 ASP B C 1
ATOM 5420 O O . ASP B 1 256 ? 6.412 82.532 86.862 1.00 10.99 256 ASP B O 1
ATOM 5425 N N . TYR B 1 257 ? 4.489 81.826 85.911 1.00 10.50 257 TYR B N 1
ATOM 5426 C CA . TYR B 1 257 ? 3.610 82.709 86.658 1.00 10.50 257 TYR B CA 1
ATOM 5427 C C . TYR B 1 257 ? 2.739 81.825 87.539 1.00 10.28 257 TYR B C 1
ATOM 5428 O O . TYR B 1 257 ? 1.766 81.226 87.076 1.00 10.52 257 TYR B O 1
ATOM 5437 N N . ARG B 1 258 ? 3.124 81.731 88.808 1.00 10.36 258 ARG B N 1
ATOM 5438 C CA . ARG B 1 258 ? 2.529 80.783 89.737 1.00 10.32 258 ARG B CA 1
ATOM 5439 C C . ARG B 1 258 ? 1.485 81.458 90.617 1.00 10.47 258 ARG B C 1
ATOM 5440 O O . ARG B 1 258 ? 1.748 82.504 91.211 1.00 10.20 258 ARG B O 1
ATOM 5448 N N . ILE B 1 259 ? 0.304 80.850 90.686 1.00 10.24 259 ILE B N 1
ATOM 5449 C CA . ILE B 1 259 ? -0.784 81.350 91.520 1.00 10.44 259 ILE B CA 1
ATOM 5450 C C . ILE B 1 259 ? -0.695 80.703 92.894 1.00 10.76 259 ILE B C 1
ATOM 5451 O O . ILE B 1 259 ? -0.561 79.481 93.006 1.00 10.67 259 ILE B O 1
ATOM 5456 N N . GLU B 1 260 ? -0.759 81.535 93.929 1.00 10.66 260 GLU B N 1
ATOM 5457 C CA . GLU B 1 260 ? -0.764 81.066 95.309 1.00 11.06 260 GLU B CA 1
ATOM 5458 C C . GLU B 1 260 ? -1.856 81.751 96.112 1.00 11.03 260 GLU B C 1
ATOM 5459 O O . GLU B 1 260 ? -2.336 82.823 95.739 1.00 10.83 260 GLU B O 1
ATOM 5465 N N . ASP B 1 261 ? -2.235 81.110 97.216 1.00 10.99 261 ASP B N 1
ATOM 5466 C CA . ASP B 1 261 ? -3.144 81.677 98.210 1.00 11.42 261 ASP B CA 1
ATOM 5467 C C . ASP B 1 261 ? -4.496 82.077 97.627 1.00 10.99 261 ASP B C 1
ATOM 5468 O O . ASP B 1 261 ? -5.062 83.104 98.009 1.00 10.85 261 ASP B O 1
ATOM 5473 N N . TYR B 1 262 ? -5.014 81.266 96.704 1.00 10.50 262 TYR B N 1
ATOM 5474 C CA . TYR B 1 262 ? -6.326 81.549 96.137 1.00 10.36 262 TYR B CA 1
ATOM 5475 C C . TYR B 1 262 ? -7.432 81.418 97.177 1.00 10.48 262 TYR B C 1
ATOM 5476 O O . TYR B 1 262 ? -7.524 80.412 97.883 1.00 10.45 262 TYR B O 1
ATOM 5485 N N . GLU B 1 263 ? -8.271 82.447 97.243 1.00 10.82 263 GLU B N 1
ATOM 5486 C CA . GLU B 1 263 ? -9.513 82.395 97.997 1.00 11.30 263 GLU B CA 1
ATOM 5487 C C . GLU B 1 263 ? -10.609 83.104 97.218 1.00 10.97 263 GLU B C 1
ATOM 5488 O O . GLU B 1 263 ? -10.381 84.171 96.640 1.00 10.66 263 GLU B O 1
ATOM 5494 N N . GLN B 1 264 ? -11.790 82.494 97.190 1.00 10.73 264 GLN B N 1
ATOM 5495 C CA . GLN B 1 264 ? -12.974 83.145 96.652 1.00 10.71 264 GLN B CA 1
ATOM 5496 C C . GLN B 1 264 ? -13.802 83.690 97.799 1.00 11.07 264 GLN B C 1
ATOM 5497 O O . GLN B 1 264 ? -14.157 82.963 98.724 1.00 10.51 264 GLN B O 1
ATOM 5503 N N . THR B 1 265 ? -14.094 84.983 97.725 1.00 11.31 265 THR B N 1
ATOM 5504 C CA . THR B 1 265 ? -14.922 85.659 98.708 1.00 12.20 265 THR B CA 1
ATOM 5505 C C . THR B 1 265 ? -16.087 86.247 97.933 1.00 12.30 265 THR B C 1
ATOM 5506 O O . THR B 1 265 ? -15.894 87.092 97.059 1.00 12.22 265 THR B O 1
ATOM 5510 N N . GLY B 1 266 ? -17.292 85.773 98.235 1.00 12.75 266 GLY B N 1
ATOM 5511 C CA . GLY B 1 266 ? -18.446 86.070 97.406 1.00 13.17 266 GLY B CA 1
ATOM 5512 C C . GLY B 1 266 ? -18.178 85.498 96.030 1.00 13.45 266 GLY B C 1
ATOM 5513 O O . GLY B 1 266 ? -17.943 84.289 95.891 1.00 13.61 266 GLY B O 1
ATOM 5514 N N . PHE B 1 267 ? -18.173 86.367 95.023 1.00 13.20 267 PHE B N 1
ATOM 5515 C CA . PHE B 1 267 ? -17.838 85.962 93.666 1.00 13.18 267 PHE B CA 1
ATOM 5516 C C . PHE B 1 267 ? -16.605 86.695 93.136 1.00 12.78 267 PHE B C 1
ATOM 5517 O O . PHE B 1 267 ? -16.439 86.888 91.929 1.00 12.74 267 PHE B O 1
ATOM 5525 N N . GLN B 1 268 ? -15.745 87.108 94.060 1.00 12.23 268 GLN B N 1
ATOM 5526 C CA . GLN B 1 268 ? -14.447 87.649 93.701 1.00 12.25 268 GLN B CA 1
ATOM 5527 C C . GLN B 1 268 ? -13.350 86.684 94.099 1.00 11.96 268 GLN B C 1
ATOM 5528 O O . GLN B 1 268 ? -13.489 85.938 95.071 1.00 11.48 268 GLN B O 1
ATOM 5534 N N . GLY B 1 269 ? -12.262 86.711 93.336 1.00 11.83 269 GLY B N 1
ATOM 5535 C CA . GLY B 1 269 ? -11.083 85.927 93.641 1.00 11.53 269 GLY B CA 1
ATOM 5536 C C . GLY B 1 269 ? -9.988 86.806 94.209 1.00 11.64 269 GLY B C 1
ATOM 5537 O O . GLY B 1 269 ? -9.828 87.959 93.796 1.00 11.27 269 GLY B O 1
ATOM 5538 N N . HIS B 1 270 ? -9.246 86.258 95.165 1.00 11.72 270 HIS B N 1
ATOM 5539 C CA . HIS B 1 270 ? -8.072 86.916 95.726 1.00 12.06 270 HIS B CA 1
ATOM 5540 C C . HIS B 1 270 ? -6.930 85.915 95.661 1.00 11.46 270 HIS B C 1
ATOM 5541 O O . HIS B 1 270 ? -7.080 84.779 96.104 1.00 11.56 270 HIS B O 1
ATOM 5548 N N . TYR B 1 271 ? -5.792 86.330 95.115 1.00 10.82 271 TYR B N 1
ATOM 5549 C CA . TYR B 1 271 ? -4.635 85.441 95.031 1.00 10.31 271 TYR B CA 1
ATOM 5550 C C . TYR B 1 271 ? -3.361 86.219 94.760 1.00 10.36 271 TYR B C 1
ATOM 5551 O O . TYR B 1 271 ? -3.401 87.414 94.451 1.00 10.13 271 TYR B O 1
ATOM 5560 N N . THR B 1 272 ? -2.233 85.530 94.878 1.00 10.03 272 THR B N 1
ATOM 5561 C CA . THR B 1 272 ? -0.947 86.121 94.559 1.00 10.18 272 THR B CA 1
ATOM 5562 C C . THR B 1 272 ? -0.366 85.422 93.345 1.00 10.05 272 THR B C 1
ATOM 5563 O O . THR B 1 272 ? -0.464 84.202 93.214 1.00 9.88 272 THR B O 1
ATOM 5567 N N . VAL B 1 273 ? 0.229 86.206 92.457 1.00 10.15 273 VAL B N 1
ATOM 5568 C CA . VAL B 1 273 ? 0.982 85.642 91.350 1.00 10.49 273 VAL B CA 1
ATOM 5569 C C . VAL B 1 273 ? 2.468 85.896 91.566 1.00 10.98 273 VAL B C 1
ATOM 5570 O O . VAL B 1 273 ? 2.886 87.035 91.787 1.00 11.07 273 VAL B O 1
ATOM 5574 N N . ILE B 1 274 ? 3.251 84.820 91.524 1.00 11.36 274 ILE B N 1
ATOM 5575 C CA . ILE B 1 274 ? 4.703 84.911 91.572 1.00 12.16 274 ILE B CA 1
ATOM 5576 C C . ILE B 1 274 ? 5.241 84.840 90.153 1.00 12.37 274 ILE B C 1
ATOM 5577 O O . ILE B 1 274 ? 5.136 83.805 89.492 1.00 12.37 274 ILE B O 1
ATOM 5582 N N . CYS B 1 275 ? 5.824 85.944 89.700 1.00 13.07 275 CYS B N 1
ATOM 5583 C CA . CYS B 1 275 ? 6.371 86.052 88.350 1.00 14.00 275 CYS B CA 1
ATOM 5584 C C . CYS B 1 275 ? 7.730 85.347 88.231 1.00 14.46 275 CYS B C 1
ATOM 5585 O O . CYS B 1 275 ? 8.348 85.038 89.248 1.00 14.30 275 CYS B O 1
ATOM 5588 N N . PRO B 1 276 ? 8.184 85.085 86.999 1.00 15.12 276 PRO B N 1
ATOM 5589 C CA . PRO B 1 276 ? 9.440 84.355 86.754 1.00 15.79 276 PRO B CA 1
ATOM 5590 C C . PRO B 1 276 ? 10.670 84.921 87.468 1.00 16.40 276 PRO B C 1
ATOM 5591 O O . PRO B 1 276 ? 11.559 84.149 87.845 1.00 16.57 276 PRO B O 1
ATOM 5595 N N . ASN B 1 277 ? 10.716 86.241 87.644 1.00 17.05 277 ASN B N 1
ATOM 5596 C CA . ASN B 1 277 ? 11.803 86.898 88.367 1.00 17.35 277 ASN B CA 1
ATOM 5597 C C . ASN B 1 277 ? 11.506 87.040 89.867 1.00 17.29 277 ASN B C 1
ATOM 5598 O O . ASN B 1 277 ? 12.141 87.833 90.566 1.00 17.18 277 ASN B O 1
ATOM 5603 N N . ASN B 1 278 ? 10.529 86.267 90.339 1.00 17.19 278 ASN B N 1
ATOM 5604 C CA . ASN B 1 278 ? 10.108 86.241 91.746 1.00 17.01 278 ASN B CA 1
ATOM 5605 C C . ASN B 1 278 ? 9.291 87.447 92.215 1.00 16.57 278 ASN B C 1
ATOM 5606 O O . ASN B 1 278 ? 8.993 87.574 93.406 1.00 16.13 278 ASN B O 1
ATOM 5611 N N . GLU B 1 279 ? 8.924 88.326 91.285 1.00 15.80 279 GLU B N 1
ATOM 5612 C CA . GLU B 1 279 ? 8.050 89.451 91.605 1.00 15.40 279 GLU B CA 1
ATOM 5613 C C . GLU B 1 279 ? 6.678 88.933 92.032 1.00 14.98 279 GLU B C 1
ATOM 5614 O O . GLU B 1 279 ? 6.055 88.138 91.322 1.00 14.65 279 GLU B O 1
ATOM 5620 N N . ARG B 1 280 ? 6.229 89.381 93.201 1.00 14.38 280 ARG B N 1
ATOM 5621 C CA . ARG B 1 280 ? 4.918 89.006 93.721 1.00 14.12 280 ARG B CA 1
ATOM 5622 C C . ARG B 1 280 ? 3.889 90.071 93.381 1.00 13.82 280 ARG B C 1
ATOM 5623 O O . ARG B 1 280 ? 4.115 91.264 93.610 1.00 13.95 280 ARG B O 1
ATOM 5631 N N . ILE B 1 281 ? 2.764 89.630 92.828 1.00 13.24 281 ILE B N 1
ATOM 5632 C CA . ILE B 1 281 ? 1.649 90.516 92.521 1.00 12.98 281 ILE B CA 1
ATOM 5633 C C . ILE B 1 281 ? 0.390 90.004 93.213 1.00 12.76 281 ILE B C 1
ATOM 5634 O O . ILE B 1 281 ? -0.065 88.892 92.952 1.00 12.33 281 ILE B O 1
ATOM 5639 N N . ASN B 1 282 ? -0.161 90.829 94.096 1.00 12.56 282 ASN B N 1
ATOM 5640 C CA . ASN B 1 282 ? -1.379 90.489 94.819 1.00 12.57 282 ASN B CA 1
ATOM 5641 C C . ASN B 1 282 ? -2.589 90.929 94.024 1.00 12.19 282 ASN B C 1
ATOM 5642 O O . ASN B 1 282 ? -2.807 92.126 93.827 1.00 12.83 282 ASN B O 1
ATOM 5647 N N . VAL B 1 283 ? -3.370 89.955 93.567 1.00 11.59 283 VAL B N 1
ATOM 5648 C CA . VAL B 1 283 ? -4.452 90.211 92.621 1.00 11.11 283 VAL B CA 1
ATOM 5649 C C . VAL B 1 283 ? -5.825 90.133 93.276 1.00 11.22 283 VAL B C 1
ATOM 5650 O O . VAL B 1 283 ? -6.125 89.182 94.000 1.00 11.42 283 VAL B O 1
ATOM 5654 N N . LEU B 1 284 ? -6.641 91.154 93.021 1.00 11.32 284 LEU B N 1
ATOM 5655 C CA . LEU B 1 284 ? -8.081 91.070 93.226 1.00 10.99 284 LEU B CA 1
ATOM 5656 C C . LEU B 1 284 ? -8.700 90.839 91.855 1.00 10.91 284 LEU B C 1
ATOM 5657 O O . LEU B 1 284 ? -8.487 91.619 90.923 1.00 11.07 284 LEU B O 1
ATOM 5662 N N . LEU B 1 285 ? -9.433 89.742 91.725 1.00 10.63 285 LEU B N 1
ATOM 5663 C CA . LEU B 1 285 ? -10.113 89.425 90.482 1.00 10.34 285 LEU B CA 1
ATOM 5664 C C . LEU B 1 285 ? -11.622 89.476 90.685 1.00 10.29 285 LEU B C 1
ATOM 5665 O O . LEU B 1 285 ? -12.168 88.765 91.525 1.00 10.32 285 LEU B O 1
ATOM 5670 N N . ASN B 1 286 ? -12.289 90.305 89.892 1.00 9.99 286 ASN B N 1
ATOM 5671 C CA . ASN B 1 286 ? -13.701 90.604 90.099 1.00 10.59 286 ASN B CA 1
ATOM 5672 C C . ASN B 1 286 ? -14.664 89.543 89.566 1.00 10.46 286 ASN B C 1
ATOM 5673 O O . ASN B 1 286 ? -15.854 89.806 89.397 1.00 10.66 286 ASN B O 1
ATOM 5678 N N . VAL B 1 287 ? -14.149 88.341 89.318 1.00 10.22 287 VAL B N 1
ATOM 5679 C CA . VAL B 1 287 ? -14.962 87.228 88.829 1.00 10.83 287 VAL B CA 1
ATOM 5680 C C . VAL B 1 287 ? -14.558 85.977 89.618 1.00 10.56 287 VAL B C 1
ATOM 5681 O O . VAL B 1 287 ? -13.438 85.913 90.122 1.00 10.57 287 VAL B O 1
ATOM 5685 N N . PRO B 1 288 ? -15.471 85.018 89.779 1.00 10.48 288 PRO B N 1
ATOM 5686 C CA . PRO B 1 288 ? -15.233 83.877 90.668 1.00 10.03 288 PRO B CA 1
ATOM 5687 C C . PRO B 1 288 ? -14.499 82.701 90.033 1.00 9.63 288 PRO B C 1
ATOM 5688 O O . PRO B 1 288 ? -14.394 82.588 88.808 1.00 9.38 288 PRO B O 1
ATOM 5692 N N . GLY B 1 289 ? -13.986 81.834 90.896 1.00 9.77 289 GLY B N 1
ATOM 5693 C CA . GLY B 1 289 ? -13.503 80.531 90.482 1.00 9.61 289 GLY B CA 1
ATOM 5694 C C . GLY B 1 289 ? -12.029 80.492 90.158 1.00 9.21 289 GLY B C 1
ATOM 5695 O O . GLY B 1 289 ? -11.455 81.443 89.617 1.00 8.93 289 GLY B O 1
ATOM 5696 N N . LYS B 1 290 ? -11.408 79.374 90.504 1.00 8.94 290 LYS B N 1
ATOM 5697 C CA . LYS B 1 290 ? -10.007 79.145 90.176 1.00 9.10 290 LYS B CA 1
ATOM 5698 C C . LYS B 1 290 ? -9.773 79.164 88.668 1.00 9.07 290 LYS B C 1
ATOM 5699 O O . LYS B 1 290 ? -8.701 79.552 88.205 1.00 9.36 290 LYS B O 1
ATOM 5705 N N . HIS B 1 291 ? -10.779 78.753 87.898 1.00 9.48 291 HIS B N 1
ATOM 5706 C CA . HIS B 1 291 ? -10.652 78.751 86.441 1.00 9.84 291 HIS B CA 1
ATOM 5707 C C . HIS B 1 291 ? -10.485 80.162 85.883 1.00 10.06 291 HIS B C 1
ATOM 5708 O O . HIS B 1 291 ? -9.740 80.370 84.933 1.00 9.64 291 HIS B O 1
ATOM 5715 N N . ASN B 1 292 ? -11.172 81.128 86.484 1.00 10.10 292 ASN B N 1
ATOM 5716 C CA . ASN B 1 292 ? -10.988 82.515 86.083 1.00 10.20 292 ASN B CA 1
ATOM 5717 C C . ASN B 1 292 ? -9.675 83.104 86.565 1.00 10.00 292 ASN B C 1
ATOM 5718 O O . ASN B 1 292 ? -9.101 83.958 85.889 1.00 10.33 292 ASN B O 1
ATOM 5723 N N . ALA B 1 293 ? -9.197 82.640 87.718 1.00 10.15 293 ALA B N 1
ATOM 5724 C CA . ALA B 1 293 ? -7.853 82.993 88.189 1.00 9.66 293 ALA B CA 1
ATOM 5725 C C . ALA B 1 293 ? -6.807 82.504 87.185 1.00 9.67 293 ALA B C 1
ATOM 5726 O O . ALA B 1 293 ? -5.836 83.207 86.899 1.00 9.33 293 ALA B O 1
ATOM 5728 N N . LEU B 1 294 ? -7.019 81.309 86.637 1.00 9.29 294 LEU B N 1
ATOM 5729 C CA . LEU B 1 294 ? -6.155 80.796 85.580 1.00 9.14 294 LEU B CA 1
ATOM 5730 C C . LEU B 1 294 ? -6.222 81.695 84.351 1.00 9.32 294 LEU B C 1
ATOM 5731 O O . LEU B 1 294 ? -5.191 82.157 83.859 1.00 9.81 294 LEU B O 1
ATOM 5736 N N . ASN B 1 295 ? -7.435 81.969 83.872 1.00 9.18 295 ASN B N 1
ATOM 5737 C CA . ASN B 1 295 ? -7.598 82.866 82.728 1.00 9.45 295 ASN B CA 1
ATOM 5738 C C . ASN B 1 295 ? -6.938 84.222 82.970 1.00 9.27 295 ASN B C 1
ATOM 5739 O O . ASN B 1 295 ? -6.261 84.758 82.089 1.00 9.20 295 ASN B O 1
ATOM 5744 N N . ALA B 1 296 ? -7.143 84.780 84.163 1.00 9.13 296 ALA B N 1
ATOM 5745 C CA . ALA B 1 296 ? -6.580 86.086 84.496 1.00 9.54 296 ALA B CA 1
ATOM 5746 C C . ALA B 1 296 ? -5.070 86.062 84.631 1.00 9.54 296 ALA B C 1
ATOM 5747 O O . ALA B 1 296 ? -4.425 87.105 84.508 1.00 10.14 296 ALA B O 1
ATOM 5749 N N . THR B 1 297 ? -4.509 84.881 84.872 1.00 9.28 297 THR B N 1
ATOM 5750 C CA . THR B 1 297 ? -3.061 84.740 84.979 1.00 9.12 297 THR B CA 1
ATOM 5751 C C . THR B 1 297 ? -2.419 84.527 83.613 1.00 9.16 297 THR B C 1
ATOM 5752 O O . THR B 1 297 ? -1.307 84.996 83.373 1.00 8.96 297 THR B O 1
ATOM 5756 N N . ALA B 1 298 ? -3.134 83.858 82.709 1.00 8.91 298 ALA B N 1
ATOM 5757 C CA . ALA B 1 298 ? -2.776 83.913 81.295 1.00 8.97 298 ALA B CA 1
ATOM 5758 C C . ALA B 1 298 ? -2.687 85.374 80.865 1.00 9.23 298 ALA B C 1
ATOM 5759 O O . ALA B 1 298 ? -1.701 85.788 80.256 1.00 9.15 298 ALA B O 1
ATOM 5761 N N . ALA B 1 299 ? -3.725 86.140 81.198 1.00 9.35 299 ALA B N 1
ATOM 5762 C CA . ALA B 1 299 ? -3.815 87.547 80.830 1.00 9.23 299 ALA B CA 1
ATOM 5763 C C . ALA B 1 299 ? -2.698 88.359 81.465 1.00 9.37 299 ALA B C 1
ATOM 5764 O O . ALA B 1 299 ? -2.020 89.119 80.778 1.00 9.09 299 ALA B O 1
ATOM 5766 N N . LEU B 1 300 ? -2.505 88.184 82.771 1.00 9.47 300 LEU B N 1
ATOM 5767 C CA . LEU B 1 300 ? -1.433 88.872 83.482 1.00 9.26 300 LEU B CA 1
ATOM 5768 C C . LEU B 1 300 ? -0.050 88.528 82.902 1.00 9.41 300 LEU B C 1
ATOM 5769 O O . LEU B 1 300 ? 0.796 89.415 82.735 1.00 9.31 300 LEU B O 1
ATOM 5774 N N . ALA B 1 301 ? 0.169 87.248 82.600 1.00 9.11 301 ALA B N 1
ATOM 5775 C CA . ALA B 1 301 ? 1.438 86.785 82.034 1.00 9.38 301 ALA B CA 1
ATOM 5776 C C . ALA B 1 301 ? 1.736 87.453 80.697 1.00 9.37 301 ALA B C 1
ATOM 5777 O O . ALA B 1 301 ? 2.852 87.933 80.474 1.00 9.68 301 ALA B O 1
ATOM 5779 N N . VAL B 1 302 ? 0.738 87.489 79.818 1.00 9.01 302 VAL B N 1
ATOM 5780 C CA . VAL B 1 302 ? 0.892 88.125 78.516 1.00 9.19 302 VAL B CA 1
ATOM 5781 C C . VAL B 1 302 ? 1.261 89.594 78.702 1.00 9.32 302 VAL B C 1
ATOM 5782 O O . VAL B 1 302 ? 2.214 90.080 78.092 1.00 9.91 302 VAL B O 1
ATOM 5786 N N . ALA B 1 303 ? 0.512 90.284 79.561 1.00 9.88 303 ALA B N 1
ATOM 5787 C CA . ALA B 1 303 ? 0.723 91.704 79.805 1.00 9.78 303 ALA B CA 1
ATOM 5788 C C . ALA B 1 303 ? 2.101 91.998 80.401 1.00 10.37 303 ALA B C 1
ATOM 5789 O O . ALA B 1 303 ? 2.789 92.918 79.954 1.00 9.83 303 ALA B O 1
ATOM 5791 N N . LYS B 1 304 ? 2.500 91.209 81.397 1.00 10.35 304 LYS B N 1
ATOM 5792 C CA . LYS B 1 304 ? 3.825 91.343 82.003 1.00 10.58 304 LYS B CA 1
ATOM 5793 C C . LYS B 1 304 ? 4.939 91.083 80.988 1.00 11.07 304 LYS B C 1
ATOM 5794 O O . LYS B 1 304 ? 5.933 91.813 80.950 1.00 10.98 304 LYS B O 1
ATOM 5800 N N . GLU B 1 305 ? 4.770 90.052 80.165 1.00 11.46 305 GLU B N 1
ATOM 5801 C CA . GLU B 1 305 ? 5.778 89.710 79.168 1.00 12.70 305 GLU B CA 1
ATOM 5802 C C . GLU B 1 305 ? 5.904 90.786 78.099 1.00 13.21 305 GLU B C 1
ATOM 5803 O O . GLU B 1 305 ? 6.942 90.910 77.452 1.00 13.79 305 GLU B O 1
ATOM 5809 N N . GLU B 1 306 ? 4.847 91.571 77.938 1.00 13.84 306 GLU B N 1
ATOM 5810 C CA . GLU B 1 306 ? 4.829 92.657 76.965 1.00 14.93 306 GLU B CA 1
ATOM 5811 C C . GLU B 1 306 ? 5.242 93.992 77.597 1.00 14.32 306 GLU B C 1
ATOM 5812 O O . GLU B 1 306 ? 5.395 95.000 76.902 1.00 15.06 306 GLU B O 1
ATOM 5818 N N . GLY B 1 307 ? 5.445 93.985 78.913 1.00 13.85 307 GLY B N 1
ATOM 5819 C CA . GLY B 1 307 ? 6.003 95.122 79.624 1.00 13.17 307 GLY B CA 1
ATOM 5820 C C . GLY B 1 307 ? 4.985 96.067 80.236 1.00 12.77 307 GLY B C 1
ATOM 5821 O O . GLY B 1 307 ? 5.338 97.176 80.641 1.00 12.57 307 GLY B O 1
ATOM 5822 N N . ILE B 1 308 ? 3.728 95.635 80.306 1.00 11.94 308 ILE B N 1
ATOM 5823 C CA . ILE B 1 308 ? 2.679 96.452 80.909 1.00 11.75 308 ILE B CA 1
ATOM 5824 C C . ILE B 1 308 ? 2.881 96.532 82.425 1.00 11.68 308 ILE B C 1
ATOM 5825 O O . ILE B 1 308 ? 3.206 95.529 83.064 1.00 11.47 308 ILE B O 1
ATOM 5830 N N . ALA B 1 309 ? 2.711 97.738 82.974 1.00 11.28 309 ALA B N 1
ATOM 5831 C CA . ALA B 1 309 ? 2.856 97.993 84.406 1.00 11.51 309 ALA B CA 1
ATOM 5832 C C . ALA B 1 309 ? 1.800 97.262 85.227 1.00 11.53 309 ALA B C 1
ATOM 5833 O O . ALA B 1 309 ? 0.681 97.025 84.754 1.00 11.34 309 ALA B O 1
ATOM 5835 N N . ASN B 1 310 ? 2.174 96.908 86.455 1.00 11.55 310 ASN B N 1
ATOM 5836 C CA . ASN B 1 310 ? 1.296 96.193 87.379 1.00 11.86 310 ASN B CA 1
ATOM 5837 C C . ASN B 1 310 ? -0.025 96.901 87.615 1.00 11.75 310 ASN B C 1
ATOM 5838 O O . ASN B 1 310 ? -1.066 96.258 87.709 1.00 11.62 310 ASN B O 1
ATOM 5843 N N . GLU B 1 311 ? 0.028 98.226 87.718 1.00 11.83 311 GLU B N 1
ATOM 5844 C CA . GLU B 1 311 ? -1.148 99.015 88.073 1.00 12.08 311 GLU B CA 1
ATOM 5845 C C . GLU B 1 311 ? -2.284 98.811 87.069 1.00 11.48 311 GLU B C 1
ATOM 5846 O O . GLU B 1 311 ? -3.414 98.549 87.462 1.00 11.09 311 GLU B O 1
ATOM 5852 N N . ALA B 1 312 ? -1.971 98.920 85.780 1.00 11.16 312 ALA B N 1
ATOM 5853 C CA . ALA B 1 312 ? -2.957 98.700 84.720 1.00 10.92 312 ALA B CA 1
ATOM 5854 C C . ALA B 1 312 ? -3.548 97.292 84.762 1.00 10.70 312 ALA B C 1
ATOM 5855 O O . ALA B 1 312 ? -4.753 97.124 84.602 1.00 10.79 312 ALA B O 1
ATOM 5857 N N . ILE B 1 313 ? -2.693 96.290 84.962 1.00 10.45 313 ILE B N 1
ATOM 5858 C CA . ILE B 1 313 ? -3.139 94.899 85.054 1.00 10.22 313 ILE B CA 1
ATOM 5859 C C . ILE B 1 313 ? -4.089 94.747 86.232 1.00 10.37 313 ILE B C 1
ATOM 5860 O O . ILE B 1 313 ? -5.201 94.238 86.080 1.00 10.44 313 ILE B O 1
ATOM 5865 N N . LEU B 1 314 ? -3.640 95.197 87.402 1.00 10.16 314 LEU B N 1
ATOM 5866 C CA . LEU B 1 314 ? -4.420 95.078 88.630 1.00 10.21 314 LEU B CA 1
ATOM 5867 C C . LEU B 1 314 ? -5.739 95.834 88.552 1.00 10.03 314 LEU B C 1
ATOM 5868 O O . LEU B 1 314 ? -6.774 95.315 88.971 1.00 9.34 314 LEU B O 1
ATOM 5873 N N . GLU B 1 315 ? -5.702 97.038 87.982 1.00 9.55 315 GLU B N 1
ATOM 5874 C CA . GLU B 1 315 ? -6.909 97.849 87.836 1.00 9.71 315 GLU B CA 1
ATOM 5875 C C . GLU B 1 315 ? -7.932 97.164 86.934 1.00 9.15 315 GLU B C 1
ATOM 5876 O O . GLU B 1 315 ? -9.115 97.136 87.260 1.00 9.08 315 GLU B O 1
ATOM 5882 N N . ALA B 1 316 ? -7.470 96.590 85.823 1.00 9.01 316 ALA B N 1
ATOM 5883 C CA . ALA B 1 316 ? -8.373 95.939 84.877 1.00 9.06 316 ALA B CA 1
ATOM 5884 C C . ALA B 1 316 ? -8.997 94.690 85.481 1.00 9.21 316 ALA B C 1
ATOM 5885 O O . ALA B 1 316 ? -10.183 94.433 85.277 1.00 9.26 316 ALA B O 1
ATOM 5887 N N . LEU B 1 317 ? -8.203 93.925 86.234 1.00 9.42 317 LEU B N 1
ATOM 5888 C CA . LEU B 1 317 ? -8.698 92.700 86.865 1.00 9.55 317 LEU B CA 1
ATOM 5889 C C . LEU B 1 317 ? -9.604 92.961 88.075 1.00 9.72 317 LEU B C 1
ATOM 5890 O O . LEU B 1 317 ? -10.601 92.260 88.275 1.00 9.51 317 LEU B O 1
ATOM 5895 N N . ALA B 1 318 ? -9.253 93.967 88.872 1.00 9.62 318 ALA B N 1
ATOM 5896 C CA . ALA B 1 318 ? -10.010 94.314 90.074 1.00 9.93 318 ALA B CA 1
ATOM 5897 C C . ALA B 1 318 ? -11.452 94.703 89.766 1.00 10.11 318 ALA B C 1
ATOM 5898 O O . ALA B 1 318 ? -12.349 94.496 90.592 1.00 10.08 318 ALA B O 1
ATOM 5900 N N . ASP B 1 319 ? -11.665 95.276 88.583 1.00 9.82 319 ASP B N 1
ATOM 5901 C CA . ASP B 1 319 ? -12.996 95.700 88.178 1.00 10.58 319 ASP B CA 1
ATOM 5902 C C . ASP B 1 319 ? -13.442 94.994 86.902 1.00 10.48 319 ASP B C 1
ATOM 5903 O O . ASP B 1 319 ? -14.327 95.464 86.190 1.00 10.46 319 ASP B O 1
ATOM 5908 N N . PHE B 1 320 ? -12.838 93.848 86.614 1.00 10.31 320 PHE B N 1
ATOM 5909 C CA . PHE B 1 320 ? -13.206 93.131 85.405 1.00 10.45 320 PHE B CA 1
ATOM 5910 C C . PHE B 1 320 ? -14.687 92.803 85.431 1.00 10.78 320 PHE B C 1
ATOM 5911 O O . PHE B 1 320 ? -15.182 92.227 86.404 1.00 11.14 320 PHE B O 1
ATOM 5919 N N . GLN B 1 321 ? -15.393 93.188 84.371 1.00 11.07 321 GLN B N 1
ATOM 5920 C CA . GLN B 1 321 ? -16.849 93.062 84.349 1.00 11.25 321 GLN B CA 1
ATOM 5921 C C . GLN B 1 321 ? -17.310 91.773 83.674 1.00 11.43 321 GLN B C 1
ATOM 5922 O O . GLN B 1 321 ? -18.495 91.462 83.669 1.00 12.05 321 GLN B O 1
ATOM 5928 N N . GLY B 1 322 ? -16.363 91.016 83.134 1.00 11.42 322 GLY B N 1
ATOM 5929 C CA . GLY B 1 322 ? -16.668 89.734 82.527 1.00 11.31 322 GLY B CA 1
ATOM 5930 C C . GLY B 1 322 ? -16.963 89.836 81.047 1.00 11.36 322 GLY B C 1
ATOM 5931 O O . GLY B 1 322 ? -17.013 90.929 80.460 1.00 10.53 322 GLY B O 1
ATOM 5932 N N . ALA B 1 323 ? -17.123 88.672 80.438 1.00 10.91 323 ALA B N 1
ATOM 5933 C CA . ALA B 1 323 ? -17.673 88.566 79.100 1.00 11.07 323 ALA B CA 1
ATOM 5934 C C . ALA B 1 323 ? -19.154 88.262 79.275 1.00 10.95 323 ALA B C 1
ATOM 5935 O O . ALA B 1 323 ? -19.538 87.626 80.257 1.00 10.92 323 ALA B O 1
ATOM 5937 N N . GLY B 1 324 ? -19.983 88.733 78.344 1.00 10.69 324 GLY B N 1
ATOM 5938 C CA . GLY B 1 324 ? -21.413 88.456 78.387 1.00 10.48 324 GLY B CA 1
ATOM 5939 C C . GLY B 1 324 ? -21.671 86.956 78.484 1.00 10.38 324 GLY B C 1
ATOM 5940 O O . GLY B 1 324 ? -20.988 86.164 77.838 1.00 10.73 324 GLY B O 1
ATOM 5941 N N . ARG B 1 325 ? -22.635 86.575 79.316 1.00 9.63 325 ARG B N 1
ATOM 5942 C CA . ARG B 1 325 ? -23.051 85.182 79.489 1.00 9.54 325 ARG B CA 1
ATOM 5943 C C . ARG B 1 325 ? -22.021 84.283 80.176 1.00 9.47 325 ARG B C 1
ATOM 5944 O O . ARG B 1 325 ? -22.218 83.080 80.211 1.00 9.79 325 ARG B O 1
ATOM 5952 N N . ARG B 1 326 ? -20.919 84.835 80.680 1.00 9.37 326 ARG B N 1
ATOM 5953 C CA . ARG B 1 326 ? -19.934 84.009 81.389 1.00 9.69 326 ARG B CA 1
ATOM 5954 C C . ARG B 1 326 ? -19.986 84.380 82.862 1.00 9.52 326 ARG B C 1
ATOM 5955 O O . ARG B 1 326 ? -19.519 85.455 83.256 1.00 9.45 326 ARG B O 1
ATOM 5963 N N . PHE B 1 327 ? -20.601 83.492 83.650 1.00 9.74 327 PHE B N 1
ATOM 5964 C CA . PHE B 1 327 ? -21.023 83.774 85.027 1.00 9.70 327 PHE B CA 1
ATOM 5965 C C . PHE B 1 327 ? -21.556 85.202 85.147 1.00 9.46 327 PHE B C 1
ATOM 5966 O O . PHE B 1 327 ? -21.031 86.031 85.896 1.00 9.20 327 PHE B O 1
ATOM 5974 N N . ASP B 1 328 ? -22.618 85.460 84.393 1.00 9.45 328 ASP B N 1
ATOM 5975 C CA . ASP B 1 328 ? -23.124 86.805 84.166 1.00 9.93 328 ASP B CA 1
ATOM 5976 C C . ASP B 1 328 ? -24.403 86.969 84.968 1.00 10.57 328 ASP B C 1
ATOM 5977 O O . ASP B 1 328 ? -25.434 86.393 84.625 1.00 9.90 328 ASP B O 1
ATOM 5982 N N . GLN B 1 329 ? -24.325 87.753 86.041 1.00 11.70 329 GLN B N 1
ATOM 5983 C CA . GLN B 1 329 ? -25.463 87.953 86.935 1.00 13.37 329 GLN B CA 1
ATOM 5984 C C . GLN B 1 329 ? -26.542 88.781 86.244 1.00 13.45 329 GLN B C 1
ATOM 5985 O O . GLN B 1 329 ? -26.269 89.877 85.763 1.00 13.51 329 GLN B O 1
ATOM 5991 N N . LEU B 1 330 ? -27.754 88.234 86.166 1.00 13.96 330 LEU B N 1
ATOM 5992 C CA . LEU B 1 330 ? -28.860 88.911 85.492 1.00 14.40 330 LEU B CA 1
ATOM 5993 C C . LEU B 1 330 ? -29.679 89.724 86.485 1.00 14.49 330 LEU B C 1
ATOM 5994 O O . LEU B 1 330 ? -30.383 90.671 86.111 1.00 15.07 330 LEU B O 1
ATOM 5999 N N . GLY B 1 331 ? -29.564 89.355 87.755 1.00 14.43 331 GLY B N 1
ATOM 6000 C CA . GLY B 1 331 ? -30.212 90.085 88.826 1.00 14.81 331 GLY B CA 1
ATOM 6001 C C . GLY B 1 331 ? -30.848 89.173 89.851 1.00 15.04 331 GLY B C 1
ATOM 6002 O O . GLY B 1 331 ? -30.808 87.937 89.738 1.00 14.32 331 GLY B O 1
ATOM 6003 N N . GLU B 1 332 ? -31.427 89.798 90.868 1.00 15.25 332 GLU B N 1
ATOM 6004 C CA . GLU B 1 332 ? -32.144 89.082 91.907 1.00 16.03 332 GLU B CA 1
ATOM 6005 C C . GLU B 1 332 ? -33.624 89.374 91.763 1.00 15.88 332 GLU B C 1
ATOM 6006 O O . GLU B 1 332 ? -34.022 90.526 91.541 1.00 15.68 332 GLU B O 1
ATOM 6012 N N . PHE B 1 333 ? -34.427 88.318 91.877 1.00 15.89 333 PHE B N 1
ATOM 6013 C CA . PHE B 1 333 ? -35.852 88.398 91.610 1.00 16.05 333 PHE B CA 1
ATOM 6014 C C . PHE B 1 333 ? -36.620 87.757 92.742 1.00 16.12 333 PHE B C 1
ATOM 6015 O O . PHE B 1 333 ? -36.289 86.644 93.188 1.00 15.21 333 PHE B O 1
ATOM 6023 N N . ILE B 1 334 ? -37.652 88.463 93.190 1.00 16.07 334 ILE B N 1
ATOM 6024 C CA . ILE B 1 334 ? -38.546 87.954 94.210 1.00 16.66 334 ILE B CA 1
ATOM 6025 C C . ILE B 1 334 ? -39.652 87.157 93.531 1.00 16.63 334 ILE B C 1
ATOM 6026 O O . ILE B 1 334 ? -40.505 87.702 92.819 1.00 17.07 334 ILE B O 1
ATOM 6031 N N . ARG B 1 335 ? -39.607 85.850 93.749 1.00 16.87 335 ARG B N 1
ATOM 6032 C CA . ARG B 1 335 ? -40.639 84.941 93.269 1.00 17.11 335 ARG B CA 1
ATOM 6033 C C . ARG B 1 335 ? -41.494 84.523 94.461 1.00 17.25 335 ARG B C 1
ATOM 6034 O O . ARG B 1 335 ? -40.989 84.544 95.617 1.00 17.92 335 ARG B O 1
ATOM 6042 N N . PRO B 1 336 ? -42.779 84.178 94.204 1.00 17.60 336 PRO B N 1
ATOM 6043 C CA . PRO B 1 336 ? -43.735 83.831 95.279 1.00 17.49 336 PRO B CA 1
ATOM 6044 C C . PRO B 1 336 ? -43.164 82.811 96.264 1.00 17.29 336 PRO B C 1
ATOM 6045 O O . PRO B 1 336 ? -43.463 82.871 97.459 1.00 17.21 336 PRO B O 1
ATOM 6049 N N . ASN B 1 337 ? -42.333 81.902 95.763 1.00 17.10 337 ASN B N 1
ATOM 6050 C CA . ASN B 1 337 ? -41.730 80.877 96.602 1.00 16.88 337 ASN B CA 1
ATOM 6051 C C . ASN B 1 337 ? -40.327 81.205 97.104 1.00 16.60 337 ASN B C 1
ATOM 6052 O O . ASN B 1 337 ? -39.692 80.368 97.756 1.00 16.42 337 ASN B O 1
ATOM 6057 N N . GLY B 1 338 ? -39.846 82.420 96.800 1.00 16.35 338 GLY B N 1
ATOM 6058 C CA . GLY B 1 338 ? -38.590 82.894 97.356 1.00 15.83 338 GLY B CA 1
ATOM 6059 C C . GLY B 1 338 ? -37.777 83.796 96.453 1.00 15.29 338 GLY B C 1
ATOM 6060 O O . GLY B 1 338 ? -37.988 83.837 95.234 1.00 15.18 338 GLY B O 1
ATOM 6061 N N . LYS B 1 339 ? -36.846 84.533 97.073 1.00 14.60 339 LYS B N 1
ATOM 6062 C CA . LYS B 1 339 ? -35.967 85.440 96.353 1.00 13.73 339 LYS B CA 1
ATOM 6063 C C . LYS B 1 339 ? -34.826 84.647 95.741 1.00 13.26 339 LYS B C 1
ATOM 6064 O O . LYS B 1 339 ? -34.141 83.881 96.423 1.00 12.81 339 LYS B O 1
ATOM 6070 N N . VAL B 1 340 ? -34.641 84.826 94.442 1.00 12.39 340 VAL B N 1
ATOM 6071 C CA . VAL B 1 340 ? -33.638 84.062 93.716 1.00 12.12 340 VAL B CA 1
ATOM 6072 C C . VAL B 1 340 ? -32.669 84.977 92.983 1.00 12.11 340 VAL B C 1
ATOM 6073 O O . VAL B 1 340 ? -32.980 86.132 92.698 1.00 11.80 340 VAL B O 1
ATOM 6077 N N . ARG B 1 341 ? -31.485 84.449 92.703 1.00 12.12 341 ARG B N 1
ATOM 6078 C CA . ARG B 1 341 ? -30.524 85.133 91.855 1.00 12.46 341 ARG B CA 1
ATOM 6079 C C . ARG B 1 341 ? -30.402 84.356 90.558 1.00 12.24 341 ARG B C 1
ATOM 6080 O O . ARG B 1 341 ? -30.236 83.144 90.575 1.00 12.47 341 ARG B O 1
ATOM 6088 N N . LEU B 1 342 ? -30.494 85.065 89.437 1.00 12.04 342 LEU B N 1
ATOM 6089 C CA . LEU B 1 342 ? -30.388 84.441 88.125 1.00 11.44 342 LEU B CA 1
ATOM 6090 C C . LEU B 1 342 ? -29.038 84.780 87.507 1.00 11.19 342 LEU B C 1
ATOM 6091 O O . LEU B 1 342 ? -28.654 85.948 87.432 1.00 10.70 342 LEU B O 1
ATOM 6096 N N . VAL B 1 343 ? -28.313 83.745 87.093 1.00 10.78 343 VAL B N 1
ATOM 6097 C CA . VAL B 1 343 ? -26.981 83.917 86.520 1.00 10.82 343 VAL B CA 1
ATOM 6098 C C . VAL B 1 343 ? -26.927 83.153 85.204 1.00 10.73 343 VAL B C 1
ATOM 6099 O O . VAL B 1 343 ? -27.339 81.996 85.141 1.00 10.83 343 VAL B O 1
ATOM 6103 N N . ASP B 1 344 ? -26.430 83.816 84.159 1.00 10.68 344 ASP B N 1
ATOM 6104 C CA . ASP B 1 344 ? -26.194 83.171 82.877 1.00 10.77 344 ASP B CA 1
ATOM 6105 C C . ASP B 1 344 ? -24.793 82.619 82.870 1.00 10.10 344 ASP B C 1
ATOM 6106 O O . ASP B 1 344 ? -23.850 83.314 83.248 1.00 10.35 344 ASP B O 1
ATOM 6111 N N . ASP B 1 345 ? -24.640 81.390 82.407 1.00 9.57 345 ASP B N 1
ATOM 6112 C CA . ASP B 1 345 ? -23.309 80.902 82.100 1.00 9.46 345 ASP B CA 1
ATOM 6113 C C . ASP B 1 345 ? -23.260 80.099 80.826 1.00 9.23 345 ASP B C 1
ATOM 6114 O O . ASP B 1 345 ? -24.104 79.240 80.579 1.00 8.85 345 ASP B O 1
ATOM 6119 N N . TYR B 1 346 ? -22.213 80.369 80.057 1.00 8.83 346 TYR B N 1
ATOM 6120 C CA . TYR B 1 346 ? -22.026 79.821 78.720 1.00 8.66 346 TYR B CA 1
ATOM 6121 C C . TYR B 1 346 ? -21.473 78.397 78.709 1.00 9.05 346 TYR B C 1
ATOM 6122 O O . TYR B 1 346 ? -21.467 77.758 77.664 1.00 9.10 346 TYR B O 1
ATOM 6131 N N . GLY B 1 347 ? -21.011 77.914 79.862 1.00 9.22 347 GLY B N 1
ATOM 6132 C CA . GLY B 1 347 ? -20.417 76.586 79.959 1.00 9.42 347 GLY B CA 1
ATOM 6133 C C . GLY B 1 347 ? -21.255 75.534 79.261 1.00 10.04 347 GLY B C 1
ATOM 6134 O O . GLY B 1 347 ? -22.444 75.380 79.549 1.00 10.07 347 GLY B O 1
ATOM 6135 N N . HIS B 1 348 ? -20.624 74.802 78.346 1.00 10.33 348 HIS B N 1
ATOM 6136 C CA . HIS B 1 348 ? -21.346 73.878 77.476 1.00 10.45 348 HIS B CA 1
ATOM 6137 C C . HIS B 1 348 ? -20.613 72.555 77.328 1.00 10.95 348 HIS B C 1
ATOM 6138 O O . HIS B 1 348 ? -21.096 71.642 76.667 1.00 12.36 348 HIS B O 1
ATOM 6145 N N . HIS B 1 349 ? -19.445 72.468 77.952 1.00 10.41 349 HIS B N 1
ATOM 6146 C CA . HIS B 1 349 ? -18.648 71.248 78.018 1.00 9.86 349 HIS B CA 1
ATOM 6147 C C . HIS B 1 349 ? -18.696 70.838 79.493 1.00 9.81 349 HIS B C 1
ATOM 6148 O O . HIS B 1 349 ? -18.768 71.721 80.355 1.00 10.10 349 HIS B O 1
ATOM 6155 N N . PRO B 1 350 ? -18.708 69.538 79.806 1.00 9.40 350 PRO B N 1
ATOM 6156 C CA . PRO B 1 350 ? -18.837 69.100 81.205 1.00 9.51 350 PRO B CA 1
ATOM 6157 C C . PRO B 1 350 ? -17.836 69.776 82.154 1.00 9.39 350 PRO B C 1
ATOM 6158 O O . PRO B 1 350 ? -18.210 70.123 83.271 1.00 9.57 350 PRO B O 1
ATOM 6162 N N . THR B 1 351 ? -16.602 69.983 81.707 1.00 8.80 351 THR B N 1
ATOM 6163 C CA . THR B 1 351 ? -15.595 70.644 82.535 1.00 8.71 351 THR B CA 1
ATOM 6164 C C . THR B 1 351 ? -16.037 72.049 82.907 1.00 8.17 351 THR B C 1
ATOM 6165 O O . THR B 1 351 ? -15.850 72.497 84.036 1.00 8.51 351 THR B O 1
ATOM 6169 N N . GLU B 1 352 ? -16.615 72.739 81.937 1.00 8.36 352 GLU B N 1
ATOM 6170 C CA . GLU B 1 352 ? -17.059 74.117 82.131 1.00 8.20 352 GLU B CA 1
ATOM 6171 C C . GLU B 1 352 ? -18.231 74.192 83.097 1.00 8.97 352 GLU B C 1
ATOM 6172 O O . GLU B 1 352 ? -18.268 75.044 83.990 1.00 8.37 352 GLU B O 1
ATOM 6178 N N . VAL B 1 353 ? -19.194 73.296 82.901 1.00 9.10 353 VAL B N 1
ATOM 6179 C CA . VAL B 1 353 ? -20.343 73.217 83.793 1.00 9.41 353 VAL B CA 1
ATOM 6180 C C . VAL B 1 353 ? -19.846 72.929 85.212 1.00 9.35 353 VAL B C 1
ATOM 6181 O O . VAL B 1 353 ? -20.309 73.546 86.176 1.00 9.59 353 VAL B O 1
ATOM 6185 N N . GLY B 1 354 ? -18.867 72.031 85.319 1.00 9.46 354 GLY B N 1
ATOM 6186 C CA . GLY B 1 354 ? -18.304 71.649 86.603 1.00 9.29 354 GLY B CA 1
ATOM 6187 C C . GLY B 1 354 ? -17.646 72.786 87.362 1.00 9.22 354 GLY B C 1
ATOM 6188 O O . GLY B 1 354 ? -17.922 72.986 88.550 1.00 9.26 354 GLY B O 1
ATOM 6189 N N . VAL B 1 355 ? -16.769 73.529 86.694 1.00 9.15 355 VAL B N 1
ATOM 6190 C CA . VAL B 1 355 ? -16.078 74.632 87.372 1.00 8.84 355 VAL B CA 1
ATOM 6191 C C . VAL B 1 355 ? -17.041 75.754 87.724 1.00 8.77 355 VAL B C 1
ATOM 6192 O O . VAL B 1 355 ? -16.832 76.472 88.706 1.00 8.07 355 VAL B O 1
ATOM 6196 N N . THR B 1 356 ? -18.094 75.896 86.921 1.00 8.65 356 THR B N 1
ATOM 6197 C CA . THR B 1 356 ? -19.100 76.926 87.164 1.00 9.05 356 THR B CA 1
ATOM 6198 C C . THR B 1 356 ? -19.950 76.581 88.385 1.00 8.81 356 THR B C 1
ATOM 6199 O O . THR B 1 356 ? -20.165 77.426 89.249 1.00 8.76 356 THR B O 1
ATOM 6203 N N . ILE B 1 357 ? -20.401 75.334 88.471 1.00 8.82 357 ILE B N 1
ATOM 6204 C CA . ILE B 1 357 ? -21.103 74.881 89.668 1.00 9.11 357 ILE B CA 1
ATOM 6205 C C . ILE B 1 357 ? -20.211 75.117 90.886 1.00 9.29 357 ILE B C 1
ATOM 6206 O O . ILE B 1 357 ? -20.671 75.630 91.899 1.00 9.30 357 ILE B O 1
ATOM 6211 N N . LYS B 1 358 ? -18.935 74.751 90.768 1.00 9.45 358 LYS B N 1
ATOM 6212 C CA . LYS B 1 358 ? -17.999 74.850 91.885 1.00 10.38 358 LYS B CA 1
ATOM 6213 C C . LYS B 1 358 ? -17.824 76.300 92.329 1.00 10.09 358 LYS B C 1
ATOM 6214 O O . LYS B 1 358 ? -17.871 76.594 93.526 1.00 10.01 358 LYS B O 1
ATOM 6220 N N . ALA B 1 359 ? -17.630 77.198 91.364 1.00 10.04 359 ALA B N 1
ATOM 6221 C CA . ALA B 1 359 ? -17.531 78.626 91.655 1.00 9.75 359 ALA B CA 1
ATOM 6222 C C . ALA B 1 359 ? -18.802 79.150 92.322 1.00 9.81 359 ALA B C 1
ATOM 6223 O O . ALA B 1 359 ? -18.735 79.967 93.243 1.00 9.71 359 ALA B O 1
ATOM 6225 N N . ALA B 1 360 ? -19.951 78.674 91.847 1.00 9.94 360 ALA B N 1
ATOM 6226 C CA . ALA B 1 360 ? -21.242 79.072 92.405 1.00 10.14 360 ALA B CA 1
ATOM 6227 C C . ALA B 1 360 ? -21.322 78.633 93.862 1.00 10.26 360 ALA B C 1
ATOM 6228 O O . ALA B 1 360 ? -21.583 79.448 94.742 1.00 10.40 360 ALA B O 1
ATOM 6230 N N . ARG B 1 361 ? -21.051 77.351 94.103 1.00 10.61 361 ARG B N 1
ATOM 6231 C CA . ARG B 1 361 ? -21.053 76.779 95.448 1.00 11.08 361 ARG B CA 1
ATOM 6232 C C . ARG B 1 361 ? -20.171 77.565 96.409 1.00 11.26 361 ARG B C 1
ATOM 6233 O O . ARG B 1 361 ? -20.567 77.840 97.548 1.00 11.01 361 ARG B O 1
ATOM 6241 N N . GLU B 1 362 ? -18.980 77.934 95.939 1.00 11.43 362 GLU B N 1
ATOM 6242 C CA . GLU B 1 362 ? -17.996 78.617 96.777 1.00 12.31 362 GLU B CA 1
ATOM 6243 C C . GLU B 1 362 ? -18.388 80.045 97.163 1.00 12.26 362 GLU B C 1
ATOM 6244 O O . GLU B 1 362 ? -17.775 80.635 98.056 1.00 12.80 362 GLU B O 1
ATOM 6250 N N . GLY B 1 363 ? -19.401 80.595 96.498 1.00 12.19 363 GLY B N 1
ATOM 6251 C CA . GLY B 1 363 ? -19.902 81.921 96.823 1.00 12.74 363 GLY B CA 1
ATOM 6252 C C . GLY B 1 363 ? -21.334 81.933 97.336 1.00 13.10 363 GLY B C 1
ATOM 6253 O O . GLY B 1 363 ? -21.880 82.999 97.626 1.00 13.01 363 GLY B O 1
ATOM 6254 N N . TRP B 1 364 ? -21.940 80.755 97.465 1.00 13.47 364 TRP B N 1
ATOM 6255 C CA . TRP B 1 364 ? -23.369 80.676 97.771 1.00 14.24 364 TRP B CA 1
ATOM 6256 C C . TRP B 1 364 ? -23.753 80.048 99.119 1.00 14.77 364 TRP B C 1
ATOM 6257 O O . TRP B 1 364 ? -24.938 79.820 99.382 1.00 14.96 364 TRP B O 1
ATOM 6268 N N . GLY B 1 365 ? -22.761 79.785 99.967 1.00 15.29 365 GLY B N 1
ATOM 6269 C CA . GLY B 1 365 ? -23.006 79.313 101.323 1.00 15.85 365 GLY B CA 1
ATOM 6270 C C . GLY B 1 365 ? -23.842 78.048 101.393 1.00 16.28 365 GLY B C 1
ATOM 6271 O O . GLY B 1 365 ? -23.553 77.065 100.712 1.00 16.39 365 GLY B O 1
ATOM 6272 N N . ASP B 1 366 ? -24.896 78.084 102.205 1.00 16.62 366 ASP B N 1
ATOM 6273 C CA . ASP B 1 366 ? -25.740 76.912 102.422 1.00 16.90 366 ASP B CA 1
ATOM 6274 C C . ASP B 1 366 ? -27.016 76.911 101.572 1.00 16.66 366 ASP B C 1
ATOM 6275 O O . ASP B 1 366 ? -27.915 76.094 101.792 1.00 16.96 366 ASP B O 1
ATOM 6280 N N . LYS B 1 367 ? -27.088 77.815 100.598 1.00 15.97 367 LYS B N 1
ATOM 6281 C CA . LYS B 1 367 ? -28.258 77.915 99.731 1.00 15.16 367 LYS B CA 1
ATOM 6282 C C . LYS B 1 367 ? -28.134 76.986 98.522 1.00 14.45 367 LYS B C 1
ATOM 6283 O O . LYS B 1 367 ? -27.059 76.446 98.244 1.00 14.07 367 LYS B O 1
ATOM 6289 N N . ARG B 1 368 ? -29.241 76.804 97.809 1.00 13.48 368 ARG B N 1
ATOM 6290 C CA . ARG B 1 368 ? -29.29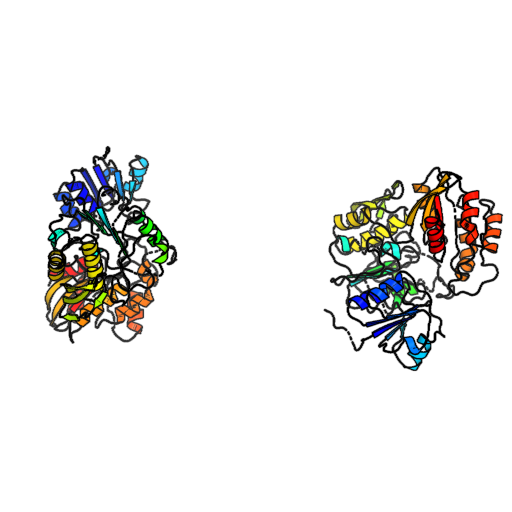9 75.851 96.708 1.00 12.77 368 ARG B CA 1
ATOM 6291 C C . ARG B 1 368 ? -28.771 76.410 95.401 1.00 12.33 368 ARG B C 1
ATOM 6292 O O . ARG B 1 368 ? -28.884 77.605 95.135 1.00 12.09 368 ARG B O 1
ATOM 6300 N N . ILE B 1 369 ? -28.202 75.522 94.592 1.00 11.91 369 ILE B N 1
ATOM 6301 C CA . ILE B 1 369 ? -27.890 75.822 93.204 1.00 12.22 369 ILE B CA 1
ATOM 6302 C C . ILE B 1 369 ? -28.924 75.105 92.343 1.00 11.72 369 ILE B C 1
ATOM 6303 O O . ILE B 1 369 ? -29.004 73.879 92.341 1.00 11.57 369 ILE B O 1
ATOM 6308 N N . VAL B 1 370 ? -29.722 75.895 91.634 1.00 11.43 370 VAL B N 1
ATOM 6309 C CA . VAL B 1 370 ? -30.719 75.389 90.700 1.00 11.27 370 VAL B CA 1
ATOM 6310 C C . VAL B 1 370 ? -30.123 75.626 89.322 1.00 11.14 370 VAL B C 1
ATOM 6311 O O . VAL B 1 370 ? -29.492 76.655 89.091 1.00 11.81 370 VAL B O 1
ATOM 6323 N N . ILE B 1 372 ? -30.840 75.463 85.003 1.00 8.53 372 ILE B N 1
ATOM 6324 C CA . ILE B 1 372 ? -31.593 75.246 83.784 1.00 8.72 372 ILE B CA 1
ATOM 6325 C C . ILE B 1 372 ? -30.520 74.972 82.755 1.00 8.44 372 ILE B C 1
ATOM 6326 O O . ILE B 1 372 ? -29.804 75.892 82.348 1.00 8.73 372 ILE B O 1
ATOM 6331 N N . PHE B 1 373 ? -30.398 73.709 82.356 1.00 8.68 373 PHE B N 1
ATOM 6332 C CA . PHE B 1 373 ? -29.368 73.314 81.407 1.00 8.33 373 PHE B CA 1
ATOM 6333 C C . PHE B 1 373 ? -29.926 73.060 80.015 1.00 8.25 373 PHE B C 1
ATOM 6334 O O . PHE B 1 373 ? -30.927 72.361 79.841 1.00 8.56 373 PHE B O 1
ATOM 6342 N N . GLN B 1 374 ? -29.269 73.653 79.029 1.00 8.22 374 GLN B N 1
ATOM 6343 C CA . GLN B 1 374 ? -29.576 73.380 77.635 1.00 7.85 374 GLN B CA 1
ATOM 6344 C C . GLN B 1 374 ? -28.325 72.802 76.994 1.00 8.00 374 GLN B C 1
ATOM 6345 O O . GLN B 1 374 ? -27.337 73.521 76.812 1.00 8.78 374 GLN B O 1
ATOM 6351 N N . PRO B 1 375 ? -28.348 71.511 76.656 1.00 7.93 375 PRO B N 1
ATOM 6352 C CA . PRO B 1 375 ? -27.202 70.899 75.977 1.00 7.97 375 PRO B CA 1
ATOM 6353 C C . PRO B 1 375 ? -27.006 71.579 74.637 1.00 8.30 375 PRO B C 1
ATOM 6354 O O . PRO B 1 375 ? -27.986 71.979 73.999 1.00 8.43 375 PRO B O 1
ATOM 6358 N N . HIS B 1 376 ? -25.750 71.722 74.232 1.00 8.56 376 HIS B N 1
ATOM 6359 C CA . HIS B 1 376 ? -25.417 72.340 72.965 1.00 8.66 376 HIS B CA 1
ATOM 6360 C C . HIS B 1 376 ? -24.818 71.249 72.076 1.00 8.94 376 HIS B C 1
ATOM 6361 O O . HIS B 1 376 ? -23.775 70.683 72.401 1.00 9.15 376 HIS B O 1
ATOM 6368 N N . ARG B 1 377 ? -25.529 70.946 70.987 1.00 8.54 377 ARG B N 1
ATOM 6369 C CA . ARG B 1 377 ? -25.174 69.929 69.990 1.00 8.62 377 ARG B CA 1
ATOM 6370 C C . ARG B 1 377 ? -25.510 68.524 70.442 1.00 8.39 377 ARG B C 1
ATOM 6371 O O . ARG B 1 377 ? -25.329 68.167 71.609 1.00 8.64 377 ARG B O 1
ATOM 6379 N N . TYR B 1 378 ? -25.992 67.731 69.494 1.00 8.41 378 TYR B N 1
ATOM 6380 C CA . TYR B 1 378 ? -26.146 66.301 69.692 1.00 8.62 378 TYR B CA 1
ATOM 6381 C C . TYR B 1 378 ? -24.789 65.614 69.700 1.00 8.72 378 TYR B C 1
ATOM 6382 O O . TYR B 1 378 ? -24.572 64.681 70.470 1.00 8.99 378 TYR B O 1
ATOM 6391 N N . SER B 1 379 ? -23.882 66.083 68.846 1.00 8.95 379 SER B N 1
ATOM 6392 C CA . SER B 1 379 ? -22.563 65.461 68.708 1.00 9.02 379 SER B CA 1
ATOM 6393 C C . SER B 1 379 ? -21.824 65.511 70.044 1.00 8.84 379 SER B C 1
ATOM 6394 O O . SER B 1 379 ? -21.286 64.502 70.503 1.00 8.82 379 SER B O 1
ATOM 6397 N N . ARG B 1 380 ? -21.821 66.689 70.662 1.00 8.77 380 ARG B N 1
ATOM 6398 C CA . ARG B 1 380 ? -21.193 66.867 71.965 1.00 8.59 380 ARG B CA 1
ATOM 6399 C C . ARG B 1 380 ? -21.871 66.032 73.055 1.00 8.82 380 ARG B C 1
ATOM 6400 O O . ARG B 1 380 ? -21.196 65.420 73.882 1.00 8.98 380 ARG B O 1
ATOM 6408 N N . THR B 1 381 ? -23.200 66.003 73.036 1.00 8.47 381 THR B N 1
ATOM 6409 C CA . THR B 1 381 ? -23.973 65.242 74.021 1.00 8.82 381 THR B CA 1
ATOM 6410 C C . THR B 1 381 ? -23.615 63.768 73.905 1.00 8.78 381 THR B C 1
ATOM 6411 O O . THR B 1 381 ? -23.411 63.095 74.911 1.00 9.12 381 THR B O 1
ATOM 6415 N N . ARG B 1 382 ? -23.519 63.286 72.668 1.00 9.01 382 ARG B N 1
ATOM 6416 C CA . ARG B 1 382 ? -23.101 61.918 72.396 1.00 9.15 382 ARG B CA 1
ATOM 6417 C C . ARG B 1 382 ? -21.679 61.655 72.890 1.00 9.11 382 ARG B C 1
ATOM 6418 O O . ARG B 1 382 ? -21.441 60.679 73.605 1.00 8.93 382 ARG B O 1
ATOM 6426 N N . ASP B 1 383 ? -20.747 62.529 72.515 1.00 9.02 383 ASP B N 1
ATOM 6427 C CA . ASP B 1 383 ? -19.326 62.296 72.787 1.00 9.82 383 ASP B CA 1
ATOM 6428 C C . ASP B 1 383 ? -18.982 62.320 74.273 1.00 10.05 383 ASP B C 1
ATOM 6429 O O . ASP B 1 383 ? -18.096 61.586 74.717 1.00 10.31 383 ASP B O 1
ATOM 6434 N N . LEU B 1 384 ? -19.690 63.155 75.029 1.00 9.99 384 LEU B N 1
ATOM 6435 C CA . LEU B 1 384 ? -19.367 63.396 76.436 1.00 10.46 384 LEU B CA 1
ATOM 6436 C C . LEU B 1 384 ? -20.528 63.073 77.369 1.00 10.47 384 LEU B C 1
ATOM 6437 O O . LEU B 1 384 ? -20.605 63.587 78.487 1.00 10.79 384 LEU B O 1
ATOM 6442 N N . PHE B 1 385 ? -21.407 62.184 76.911 1.00 10.39 385 PHE B N 1
ATOM 6443 C CA . PHE B 1 385 ? -22.646 61.874 77.607 1.00 10.22 385 PHE B CA 1
ATOM 6444 C C . PHE B 1 385 ? -22.450 61.595 79.093 1.00 10.37 385 PHE B C 1
ATOM 6445 O O . PHE B 1 385 ? -23.073 62.238 79.936 1.00 10.36 385 PHE B O 1
ATOM 6453 N N . ASP B 1 386 ? -21.590 60.627 79.405 1.00 10.58 386 ASP B N 1
ATOM 6454 C CA . ASP B 1 386 ? -21.416 60.201 80.794 1.00 11.41 386 ASP B CA 1
ATOM 6455 C C . ASP B 1 386 ? -20.879 61.331 81.670 1.00 10.88 386 ASP B C 1
ATOM 6456 O O . ASP B 1 386 ? -21.251 61.451 82.838 1.00 11.17 386 ASP B O 1
ATOM 6461 N N . ASP B 1 387 ? -20.011 62.156 81.094 1.00 10.49 387 ASP B N 1
ATOM 6462 C CA . ASP B 1 387 ? -19.438 63.284 81.812 1.00 10.36 387 ASP B CA 1
ATOM 6463 C C . ASP B 1 387 ? -20.516 64.315 82.130 1.00 9.93 387 ASP B C 1
ATOM 6464 O O . ASP B 1 387 ? -20.513 64.909 83.214 1.00 9.63 387 ASP B O 1
ATOM 6469 N N . PHE B 1 388 ? -21.436 64.526 81.188 1.00 9.76 388 PHE B N 1
ATOM 6470 C CA . PHE B 1 388 ? -22.554 65.447 81.418 1.00 9.50 388 PHE B CA 1
ATOM 6471 C C . PHE B 1 388 ? -23.417 64.931 82.552 1.00 9.52 388 PHE B C 1
ATOM 6472 O O . PHE B 1 388 ? -23.807 65.688 83.437 1.00 9.54 388 PHE B O 1
ATOM 6480 N N . VAL B 1 389 ? -23.721 63.640 82.511 1.00 9.65 389 VAL B N 1
ATOM 6481 C CA . VAL B 1 389 ? -24.533 63.019 83.550 1.00 9.80 389 VAL B CA 1
ATOM 6482 C C . VAL B 1 389 ? -23.929 63.251 84.932 1.00 9.95 389 VAL B C 1
ATOM 6483 O O . VAL B 1 389 ? -24.627 63.707 85.845 1.00 9.73 389 VAL B O 1
ATOM 6487 N N . GLN B 1 390 ? -22.631 62.997 85.064 1.00 10.24 390 GLN B N 1
ATOM 6488 C CA . GLN B 1 390 ? -21.955 63.155 86.347 1.00 11.13 390 GLN B CA 1
ATOM 6489 C C . GLN B 1 390 ? -21.930 64.597 86.825 1.00 10.86 390 GLN B C 1
ATOM 6490 O O . GLN B 1 390 ? -22.213 64.870 87.987 1.00 11.52 390 GLN B O 1
ATOM 6496 N N . VAL B 1 391 ? -21.606 65.523 85.937 1.00 10.83 391 VAL B N 1
ATOM 6497 C CA . VAL B 1 391 ? -21.531 66.920 86.359 1.00 10.69 391 VAL B CA 1
ATOM 6498 C C . VAL B 1 391 ? -22.909 67.525 86.666 1.00 10.27 391 VAL B C 1
ATOM 6499 O O . VAL B 1 391 ? -23.071 68.230 87.664 1.00 10.24 391 VAL B O 1
ATOM 6503 N N . LEU B 1 392 ? -23.895 67.236 85.824 1.00 9.80 392 LEU B N 1
ATOM 6504 C CA . LEU B 1 392 ? -25.234 67.795 86.001 1.00 9.83 392 LEU B CA 1
ATOM 6505 C C . LEU B 1 392 ? -25.929 67.232 87.237 1.00 10.49 392 LEU B C 1
ATOM 6506 O O . LEU B 1 392 ? -26.803 67.880 87.814 1.00 10.20 392 LEU B O 1
ATOM 6511 N N . SER B 1 393 ? -25.532 66.027 87.642 1.00 10.65 393 SER B N 1
ATOM 6512 C CA . SER B 1 393 ? -26.117 65.401 88.829 1.00 11.42 393 SER B CA 1
ATOM 6513 C C . SER B 1 393 ? -25.695 66.071 90.148 1.00 11.99 393 SER B C 1
ATOM 6514 O O . SER B 1 393 ? -26.194 65.700 91.212 1.00 12.54 393 SER B O 1
ATOM 6517 N N . GLN B 1 394 ? -24.792 67.051 90.066 1.00 12.58 394 GLN B N 1
ATOM 6518 C CA . GLN B 1 394 ? -24.255 67.740 91.250 1.00 13.25 394 GLN B CA 1
ATOM 6519 C C . GLN B 1 394 ? -25.129 68.897 91.741 1.00 12.72 394 GLN B C 1
ATOM 6520 O O . GLN B 1 394 ? -24.990 69.339 92.887 1.00 13.70 394 GLN B O 1
ATOM 6526 N N . VAL B 1 395 ? -26.026 69.391 90.894 1.00 11.51 395 VAL B N 1
ATOM 6527 C CA . VAL B 1 395 ? -26.887 70.505 91.293 1.00 10.62 395 VAL B CA 1
ATOM 6528 C C . VAL B 1 395 ? -28.037 70.043 92.190 1.00 10.39 395 VAL B C 1
ATOM 6529 O O . VAL B 1 395 ? -28.341 68.852 92.264 1.00 10.00 395 VAL B O 1
ATOM 6533 N N . ASP B 1 396 ? -28.673 70.993 92.866 1.00 10.13 396 ASP B N 1
ATOM 6534 C CA . ASP B 1 396 ? -29.733 70.664 93.815 1.00 10.16 396 ASP B CA 1
ATOM 6535 C C . ASP B 1 396 ? -31.094 70.478 93.153 1.00 10.05 396 ASP B C 1
ATOM 6536 O O . ASP B 1 396 ? -31.910 69.678 93.612 1.00 9.86 396 ASP B O 1
ATOM 6541 N N . ALA B 1 397 ? -31.328 71.225 92.081 1.00 9.77 397 ALA B N 1
ATOM 6542 C CA . ALA B 1 397 ? -32.544 71.105 91.293 1.00 9.47 397 ALA B CA 1
ATOM 6543 C C . ALA B 1 397 ? -32.136 71.355 89.856 1.00 9.58 397 ALA B C 1
ATOM 6544 O O . ALA B 1 397 ? -31.307 72.223 89.587 1.00 9.14 397 ALA B O 1
ATOM 6546 N N . LEU B 1 398 ? -32.694 70.573 88.942 1.00 9.18 398 LEU B N 1
ATOM 6547 C CA . LEU B 1 398 ? -32.292 70.658 87.549 1.00 9.06 398 LEU B CA 1
ATOM 6548 C C . LEU B 1 398 ? -33.488 70.667 86.622 1.00 9.11 398 LEU B C 1
ATOM 6549 O O . LEU B 1 398 ? -34.336 69.766 86.662 1.00 9.52 398 LEU B O 1
ATOM 6554 N N . ILE B 1 399 ? -33.562 71.713 85.814 1.00 9.03 399 ILE B N 1
ATOM 6555 C CA . ILE B 1 399 ? -34.485 71.765 84.697 1.00 9.23 399 ILE B CA 1
ATOM 6556 C C . ILE B 1 399 ? -33.642 71.587 83.450 1.00 9.30 399 ILE B C 1
ATOM 6557 O O . ILE B 1 399 ? -32.595 72.217 83.299 1.00 9.68 399 ILE B O 1
ATOM 6570 N N . LEU B 1 401 ? -33.598 71.777 79.282 1.00 8.38 401 LEU B N 1
ATOM 6571 C CA . LEU B 1 401 ? -34.229 72.161 78.032 1.00 7.60 401 LEU B CA 1
ATOM 6572 C C . LEU B 1 401 ? -33.767 71.186 76.970 1.00 7.42 401 LEU B C 1
ATOM 6573 O O . LEU B 1 401 ? -32.760 70.504 77.144 1.00 7.68 401 LEU B O 1
ATOM 6578 N N . ASP B 1 402 ? -34.504 71.116 75.870 1.00 7.56 402 ASP B N 1
ATOM 6579 C CA . ASP B 1 402 ? -34.108 70.260 74.764 1.00 8.27 402 ASP B CA 1
ATOM 6580 C C . ASP B 1 402 ? -32.786 70.710 74.168 1.00 7.98 402 ASP B C 1
ATOM 6581 O O . ASP B 1 402 ? -32.409 71.885 74.270 1.00 7.73 402 ASP B O 1
ATOM 6586 N N . VAL B 1 403 ? -32.088 69.770 73.541 1.00 7.68 403 VAL B N 1
ATOM 6587 C CA . VAL B 1 403 ? -30.805 70.049 72.916 1.00 7.50 403 VAL B CA 1
ATOM 6588 C C . VAL B 1 403 ? -30.931 71.227 71.959 1.00 7.40 403 VAL B C 1
ATOM 6589 O O . VAL B 1 403 ? -31.868 71.302 71.160 1.00 7.44 403 VAL B O 1
ATOM 6593 N N . TYR B 1 404 ? -29.993 72.158 72.073 1.00 7.46 404 TYR B N 1
ATOM 6594 C CA . TYR B 1 404 ? -29.834 73.199 71.074 1.00 8.06 404 TYR B CA 1
ATOM 6595 C C . TYR B 1 404 ? -28.999 72.597 69.951 1.00 8.36 404 TYR B C 1
ATOM 6596 O O . TYR B 1 404 ? -27.809 72.322 70.132 1.00 8.76 404 TYR B O 1
ATOM 6605 N N . ALA B 1 405 ? -29.636 72.372 68.806 1.00 8.71 405 ALA B N 1
ATOM 6606 C CA . ALA B 1 405 ? -29.054 71.568 67.731 1.00 9.12 405 ALA B CA 1
ATOM 6607 C C . ALA B 1 405 ? -27.804 72.190 67.106 1.00 9.36 405 ALA B C 1
ATOM 6608 O O . ALA B 1 405 ? -26.900 71.472 66.685 1.00 9.34 405 ALA B O 1
ATOM 6610 N N . ALA B 1 406 ? -27.766 73.521 67.048 1.00 9.61 406 ALA B N 1
ATOM 6611 C CA . ALA B 1 406 ? -26.684 74.256 66.386 1.00 10.19 406 ALA B CA 1
ATOM 6612 C C . ALA B 1 406 ? -26.425 73.712 64.974 1.00 10.62 406 ALA B C 1
ATOM 6613 O O . ALA B 1 406 ? -25.274 73.518 64.555 1.00 10.95 406 ALA B O 1
ATOM 6615 N N . GLY B 1 407 ? -27.518 73.456 64.257 1.00 10.38 407 GLY B N 1
ATOM 6616 C CA . GLY B 1 407 ? -27.463 73.027 62.873 1.00 10.63 407 GLY B CA 1
ATOM 6617 C C . GLY B 1 407 ? -27.286 71.533 62.681 1.00 10.36 407 GLY B C 1
ATOM 6618 O O . GLY B 1 407 ? -27.234 71.064 61.547 1.00 10.53 407 GLY B O 1
ATOM 6619 N N . GLU B 1 408 ? -27.196 70.788 63.782 1.00 10.21 408 GLU B N 1
ATOM 6620 C CA . GLU B 1 408 ? -27.000 69.342 63.721 1.00 10.30 408 GLU B CA 1
ATOM 6621 C C . GLU B 1 408 ? -28.318 68.594 63.686 1.00 10.49 408 GLU B C 1
ATOM 6622 O O . GLU B 1 408 ? -29.284 68.997 64.332 1.00 10.64 408 GLU B O 1
ATOM 6628 N N . ALA B 1 409 ? -28.341 67.493 62.941 1.00 10.67 409 ALA B N 1
ATOM 6629 C CA . ALA B 1 409 ? -29.456 66.555 62.983 1.00 10.81 409 ALA B CA 1
ATOM 6630 C C . ALA B 1 409 ? -29.467 65.819 64.327 1.00 11.15 409 ALA B C 1
ATOM 6631 O O . ALA B 1 409 ? -28.405 65.586 64.915 1.00 11.40 409 ALA B O 1
ATOM 6633 N N . PRO B 1 410 ? -30.652 65.464 64.827 1.00 11.04 410 PRO B N 1
ATOM 6634 C CA . PRO B 1 410 ? -30.752 64.732 66.094 1.00 10.98 410 PRO B CA 1
ATOM 6635 C C . PRO B 1 410 ? -30.033 63.388 66.042 1.00 10.91 410 PRO B C 1
ATOM 6636 O O . PRO B 1 410 ? -29.990 62.748 64.987 1.00 10.80 410 PRO B O 1
ATOM 6640 N N . ILE B 1 411 ? -29.453 62.999 67.172 1.00 10.47 411 ILE B N 1
ATOM 6641 C CA . ILE B 1 411 ? -28.831 61.691 67.324 1.00 10.47 411 ILE B CA 1
ATOM 6642 C C . ILE B 1 411 ? -29.567 60.945 68.428 1.00 10.33 411 ILE B C 1
ATOM 6643 O O . ILE B 1 411 ? -29.716 61.459 69.540 1.00 10.38 411 ILE B O 1
ATOM 6648 N N . VAL B 1 412 ? -30.028 59.738 68.113 1.00 10.12 412 VAL B N 1
ATOM 6649 C CA . VAL B 1 412 ? -30.739 58.904 69.072 1.00 10.20 412 VAL B CA 1
ATOM 6650 C C . VAL B 1 412 ? -29.855 58.658 70.288 1.00 10.34 412 VAL B C 1
ATOM 6651 O O . VAL B 1 412 ? -28.673 58.330 70.149 1.00 10.19 412 VAL B O 1
ATOM 6655 N N . GLY B 1 413 ? -30.429 58.852 71.476 1.00 10.36 413 GLY B N 1
ATOM 6656 C CA . GLY B 1 413 ? -29.734 58.604 72.729 1.00 10.60 413 GLY B CA 1
ATOM 6657 C C . GLY B 1 413 ? -28.861 59.753 73.205 1.00 10.71 413 GLY B C 1
ATOM 6658 O O . GLY B 1 413 ? -28.314 59.711 74.309 1.00 11.21 413 GLY B O 1
ATOM 6659 N N . ALA B 1 414 ? -28.724 60.777 72.371 1.00 10.60 414 ALA B N 1
ATOM 6660 C CA . ALA B 1 414 ? -27.850 61.901 72.674 1.00 10.35 414 ALA B CA 1
ATOM 6661 C C . ALA B 1 414 ? -28.676 63.170 72.838 1.00 10.50 414 ALA B C 1
ATOM 6662 O O . ALA B 1 414 ? -28.353 64.216 72.278 1.00 10.49 414 ALA B O 1
ATOM 6664 N N . ASP B 1 415 ? -29.751 63.060 73.607 1.00 10.18 415 ASP B N 1
ATOM 6665 C CA . ASP B 1 415 ? -30.699 64.152 73.752 1.00 10.28 415 ASP B CA 1
ATOM 6666 C C . ASP B 1 415 ? -31.039 64.380 75.218 1.00 9.92 415 ASP B C 1
ATOM 6667 O O . ASP B 1 415 ? -30.524 63.688 76.107 1.00 9.99 415 ASP B O 1
ATOM 6672 N N . SER B 1 416 ? -31.917 65.345 75.461 1.00 9.39 416 SER B N 1
ATOM 6673 C CA . SER B 1 416 ? -32.205 65.769 76.818 1.00 9.33 416 SER B CA 1
ATOM 6674 C C . SER B 1 416 ? -33.011 64.747 77.600 1.00 9.19 416 SER B C 1
ATOM 6675 O O . SER B 1 416 ? -32.770 64.551 78.793 1.00 9.21 416 SER B O 1
ATOM 6678 N N . LYS B 1 417 ? -33.950 64.078 76.939 1.00 9.68 417 LYS B N 1
ATOM 6679 C CA . LYS B 1 417 ? -34.688 63.002 77.600 1.00 9.88 417 LYS B CA 1
ATOM 6680 C C . LYS B 1 417 ? -33.726 61.905 78.080 1.00 9.60 417 LYS B C 1
ATOM 6681 O O . LYS B 1 417 ? -33.887 61.372 79.177 1.00 9.52 417 LYS B O 1
ATOM 6687 N N . SER B 1 418 ? -32.711 61.602 77.271 1.00 9.51 418 SER B N 1
ATOM 6688 C CA . SER B 1 418 ? -31.709 60.597 77.619 1.00 9.35 418 SER B CA 1
ATOM 6689 C C . SER B 1 418 ? -30.846 61.044 78.799 1.00 8.87 418 SER B C 1
ATOM 6690 O O . SER B 1 418 ? -30.633 60.278 79.738 1.00 9.00 418 SER B O 1
ATOM 6693 N N . LEU B 1 419 ? -30.356 62.279 78.749 1.00 8.93 419 LEU B N 1
ATOM 6694 C CA . LEU B 1 419 ? -29.586 62.840 79.856 1.00 8.68 419 LEU B CA 1
ATOM 6695 C C . LEU B 1 419 ? -30.395 62.851 81.148 1.00 8.38 419 LEU B C 1
ATOM 6696 O O . LEU B 1 419 ? -29.882 62.484 82.204 1.00 8.00 419 LEU B O 1
ATOM 6701 N N . CYS B 1 420 ? -31.661 63.255 81.059 1.00 8.04 420 CYS B N 1
ATOM 6702 C CA . CYS B 1 420 ? -32.515 63.314 82.240 1.00 8.31 420 CYS B CA 1
ATOM 6703 C C . CYS B 1 420 ? -32.661 61.944 82.878 1.00 7.42 420 CYS B C 1
ATOM 6704 O O . CYS B 1 420 ? -32.591 61.808 84.099 1.00 7.16 420 CYS B O 1
ATOM 6707 N N . ARG B 1 421 ? -32.862 60.934 82.036 1.00 6.89 421 ARG B N 1
ATOM 6708 C CA . ARG B 1 421 ? -32.997 59.563 82.491 1.00 6.39 421 ARG B CA 1
ATOM 6709 C C . ARG B 1 421 ? -31.743 59.101 83.230 1.00 6.14 421 ARG B C 1
ATOM 6710 O O . ARG B 1 421 ? -31.830 58.565 84.342 1.00 5.50 421 ARG B O 1
ATOM 6718 N N . SER B 1 422 ? -30.580 59.311 82.614 1.00 6.16 422 SER B N 1
ATOM 6719 C CA . SER B 1 422 ? -29.323 58.843 83.197 1.00 6.25 422 SER B CA 1
ATOM 6720 C C . SER B 1 422 ? -28.993 59.544 84.514 1.00 6.36 422 SER B C 1
ATOM 6721 O O . SER B 1 422 ? -28.459 58.925 85.436 1.00 6.35 422 SER B O 1
ATOM 6724 N N . ILE B 1 423 ? -29.326 60.830 84.589 1.00 6.30 423 ILE B N 1
ATOM 6725 C CA . ILE B 1 423 ? -29.152 61.597 85.821 1.00 6.54 423 ILE B CA 1
ATOM 6726 C C . ILE B 1 423 ? -30.124 61.104 86.887 1.00 6.17 423 ILE B C 1
ATOM 6727 O O . ILE B 1 423 ? -29.721 60.848 88.020 1.00 5.81 423 ILE B O 1
ATOM 6732 N N . ARG B 1 424 ? -31.399 60.979 86.513 1.00 5.82 424 ARG B N 1
ATOM 6733 C CA . ARG B 1 424 ? -32.445 60.501 87.418 1.00 5.86 424 ARG B CA 1
ATOM 6734 C C . ARG B 1 424 ? -32.059 59.173 88.055 1.00 5.11 424 ARG B C 1
ATOM 6735 O O . ARG B 1 424 ? -32.258 58.960 89.253 1.00 5.26 424 ARG B O 1
ATOM 6743 N N . ASN B 1 425 ? -31.516 58.280 87.231 1.00 4.84 425 ASN B N 1
ATOM 6744 C CA . ASN B 1 425 ? -31.059 56.967 87.673 1.00 4.83 425 ASN B CA 1
ATOM 6745 C C . ASN B 1 425 ? -30.135 56.994 88.886 1.00 4.83 425 ASN B C 1
ATOM 6746 O O . ASN B 1 425 ? -30.092 56.037 89.657 1.00 4.37 425 ASN B O 1
ATOM 6751 N N . LEU B 1 426 ? -29.379 58.082 89.029 1.00 5.22 426 LEU B N 1
ATOM 6752 C CA . LEU B 1 426 ? -28.424 58.218 90.126 1.00 6.05 426 LEU B CA 1
ATOM 6753 C C . LEU B 1 426 ? -29.078 58.419 91.492 1.00 6.83 426 LEU B C 1
ATOM 6754 O O . LEU B 1 426 ? -28.433 58.235 92.525 1.00 6.89 426 LEU B O 1
ATOM 6759 N N . GLY B 1 427 ? -30.358 58.788 91.496 1.00 7.41 427 GLY B N 1
ATOM 6760 C CA . GLY B 1 427 ? -31.131 58.836 92.726 1.00 7.83 427 GLY B CA 1
ATOM 6761 C C . GLY B 1 427 ? -30.871 60.080 93.556 1.00 8.78 427 GLY B C 1
ATOM 6762 O O . GLY B 1 427 ? -31.188 60.114 94.747 1.00 9.41 427 GLY B O 1
ATOM 6763 N N . LYS B 1 428 ? -30.288 61.089 92.923 1.00 9.74 428 LYS B N 1
ATOM 6764 C CA . LYS B 1 428 ? -30.085 62.388 93.556 1.00 10.89 428 LYS B CA 1
ATOM 6765 C C . LYS B 1 428 ? -31.119 63.346 92.974 1.00 11.21 428 LYS B C 1
ATOM 6766 O O . LYS B 1 428 ? -32.319 63.137 93.153 1.00 11.94 428 LYS B O 1
ATOM 6772 N N . VAL B 1 429 ? -30.672 64.377 92.272 1.00 11.56 429 VAL B N 1
ATOM 6773 C CA . VAL B 1 429 ? -31.600 65.313 91.644 1.00 11.58 429 VAL B CA 1
ATOM 6774 C C . VAL B 1 429 ? -32.483 64.594 90.606 1.00 11.31 429 VAL B C 1
ATOM 6775 O O . VAL B 1 429 ? -32.000 63.763 89.823 1.00 11.23 429 VAL B O 1
ATOM 6779 N N . ASP B 1 430 ? -33.782 64.888 90.654 1.00 10.66 430 ASP B N 1
ATOM 6780 C CA . ASP B 1 430 ? -34.738 64.392 89.676 1.00 10.34 430 ASP B CA 1
ATOM 6781 C C . ASP B 1 430 ? -34.986 65.520 88.674 1.00 9.96 430 ASP B C 1
ATOM 6782 O O . ASP B 1 430 ? -35.688 66.482 88.995 1.00 9.96 430 ASP B O 1
ATOM 6787 N N . PRO B 1 431 ? -34.411 65.415 87.476 1.00 9.38 431 PRO B N 1
ATOM 6788 C CA . PRO B 1 431 ? -34.499 66.508 86.495 1.00 9.22 431 PRO B CA 1
ATOM 6789 C C . PRO B 1 431 ? -35.910 66.682 85.955 1.00 9.17 431 PRO B C 1
ATOM 6790 O O . PRO B 1 431 ? -36.669 65.714 85.870 1.00 8.70 431 PRO B O 1
ATOM 6794 N N . ILE B 1 432 ? -36.270 67.916 85.624 1.00 8.50 432 ILE B N 1
ATOM 6795 C CA . ILE B 1 432 ? -37.529 68.174 84.952 1.00 8.61 432 ILE B CA 1
ATOM 6796 C C . ILE B 1 432 ? -37.214 68.625 83.532 1.00 8.83 432 ILE B C 1
ATOM 6797 O O . ILE B 1 432 ? -36.510 69.620 83.330 1.00 8.22 432 ILE B O 1
ATOM 6802 N N . LEU B 1 433 ? -37.718 67.877 82.557 1.00 8.67 433 LEU B N 1
ATOM 6803 C CA . LEU B 1 433 ? -37.546 68.246 81.159 1.00 8.96 433 LEU B CA 1
ATOM 6804 C C . LEU B 1 433 ? -38.620 69.248 80.775 1.00 8.96 433 LEU B C 1
ATOM 6805 O O . LEU B 1 433 ? -39.817 68.963 80.873 1.00 8.86 433 LEU B O 1
ATOM 6810 N N . VAL B 1 434 ? -38.184 70.423 80.341 1.00 9.09 434 VAL B N 1
ATOM 6811 C CA . VAL B 1 434 ? -39.100 71.458 79.882 1.00 9.42 434 VAL B CA 1
ATOM 6812 C C . VAL B 1 434 ? -38.896 71.669 78.384 1.00 9.90 434 VAL B C 1
ATOM 6813 O O . VAL B 1 434 ? -38.008 72.416 77.960 1.00 10.09 434 VAL B O 1
ATOM 6817 N N . SER B 1 435 ? -39.721 70.989 77.593 1.00 10.30 435 SER B N 1
ATOM 6818 C CA . SER B 1 435 ? -39.642 71.067 76.140 1.00 11.03 435 SER B CA 1
ATOM 6819 C C . SER B 1 435 ? -40.355 72.300 75.597 1.00 11.49 435 SER B C 1
ATOM 6820 O O . SER B 1 435 ? -39.984 72.822 74.547 1.00 11.67 435 SER B O 1
ATOM 6823 N N . ASP B 1 436 ? -41.379 72.748 76.319 1.00 11.77 436 ASP B N 1
ATOM 6824 C CA . ASP B 1 436 ? -42.110 73.963 75.981 1.00 12.48 436 ASP B CA 1
ATOM 6825 C C . ASP B 1 436 ? -41.621 75.092 76.891 1.00 12.75 436 ASP B C 1
ATOM 6826 O O . ASP B 1 436 ? -42.059 75.206 78.037 1.00 12.74 436 ASP B O 1
ATOM 6831 N N . THR B 1 437 ? -40.715 75.922 76.376 1.00 13.12 437 THR B N 1
ATOM 6832 C CA . THR B 1 437 ? -40.066 76.960 77.190 1.00 13.63 437 THR B CA 1
ATOM 6833 C C . THR B 1 437 ? -41.011 78.060 77.684 1.00 13.68 437 THR B C 1
ATOM 6834 O O . THR B 1 437 ? -40.670 78.799 78.610 1.00 14.01 437 THR B O 1
ATOM 6838 N N . SER B 1 438 ? -42.195 78.160 77.079 1.00 13.38 438 SER B N 1
ATOM 6839 C CA . SER B 1 438 ? -43.227 79.089 77.548 1.00 13.48 438 SER B CA 1
ATOM 6840 C C . SER B 1 438 ? -43.705 78.718 78.955 1.00 13.31 438 SER B C 1
ATOM 6841 O O . SER B 1 438 ? -44.340 79.524 79.639 1.00 13.86 438 SER B O 1
ATOM 6844 N N . GLN B 1 439 ? -43.386 77.495 79.377 1.00 13.23 439 GLN B N 1
ATOM 6845 C CA . GLN B 1 439 ? -43.758 76.990 80.697 1.00 13.11 439 GLN B CA 1
ATOM 6846 C C . GLN B 1 439 ? -42.611 77.066 81.707 1.00 12.65 439 GLN B C 1
ATOM 6847 O O . GLN B 1 439 ? -42.792 76.735 82.882 1.00 12.42 439 GLN B O 1
ATOM 6853 N N . LEU B 1 440 ? -41.437 77.506 81.255 1.00 12.31 440 LEU B N 1
ATOM 6854 C CA . LEU B 1 440 ? -40.255 77.538 82.116 1.00 12.10 440 LEU B CA 1
ATOM 6855 C C . LEU B 1 440 ? -40.460 78.337 83.404 1.00 11.92 440 LEU B C 1
ATOM 6856 O O . LEU B 1 440 ? -40.075 77.879 84.480 1.00 11.86 440 LEU B O 1
ATOM 6861 N N . GLY B 1 441 ? -41.050 79.528 83.278 1.00 12.00 441 GLY B N 1
ATOM 6862 C CA . GLY B 1 441 ? -41.294 80.403 84.412 1.00 12.19 441 GLY B CA 1
ATOM 6863 C C . GLY B 1 441 ? -42.160 79.746 85.468 1.00 12.44 441 GLY B C 1
ATOM 6864 O O . GLY B 1 441 ? -41.849 79.801 86.661 1.00 12.38 441 GLY B O 1
ATOM 6865 N N . ASP B 1 442 ? -43.236 79.102 85.020 1.00 12.57 442 ASP B N 1
ATOM 6866 C CA . ASP B 1 442 ? -44.163 78.430 85.923 1.00 12.94 442 ASP B CA 1
ATOM 6867 C C . ASP B 1 442 ? -43.528 77.210 86.586 1.00 12.48 442 ASP B C 1
ATOM 6868 O O . ASP B 1 442 ? -43.754 76.958 87.768 1.00 12.29 442 ASP B O 1
ATOM 6873 N N . VAL B 1 443 ? -42.729 76.463 85.828 1.00 12.23 443 VAL B N 1
ATOM 6874 C CA . VAL B 1 443 ? -42.031 75.300 86.375 1.00 12.11 443 VAL B CA 1
ATOM 6875 C C . VAL B 1 443 ? -41.014 75.728 87.439 1.00 12.28 443 VAL B C 1
ATOM 6876 O O . VAL B 1 443 ? -40.961 75.146 88.523 1.00 12.29 443 VAL B O 1
ATOM 6880 N N . LEU B 1 444 ? -40.229 76.756 87.129 1.00 12.48 444 LEU B N 1
ATOM 6881 C CA . LEU B 1 444 ? -39.277 77.317 88.083 1.00 13.35 444 LEU B CA 1
ATOM 6882 C C . LEU B 1 444 ? -39.967 77.810 89.352 1.00 13.34 444 LEU B C 1
ATOM 6883 O O . LEU B 1 444 ? -39.536 77.499 90.460 1.00 13.06 444 LEU B O 1
ATOM 6888 N N . ASP B 1 445 ? -41.050 78.567 89.186 1.00 13.72 445 ASP B N 1
ATOM 6889 C CA . ASP B 1 445 ? -41.792 79.097 90.327 1.00 14.34 445 ASP B CA 1
ATOM 6890 C C . ASP B 1 445 ? -42.229 77.994 91.289 1.00 14.63 445 ASP B C 1
ATOM 6891 O O . ASP B 1 445 ? -42.215 78.186 92.501 1.00 15.03 445 ASP B O 1
ATOM 6896 N N . GLN B 1 446 ? -42.589 76.836 90.738 1.00 14.74 446 GLN B N 1
ATOM 6897 C CA . GLN B 1 446 ? -43.040 75.700 91.537 1.00 15.30 446 GLN B CA 1
ATOM 6898 C C . GLN B 1 446 ? -41.915 75.076 92.365 1.00 15.09 446 GLN B C 1
ATOM 6899 O O . GLN B 1 446 ? -42.149 74.619 93.485 1.00 15.40 446 GLN B O 1
ATOM 6905 N N . ILE B 1 447 ? -40.701 75.064 91.820 1.00 14.74 447 ILE B N 1
ATOM 6906 C CA . ILE B 1 447 ? -39.586 74.391 92.487 1.00 14.80 447 ILE B CA 1
ATOM 6907 C C . ILE B 1 447 ? -38.641 75.316 93.259 1.00 14.58 447 ILE B C 1
ATOM 6908 O O . ILE B 1 447 ? -37.813 74.846 94.043 1.00 14.56 447 ILE B O 1
ATOM 6913 N N . ILE B 1 448 ? -38.784 76.622 93.037 1.00 14.38 448 ILE B N 1
ATOM 6914 C CA . ILE B 1 448 ? -37.942 77.633 93.672 1.00 14.27 448 ILE B CA 1
ATOM 6915 C C . ILE B 1 448 ? -38.065 77.617 95.199 1.00 13.69 448 ILE B C 1
ATOM 6916 O O . ILE B 1 448 ? -39.147 77.382 95.747 1.00 13.50 448 ILE B O 1
ATOM 6921 N N . GLN B 1 449 ? -36.936 77.841 95.868 1.00 13.23 449 GLN B N 1
ATOM 6922 C CA . GLN B 1 449 ? -36.900 78.092 97.306 1.00 13.33 449 GLN B CA 1
ATOM 6923 C C . GLN B 1 449 ? -36.189 79.421 97.543 1.00 12.85 449 GLN B C 1
ATOM 6924 O O . GLN B 1 449 ? -35.394 79.860 96.710 1.00 12.25 449 GLN B O 1
ATOM 6930 N N . ASP B 1 450 ? -36.480 80.064 98.673 1.00 12.34 450 ASP B N 1
ATOM 6931 C CA . ASP B 1 450 ? -35.823 81.323 99.030 1.00 12.30 450 ASP B CA 1
ATOM 6932 C C . ASP B 1 450 ? -34.303 81.141 99.049 1.00 11.90 450 ASP B C 1
ATOM 6933 O O . ASP B 1 450 ? -33.791 80.183 99.632 1.00 12.00 450 ASP B O 1
ATOM 6938 N N . GLY B 1 451 ? -33.596 82.042 98.370 1.00 11.44 451 GLY B N 1
ATOM 6939 C CA . GLY B 1 451 ? -32.146 82.030 98.355 1.00 11.01 451 GLY B CA 1
ATOM 6940 C C . GLY B 1 451 ? -31.511 81.253 97.215 1.00 10.85 451 GLY B C 1
ATOM 6941 O O . GLY B 1 451 ? -30.286 81.244 97.097 1.00 11.04 451 GLY B O 1
ATOM 6942 N N . ASP B 1 452 ? -32.320 80.605 96.377 1.00 10.41 452 ASP B N 1
ATOM 6943 C CA . ASP B 1 452 ? -31.782 79.855 95.233 1.00 10.06 452 ASP B CA 1
ATOM 6944 C C . ASP B 1 452 ? -30.907 80.717 94.333 1.00 10.14 452 ASP B C 1
ATOM 6945 O O . ASP B 1 452 ? -31.244 81.866 94.041 1.00 9.75 452 ASP B O 1
ATOM 6950 N N . LEU B 1 453 ? -29.781 80.150 93.910 1.00 9.85 453 LEU B N 1
ATOM 6951 C CA . LEU B 1 453 ? -29.059 80.664 92.759 1.00 10.54 453 LEU B CA 1
ATOM 6952 C C . LEU B 1 453 ? -29.492 79.822 91.575 1.00 10.21 453 LEU B C 1
ATOM 6953 O O . LEU B 1 453 ? -29.374 78.588 91.599 1.00 10.18 453 LEU B O 1
ATOM 6958 N N . ILE B 1 454 ? -29.997 80.486 90.542 1.00 10.07 454 ILE B N 1
ATOM 6959 C CA . ILE B 1 454 ? -30.435 79.793 89.338 1.00 9.95 454 ILE B CA 1
ATOM 6960 C C . ILE B 1 454 ? -29.434 80.053 88.226 1.00 9.75 454 ILE B C 1
ATOM 6961 O O . ILE B 1 454 ? -29.267 81.196 87.785 1.00 9.41 454 ILE B O 1
ATOM 6966 N N . LEU B 1 455 ? -28.767 78.984 87.794 1.00 9.74 455 LEU B N 1
ATOM 6967 C CA . LEU B 1 455 ? -27.812 79.059 86.697 1.00 9.77 455 LEU B CA 1
ATOM 6968 C C . LEU B 1 455 ? -28.517 78.670 85.415 1.00 9.52 455 LEU B C 1
ATOM 6969 O O . LEU B 1 455 ? -28.970 77.529 85.268 1.00 9.59 455 LEU B O 1
ATOM 6974 N N . ALA B 1 456 ? -28.622 79.627 84.502 1.00 9.05 456 ALA B N 1
ATOM 6975 C CA . ALA B 1 456 ? -29.125 79.372 83.164 1.00 8.99 456 ALA B CA 1
ATOM 6976 C C . ALA B 1 456 ? -27.908 79.020 82.329 1.00 9.03 456 ALA B C 1
ATOM 6977 O O . ALA B 1 456 ? -27.100 79.882 81.974 1.00 9.14 456 ALA B O 1
ATOM 6979 N N . GLN B 1 457 ? -27.795 77.734 82.023 1.00 8.61 457 GLN B N 1
ATOM 6980 C CA . GLN B 1 457 ? -26.525 77.140 81.633 1.00 8.99 457 GLN B CA 1
ATOM 6981 C C . GLN B 1 457 ? -26.525 76.616 80.210 1.00 9.18 457 GLN B C 1
ATOM 6982 O O . GLN B 1 457 ? -27.357 75.785 79.840 1.00 9.36 457 GLN B O 1
ATOM 6988 N N . GLY B 1 458 ? -25.583 77.101 79.409 1.00 9.06 458 GLY B N 1
ATOM 6989 C CA . GLY B 1 458 ? -25.405 76.566 78.073 1.00 8.81 458 GLY B CA 1
ATOM 6990 C C . GLY B 1 458 ? -25.020 77.627 77.075 1.00 9.00 458 GLY B C 1
ATOM 6991 O O . GLY B 1 458 ? -25.035 78.826 77.390 1.00 9.39 458 GLY B O 1
ATOM 6992 N N . ALA B 1 459 ? -24.689 77.184 75.866 1.00 9.17 459 ALA B N 1
ATOM 6993 C CA . ALA B 1 459 ? -24.120 78.072 74.848 1.00 8.87 459 ALA B CA 1
ATOM 6994 C C . ALA B 1 459 ? -25.109 78.450 73.749 1.00 9.29 459 ALA B C 1
ATOM 6995 O O . ALA B 1 459 ? -24.778 79.242 72.863 1.00 9.27 459 ALA B O 1
ATOM 6997 N N . GLY B 1 460 ? -26.318 77.898 73.812 1.00 9.21 460 GLY B N 1
ATOM 6998 C CA . GLY B 1 460 ? -27.309 78.144 72.778 1.00 9.41 460 GLY B CA 1
ATOM 6999 C C . GLY B 1 460 ? -28.308 79.230 73.126 1.00 9.63 460 GLY B C 1
ATOM 7000 O O . GLY B 1 460 ? -27.948 80.280 73.670 1.00 10.01 460 GLY B O 1
ATOM 7001 N N . SER B 1 461 ? -29.574 78.975 72.801 1.00 9.17 461 SER B N 1
ATOM 7002 C CA . SER B 1 461 ? -30.639 79.955 73.002 1.00 9.01 461 SER B CA 1
ATOM 7003 C C . SER B 1 461 ? -31.042 80.127 74.466 1.00 9.13 461 SER B C 1
ATOM 7004 O O . SER B 1 461 ? -31.891 80.960 74.779 1.00 8.56 461 SER B O 1
ATOM 7007 N N . VAL B 1 462 ? -30.422 79.355 75.357 1.00 9.22 462 VAL B N 1
ATOM 7008 C CA . VAL B 1 462 ? -30.719 79.428 76.788 1.00 9.72 462 VAL B CA 1
ATOM 7009 C C . VAL B 1 462 ? -30.614 80.851 77.376 1.00 9.91 462 VAL B C 1
ATOM 7010 O O . VAL B 1 462 ? -31.399 81.213 78.253 1.00 9.78 462 VAL B O 1
ATOM 7014 N N . SER B 1 463 ? -29.675 81.660 76.886 1.00 10.79 463 SER B N 1
ATOM 7015 C CA . SER B 1 463 ? -29.563 83.049 77.368 1.00 11.46 463 SER B CA 1
ATOM 7016 C C . SER B 1 463 ? -30.700 83.957 76.892 1.00 11.59 463 SER B C 1
ATOM 7017 O O . SER B 1 463 ? -31.136 84.854 77.624 1.00 12.01 463 SER B O 1
ATOM 7020 N N . LYS B 1 464 ? -31.169 83.735 75.666 1.00 11.45 464 LYS B N 1
ATOM 7021 C CA . LYS B 1 464 ? -32.351 84.418 75.153 1.00 11.90 464 LYS B CA 1
ATOM 7022 C C . LYS B 1 464 ? -33.558 84.048 76.009 1.00 11.53 464 LYS B C 1
ATOM 7023 O O . LYS B 1 464 ? -34.367 84.904 76.362 1.00 11.05 464 LYS B O 1
ATOM 7029 N N . ILE B 1 465 ? -33.647 82.766 76.361 1.00 11.33 465 ILE B N 1
ATOM 7030 C CA . ILE B 1 465 ? -34.737 82.252 77.179 1.00 11.60 465 ILE B CA 1
ATOM 7031 C C . ILE B 1 465 ? -34.680 82.829 78.596 1.00 11.88 465 ILE B C 1
ATOM 7032 O O . ILE B 1 465 ? -35.701 83.277 79.127 1.00 12.05 465 ILE B O 1
ATOM 7037 N N . SER B 1 466 ? -33.486 82.857 79.183 1.00 11.99 466 SER B N 1
ATOM 7038 C CA . SER B 1 466 ? -33.302 83.388 80.530 1.00 12.68 466 SER B CA 1
ATOM 7039 C C . SER B 1 466 ? -33.561 84.889 80.589 1.00 13.06 466 SER B C 1
ATOM 7040 O O . SER B 1 466 ? -34.120 85.382 81.572 1.00 13.37 466 SER B O 1
ATOM 7043 N N . ARG B 1 467 ? -33.155 85.610 79.542 1.00 13.41 467 ARG B N 1
ATOM 7044 C CA . ARG B 1 467 ? -33.455 87.045 79.434 1.00 14.33 467 ARG B CA 1
ATOM 7045 C C . ARG B 1 467 ? -34.962 87.264 79.403 1.00 14.50 467 ARG B C 1
ATOM 7046 O O . ARG B 1 467 ? -35.476 88.169 80.072 1.00 14.55 467 ARG B O 1
ATOM 7054 N N . GLY B 1 468 ? -35.660 86.434 78.628 1.00 14.89 468 GLY B N 1
ATOM 7055 C CA . GLY B 1 468 ? -37.106 86.514 78.509 1.00 15.88 468 GLY B CA 1
ATOM 7056 C C . GLY B 1 468 ? -37.786 86.209 79.826 1.00 16.64 468 GLY B C 1
ATOM 7057 O O . GLY B 1 468 ? -38.801 86.819 80.176 1.00 16.68 468 GLY B O 1
ATOM 7058 N N . LEU B 1 469 ? -37.206 85.259 80.552 1.00 17.20 469 LEU B N 1
ATOM 7059 C CA . LEU B 1 469 ? -37.636 84.890 81.891 1.00 18.03 469 LEU B CA 1
ATOM 7060 C C . LEU B 1 469 ? -37.457 86.064 82.855 1.00 18.39 469 LEU B C 1
ATOM 7061 O O . LEU B 1 469 ? -38.388 86.425 83.585 1.00 18.91 469 LEU B O 1
ATOM 7066 N N . ALA B 1 470 ? -36.266 86.661 82.839 1.00 18.90 470 ALA B N 1
ATOM 7067 C CA . ALA B 1 470 ? -35.952 87.824 83.668 1.00 19.57 470 ALA B CA 1
ATOM 7068 C C . ALA B 1 470 ? -36.866 89.010 83.356 1.00 20.14 470 ALA B C 1
ATOM 7069 O O . ALA B 1 470 ? -37.327 89.701 84.270 1.00 20.03 470 ALA B O 1
ATOM 7071 N N . GLU B 1 471 ? -37.124 89.229 82.066 1.00 20.91 471 GLU B N 1
ATOM 7072 C CA . GLU B 1 471 ? -38.000 90.310 81.603 1.00 21.91 471 GLU B CA 1
ATOM 7073 C C . GLU B 1 471 ? -39.424 90.151 82.125 1.00 22.17 471 GLU B C 1
ATOM 7074 O O . GLU B 1 471 ? -40.042 91.129 82.568 1.00 22.13 471 GLU B O 1
ATOM 7080 N N . SER B 1 472 ? -39.939 88.923 82.072 1.00 22.55 472 SER B N 1
ATOM 7081 C CA . SER B 1 472 ? -41.262 88.606 82.606 1.00 23.13 472 SER B CA 1
ATOM 7082 C C . SER B 1 472 ? -41.311 88.830 84.117 1.00 23.33 472 SER B C 1
ATOM 7083 O O . SER B 1 472 ? -42.296 89.350 84.640 1.00 23.46 472 SER B O 1
ATOM 7086 N N . TRP B 1 473 ? -40.237 88.446 84.803 1.00 23.36 473 TRP B N 1
ATOM 7087 C CA . TRP B 1 473 ? -40.096 88.686 86.235 1.00 23.49 473 TRP B CA 1
ATOM 7088 C C . TRP B 1 473 ? -39.814 90.163 86.509 1.00 23.55 473 TRP B C 1
ATOM 7089 O O . TRP B 1 473 ? -39.749 90.592 87.661 1.00 23.64 473 TRP B O 1
#

Radius of gyration: 52.94 Å; Cα contacts (8 Å, |Δi|>4): 1951; chains: 2; bounding box: 94×128×90 Å

Organism: Haemophilus influenzae (strain ATCC 51907 / DSM 11121 / KW20 / Rd) (NCBI:txid71421)

InterPro domains:
  IPR000713 Mur ligase, N-terminal catalytic domain [PF01225] (21-118)
  IPR004101 Mur ligase, C-terminal [PF02875] (332-460)
  IPR005758 UDP-N-acetylmuramate--L-alanine ligase [MF_00046] (18-475)
  IPR005758 UDP-N-acetylmuramate--L-alanine ligase [TIGR01082] (20-469)
  IPR013221 Mur ligase, central [PF08245] (123-303)
  IPR036565 Mur-like, catalytic domain superfamily [G3DSA:3.40.1190.10] (107-323)
  IPR036565 Mur-like, catalytic domain superfamily [SSF53623] (104-321)
  IPR036615 Mur ligase, C-terminal domain superfamily [G3DSA:3.90.190.20] (324-475)
  IPR036615 Mur ligase, C-terminal domain superfamily [SSF53244] (322-471)
  IPR050061 Peptidoglycan biosynthesis MurCDEF [PTHR43445] (15-472)